Protein AF-0000000075455318 (afdb_homodimer)

Radius of gyration: 28.75 Å; Cα contacts (8 Å, |Δi|>4): 2415; chains: 2; bounding box: 68×86×79 Å

InterPro domains:
  IPR006680 Amidohydrolase-related [PF01979] (72-490)
  IPR011059 Metal-dependent hydrolase, composite domain superfamily [G3DSA:2.30.40.10] (5-488)
  IPR011059 Metal-dependent hydrolase, composite domain superfamily [SSF51338] (384-491)
  IPR032466 Metal-dependent hydrolase [SSF51556] (75-413)
  IPR051607 Metallo-dependent Hydrolases [PTHR11271] (2-494)

Structure (mmCIF, N/CA/C/O backbone):
data_AF-0000000075455318-model_v1
#
loop_
_entity.id
_entity.type
_entity.pdbx_description
1 polymer 'Probable guanine deaminase'
#
loop_
_atom_site.group_PDB
_atom_site.id
_atom_site.type_symbol
_atom_site.label_atom_id
_atom_site.label_alt_id
_atom_site.label_comp_id
_atom_site.label_asym_id
_atom_site.label_entity_id
_atom_site.label_seq_id
_atom_site.pdbx_PDB_ins_code
_atom_site.Cartn_x
_atom_site.Cartn_y
_atom_site.Cartn_z
_atom_site.occupancy
_atom_site.B_iso_or_equiv
_atom_site.auth_seq_id
_atom_site.auth_comp_id
_atom_site.auth_asym_id
_atom_site.auth_atom_id
_atom_site.pdbx_PDB_model_num
ATOM 1 N N . MET A 1 1 ? 17.781 17.938 33.094 1 90.38 1 MET A N 1
ATOM 2 C CA . MET A 1 1 ? 17.656 16.5 32.812 1 90.38 1 MET A CA 1
ATOM 3 C C . MET A 1 1 ? 17.469 16.25 31.328 1 90.38 1 MET A C 1
ATOM 5 O O . MET A 1 1 ? 16.828 17.031 30.625 1 90.38 1 MET A O 1
ATOM 9 N N . TYR A 1 2 ? 18.203 15.312 30.828 1 94.94 2 TYR A N 1
ATOM 10 C CA . TYR A 1 2 ? 18.234 15.07 29.391 1 94.94 2 TYR A CA 1
ATOM 11 C C . TYR A 1 2 ? 17.891 13.617 29.078 1 94.94 2 TYR A C 1
ATOM 13 O O . TYR A 1 2 ? 17.922 12.758 29.953 1 94.94 2 TYR A O 1
ATOM 21 N N . THR A 1 3 ? 17.359 13.422 27.938 1 97.56 3 THR A N 1
ATOM 22 C CA . THR A 1 3 ? 17.375 12.109 27.312 1 97.56 3 THR A CA 1
ATOM 23 C C . THR A 1 3 ? 18.469 12.023 26.25 1 97.56 3 THR A C 1
ATOM 25 O O . THR A 1 3 ? 18.547 12.875 25.375 1 97.56 3 THR A O 1
ATOM 28 N N . LEU A 1 4 ? 19.312 11.023 26.406 1 97 4 LEU A N 1
ATOM 29 C CA . LEU A 1 4 ? 20.406 10.812 25.469 1 97 4 LEU A CA 1
ATOM 30 C C . LEU A 1 4 ? 20.156 9.57 24.625 1 97 4 LEU A C 1
ATOM 32 O O . LEU A 1 4 ? 20.031 8.461 25.156 1 97 4 LEU A O 1
ATOM 36 N N . PHE A 1 5 ? 20.047 9.758 23.328 1 98.12 5 PHE A N 1
ATOM 37 C CA . PHE A 1 5 ? 19.953 8.648 22.391 1 98.12 5 PHE A CA 1
ATOM 38 C C . PHE A 1 5 ? 21.312 8.367 21.75 1 98.12 5 PHE A C 1
ATOM 40 O O . PHE A 1 5 ? 22.016 9.297 21.359 1 98.12 5 PHE A O 1
ATOM 47 N N . TYR A 1 6 ? 21.688 7.133 21.688 1 98 6 TYR A N 1
ATOM 48 C CA . TYR A 1 6 ? 22.922 6.738 21.016 1 98 6 TYR A CA 1
ATOM 49 C C . TYR A 1 6 ? 22.656 5.648 19.984 1 98 6 TYR A C 1
ATOM 51 O O . TYR A 1 6 ? 22.156 4.57 20.328 1 98 6 TYR A O 1
ATOM 59 N N . GLY A 1 7 ? 22.875 5.887 18.766 1 97.94 7 GLY A N 1
ATOM 60 C CA . GLY A 1 7 ? 22.672 4.949 17.672 1 97.94 7 GLY A CA 1
ATOM 61 C C . GLY A 1 7 ? 22.469 5.629 16.328 1 97.94 7 GLY A C 1
ATOM 62 O O . GLY A 1 7 ? 22.938 6.746 16.109 1 97.94 7 GLY A O 1
ATOM 63 N N . ALA A 1 8 ? 21.828 4.906 15.375 1 98.5 8 ALA A N 1
ATOM 64 C CA . ALA A 1 8 ? 21.688 5.391 14.008 1 98.5 8 ALA A CA 1
ATOM 65 C C . ALA A 1 8 ? 20.672 6.535 13.938 1 98.5 8 ALA A C 1
ATOM 67 O O . ALA A 1 8 ? 19.641 6.508 14.617 1 98.5 8 ALA A O 1
ATOM 68 N N . LEU A 1 9 ? 21.016 7.562 13.172 1 98.75 9 LEU A N 1
ATOM 69 C CA . LEU A 1 9 ? 20.188 8.75 13 1 98.75 9 LEU A CA 1
ATOM 70 C C . LEU A 1 9 ? 20.047 9.102 11.516 1 98.75 9 LEU A C 1
ATOM 72 O O . LEU A 1 9 ? 21.031 9.055 10.766 1 98.75 9 LEU A O 1
ATOM 76 N N . ILE A 1 10 ? 18.859 9.312 11.055 1 98.94 10 ILE A N 1
ATOM 77 C CA . ILE A 1 10 ? 18.562 9.797 9.711 1 98.94 10 ILE A CA 1
ATOM 78 C C . ILE A 1 10 ? 17.812 11.125 9.781 1 98.94 10 ILE A C 1
ATOM 80 O O . ILE A 1 10 ? 16.859 11.258 10.555 1 98.94 10 ILE A O 1
ATOM 84 N N . THR A 1 11 ? 18.203 12.125 9.031 1 98.94 11 THR A N 1
ATOM 85 C CA . THR A 1 11 ? 17.5 13.398 8.984 1 98.94 11 THR A CA 1
ATOM 86 C C . THR A 1 11 ? 17.719 14.094 7.648 1 98.94 11 THR A C 1
ATOM 88 O O . THR A 1 11 ? 18.797 14.031 7.078 1 98.94 11 THR A O 1
ATOM 91 N N . PRO A 1 12 ? 16.672 14.711 7.094 1 98.88 12 PRO A N 1
ATOM 92 C CA . PRO A 1 12 ? 16.844 15.422 5.824 1 98.88 12 PRO A CA 1
ATOM 93 C C . PRO A 1 12 ? 17.719 16.672 5.965 1 98.88 12 PRO A C 1
ATOM 95 O O . PRO A 1 12 ? 17.734 17.297 7.023 1 98.88 12 PRO A O 1
ATOM 98 N N . LYS A 1 13 ? 18.438 16.984 4.91 1 98.12 13 LYS A N 1
ATOM 99 C CA . LYS A 1 13 ? 19.203 18.234 4.816 1 98.12 13 LYS A CA 1
ATOM 100 C C . LYS A 1 13 ? 18.625 19.156 3.756 1 98.12 13 LYS A C 1
ATOM 102 O O . LYS A 1 13 ? 18.562 20.375 3.957 1 98.12 13 LYS A O 1
ATOM 107 N N . SER A 1 14 ? 18.312 18.641 2.641 1 98 14 SER A N 1
ATOM 108 C CA . SER A 1 14 ? 17.703 19.328 1.506 1 98 14 SER A CA 1
ATOM 109 C C . SER A 1 14 ? 16.844 18.359 0.677 1 98 14 SER A C 1
ATOM 111 O O . SER A 1 14 ? 16.688 17.203 1.038 1 98 14 SER A O 1
ATOM 113 N N . LEU A 1 15 ? 16.281 18.859 -0.391 1 98 15 LEU A N 1
ATOM 114 C CA . LEU A 1 15 ? 15.469 18.047 -1.282 1 98 15 LEU A CA 1
ATOM 115 C C . LEU A 1 15 ? 16.297 16.938 -1.911 1 98 15 LEU A C 1
ATOM 117 O O . LEU A 1 15 ? 15.75 15.938 -2.385 1 98 15 LEU A O 1
ATOM 121 N N . THR A 1 16 ? 17.641 17.047 -1.898 1 97.62 16 THR A N 1
ATOM 122 C CA . THR A 1 16 ? 18.453 16.078 -2.645 1 97.62 16 THR A CA 1
ATOM 123 C C . THR A 1 16 ? 19.438 15.383 -1.727 1 97.62 16 THR A C 1
ATOM 125 O O . THR A 1 16 ? 20.188 14.5 -2.164 1 97.62 16 THR A O 1
ATOM 128 N N . GLU A 1 17 ? 19.484 15.797 -0.433 1 98.12 17 GLU A N 1
ATOM 129 C CA . GLU A 1 17 ? 20.469 15.234 0.484 1 98.12 17 GLU A CA 1
ATOM 130 C C . GLU A 1 17 ? 19.859 14.953 1.852 1 98.12 17 GLU A C 1
ATOM 132 O O . GLU A 1 17 ? 18.922 15.648 2.275 1 98.12 17 GLU A O 1
ATOM 137 N N . TYR A 1 18 ? 20.375 13.945 2.471 1 98.56 18 TYR A N 1
ATOM 138 C CA . TYR A 1 18 ? 20.031 13.672 3.861 1 98.56 18 TYR A CA 1
ATOM 139 C C . TYR A 1 18 ? 21.234 13.094 4.613 1 98.56 18 TYR A C 1
ATOM 141 O O . TYR A 1 18 ? 22.188 12.633 3.996 1 98.56 18 TYR A O 1
ATOM 149 N N . THR A 1 19 ? 21.219 13.242 5.926 1 98.44 19 THR A N 1
ATOM 150 C CA . THR A 1 19 ? 22.219 12.672 6.809 1 98.44 19 THR A CA 1
ATOM 151 C C . THR A 1 19 ? 21.844 11.25 7.223 1 98.44 19 THR A C 1
ATOM 153 O O . THR A 1 19 ? 20.703 11.008 7.656 1 98.44 19 THR A O 1
ATOM 156 N N . ALA A 1 20 ? 22.688 10.297 7.008 1 98.19 20 ALA A N 1
ATOM 157 C CA . ALA A 1 20 ? 22.625 8.945 7.566 1 98.19 20 ALA A CA 1
ATOM 158 C C . ALA A 1 20 ? 23.828 8.656 8.453 1 98.19 20 ALA A C 1
ATOM 160 O O . ALA A 1 20 ? 24.922 8.375 7.953 1 98.19 20 ALA A O 1
ATOM 161 N N . ALA A 1 21 ? 23.641 8.742 9.742 1 98.06 21 ALA A N 1
ATOM 162 C CA . ALA A 1 21 ? 24.719 8.555 10.711 1 98.06 21 ALA A CA 1
ATOM 163 C C . ALA A 1 21 ? 24.5 7.293 11.539 1 98.06 21 ALA A C 1
ATOM 165 O O . ALA A 1 21 ? 23.609 7.258 12.398 1 98.06 21 ALA A O 1
ATOM 166 N N . PRO A 1 22 ? 25.297 6.266 11.375 1 96.44 22 PRO A N 1
ATOM 167 C CA . PRO A 1 22 ? 25.078 4.988 12.055 1 96.44 22 PRO A CA 1
ATOM 168 C C . PRO A 1 22 ? 25.297 5.082 13.562 1 96.44 22 PRO A C 1
ATOM 170 O O . PRO A 1 22 ? 24.781 4.262 14.32 1 96.44 22 PRO A O 1
ATOM 173 N N . GLN A 1 23 ? 26.109 6.059 14.008 1 96.44 23 GLN A N 1
ATOM 174 C CA . GLN A 1 23 ? 26.453 6.207 15.422 1 96.44 23 GLN A CA 1
ATOM 175 C C . GLN A 1 23 ? 26.391 7.672 15.852 1 96.44 23 GLN A C 1
ATOM 177 O O . GLN A 1 23 ? 27.438 8.32 15.992 1 96.44 23 GLN A O 1
ATOM 182 N N . ALA A 1 24 ? 25.25 8.094 16.094 1 98 24 ALA A N 1
ATOM 183 C CA . ALA A 1 24 ? 25.031 9.477 16.516 1 98 24 ALA A CA 1
ATOM 184 C C . ALA A 1 24 ? 24.641 9.539 18 1 98 24 ALA A C 1
ATOM 186 O O . ALA A 1 24 ? 24.172 8.555 18.562 1 98 24 ALA A O 1
ATOM 187 N N . LEU A 1 25 ? 24.969 10.602 18.594 1 97.69 25 LEU A N 1
ATOM 188 C CA . LEU A 1 25 ? 24.516 10.945 19.938 1 97.69 25 LEU A CA 1
ATOM 189 C C . LEU A 1 25 ? 23.594 12.164 19.906 1 97.69 25 LEU A C 1
ATOM 191 O O . LEU A 1 25 ? 23.984 13.227 19.406 1 97.69 25 LEU A O 1
ATOM 195 N N . VAL A 1 26 ? 22.391 11.992 20.328 1 98.38 26 VAL A N 1
ATOM 196 C CA . VAL A 1 26 ? 21.391 13.062 20.344 1 98.38 26 VAL A CA 1
ATOM 197 C C . VAL A 1 26 ? 21 13.391 21.781 1 98.38 26 VAL A C 1
ATOM 199 O O . VAL A 1 26 ? 20.547 12.516 22.516 1 98.38 26 VAL A O 1
ATOM 202 N N . CYS A 1 27 ? 21.172 14.617 22.188 1 98.06 27 CYS A N 1
ATOM 203 C CA . CYS A 1 27 ? 20.812 15.078 23.516 1 98.06 27 CYS A CA 1
ATOM 204 C C . CYS A 1 27 ? 19.547 15.93 23.484 1 98.06 27 CYS A C 1
ATOM 206 O O . CYS A 1 27 ? 19.531 16.984 22.844 1 98.06 27 CYS A O 1
ATOM 208 N N . VAL A 1 28 ? 18.531 15.477 24.156 1 98.62 28 VAL A N 1
ATOM 209 C CA . VAL A 1 28 ? 17.234 16.156 24.172 1 98.62 28 VAL A CA 1
ATOM 210 C C . VAL A 1 28 ? 16.953 16.703 25.578 1 98.62 28 VAL A C 1
ATOM 212 O O . VAL A 1 28 ? 17 15.945 26.547 1 98.62 28 VAL A O 1
ATOM 215 N N . SER A 1 29 ? 16.672 17.969 25.672 1 97.44 29 SER A N 1
ATOM 216 C CA . SER A 1 29 ? 16.312 18.562 26.953 1 97.44 29 SER A CA 1
ATOM 217 C C . SER A 1 29 ? 14.945 18.062 27.422 1 97.44 29 SER A C 1
ATOM 219 O O . SER A 1 29 ? 13.945 18.188 26.703 1 97.44 29 SER A O 1
ATOM 221 N N . LYS A 1 30 ? 14.875 17.547 28.609 1 95.81 30 LYS A N 1
ATOM 222 C CA . LYS A 1 30 ? 13.594 17.109 29.156 1 95.81 30 LYS A CA 1
ATOM 223 C C . LYS A 1 30 ? 12.727 18.312 29.547 1 95.81 30 LYS A C 1
ATOM 225 O O . LYS A 1 30 ? 11.508 18.188 29.656 1 95.81 30 LYS A O 1
ATOM 230 N N . VAL A 1 31 ? 13.352 19.406 29.703 1 94.5 31 VAL A N 1
ATOM 231 C CA . VAL A 1 31 ? 12.641 20.625 30.109 1 94.5 31 VAL A CA 1
ATOM 232 C C . VAL A 1 31 ? 11.969 21.266 28.906 1 94.5 31 VAL A C 1
ATOM 234 O O . VAL A 1 31 ? 10.766 21.531 28.922 1 94.5 31 VAL A O 1
ATOM 237 N N . SER A 1 32 ? 12.711 21.438 27.875 1 95.56 32 SER A N 1
ATOM 238 C CA . SER A 1 32 ? 12.172 22.141 26.719 1 95.56 32 SER A CA 1
ATOM 239 C C . SER A 1 32 ? 11.625 21.172 25.672 1 95.56 32 SER A C 1
ATOM 241 O O . SER A 1 32 ? 10.805 21.562 24.828 1 95.56 32 SER A O 1
ATOM 243 N N . GLY A 1 33 ? 12.109 19.984 25.703 1 97.69 33 GLY A N 1
ATOM 244 C CA . GLY A 1 33 ? 11.766 19.031 24.656 1 97.69 33 GLY A CA 1
ATOM 245 C C . GLY A 1 33 ? 12.5 19.281 23.359 1 97.69 33 GLY A C 1
ATOM 246 O O . GLY A 1 33 ? 12.219 18.609 22.344 1 97.69 33 GLY A O 1
ATOM 247 N N . ASN A 1 34 ? 13.438 20.25 23.328 1 98.25 34 ASN A N 1
ATOM 248 C CA . ASN A 1 34 ? 14.242 20.562 22.141 1 98.25 34 ASN A CA 1
ATOM 249 C C . ASN A 1 34 ? 15.539 19.75 22.109 1 98.25 34 ASN A C 1
ATOM 251 O O . ASN A 1 34 ? 16 19.281 23.156 1 98.25 34 ASN A O 1
ATOM 255 N N . ILE A 1 35 ? 16.031 19.578 20.938 1 98.75 35 ILE A N 1
ATOM 256 C CA . ILE A 1 35 ? 17.359 19 20.781 1 98.75 35 ILE A CA 1
ATOM 257 C C . ILE A 1 35 ? 18.422 20 21.219 1 98.75 35 ILE A C 1
ATOM 259 O O . ILE A 1 35 ? 18.5 21.094 20.672 1 98.75 35 ILE A O 1
ATOM 263 N N . ASP A 1 36 ? 19.203 19.609 22.203 1 97.94 36 ASP A N 1
ATOM 264 C CA . ASP A 1 36 ? 20.25 20.5 22.688 1 97.94 36 ASP A CA 1
ATOM 265 C C . ASP A 1 36 ? 21.484 20.438 21.766 1 97.94 36 ASP A C 1
ATOM 267 O O . ASP A 1 36 ? 21.984 21.469 21.328 1 97.94 36 ASP A O 1
ATOM 271 N N . TRP A 1 37 ? 21.953 19.266 21.5 1 97.69 37 TRP A N 1
ATOM 272 C CA . TRP A 1 37 ? 23.062 19.078 20.562 1 97.69 37 TRP A CA 1
ATOM 273 C C . TRP A 1 37 ? 23.031 17.688 19.953 1 97.69 37 TRP A C 1
ATOM 275 O O . TRP A 1 37 ? 22.344 16.797 20.469 1 97.69 37 TRP A O 1
ATOM 285 N N . ILE A 1 38 ? 23.625 17.5 18.844 1 98.44 38 ILE A N 1
ATOM 286 C CA . ILE A 1 38 ? 23.797 16.234 18.141 1 98.44 38 ILE A CA 1
ATOM 287 C C . ILE A 1 38 ? 25.266 16.078 17.75 1 98.44 38 ILE A C 1
ATOM 289 O O . ILE A 1 38 ? 25.906 17.016 17.281 1 98.44 38 ILE A O 1
ATOM 293 N N . GLU A 1 39 ? 25.875 14.992 18.062 1 97.69 39 GLU A N 1
ATOM 294 C CA . GLU A 1 39 ? 27.156 14.586 17.516 1 97.69 39 GLU A CA 1
ATOM 295 C C . GLU A 1 39 ? 27.016 13.406 16.578 1 97.69 39 GLU A C 1
ATOM 297 O O . GLU A 1 39 ? 26.516 12.344 16.969 1 97.69 39 GLU A O 1
ATOM 302 N N . LEU A 1 40 ? 27.531 13.875 15.352 1 94.69 40 LEU A N 1
ATOM 303 C CA . LEU A 1 40 ? 27.406 12.852 14.32 1 94.69 40 LEU A CA 1
ATOM 304 C C . LEU A 1 40 ? 28.625 11.922 14.328 1 94.69 40 LEU A C 1
ATOM 306 O O . LEU A 1 40 ? 29.734 12.344 14.641 1 94.69 40 LEU A O 1
ATOM 310 N N . ASP A 1 41 ? 28.594 10.555 14.391 1 91.56 41 ASP A N 1
ATOM 311 C CA . ASP A 1 41 ? 29.641 9.555 14.242 1 91.56 41 ASP A CA 1
ATOM 312 C C . ASP A 1 41 ? 30.5 9.469 15.5 1 91.56 41 ASP A C 1
ATOM 314 O O . ASP A 1 41 ? 31.719 9.672 15.445 1 91.56 41 ASP A O 1
ATOM 318 N N . VAL A 1 42 ? 29.969 9.195 16.562 1 95.5 42 VAL A N 1
ATOM 319 C CA . VAL A 1 42 ? 30.641 9 17.828 1 95.5 42 VAL A CA 1
ATOM 320 C C . VAL A 1 42 ? 30.922 7.52 18.047 1 95.5 42 VAL A C 1
ATOM 322 O O . VAL A 1 42 ? 30.078 6.777 18.531 1 95.5 42 VAL A O 1
ATOM 325 N N . PRO A 1 43 ? 32.156 7.133 17.781 1 93 43 PRO A N 1
ATOM 326 C CA . PRO A 1 43 ? 32.469 5.73 18.094 1 93 43 PRO A CA 1
ATOM 327 C C . PRO A 1 43 ? 32.312 5.402 19.562 1 93 43 PRO A C 1
ATOM 329 O O . PRO A 1 43 ? 32.375 6.293 20.422 1 93 43 PRO A O 1
ATOM 332 N N . SER A 1 44 ? 32.125 4.141 19.875 1 90.69 44 SER A N 1
ATOM 333 C CA . SER A 1 44 ? 31.844 3.693 21.234 1 90.69 44 SER A CA 1
ATOM 334 C C . SER A 1 44 ? 32.938 4.121 22.203 1 90.69 44 SER A C 1
ATOM 336 O O . SER A 1 44 ? 32.656 4.465 23.344 1 90.69 44 SER A O 1
ATOM 338 N N . HIS A 1 45 ? 34.156 4.094 21.766 1 92.81 45 HIS A N 1
ATOM 339 C CA . HIS A 1 45 ? 35.281 4.379 22.656 1 92.81 45 HIS A CA 1
ATOM 340 C C . HIS A 1 45 ? 35.375 5.871 22.953 1 92.81 45 HIS A C 1
ATOM 342 O O . HIS A 1 45 ? 36.094 6.277 23.875 1 92.81 45 HIS A O 1
ATOM 348 N N . LYS A 1 46 ? 34.656 6.68 22.234 1 94 46 LYS A N 1
ATOM 349 C CA . LYS A 1 46 ? 34.688 8.125 22.453 1 94 46 LYS A CA 1
ATOM 350 C C . LYS A 1 46 ? 33.406 8.594 23.156 1 94 46 LYS A C 1
ATOM 352 O O . LYS A 1 46 ? 33.219 9.797 23.375 1 94 46 LYS A O 1
ATOM 357 N N . PHE A 1 47 ? 32.531 7.684 23.453 1 92.44 47 PHE A N 1
ATOM 358 C CA . PHE A 1 47 ? 31.234 7.984 24.047 1 92.44 47 PHE A CA 1
ATOM 359 C C . PHE A 1 47 ? 31.391 8.805 25.312 1 92.44 47 PHE A C 1
ATOM 361 O O . PHE A 1 47 ? 30.844 9.906 25.422 1 92.44 47 PHE A O 1
ATOM 368 N N . GLU A 1 48 ? 32.188 8.344 26.25 1 91 48 GLU A N 1
ATOM 369 C CA . GLU A 1 48 ? 32.344 9 27.547 1 91 48 GLU A CA 1
ATOM 370 C C . GLU A 1 48 ? 33.031 10.352 27.406 1 91 48 GLU A C 1
ATOM 372 O O . GLU A 1 48 ? 32.656 11.32 28.062 1 91 48 GLU A O 1
ATOM 377 N N . ASP A 1 49 ? 34 10.375 26.484 1 93.69 49 ASP A N 1
ATOM 378 C CA . ASP A 1 49 ? 34.719 11.617 26.234 1 93.69 49 ASP A CA 1
ATOM 379 C C . ASP A 1 49 ? 33.781 12.68 25.656 1 93.69 49 ASP A C 1
ATOM 381 O O . ASP A 1 49 ? 33.875 13.859 26 1 93.69 49 ASP A O 1
ATOM 385 N N . THR A 1 50 ? 32.969 12.211 24.766 1 93.81 50 THR A N 1
ATOM 386 C CA . THR A 1 50 ? 32.031 13.133 24.141 1 93.81 50 THR A CA 1
ATOM 387 C C . THR A 1 50 ? 31.078 13.688 25.172 1 93.81 50 THR A C 1
ATOM 389 O O . THR A 1 50 ? 30.812 14.898 25.203 1 93.81 50 THR A O 1
ATOM 392 N N . LEU A 1 51 ? 30.562 12.875 26.047 1 92.94 51 LEU A N 1
ATOM 393 C CA . LEU A 1 51 ? 29.641 13.32 27.094 1 92.94 51 LEU A CA 1
ATOM 394 C C . LEU A 1 51 ? 30.328 14.328 28.016 1 92.94 51 LEU A C 1
ATOM 396 O O . LEU A 1 51 ? 29.734 15.344 28.391 1 92.94 51 LEU A O 1
ATOM 400 N N . ALA A 1 52 ? 31.547 14.023 28.328 1 92.56 52 ALA A N 1
ATOM 401 C CA . ALA A 1 52 ? 32.312 14.891 29.219 1 92.56 52 ALA A CA 1
ATOM 402 C C . ALA A 1 52 ? 32.5 16.266 28.609 1 92.56 52 ALA A C 1
ATOM 404 O O . ALA A 1 52 ? 32.531 17.281 29.328 1 92.56 52 ALA A O 1
ATOM 405 N N . SER A 1 53 ? 32.688 16.234 27.359 1 94 53 SER A N 1
ATOM 406 C CA . SER A 1 53 ? 32.938 17.5 26.672 1 94 53 SER A CA 1
ATOM 407 C C . SER A 1 53 ? 31.688 18.391 26.719 1 94 53 SER A C 1
ATOM 409 O O . SER A 1 53 ? 31.781 19.609 26.594 1 94 53 SER A O 1
ATOM 411 N N . TYR A 1 54 ? 30.531 17.859 26.906 1 92.75 54 TYR A N 1
ATOM 412 C CA . TYR A 1 54 ? 29.281 18.625 27.031 1 92.75 54 TYR A CA 1
ATOM 413 C C . TYR A 1 54 ? 28.891 18.781 28.5 1 92.75 54 TYR A C 1
ATOM 415 O O . TYR A 1 54 ? 27.766 19.188 28.797 1 92.75 54 TYR A O 1
ATOM 423 N N . GLY A 1 55 ? 29.734 18.297 29.391 1 90.12 55 GLY A N 1
ATOM 424 C CA . GLY A 1 55 ? 29.5 18.469 30.812 1 90.12 55 GLY A CA 1
ATOM 425 C C . GLY A 1 55 ? 28.578 17.438 31.406 1 90.12 55 GLY A C 1
ATOM 426 O O . GLY A 1 55 ? 28.031 17.625 32.5 1 90.12 55 GLY A O 1
ATOM 427 N N . LEU A 1 56 ? 28.266 16.438 30.656 1 90.12 56 LEU A N 1
ATOM 428 C CA . LEU A 1 56 ? 27.391 15.383 31.141 1 90.12 56 LEU A CA 1
ATOM 429 C C . LEU A 1 56 ? 28.203 14.234 31.734 1 90.12 56 LEU A C 1
ATOM 431 O O . LEU A 1 56 ? 28.406 13.211 31.078 1 90.12 56 LEU A O 1
ATOM 435 N N . VAL A 1 57 ? 28.656 14.375 32.969 1 83.94 57 VAL A N 1
ATOM 436 C CA . VAL A 1 57 ? 29.578 13.422 33.594 1 83.94 57 VAL A CA 1
ATOM 437 C C . VAL A 1 57 ? 28.812 12.562 34.594 1 83.94 57 VAL A C 1
ATOM 439 O O . VAL A 1 57 ? 29.203 11.422 34.875 1 83.94 57 VAL A O 1
ATOM 442 N N . ASN A 1 58 ? 27.734 13.102 35 1 84.75 58 ASN A N 1
ATOM 443 C CA . ASN A 1 58 ? 26.938 12.352 35.969 1 84.75 58 ASN A CA 1
ATOM 444 C C . ASN A 1 58 ? 25.828 11.555 35.281 1 84.75 58 ASN A C 1
ATOM 446 O O . ASN A 1 58 ? 24.953 12.133 34.625 1 84.75 58 ASN A O 1
ATOM 450 N N . LEU A 1 59 ? 25.844 10.328 35.531 1 77.69 59 LEU A N 1
ATOM 451 C CA . LEU A 1 59 ? 24.891 9.422 34.906 1 77.69 59 LEU A CA 1
ATOM 452 C C . LEU A 1 59 ? 23.453 9.773 35.312 1 77.69 59 LEU A C 1
ATOM 454 O O . LEU A 1 59 ? 22.5 9.43 34.625 1 77.69 59 LEU A O 1
ATOM 458 N N . ARG A 1 60 ? 23.25 10.344 36.438 1 82.81 60 ARG A N 1
ATOM 459 C CA . ARG A 1 60 ? 21.922 10.664 36.938 1 82.81 60 ARG A CA 1
ATOM 460 C C . ARG A 1 60 ? 21.312 11.844 36.188 1 82.81 60 ARG A C 1
ATOM 462 O O . ARG A 1 60 ? 20.109 12.094 36.281 1 82.81 60 ARG A O 1
ATOM 469 N N . ASP A 1 61 ? 22.078 12.453 35.344 1 84.62 61 ASP A N 1
ATOM 470 C CA . ASP A 1 61 ? 21.641 13.688 34.719 1 84.62 61 ASP A CA 1
ATOM 471 C C . ASP A 1 61 ? 20.906 13.391 33.406 1 84.62 61 ASP A C 1
ATOM 473 O O . ASP A 1 61 ? 20.375 14.305 32.75 1 84.62 61 ASP A O 1
ATOM 477 N N . PHE A 1 62 ? 20.938 12.188 33 1 90.38 62 PHE A N 1
ATOM 478 C CA . PHE A 1 62 ? 20.266 11.906 31.734 1 90.38 62 PHE A CA 1
ATOM 479 C C . PHE A 1 62 ? 19.734 10.477 31.703 1 90.38 62 PHE A C 1
ATOM 481 O O . PHE A 1 62 ? 20.281 9.594 32.375 1 90.38 62 PHE A O 1
ATOM 488 N N . GLU A 1 63 ? 18.625 10.289 31.047 1 94.69 63 GLU A N 1
ATOM 489 C CA . GLU A 1 63 ? 18.156 8.961 30.641 1 94.69 63 GLU A CA 1
ATOM 490 C C . GLU A 1 63 ? 18.844 8.5 29.359 1 94.69 63 GLU A C 1
ATOM 492 O O . GLU A 1 63 ? 18.891 9.234 28.375 1 94.69 63 GLU A O 1
ATOM 497 N N . PHE A 1 64 ? 19.422 7.312 29.453 1 95.5 64 PHE A N 1
ATOM 498 C CA . PHE A 1 64 ? 20.219 6.828 28.328 1 95.5 64 PHE A CA 1
ATOM 499 C C . PHE A 1 64 ? 19.453 5.77 27.547 1 95.5 64 PHE A C 1
ATOM 501 O O . PHE A 1 64 ? 19.016 4.77 28.109 1 95.5 64 PHE A O 1
ATOM 508 N N . ILE A 1 65 ? 19.234 5.984 26.234 1 97.12 65 ILE A N 1
ATOM 509 C CA . ILE A 1 65 ? 18.609 5.039 25.328 1 97.12 65 ILE A CA 1
ATOM 510 C C . ILE A 1 65 ? 19.578 4.656 24.219 1 97.12 65 ILE A C 1
ATOM 512 O O . ILE A 1 65 ? 19.875 5.469 23.328 1 97.12 65 ILE A O 1
ATOM 516 N N . GLU A 1 66 ? 20.047 3.471 24.234 1 97.38 66 GLU A N 1
ATOM 517 C CA . GLU A 1 66 ? 20.906 2.953 23.172 1 97.38 66 GLU A CA 1
ATOM 518 C C . GLU A 1 66 ? 20.109 2.209 22.125 1 97.38 66 GLU A C 1
ATOM 520 O O . GLU A 1 66 ? 19.344 1.286 22.438 1 97.38 66 GLU A O 1
ATOM 525 N N . LEU A 1 67 ? 20.234 2.588 20.891 1 98 67 LEU A N 1
ATOM 526 C CA . LEU A 1 67 ? 19.547 1.919 19.797 1 98 67 LEU A CA 1
ATOM 527 C C . LEU A 1 67 ? 20.266 0.634 19.406 1 98 67 LEU A C 1
ATOM 529 O O . LEU A 1 67 ? 21.5 0.596 19.359 1 98 67 LEU A O 1
ATOM 533 N N . LYS A 1 68 ? 19.547 -0.399 19.094 1 97.06 68 LYS A N 1
ATOM 534 C CA . LYS A 1 68 ? 20.094 -1.659 18.594 1 97.06 68 LYS A CA 1
ATOM 535 C C . LYS A 1 68 ? 20.406 -1.574 17.109 1 97.06 68 LYS A C 1
ATOM 537 O O . LYS A 1 68 ? 19.938 -0.661 16.422 1 97.06 68 LYS A O 1
ATOM 542 N N . HIS A 1 69 ? 21.266 -2.535 16.656 1 95.81 69 HIS A N 1
ATOM 543 C CA . HIS A 1 69 ? 21.391 -2.693 15.219 1 95.81 69 HIS A CA 1
ATOM 544 C C . HIS A 1 69 ? 20.031 -2.861 14.547 1 95.81 69 HIS A C 1
ATOM 546 O O . HIS A 1 69 ? 19.188 -3.615 15.031 1 95.81 69 HIS A O 1
ATOM 552 N N . GLY A 1 70 ? 19.828 -2.17 13.445 1 97.81 70 GLY A N 1
ATOM 553 C CA . GLY A 1 70 ? 18.562 -2.248 12.742 1 97.81 70 GLY A CA 1
ATOM 554 C C . GLY A 1 70 ? 17.562 -1.205 13.203 1 97.81 70 GLY A C 1
ATOM 555 O O . GLY A 1 70 ? 16.469 -1.095 12.641 1 97.81 70 GLY A O 1
ATOM 556 N N . GLU A 1 71 ? 17.922 -0.41 14.234 1 98.62 71 GLU A N 1
ATOM 557 C CA . GLU A 1 71 ? 17.078 0.677 14.703 1 98.62 71 GLU A CA 1
ATOM 558 C C . GLU A 1 71 ? 17.672 2.037 14.352 1 98.62 71 GLU A C 1
ATOM 560 O O . GLU A 1 71 ? 18.891 2.184 14.266 1 98.62 71 GLU A O 1
ATOM 565 N N . PHE A 1 72 ? 16.812 3.012 14.125 1 98.88 72 PHE A N 1
ATOM 566 C CA . PHE A 1 72 ? 17.297 4.367 13.898 1 98.88 72 PHE A CA 1
ATOM 567 C C . PHE A 1 72 ? 16.266 5.398 14.32 1 98.88 72 PHE A C 1
ATOM 569 O O . PHE A 1 72 ? 15.078 5.078 14.43 1 98.88 72 PHE A O 1
ATOM 576 N N . ILE A 1 73 ? 16.75 6.602 14.586 1 98.81 73 ILE A N 1
ATOM 577 C CA . ILE A 1 73 ? 15.906 7.762 14.852 1 98.81 73 ILE A CA 1
ATOM 578 C C . ILE A 1 73 ? 15.773 8.609 13.586 1 98.81 73 ILE A C 1
ATOM 580 O O . ILE A 1 73 ? 16.75 8.789 12.852 1 98.81 73 ILE A O 1
ATOM 584 N N . MET A 1 74 ? 14.617 9.094 13.328 1 98.94 74 MET A N 1
ATOM 585 C CA . MET A 1 74 ? 14.367 10.031 12.234 1 98.94 74 MET A CA 1
ATOM 586 C C . MET A 1 74 ? 13.258 11.008 12.602 1 98.94 74 MET A C 1
ATOM 588 O O . MET A 1 74 ? 12.516 10.781 13.562 1 98.94 74 MET A O 1
ATOM 592 N N . PRO A 1 75 ? 13.156 12.133 11.898 1 98.94 75 PRO A N 1
ATOM 593 C CA . PRO A 1 75 ? 12.047 13.031 12.211 1 98.94 75 PRO A CA 1
ATOM 594 C C . PRO A 1 75 ? 10.68 12.359 12.047 1 98.94 75 PRO A C 1
ATOM 596 O O . PRO A 1 75 ? 10.516 11.5 11.18 1 98.94 75 PRO A O 1
ATOM 599 N N . GLY A 1 76 ? 9.75 12.75 12.898 1 98.94 76 GLY A N 1
ATOM 600 C CA . GLY A 1 76 ? 8.383 12.273 12.742 1 98.94 76 GLY A CA 1
ATOM 601 C C . GLY A 1 76 ? 7.742 12.719 11.438 1 98.94 76 GLY A C 1
ATOM 602 O O . GLY A 1 76 ? 8.125 13.742 10.875 1 98.94 76 GLY A O 1
ATOM 603 N N . PHE A 1 77 ? 6.762 11.977 10.977 1 98.94 77 PHE A N 1
ATOM 604 C CA . PHE A 1 77 ? 6.055 12.312 9.75 1 98.94 77 PHE A CA 1
ATOM 605 C C . PHE A 1 77 ? 5.133 13.508 9.969 1 98.94 77 PHE A C 1
ATOM 607 O O . PHE A 1 77 ? 4.621 13.711 11.07 1 98.94 77 PHE A O 1
ATOM 614 N N . ILE A 1 78 ? 4.949 14.297 8.984 1 98.94 78 ILE A N 1
ATOM 615 C CA . ILE A 1 78 ? 4.02 15.422 8.992 1 98.94 78 ILE A CA 1
ATOM 616 C C . ILE A 1 78 ? 2.953 15.219 7.918 1 98.94 78 ILE A C 1
ATOM 618 O O . ILE A 1 78 ? 3.27 15.156 6.727 1 98.94 78 ILE A O 1
ATOM 622 N N . ASP A 1 79 ? 1.748 15.031 8.352 1 98.94 79 ASP A N 1
ATOM 623 C CA . ASP A 1 79 ? 0.602 14.891 7.457 1 98.94 79 ASP A CA 1
ATOM 624 C C . ASP A 1 79 ? -0.098 16.234 7.242 1 98.94 79 ASP A C 1
ATOM 626 O O . ASP A 1 79 ? -0.857 16.688 8.102 1 98.94 79 ASP A O 1
ATOM 630 N N . THR A 1 80 ? 0.042 16.781 6.035 1 98.94 80 THR A N 1
ATOM 631 C CA . THR A 1 80 ? -0.39 18.156 5.812 1 98.94 80 THR A CA 1
ATOM 632 C C . THR A 1 80 ? -1.836 18.203 5.324 1 98.94 80 THR A C 1
ATOM 634 O O . THR A 1 80 ? -2.355 19.266 4.996 1 98.94 80 THR A O 1
ATOM 637 N N . HIS A 1 81 ? -2.539 17.047 5.289 1 98.94 81 HIS A N 1
ATOM 638 C CA . HIS A 1 81 ? -3.939 17.031 4.879 1 98.94 81 HIS A CA 1
ATOM 639 C C . HIS A 1 81 ? -4.629 15.758 5.359 1 98.94 81 HIS A C 1
ATOM 641 O O . HIS A 1 81 ? -4.418 14.68 4.793 1 98.94 81 HIS A O 1
ATOM 647 N N . PHE A 1 82 ? -5.551 15.906 6.344 1 98.81 82 PHE A N 1
ATOM 648 C CA . PHE A 1 82 ? -6.184 14.742 6.957 1 98.81 82 PHE A CA 1
ATOM 649 C C . PHE A 1 82 ? -7.605 15.07 7.398 1 98.81 82 PHE A C 1
ATOM 651 O O . PHE A 1 82 ? -7.836 16.078 8.07 1 98.81 82 PHE A O 1
ATOM 658 N N . HIS A 1 83 ? -8.602 14.281 7.02 1 98.56 83 HIS A N 1
ATOM 659 C CA . HIS A 1 83 ? -9.992 14.406 7.461 1 98.56 83 HIS A CA 1
ATOM 660 C C . HIS A 1 83 ? -10.328 13.367 8.516 1 98.56 83 HIS A C 1
ATOM 662 O O . HIS A 1 83 ? -10.82 12.281 8.195 1 98.56 83 HIS A O 1
ATOM 668 N N . PRO A 1 84 ? -10.211 13.703 9.789 1 98.5 84 PRO A N 1
ATOM 669 C CA . PRO A 1 84 ? -10.477 12.695 10.812 1 98.5 84 PRO A CA 1
ATOM 670 C C . PRO A 1 84 ? -11.938 12.25 10.844 1 98.5 84 PRO A C 1
ATOM 672 O O . PRO A 1 84 ? -12.227 11.109 11.211 1 98.5 84 PRO A O 1
ATOM 675 N N . CYS A 1 85 ? -12.867 13.102 10.445 1 98.25 85 CYS A N 1
ATOM 676 C CA . CYS A 1 85 ? -14.297 12.812 10.484 1 98.25 85 CYS A CA 1
ATOM 677 C C . CYS A 1 85 ? -14.688 11.891 9.336 1 98.25 85 CYS A C 1
ATOM 679 O O . CYS A 1 85 ? -15.844 11.461 9.242 1 98.25 85 CYS A O 1
ATOM 681 N N . GLN A 1 86 ? -13.766 11.523 8.5 1 97.62 86 GLN A N 1
ATOM 682 C CA . GLN A 1 86 ? -14.07 10.656 7.367 1 97.62 86 GLN A CA 1
ATOM 683 C C . GLN A 1 86 ? -13.469 9.266 7.566 1 97.62 86 GLN A C 1
ATOM 685 O O . GLN A 1 86 ? -13.727 8.352 6.777 1 97.62 86 GLN A O 1
ATOM 690 N N . VAL A 1 87 ? -12.711 8.984 8.633 1 98 87 VAL A N 1
ATOM 691 C CA . VAL A 1 87 ? -11.953 7.754 8.836 1 98 87 VAL A CA 1
ATOM 692 C C . VAL A 1 87 ? -12.898 6.559 8.867 1 98 87 VAL A C 1
ATOM 694 O O . VAL A 1 87 ? -12.586 5.492 8.336 1 98 87 VAL A O 1
ATOM 697 N N . PRO A 1 88 ? -14.133 6.668 9.398 1 97.44 88 PRO A N 1
ATOM 698 C CA . PRO A 1 88 ? -15.023 5.504 9.383 1 97.44 88 PRO A CA 1
ATOM 699 C C . PRO A 1 88 ? -15.391 5.059 7.973 1 97.44 88 PRO A C 1
ATOM 701 O O . PRO A 1 88 ? -15.82 3.922 7.773 1 97.44 88 PRO A O 1
ATOM 704 N N . ASN A 1 89 ? -15.211 5.938 6.98 1 96.06 89 ASN A N 1
ATOM 705 C CA . ASN A 1 89 ? -15.516 5.617 5.586 1 96.06 89 ASN A CA 1
ATOM 706 C C . ASN A 1 89 ? -14.297 5.047 4.867 1 96.06 89 ASN A C 1
ATOM 708 O O . ASN A 1 89 ? -14.359 4.738 3.676 1 96.06 89 ASN A O 1
ATOM 712 N N . ILE A 1 90 ? -13.172 4.898 5.52 1 97.19 90 ILE A N 1
ATOM 713 C CA . ILE A 1 90 ? -11.922 4.508 4.871 1 97.19 90 ILE A CA 1
ATOM 714 C C . ILE A 1 90 ? -12.125 3.191 4.121 1 97.19 90 ILE A C 1
ATOM 716 O O . ILE A 1 90 ? -12.781 2.277 4.625 1 97.19 90 ILE A O 1
ATOM 720 N N . GLY A 1 91 ? -11.609 3.1 2.857 1 96.12 91 GLY A N 1
ATOM 721 C CA . GLY A 1 91 ? -11.68 1.891 2.055 1 96.12 91 GLY A CA 1
ATOM 722 C C . GLY A 1 91 ? -13.062 1.65 1.464 1 96.12 91 GLY A C 1
ATOM 723 O O . GLY A 1 91 ? -13.383 0.528 1.072 1 96.12 91 GLY A O 1
ATOM 724 N N . SER A 1 92 ? -13.945 2.705 1.408 1 94.88 92 SER A N 1
ATOM 725 C CA . SER A 1 92 ? -15.305 2.564 0.896 1 94.88 92 SER A CA 1
ATOM 726 C C . SER A 1 92 ? -15.531 3.447 -0.326 1 94.88 92 SER A C 1
ATOM 728 O O . SER A 1 92 ? -14.914 4.508 -0.455 1 94.88 92 SER A O 1
ATOM 730 N N . GLY A 1 93 ? -16.391 3.002 -1.208 1 92.81 93 GLY A N 1
ATOM 731 C CA . GLY A 1 93 ? -16.859 3.822 -2.316 1 92.81 93 GLY A CA 1
ATOM 732 C C . GLY A 1 93 ? -15.852 3.924 -3.445 1 92.81 93 GLY A C 1
ATOM 733 O O . GLY A 1 93 ? -15.695 4.988 -4.051 1 92.81 93 GLY A O 1
ATOM 734 N N . GLN A 1 94 ? -15.172 2.852 -3.762 1 88.69 94 GLN A N 1
ATOM 735 C CA . GLN A 1 94 ? -14.109 2.844 -4.762 1 88.69 94 GLN A CA 1
ATOM 736 C C . GLN A 1 94 ? -14.664 3.092 -6.16 1 88.69 94 GLN A C 1
ATOM 738 O O . GLN A 1 94 ? -13.922 3.432 -7.082 1 88.69 94 GLN A O 1
ATOM 743 N N . GLU A 1 95 ? -15.93 2.932 -6.348 1 89.31 95 GLU A N 1
ATOM 744 C CA . GLU A 1 95 ? -16.547 3.092 -7.656 1 89.31 95 GLU A CA 1
ATOM 745 C C . GLU A 1 95 ? -16.75 4.566 -7.996 1 89.31 95 GLU A C 1
ATOM 747 O O . GLU A 1 95 ? -17.016 4.914 -9.148 1 89.31 95 GLU A O 1
ATOM 752 N N . TYR A 1 96 ? -16.609 5.438 -7.039 1 90.81 96 TYR A N 1
ATOM 753 C CA . TYR A 1 96 ? -16.984 6.832 -7.234 1 90.81 96 TYR A CA 1
ATOM 754 C C . TYR A 1 96 ? -15.758 7.703 -7.469 1 90.81 96 TYR A C 1
ATOM 756 O O . TYR A 1 96 ? -14.656 7.371 -7.016 1 90.81 96 TYR A O 1
ATOM 764 N N . GLU A 1 97 ? -16.016 8.734 -8.211 1 93.25 97 GLU A N 1
ATOM 765 C CA . GLU A 1 97 ? -15.078 9.867 -8.227 1 93.25 97 GLU A CA 1
ATOM 766 C C . GLU A 1 97 ? -15.422 10.883 -7.148 1 93.25 97 GLU A C 1
ATOM 768 O O . GLU A 1 97 ? -16.328 10.648 -6.332 1 93.25 97 GLU A O 1
ATOM 773 N N . LEU A 1 98 ? -14.719 11.992 -7.117 1 92 98 LEU A N 1
ATOM 774 C CA . LEU A 1 98 ? -14.68 12.93 -6.004 1 92 98 LEU A CA 1
ATOM 775 C C . LEU A 1 98 ? -16.094 13.391 -5.633 1 92 98 LEU A C 1
ATOM 777 O O . LEU A 1 98 ? -16.547 13.164 -4.504 1 92 98 LEU A O 1
ATOM 781 N N . LEU A 1 99 ? -16.875 13.992 -6.539 1 92.56 99 LEU A N 1
ATOM 782 C CA . LEU A 1 99 ? -18.125 14.664 -6.211 1 92.56 99 LEU A CA 1
ATOM 783 C C . LEU A 1 99 ? -19.188 13.656 -5.789 1 92.56 99 LEU A C 1
ATOM 785 O O . LEU A 1 99 ? -19.906 13.883 -4.82 1 92.56 99 LEU A O 1
ATOM 789 N N . ASP A 1 100 ? -19.234 12.484 -6.484 1 93.12 100 ASP A N 1
ATOM 790 C CA . ASP A 1 100 ? -20.172 11.43 -6.105 1 93.12 100 ASP A CA 1
ATOM 791 C C . ASP A 1 100 ? -19.766 10.781 -4.781 1 93.12 100 ASP A C 1
ATOM 793 O O . ASP A 1 100 ? -20.609 10.43 -3.969 1 93.12 100 ASP A O 1
ATOM 797 N N . TRP A 1 101 ? -18.516 10.602 -4.605 1 93.81 101 TRP A N 1
ATOM 798 C CA . TRP A 1 101 ? -18 10.047 -3.352 1 93.81 101 TRP A CA 1
ATOM 799 C C . TRP A 1 101 ? -18.391 10.93 -2.17 1 93.81 101 TRP A C 1
ATOM 801 O O . TRP A 1 101 ? -18.828 10.43 -1.129 1 93.81 101 TRP A O 1
ATOM 811 N N . LEU A 1 102 ? -18.266 12.281 -2.271 1 93.44 102 LEU A N 1
ATOM 812 C CA . LEU A 1 102 ? -18.672 13.234 -1.245 1 93.44 102 LEU A CA 1
ATOM 813 C C . LEU A 1 102 ? -20.172 13.094 -0.949 1 93.44 102 LEU A C 1
ATOM 815 O O . LEU A 1 102 ? -20.562 12.977 0.212 1 93.44 102 LEU A O 1
ATOM 819 N N . LYS A 1 103 ? -20.938 12.984 -1.964 1 92.94 103 LYS A N 1
ATOM 820 C CA . LYS A 1 103 ? -22.391 12.969 -1.856 1 92.94 103 LYS A CA 1
ATOM 821 C C . LYS A 1 103 ? -22.875 11.68 -1.194 1 92.94 103 LYS A C 1
ATOM 823 O O . LYS A 1 103 ? -23.75 11.711 -0.323 1 92.94 103 LYS A O 1
ATOM 828 N N . HIS A 1 104 ? -22.281 10.586 -1.557 1 91.69 104 HIS A N 1
ATOM 829 C CA . HIS A 1 104 ? -22.844 9.297 -1.171 1 91.69 104 HIS A CA 1
ATOM 830 C C . HIS A 1 104 ? -22.234 8.797 0.131 1 91.69 104 HIS A C 1
ATOM 832 O O . HIS A 1 104 ? -22.859 8.039 0.873 1 91.69 104 HIS A O 1
ATOM 838 N N . TYR A 1 105 ? -21 9.258 0.419 1 92.25 105 TYR A N 1
ATOM 839 C CA . TYR A 1 105 ? -20.312 8.664 1.564 1 92.25 105 TYR A CA 1
ATOM 840 C C . TYR A 1 105 ? -19.906 9.734 2.572 1 92.25 105 TYR A C 1
ATOM 842 O O . TYR A 1 105 ? -20.188 9.609 3.766 1 92.25 105 TYR A O 1
ATOM 850 N N . THR A 1 106 ? -19.359 10.797 2.119 1 94.12 106 THR A N 1
ATOM 851 C CA . THR A 1 106 ? -18.641 11.727 2.977 1 94.12 106 THR A CA 1
ATOM 852 C C . THR A 1 106 ? -19.609 12.617 3.75 1 94.12 106 THR A C 1
ATOM 854 O O . THR A 1 106 ? -19.562 12.664 4.98 1 94.12 106 THR A O 1
ATOM 857 N N . TYR A 1 107 ? -20.578 13.305 3.053 1 96.06 107 TYR A N 1
ATOM 858 C CA . TYR A 1 107 ? -21.469 14.25 3.709 1 96.06 107 TYR A CA 1
ATOM 859 C C . TYR A 1 107 ? -22.375 13.539 4.703 1 96.06 107 TYR A C 1
ATOM 861 O O . TYR A 1 107 ? -22.562 14.008 5.832 1 96.06 107 TYR A O 1
ATOM 869 N N . PRO A 1 108 ? -22.891 12.344 4.305 1 95.12 108 PRO A N 1
ATOM 870 C CA . PRO A 1 108 ? -23.734 11.641 5.277 1 95.12 108 PRO A CA 1
ATOM 871 C C . PRO A 1 108 ? -22.969 11.273 6.551 1 95.12 108 PRO A C 1
ATOM 873 O O . PRO A 1 108 ? -23.5 11.438 7.656 1 95.12 108 PRO A O 1
ATOM 876 N N . LEU A 1 109 ? -21.781 10.828 6.449 1 96.69 109 LEU A N 1
ATOM 877 C CA . LEU A 1 109 ? -21 10.461 7.625 1 96.69 109 LEU A CA 1
ATOM 878 C C . LEU A 1 109 ? -20.641 11.695 8.445 1 96.69 109 LEU A C 1
ATOM 880 O O . LEU A 1 109 ? -20.797 11.703 9.664 1 96.69 109 LEU A O 1
ATOM 884 N N . GLU A 1 110 ? -20.125 12.742 7.805 1 97.56 110 GLU A N 1
ATOM 885 C CA . GLU A 1 110 ? -19.688 13.938 8.508 1 97.56 110 GLU A CA 1
ATOM 886 C C . GLU A 1 110 ? -20.844 14.594 9.266 1 97.56 110 GLU A C 1
ATOM 888 O O . GLU A 1 110 ? -20.641 15.188 10.32 1 97.56 110 GLU A O 1
ATOM 893 N N . ALA A 1 111 ? -22.047 14.43 8.688 1 97.56 111 ALA A N 1
ATOM 894 C CA . ALA A 1 111 ? -23.234 15.016 9.32 1 97.56 111 ALA A CA 1
ATOM 895 C C . ALA A 1 111 ? -23.453 14.422 10.711 1 97.56 111 ALA A C 1
ATOM 897 O O . ALA A 1 111 ? -24.016 15.086 11.586 1 97.56 111 ALA A O 1
ATOM 898 N N . LYS A 1 112 ? -23 13.25 10.984 1 97.25 112 LYS A N 1
ATOM 899 C CA . LYS A 1 112 ? -23.203 12.57 12.258 1 97.25 112 LYS A CA 1
ATOM 900 C C . LYS A 1 112 ? -22.406 13.25 13.367 1 97.25 112 LYS A C 1
ATOM 902 O O . LYS A 1 112 ? -22.672 13.047 14.555 1 97.25 112 LYS A O 1
ATOM 907 N N .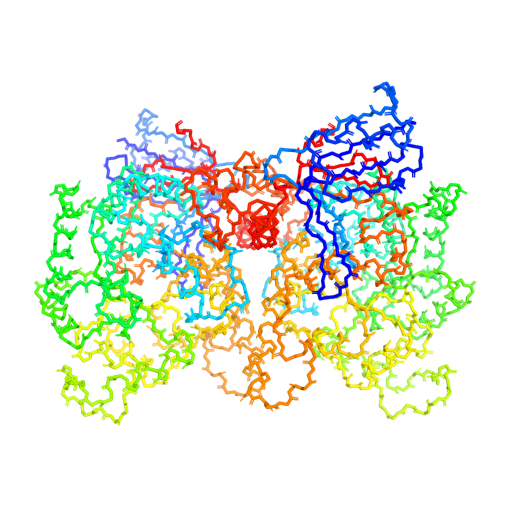 PHE A 1 113 ? -21.469 14.094 13.07 1 98.44 113 PHE A N 1
ATOM 908 C CA . PHE A 1 113 ? -20.594 14.711 14.047 1 98.44 113 PHE A CA 1
ATOM 909 C C . PHE A 1 113 ? -21.281 15.883 14.734 1 98.44 113 PHE A C 1
ATOM 911 O O . PHE A 1 113 ? -20.719 16.5 15.641 1 98.44 113 PHE A O 1
ATOM 918 N N . LYS A 1 114 ? -22.484 16.172 14.258 1 98.06 114 LYS A N 1
ATOM 919 C CA . LYS A 1 114 ? -23.328 17.062 15.047 1 98.06 114 LYS A CA 1
ATOM 920 C C . LYS A 1 114 ? -23.5 16.547 16.469 1 98.06 114 LYS A C 1
ATOM 922 O O . LYS A 1 114 ? -23.609 17.344 17.406 1 98.06 114 LYS A O 1
ATOM 927 N N . ASP A 1 115 ? -23.469 15.219 16.594 1 98.31 115 ASP A N 1
ATOM 928 C CA . ASP A 1 115 ? -23.531 14.562 17.891 1 98.31 115 ASP A CA 1
ATOM 929 C C . ASP A 1 115 ? -22.141 14.516 18.547 1 98.31 115 ASP A C 1
ATOM 931 O O . ASP A 1 115 ? -21.266 13.781 18.094 1 98.31 115 ASP A O 1
ATOM 935 N N . LYS A 1 116 ? -22.016 15.219 19.656 1 98.38 116 LYS A N 1
ATOM 936 C CA . LYS A 1 116 ? -20.719 15.352 20.344 1 98.38 116 LYS A CA 1
ATOM 937 C C . LYS A 1 116 ? -20.234 14 20.859 1 98.38 116 LYS A C 1
ATOM 939 O O . LYS A 1 116 ? -19.031 13.742 20.891 1 98.38 116 LYS A O 1
ATOM 944 N N . SER A 1 117 ? -21.141 13.164 21.297 1 98.25 117 SER A N 1
ATOM 945 C CA . SER A 1 117 ? -20.75 11.844 21.797 1 98.25 117 SER A CA 1
ATOM 946 C C . SER A 1 117 ? -20.172 10.984 20.672 1 98.25 117 SER A C 1
ATOM 948 O O . SER A 1 117 ? -19.203 10.25 20.891 1 98.25 117 SER A O 1
ATOM 950 N N . PHE A 1 118 ? -20.875 11.031 19.516 1 98.25 118 PHE A N 1
ATOM 951 C CA . PHE A 1 118 ? -20.359 10.352 18.344 1 98.25 118 PHE A CA 1
ATOM 952 C C . PHE A 1 118 ? -18.969 10.859 17.984 1 98.25 118 PHE A C 1
ATOM 954 O O . PHE A 1 118 ? -18.047 10.062 17.781 1 98.25 118 PHE A O 1
ATOM 961 N N . ALA A 1 119 ? -18.75 12.18 17.984 1 98.75 119 ALA A N 1
ATOM 962 C CA . ALA A 1 119 ? -17.469 12.797 17.656 1 98.75 119 ALA A CA 1
ATOM 963 C C . ALA A 1 119 ? -16.375 12.32 18.609 1 98.75 119 ALA A C 1
ATOM 965 O O . ALA A 1 119 ? -15.281 11.961 18.172 1 98.75 119 ALA A O 1
ATOM 966 N N . LYS A 1 120 ? -16.703 12.328 19.875 1 98.62 120 LYS A N 1
ATOM 967 C CA . LYS A 1 120 ? -15.711 11.938 20.875 1 98.62 120 LYS A CA 1
ATOM 968 C C . LYS A 1 120 ? -15.266 10.492 20.672 1 98.62 120 LYS A C 1
ATOM 970 O O . LYS A 1 120 ? -14.078 10.188 20.75 1 98.62 120 LYS A O 1
ATOM 975 N N . ARG A 1 121 ? -16.203 9.625 20.422 1 97.75 121 ARG A N 1
ATOM 976 C CA . ARG A 1 121 ? -15.891 8.211 20.234 1 97.75 121 ARG A CA 1
ATOM 977 C C . ARG A 1 121 ? -15.023 7.992 19 1 97.75 121 ARG A C 1
ATOM 979 O O . ARG A 1 121 ? -14.023 7.266 19.062 1 97.75 121 ARG A O 1
ATOM 986 N N . VAL A 1 122 ? -15.383 8.609 17.906 1 98.31 122 VAL A N 1
ATOM 987 C CA . VAL A 1 122 ? -14.656 8.438 16.656 1 98.31 122 VAL A CA 1
ATOM 988 C C . VAL A 1 122 ? -13.258 9.039 16.781 1 98.31 122 VAL A C 1
ATOM 990 O O . VAL A 1 122 ? -12.258 8.375 16.5 1 98.31 122 VAL A O 1
ATOM 993 N N . TYR A 1 123 ? -13.164 10.289 17.266 1 98.69 123 TYR A N 1
ATOM 994 C CA . TYR A 1 123 ? -11.898 11.008 17.25 1 98.69 123 TYR A CA 1
ATOM 995 C C . TYR A 1 123 ? -10.906 10.398 18.234 1 98.69 123 TYR A C 1
ATOM 997 O O . TYR A 1 123 ? -9.695 10.422 18 1 98.69 123 TYR A O 1
ATOM 1005 N N . THR A 1 124 ? -11.406 9.797 19.312 1 98.06 124 THR A N 1
ATOM 1006 C CA . THR A 1 124 ? -10.508 9.156 20.281 1 98.06 124 THR A CA 1
ATOM 1007 C C . THR A 1 124 ? -9.703 8.047 19.594 1 98.06 124 THR A C 1
ATOM 1009 O O . THR A 1 124 ? -8.477 8.008 19.734 1 98.06 124 THR A O 1
ATOM 1012 N N . THR A 1 125 ? -10.375 7.23 18.828 1 96.5 125 THR A N 1
ATOM 1013 C CA . THR A 1 125 ? -9.695 6.125 18.156 1 96.5 125 THR A CA 1
ATOM 1014 C C . THR A 1 125 ? -8.844 6.641 17 1 96.5 125 THR A C 1
ATOM 1016 O O . THR A 1 125 ? -7.75 6.125 16.766 1 96.5 125 THR A O 1
ATOM 1019 N N . VAL A 1 126 ? -9.32 7.637 16.312 1 98.12 126 VAL A N 1
ATOM 1020 C CA . VAL A 1 126 ? -8.641 8.141 15.117 1 98.12 126 VAL A CA 1
ATOM 1021 C C . VAL A 1 126 ? -7.32 8.797 15.523 1 98.12 126 VAL A C 1
ATOM 1023 O O . VAL A 1 126 ? -6.277 8.523 14.922 1 98.12 126 VAL A O 1
ATOM 1026 N N . VAL A 1 127 ? -7.297 9.633 16.531 1 98.44 127 VAL A N 1
ATOM 1027 C CA . VAL A 1 127 ? -6.105 10.352 16.969 1 98.44 127 VAL A CA 1
ATOM 1028 C C . VAL A 1 127 ? -5.039 9.367 17.422 1 98.44 127 VAL A C 1
ATOM 1030 O O . VAL A 1 127 ? -3.865 9.492 17.062 1 98.44 127 VAL A O 1
ATOM 1033 N N . ARG A 1 128 ? -5.43 8.328 18.125 1 97.94 128 ARG A N 1
ATOM 1034 C CA . ARG A 1 128 ? -4.484 7.32 18.578 1 97.94 128 ARG A CA 1
ATOM 1035 C C . ARG A 1 128 ? -3.85 6.586 17.406 1 97.94 128 ARG A C 1
ATOM 1037 O O . ARG A 1 128 ? -2.635 6.375 17.391 1 97.94 128 ARG A O 1
ATOM 1044 N N . ARG A 1 129 ? -4.664 6.227 16.422 1 97.62 129 ARG A N 1
ATOM 1045 C CA . ARG A 1 129 ? -4.176 5.523 15.25 1 97.62 129 ARG A CA 1
ATOM 1046 C C . ARG A 1 129 ? -3.123 6.348 14.516 1 97.62 129 ARG A C 1
ATOM 1048 O O . ARG A 1 129 ? -2.078 5.824 14.125 1 97.62 129 ARG A O 1
ATOM 1055 N N . ILE A 1 130 ? -3.377 7.637 14.375 1 98 130 ILE A N 1
ATOM 1056 C CA . ILE A 1 130 ? -2.531 8.516 13.57 1 98 130 ILE A CA 1
ATOM 1057 C C . ILE A 1 130 ? -1.206 8.758 14.289 1 98 130 ILE A C 1
ATOM 1059 O O . ILE A 1 130 ? -0.141 8.734 13.672 1 98 130 ILE A O 1
ATOM 1063 N N . VAL A 1 131 ? -1.238 8.93 15.57 1 98.56 131 VAL A N 1
ATOM 1064 C CA . VAL A 1 131 ? -0.033 9.133 16.375 1 98.56 131 VAL A CA 1
ATOM 1065 C C . VAL A 1 131 ? 0.826 7.875 16.344 1 98.56 131 VAL A C 1
ATOM 1067 O O . VAL A 1 131 ? 2.035 7.945 16.109 1 98.56 131 VAL A O 1
ATOM 1070 N N . ASP A 1 132 ? 0.2 6.719 16.453 1 98.25 132 ASP A N 1
ATOM 1071 C CA . ASP A 1 132 ? 0.933 5.457 16.5 1 98.25 132 ASP A CA 1
ATOM 1072 C C . ASP A 1 132 ? 1.52 5.113 15.125 1 98.25 132 ASP A C 1
ATOM 1074 O O . ASP A 1 132 ? 2.451 4.312 15.031 1 98.25 132 ASP A O 1
ATOM 1078 N N . ALA A 1 133 ? 0.955 5.742 14.109 1 98.06 133 ALA A N 1
ATOM 1079 C CA . ALA A 1 133 ? 1.468 5.523 12.758 1 98.06 133 ALA A CA 1
ATOM 1080 C C . ALA A 1 133 ? 2.654 6.438 12.469 1 98.06 133 ALA A C 1
ATOM 1082 O O . ALA A 1 133 ? 3.203 6.418 11.367 1 98.06 133 ALA A O 1
ATOM 1083 N N . GLY A 1 134 ? 3.066 7.25 13.398 1 98.81 134 GLY A N 1
ATOM 1084 C CA . GLY A 1 134 ? 4.305 8 13.289 1 98.81 134 GLY A CA 1
ATOM 1085 C C . GLY A 1 134 ? 4.09 9.453 12.898 1 98.81 134 GLY A C 1
ATOM 1086 O O . GLY A 1 134 ? 5.051 10.195 12.695 1 98.81 134 GLY A O 1
ATOM 1087 N N . THR A 1 135 ? 2.793 9.891 12.805 1 98.88 135 THR A N 1
ATOM 1088 C CA . THR A 1 135 ? 2.502 11.273 12.445 1 98.88 135 THR A CA 1
ATOM 1089 C C . THR A 1 135 ? 2.617 12.18 13.672 1 98.88 135 THR A C 1
ATOM 1091 O O . THR A 1 135 ? 1.729 12.195 14.523 1 98.88 135 THR A O 1
ATOM 1094 N N . THR A 1 136 ? 3.646 12.938 13.711 1 98.94 136 THR A N 1
ATOM 1095 C CA . THR A 1 136 ? 3.896 13.805 14.852 1 98.94 136 THR A CA 1
ATOM 1096 C C . THR A 1 136 ? 3.197 15.148 14.672 1 98.94 136 THR A C 1
ATOM 1098 O O . THR A 1 136 ? 2.896 15.836 15.656 1 98.94 136 THR A O 1
ATOM 1101 N N . THR A 1 137 ? 3.004 15.562 13.43 1 98.88 137 THR A N 1
ATOM 1102 C CA . THR A 1 137 ? 2.266 16.781 13.102 1 98.88 137 THR A CA 1
ATOM 1103 C C . THR A 1 137 ? 1.203 16.5 12.047 1 98.88 137 THR A C 1
ATOM 1105 O O . THR A 1 137 ? 1.475 15.828 11.047 1 98.88 137 THR A O 1
ATOM 1108 N N . CYS A 1 138 ? 0.008 17 12.305 1 98.88 138 CYS A N 1
ATOM 1109 C CA . CYS A 1 138 ? -1.08 16.734 11.367 1 98.88 138 CYS A CA 1
ATOM 1110 C C . CYS A 1 138 ? -1.941 17.969 11.164 1 98.88 138 CYS A C 1
ATOM 1112 O O . CYS A 1 138 ? -2.227 18.703 12.109 1 98.88 138 CYS A O 1
ATOM 1114 N N . CYS A 1 139 ? -2.279 18.281 9.891 1 98.88 139 CYS A N 1
ATOM 1115 C CA . CYS A 1 139 ? -3.301 19.281 9.578 1 98.88 139 CYS A CA 1
ATOM 1116 C C . CYS A 1 139 ? -4.672 18.625 9.461 1 98.88 139 CYS A C 1
ATOM 1118 O O . CYS A 1 139 ? -4.953 17.938 8.477 1 98.88 139 CYS A O 1
ATOM 1120 N N . TYR A 1 140 ? -5.555 18.922 10.438 1 98.88 140 TYR A N 1
ATOM 1121 C CA . TYR A 1 140 ? -6.852 18.266 10.531 1 98.88 140 TYR A CA 1
ATOM 1122 C C . TYR A 1 140 ? -7.953 19.141 9.938 1 98.88 140 TYR A C 1
ATOM 1124 O O . TYR A 1 140 ? -8.125 20.297 10.344 1 98.88 140 TYR A O 1
ATOM 1132 N N . PHE A 1 141 ? -8.664 18.578 8.953 1 98.62 141 PHE A N 1
ATOM 1133 C CA . PHE A 1 141 ? -9.945 19.109 8.5 1 98.62 141 PHE A CA 1
ATOM 1134 C C . PHE A 1 141 ? -11.086 18.562 9.352 1 98.62 141 PHE A C 1
ATOM 1136 O O . PHE A 1 141 ? -11.477 17.406 9.195 1 98.62 141 PHE A O 1
ATOM 1143 N N . GLY A 1 142 ? -11.609 19.375 10.25 1 98.31 142 GLY A N 1
ATOM 1144 C CA . GLY A 1 142 ? -12.789 18.953 10.992 1 98.31 142 GLY A CA 1
ATOM 1145 C C . GLY A 1 142 ? -14.055 18.969 10.164 1 98.31 142 GLY A C 1
ATOM 1146 O O . GLY A 1 142 ? -14.008 19.203 8.953 1 98.31 142 GLY A O 1
ATOM 1147 N N . SER A 1 143 ? -15.227 18.578 10.781 1 98.31 143 SER A N 1
ATOM 1148 C CA . SER A 1 143 ? -16.531 18.766 10.148 1 98.31 143 SER A CA 1
ATOM 1149 C C . SER A 1 143 ? -16.984 20.219 10.234 1 98.31 143 SER A C 1
ATOM 1151 O O . SER A 1 143 ? -16.234 21.094 10.656 1 98.31 143 SER A O 1
ATOM 1153 N N . VAL A 1 144 ? -18.219 20.484 9.766 1 98.31 144 VAL A N 1
ATOM 1154 C CA . VAL A 1 144 ? -18.75 21.844 9.812 1 98.31 144 VAL A CA 1
ATOM 1155 C C . VAL A 1 144 ? -19.172 22.188 11.242 1 98.31 144 VAL A C 1
ATOM 1157 O O . VAL A 1 144 ? -19.484 23.328 11.547 1 98.31 144 VAL A O 1
ATOM 1160 N N . HIS A 1 145 ? -19.047 21.25 12.203 1 98.62 145 HIS A N 1
ATOM 1161 C CA . HIS A 1 145 ? -19.641 21.391 13.523 1 98.62 145 HIS A CA 1
ATOM 1162 C C . HIS A 1 145 ? -18.641 21.922 14.531 1 98.62 145 HIS A C 1
ATOM 1164 O O . HIS A 1 145 ? -17.609 21.281 14.789 1 98.62 145 HIS A O 1
ATOM 1170 N N . GLU A 1 146 ? -18.984 23.016 15.117 1 98.56 146 GLU A N 1
ATOM 1171 C CA . GLU A 1 146 ? -18.156 23.703 16.109 1 98.56 146 GLU A CA 1
ATOM 1172 C C . GLU A 1 146 ? -17.781 22.766 17.25 1 98.56 146 GLU A C 1
ATOM 1174 O O . GLU A 1 146 ? -16.594 22.609 17.578 1 98.56 146 GLU A O 1
ATOM 1179 N N . GLY A 1 147 ? -18.75 22.125 17.875 1 98.75 147 GLY A N 1
ATOM 1180 C CA . GLY A 1 147 ? -18.531 21.25 19.016 1 98.75 147 GLY A CA 1
ATOM 1181 C C . GLY A 1 147 ? -17.594 20.094 18.703 1 98.75 147 GLY A C 1
ATOM 1182 O O . GLY A 1 147 ? -16.703 19.781 19.5 1 98.75 147 GLY A O 1
ATOM 1183 N N . ALA A 1 148 ? -17.781 19.438 17.594 1 98.81 148 ALA A N 1
ATOM 1184 C CA . ALA A 1 148 ? -16.938 18.312 17.203 1 98.81 148 ALA A CA 1
ATOM 1185 C C . ALA A 1 148 ? -15.484 18.734 17.016 1 98.81 148 ALA A C 1
ATOM 1187 O O . ALA A 1 148 ? -14.562 18 17.391 1 98.81 148 ALA A O 1
ATOM 1188 N N . THR A 1 149 ? -15.297 19.859 16.422 1 98.81 149 THR A N 1
ATOM 1189 C CA . THR A 1 149 ? -13.945 20.344 16.172 1 98.81 149 THR A CA 1
ATOM 1190 C C . THR A 1 149 ? -13.242 20.688 17.484 1 98.81 149 THR A C 1
ATOM 1192 O O . THR A 1 149 ? -12.039 20.453 17.625 1 98.81 149 THR A O 1
ATOM 1195 N N . LYS A 1 150 ? -13.969 21.297 18.438 1 98.88 150 LYS A N 1
ATOM 1196 C CA . LYS A 1 150 ? -13.398 21.562 19.75 1 98.88 150 LYS A CA 1
ATOM 1197 C C . LYS A 1 150 ? -12.984 20.266 20.438 1 98.88 150 LYS A C 1
ATOM 1199 O O . LYS A 1 150 ? -11.906 20.188 21.031 1 98.88 150 LYS A O 1
ATOM 1204 N N . ILE A 1 151 ? -13.82 19.234 20.312 1 98.88 151 ILE A N 1
ATOM 1205 C CA . ILE A 1 151 ? -13.531 17.922 20.891 1 98.88 151 ILE A CA 1
ATOM 1206 C C . ILE A 1 151 ? -12.266 17.344 20.25 1 98.88 151 ILE A C 1
ATOM 1208 O O . ILE A 1 151 ? -11.398 16.812 20.938 1 98.88 151 ILE A O 1
ATOM 1212 N N . LEU A 1 152 ? -12.156 17.453 18.938 1 98.88 152 LEU A N 1
ATOM 1213 C CA . LEU A 1 152 ? -10.969 17 18.234 1 98.88 152 LEU A CA 1
ATOM 1214 C C . LEU A 1 152 ? -9.719 17.688 18.781 1 98.88 152 LEU A C 1
ATOM 1216 O O . LEU A 1 152 ? -8.727 17.016 19.078 1 98.88 152 LEU A O 1
ATOM 1220 N N . ALA A 1 153 ? -9.781 18.984 18.891 1 98.88 153 ALA A N 1
ATOM 1221 C CA . ALA A 1 153 ? -8.633 19.75 19.375 1 98.88 153 ALA A CA 1
ATOM 1222 C C . ALA A 1 153 ? -8.234 19.297 20.781 1 98.88 153 ALA A C 1
ATOM 1224 O O . ALA A 1 153 ? -7.051 19.141 21.078 1 98.88 153 ALA A O 1
ATOM 1225 N N . ASP A 1 154 ? -9.227 19.094 21.641 1 98.81 154 ASP A N 1
ATOM 1226 C CA . ASP A 1 154 ? -8.969 18.641 23 1 98.81 154 ASP A CA 1
ATOM 1227 C C . ASP A 1 154 ? -8.266 17.281 23.016 1 98.81 154 ASP A C 1
ATOM 1229 O O . ASP A 1 154 ? -7.305 17.078 23.766 1 98.81 154 ASP A O 1
ATOM 1233 N N . LEU A 1 155 ? -8.742 16.375 22.203 1 98.81 155 LEU A N 1
ATOM 1234 C CA . LEU A 1 155 ? -8.219 15.016 22.156 1 98.81 155 LEU A CA 1
ATOM 1235 C C . LEU A 1 155 ? -6.805 14.992 21.578 1 98.81 155 LEU A C 1
ATOM 1237 O O . LEU A 1 155 ? -5.941 14.258 22.062 1 98.81 155 LEU A O 1
ATOM 1241 N N . VAL A 1 156 ? -6.578 15.789 20.562 1 98.75 156 VAL A N 1
ATOM 1242 C CA . VAL A 1 156 ? -5.25 15.898 19.969 1 98.75 156 VAL A CA 1
ATOM 1243 C C . VAL A 1 156 ? -4.27 16.453 21 1 98.75 156 VAL A C 1
ATOM 1245 O O . VAL A 1 156 ? -3.156 15.953 21.156 1 98.75 156 VAL A O 1
ATOM 1248 N N . HIS A 1 157 ? -4.703 17.516 21.656 1 98.31 157 HIS A N 1
ATOM 1249 C CA . HIS A 1 157 ? -3.885 18.125 22.688 1 98.31 157 HIS A CA 1
ATOM 1250 C C . HIS A 1 157 ? -3.555 17.109 23.797 1 98.31 157 HIS A C 1
ATOM 1252 O O . HIS A 1 157 ? -2.408 17.031 24.234 1 98.31 157 HIS A O 1
ATOM 1258 N N . ALA A 1 158 ? -4.539 16.391 24.219 1 97.94 158 ALA A N 1
ATOM 1259 C CA . ALA A 1 158 ? -4.359 15.398 25.266 1 97.94 158 ALA A CA 1
ATOM 1260 C C . ALA A 1 158 ? -3.402 14.289 24.828 1 97.94 158 ALA A C 1
ATOM 1262 O O . ALA A 1 158 ? -2.646 13.75 25.641 1 97.94 158 ALA A O 1
ATOM 1263 N N . ALA A 1 159 ? -3.383 13.953 23.547 1 98 159 ALA A N 1
ATOM 1264 C CA . ALA A 1 159 ? -2.531 12.898 22.984 1 98 159 ALA A CA 1
ATOM 1265 C C . ALA A 1 159 ? -1.091 13.383 22.844 1 98 159 ALA A C 1
ATOM 1267 O O . ALA A 1 159 ? -0.179 12.578 22.625 1 98 159 ALA A O 1
ATOM 1268 N N . GLY A 1 160 ? -0.889 14.703 22.906 1 98 160 GLY A N 1
ATOM 1269 C CA . GLY A 1 160 ? 0.443 15.281 22.812 1 98 160 GLY A CA 1
ATOM 1270 C C . GLY A 1 160 ? 0.928 15.445 21.391 1 98 160 GLY A C 1
ATOM 1271 O O . GLY A 1 160 ? 2.131 15.57 21.141 1 98 160 GLY A O 1
ATOM 1272 N N . GLN A 1 161 ? 0.021 15.383 20.438 1 98.62 161 GLN A N 1
ATOM 1273 C CA . GLN A 1 161 ? 0.386 15.555 19.031 1 98.62 161 GLN A CA 1
ATOM 1274 C C . GLN A 1 161 ? 0.448 17.031 18.672 1 98.62 161 GLN A C 1
ATOM 1276 O O . GLN A 1 161 ? -0.34 17.844 19.156 1 98.62 161 GLN A O 1
ATOM 1281 N N . ARG A 1 162 ? 1.379 17.438 17.844 1 98.62 162 ARG A N 1
ATOM 1282 C CA . ARG A 1 162 ? 1.346 18.734 17.188 1 98.62 162 ARG A CA 1
ATOM 1283 C C . ARG A 1 162 ? 0.326 18.766 16.062 1 98.62 162 ARG A C 1
ATOM 1285 O O . ARG A 1 162 ? 0.194 17.781 15.312 1 98.62 162 ARG A O 1
ATOM 1292 N N . ALA A 1 163 ? -0.482 19.844 16 1 98.75 163 ALA A N 1
ATOM 1293 C CA . ALA A 1 163 ? -1.516 19.797 14.969 1 98.75 163 ALA A CA 1
ATOM 1294 C C . ALA A 1 163 ? -2.037 21.203 14.648 1 98.75 163 ALA A C 1
ATOM 1296 O O . ALA A 1 163 ? -1.857 22.125 15.438 1 98.75 163 ALA A O 1
ATOM 1297 N N . PHE A 1 164 ? -2.498 21.328 13.469 1 98.75 164 PHE A N 1
ATOM 1298 C CA . PHE A 1 164 ? -3.395 22.391 13.039 1 98.75 164 PHE A CA 1
ATOM 1299 C C . PHE A 1 164 ? -4.82 21.875 12.891 1 98.75 164 PHE A C 1
ATOM 1301 O O . PHE A 1 164 ? -5.07 20.938 12.133 1 98.75 164 PHE A O 1
ATOM 1308 N N . VAL A 1 165 ? -5.75 22.422 13.664 1 98.88 165 VAL A N 1
ATOM 1309 C CA . VAL A 1 165 ? -7.117 21.906 13.695 1 98.88 165 VAL A CA 1
ATOM 1310 C C . VAL A 1 165 ? -8.094 22.984 13.242 1 98.88 165 VAL A C 1
ATOM 1312 O O . VAL A 1 165 ? -8.07 24.109 13.773 1 98.88 165 VAL A O 1
ATOM 1315 N N . GLY A 1 166 ? -8.875 22.688 12.227 1 98.75 166 GLY A N 1
ATOM 1316 C CA . GLY A 1 166 ? -9.812 23.672 11.734 1 98.75 166 GLY A CA 1
ATOM 1317 C C . GLY A 1 166 ? -11.203 23.125 11.508 1 98.75 166 GLY A C 1
ATOM 1318 O O . GLY A 1 166 ? -11.359 21.953 11.133 1 98.75 166 GLY A O 1
ATOM 1319 N N . LYS A 1 167 ? -12.219 23.953 11.797 1 98.69 167 LYS A N 1
ATOM 1320 C CA . LYS A 1 167 ? -13.602 23.688 11.406 1 98.69 167 LYS A CA 1
ATOM 1321 C C . LYS A 1 167 ? -13.82 24.016 9.93 1 98.69 167 LYS A C 1
ATOM 1323 O O . LYS A 1 167 ? -13.5 25.125 9.484 1 98.69 167 LYS A O 1
ATOM 1328 N N . CYS A 1 168 ? -14.414 23.094 9.172 1 98.69 168 CYS A N 1
ATOM 1329 C CA . CYS A 1 168 ? -14.672 23.375 7.766 1 98.69 168 CYS A CA 1
ATOM 1330 C C . CYS A 1 168 ? -15.742 24.438 7.602 1 98.69 168 CYS A C 1
ATOM 1332 O O . CYS A 1 168 ? -16.734 24.453 8.344 1 98.69 168 CYS A O 1
ATOM 1334 N N . ASN A 1 169 ? -15.531 25.359 6.691 1 98.88 169 ASN A N 1
ATOM 1335 C CA . ASN A 1 169 ? -16.531 26.344 6.277 1 98.88 169 ASN A CA 1
ATOM 1336 C C . ASN A 1 169 ? -17.234 25.922 4.996 1 98.88 169 ASN A C 1
ATOM 1338 O O . ASN A 1 169 ? -16.594 25.766 3.953 1 98.88 169 ASN A O 1
ATOM 1342 N N . VAL A 1 170 ? -18.484 25.672 5.09 1 98.62 170 VAL A N 1
ATOM 1343 C CA . VAL A 1 170 ? -19.328 25.219 3.99 1 98.62 170 VAL A CA 1
ATOM 1344 C C . VAL A 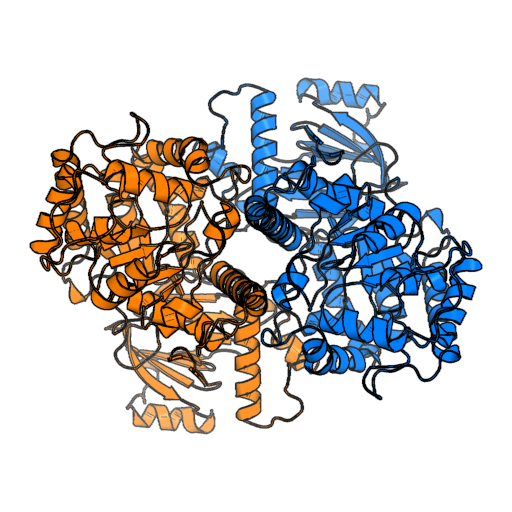1 170 ? -20.703 25.891 4.086 1 98.62 170 VAL A C 1
ATOM 1346 O O . VAL A 1 170 ? -21.484 25.578 4.977 1 98.62 170 VAL A O 1
ATOM 1349 N N . ASP A 1 171 ? -21.016 26.797 3.125 1 98.19 171 ASP A N 1
ATOM 1350 C CA . ASP A 1 171 ? -22.328 27.438 3.23 1 98.19 171 ASP A CA 1
ATOM 1351 C C . ASP A 1 171 ? -23.094 27.328 1.914 1 98.19 171 ASP A C 1
ATOM 1353 O O . ASP A 1 171 ? -24.109 28.016 1.72 1 98.19 171 ASP A O 1
ATOM 1357 N N . ARG A 1 172 ? -22.641 26.531 0.972 1 97.38 172 ARG A N 1
ATOM 1358 C CA . ARG A 1 172 ? -23.359 26.234 -0.261 1 97.38 172 ARG A CA 1
ATOM 1359 C C . ARG A 1 172 ? -22.844 24.938 -0.894 1 97.38 172 ARG A C 1
ATOM 1361 O O . ARG A 1 172 ? -21.844 24.375 -0.429 1 97.38 172 ARG A O 1
ATOM 1368 N N . GLU A 1 173 ? -23.516 24.406 -1.966 1 95.94 173 GLU A N 1
ATOM 1369 C CA . GLU A 1 173 ? -23.109 23.312 -2.838 1 95.94 173 GLU A CA 1
ATOM 1370 C C . GLU A 1 173 ? -22.797 22.047 -2.029 1 95.94 173 GLU A C 1
ATOM 1372 O O . GLU A 1 173 ? -21.844 21.344 -2.326 1 95.94 173 GLU A O 1
ATOM 1377 N N . ALA A 1 174 ? -23.344 21.828 -0.962 1 96.12 174 ALA A N 1
ATOM 1378 C CA . ALA A 1 174 ? -23.453 20.625 -0.144 1 96.12 174 ALA A CA 1
ATOM 1379 C C . ALA A 1 174 ? -24.891 20.328 0.231 1 96.12 174 ALA A C 1
ATOM 1381 O O . ALA A 1 174 ? -25.781 21.172 0.023 1 96.12 174 ALA A O 1
ATOM 1382 N N . PRO A 1 175 ? -25.188 19.141 0.641 1 96.19 175 PRO A N 1
ATOM 1383 C CA . PRO A 1 175 ? -26.578 18.875 1.002 1 96.19 175 PRO A CA 1
ATOM 1384 C C . PRO A 1 175 ? -27.094 19.812 2.09 1 96.19 175 PRO A C 1
ATOM 1386 O O . PRO A 1 175 ? -26.328 20.25 2.953 1 96.19 175 PRO A O 1
ATOM 1389 N N . ASP A 1 176 ? -28.422 19.984 2.119 1 96.25 176 ASP A N 1
ATOM 1390 C CA . ASP A 1 176 ? -29.047 20.906 3.051 1 96.25 176 ASP A CA 1
ATOM 1391 C C . ASP A 1 176 ? -28.734 20.547 4.496 1 96.25 176 ASP A C 1
ATOM 1393 O O . ASP A 1 176 ? -28.625 21.422 5.359 1 96.25 176 ASP A O 1
ATOM 1397 N N . TYR A 1 177 ? -28.531 19.281 4.719 1 95.94 177 TYR A N 1
ATOM 1398 C CA . TYR A 1 177 ? -28.312 18.812 6.082 1 95.94 177 TYR A CA 1
ATOM 1399 C C . TYR A 1 177 ? -26.859 19.016 6.5 1 95.94 177 TYR A C 1
ATOM 1401 O O . TYR A 1 177 ? -26.484 18.734 7.645 1 95.94 177 TYR A O 1
ATOM 1409 N N . TYR A 1 178 ? -26.031 19.484 5.578 1 96.81 178 TYR A N 1
ATOM 1410 C CA . TYR A 1 178 ? -24.609 19.641 5.867 1 96.81 178 TYR A CA 1
ATOM 1411 C C . TYR A 1 178 ? -24.094 20.984 5.383 1 96.81 178 TYR A C 1
ATOM 1413 O O . TYR A 1 178 ? -23 21.078 4.844 1 96.81 178 TYR A O 1
ATOM 1421 N N . VAL A 1 179 ? -24.812 21.984 5.371 1 96.44 179 VAL A N 1
ATOM 1422 C CA . VAL A 1 179 ? -24.422 23.344 5.066 1 96.44 179 VAL A CA 1
ATOM 1423 C C . VAL A 1 179 ? -24.625 24.234 6.301 1 96.44 179 VAL A C 1
ATOM 1425 O O . VAL A 1 179 ? -25.562 24.016 7.074 1 96.44 179 VAL A O 1
ATOM 1428 N N . GLU A 1 180 ? -23.688 25.125 6.473 1 97.69 180 GLU A N 1
ATOM 1429 C CA . GLU A 1 180 ? -23.859 26.094 7.559 1 97.69 180 GLU A CA 1
ATOM 1430 C C . GLU A 1 180 ? -24.969 27.094 7.246 1 97.69 180 GLU A C 1
ATOM 1432 O O . GLU A 1 180 ? -25.203 27.406 6.078 1 97.69 180 GLU A O 1
ATOM 1437 N N . PRO A 1 181 ? -25.656 27.578 8.25 1 96.75 181 PRO A N 1
ATOM 1438 C CA . PRO A 1 181 ? -26.891 28.328 8.016 1 96.75 181 PRO A CA 1
ATOM 1439 C C . PRO A 1 181 ? -26.656 29.688 7.367 1 96.75 181 PRO A C 1
ATOM 1441 O O . PRO A 1 181 ? -27.531 30.203 6.676 1 96.75 181 PRO A O 1
ATOM 1444 N N . SER A 1 182 ? -25.531 30.344 7.648 1 97.69 182 SER A N 1
ATOM 1445 C CA . SER A 1 182 ? -25.188 31.641 7.055 1 97.69 182 SER A CA 1
ATOM 1446 C C . SER A 1 182 ? -23.703 31.922 7.141 1 97.69 182 SER A C 1
ATOM 1448 O O . SER A 1 182 ? -23 31.328 7.957 1 97.69 182 SER A O 1
ATOM 1450 N N . PRO A 1 183 ? -23.203 32.812 6.262 1 98.19 183 PRO A N 1
ATOM 1451 C CA . PRO A 1 183 ? -21.797 33.219 6.391 1 98.19 183 PRO A CA 1
ATOM 1452 C C . PRO A 1 183 ? -21.453 33.75 7.785 1 98.19 183 PRO A C 1
ATOM 1454 O O . PRO A 1 183 ? -20.391 33.438 8.32 1 98.19 183 PRO A O 1
ATOM 1457 N N . ALA A 1 184 ? -22.375 34.531 8.375 1 98.12 184 ALA A N 1
ATOM 1458 C CA . ALA A 1 184 ? -22.156 35.062 9.711 1 98.12 184 ALA A CA 1
ATOM 1459 C C . ALA A 1 184 ? -22.031 33.969 10.75 1 98.12 184 ALA A C 1
ATOM 1461 O O . ALA A 1 184 ? -21.156 34.031 11.625 1 98.12 184 ALA A O 1
ATOM 1462 N N . ALA A 1 185 ? -22.875 33 10.656 1 98.25 185 ALA A N 1
ATOM 1463 C CA . ALA A 1 185 ? -22.828 31.875 11.578 1 98.25 185 ALA A CA 1
ATOM 1464 C C . ALA A 1 185 ? -21.531 31.094 11.406 1 98.25 185 ALA A C 1
ATOM 1466 O O . ALA A 1 185 ? -20.953 30.625 12.391 1 98.25 185 ALA A O 1
ATOM 1467 N N . SER A 1 186 ? -21.141 30.875 10.18 1 98.56 186 SER A N 1
ATOM 1468 C CA . SER A 1 186 ? -19.906 30.172 9.875 1 98.56 186 SER A CA 1
ATOM 1469 C C . SER A 1 186 ? -18.703 30.859 10.516 1 98.56 186 SER A C 1
ATOM 1471 O O . SER A 1 186 ? -17.875 30.203 11.164 1 98.56 186 SER A O 1
ATOM 1473 N N . VAL A 1 187 ? -18.625 32.188 10.359 1 98.44 187 VAL A N 1
ATOM 1474 C CA . VAL A 1 187 ? -17.5 32.938 10.883 1 98.44 187 VAL A CA 1
ATOM 1475 C C . VAL A 1 187 ? -17.531 32.938 12.414 1 98.44 187 VAL A C 1
ATOM 1477 O O . VAL A 1 187 ? -16.484 32.781 13.055 1 98.44 187 VAL A O 1
ATOM 1480 N N . GLN A 1 188 ? -18.719 33.094 12.977 1 98.44 188 GLN A N 1
ATOM 1481 C CA . GLN A 1 188 ? -18.828 33.094 14.43 1 98.44 188 GLN A CA 1
ATOM 1482 C C . GLN A 1 188 ? -18.359 31.781 15.031 1 98.44 188 GLN A C 1
ATOM 1484 O O . GLN A 1 188 ? -17.625 31.766 16.016 1 98.44 188 GLN A O 1
ATOM 1489 N N . SER A 1 189 ? -18.812 30.656 14.508 1 98.56 189 SER A N 1
ATOM 1490 C CA . SER A 1 189 ? -18.391 29.344 15 1 98.56 189 SER A CA 1
ATOM 1491 C C . SER A 1 189 ? -16.906 29.125 14.773 1 98.56 189 SER A C 1
ATOM 1493 O O . SER A 1 189 ? -16.234 28.484 15.578 1 98.56 189 SER A O 1
ATOM 1495 N N . THR A 1 190 ? -16.406 29.609 13.656 1 98.69 190 THR A N 1
ATOM 1496 C CA . THR A 1 190 ? -14.969 29.531 13.375 1 98.69 190 THR A CA 1
ATOM 1497 C C . THR A 1 190 ? -14.164 30.281 14.43 1 98.69 190 THR A C 1
ATOM 1499 O O . THR A 1 190 ? -13.18 29.75 14.953 1 98.69 190 THR A O 1
ATOM 1502 N N . LEU A 1 191 ? -14.586 31.516 14.727 1 98.62 191 LEU A N 1
ATOM 1503 C CA . LEU A 1 191 ? -13.914 32.312 15.742 1 98.62 191 LEU A CA 1
ATOM 1504 C C . LEU A 1 191 ? -13.961 31.641 17.094 1 98.62 191 LEU A C 1
ATOM 1506 O O . LEU A 1 191 ? -12.992 31.688 17.859 1 98.62 191 LEU A O 1
ATOM 1510 N N . SER A 1 192 ? -15.094 31.047 17.391 1 98.75 192 SER A N 1
ATOM 1511 C CA . SER A 1 192 ? -15.25 30.312 18.641 1 98.75 192 SER A CA 1
ATOM 1512 C C . SER A 1 192 ? -14.242 29.172 18.734 1 98.75 192 SER A C 1
ATOM 1514 O O . SER A 1 192 ? -13.633 28.953 19.781 1 98.75 192 SER A O 1
ATOM 1516 N N . VAL A 1 193 ? -14.031 28.375 17.672 1 98.75 193 VAL A N 1
ATOM 1517 C CA . VAL A 1 193 ? -13.078 27.266 17.625 1 98.75 193 VAL A CA 1
ATOM 1518 C C . VAL A 1 193 ? -11.656 27.812 17.781 1 98.75 193 VAL A C 1
ATOM 1520 O O . VAL A 1 193 ? -10.859 27.234 18.531 1 98.75 193 VAL A O 1
ATOM 1523 N N . ILE A 1 194 ? -11.344 28.891 17.078 1 98.25 194 ILE A N 1
ATOM 1524 C CA . ILE A 1 194 ? -10.016 29.5 17.156 1 98.25 194 ILE A CA 1
ATOM 1525 C C . ILE A 1 194 ? -9.711 29.891 18.594 1 98.25 194 ILE A C 1
ATOM 1527 O O . ILE A 1 194 ? -8.641 29.578 19.125 1 98.25 194 ILE A O 1
ATOM 1531 N N . SER A 1 195 ? -10.688 30.547 19.219 1 97.88 195 SER A N 1
ATOM 1532 C CA . SER A 1 195 ? -10.516 30.984 20.609 1 97.88 195 SER A CA 1
ATOM 1533 C C . SER A 1 195 ? -10.32 29.797 21.531 1 97.88 195 SER A C 1
ATOM 1535 O O . SER A 1 195 ? -9.492 29.844 22.453 1 97.88 195 SER A O 1
ATOM 1537 N N . HIS A 1 196 ? -11.086 28.766 21.359 1 98.44 196 HIS A N 1
ATOM 1538 C CA . HIS A 1 196 ? -10.977 27.562 22.172 1 98.44 196 HIS A CA 1
ATOM 1539 C C . HIS A 1 196 ? -9.594 26.938 22.062 1 98.44 196 HIS A C 1
ATOM 1541 O O . HIS A 1 196 ? -8.969 26.609 23.078 1 98.44 196 HIS A O 1
ATOM 1547 N N . ILE A 1 197 ? -9.102 26.766 20.859 1 98.44 197 ILE A N 1
ATOM 1548 C CA . ILE A 1 197 ? -7.816 26.125 20.609 1 98.44 197 ILE A CA 1
ATOM 1549 C C . ILE A 1 197 ? -6.688 26.953 21.203 1 98.44 197 ILE A C 1
ATOM 1551 O O . ILE A 1 197 ? -5.773 26.422 21.828 1 98.44 197 ILE A O 1
ATOM 1555 N N . ARG A 1 198 ? -6.742 28.266 21 1 97.06 198 ARG A N 1
ATOM 1556 C CA . ARG A 1 198 ? -5.719 29.156 21.562 1 97.06 198 ARG A CA 1
ATOM 1557 C C . ARG A 1 198 ? -5.738 29.109 23.094 1 97.06 198 ARG A C 1
ATOM 1559 O O . ARG A 1 198 ? -4.723 29.375 23.734 1 97.06 198 ARG A O 1
ATOM 1566 N N . GLY A 1 199 ? -6.844 28.719 23.609 1 97.06 199 GLY A N 1
ATOM 1567 C CA . GLY A 1 199 ? -6.988 28.641 25.047 1 97.06 199 GLY A CA 1
ATOM 1568 C C . GLY A 1 199 ? -6.438 27.344 25.641 1 97.06 199 GLY A C 1
ATOM 1569 O O . GLY A 1 199 ? -6.312 27.219 26.859 1 97.06 199 GLY A O 1
ATOM 1570 N N . LEU A 1 200 ? -6.117 26.359 24.812 1 96.25 200 LEU A N 1
ATOM 1571 C CA . LEU A 1 200 ? -5.621 25.078 25.297 1 96.25 200 LEU A CA 1
ATOM 1572 C C . LEU A 1 200 ? -4.258 25.219 25.953 1 96.25 200 LEU A C 1
ATOM 1574 O O . LEU A 1 200 ? -3.848 24.359 26.75 1 96.25 200 LEU A O 1
ATOM 1578 N N . THR A 1 201 ? -3.494 26.188 25.516 1 89.75 201 THR A N 1
ATOM 1579 C CA . THR A 1 201 ? -2.174 26.422 26.094 1 89.75 201 THR A CA 1
ATOM 1580 C C . THR A 1 201 ? -2.014 27.891 26.484 1 89.75 201 THR A C 1
ATOM 1582 O O . THR A 1 201 ? -2.357 28.781 25.719 1 89.75 201 THR A O 1
ATOM 1585 N N . PRO A 1 202 ? -1.414 28.109 27.609 1 80.75 202 PRO A N 1
ATOM 1586 C CA . PRO A 1 202 ? -1.306 29.484 28.109 1 80.75 202 PRO A CA 1
ATOM 1587 C C . PRO A 1 202 ? -0.339 30.328 27.281 1 80.75 202 PRO A C 1
ATOM 1589 O O . PRO A 1 202 ? -0.497 31.562 27.203 1 80.75 202 PRO A O 1
ATOM 1592 N N . HIS A 1 203 ? 0.676 29.656 26.719 1 83.56 203 HIS A N 1
ATOM 1593 C CA . HIS A 1 203 ? 1.654 30.406 25.938 1 83.56 203 HIS A CA 1
ATOM 1594 C C . HIS A 1 203 ? 1.66 29.938 24.484 1 83.56 203 HIS A C 1
ATOM 1596 O O . HIS A 1 203 ? 1.967 28.781 24.203 1 83.56 203 HIS A O 1
ATOM 1602 N N . PRO A 1 204 ? 1.447 30.859 23.594 1 78.19 204 PRO A N 1
ATOM 1603 C CA . PRO A 1 204 ? 1.358 30.516 22.172 1 78.19 204 PRO A CA 1
ATOM 1604 C C . PRO A 1 204 ? 2.631 29.859 21.641 1 78.19 204 PRO A C 1
ATOM 1606 O O . PRO A 1 204 ? 2.564 28.984 20.781 1 78.19 204 PRO A O 1
ATOM 1609 N N . SER A 1 205 ? 3.742 30.219 22.219 1 78.94 205 SER A N 1
ATOM 1610 C CA . SER A 1 205 ? 5.012 29.719 21.703 1 78.94 205 SER A CA 1
ATOM 1611 C C . SER A 1 205 ? 5.195 28.25 22.031 1 78.94 205 SER A C 1
ATOM 1613 O O . SER A 1 205 ? 5.996 27.547 21.406 1 78.94 205 SER A O 1
ATOM 1615 N N . SER A 1 206 ? 4.438 27.797 23 1 84.25 206 SER A N 1
ATOM 1616 C CA . SER A 1 206 ? 4.578 26.406 23.422 1 84.25 206 SER A CA 1
ATOM 1617 C C . SER A 1 206 ? 3.398 25.578 22.938 1 84.25 206 SER A C 1
ATOM 1619 O O . SER A 1 206 ? 3.316 24.375 23.234 1 84.25 206 SER A O 1
ATOM 1621 N N . ALA A 1 207 ? 2.562 26.203 22.188 1 92.75 207 ALA A N 1
ATOM 1622 C CA . ALA A 1 207 ? 1.338 25.516 21.812 1 92.75 207 ALA A CA 1
ATOM 1623 C C . ALA A 1 207 ? 1.627 24.406 20.797 1 92.75 207 ALA A C 1
ATOM 1625 O O . ALA A 1 207 ? 2.303 24.641 19.781 1 92.75 207 ALA A O 1
ATOM 1626 N N . LEU A 1 208 ? 1.15 23.203 21.078 1 96.81 208 LEU A N 1
ATOM 1627 C CA . LEU A 1 208 ? 1.232 22.109 20.125 1 96.81 208 LEU A CA 1
ATOM 1628 C C . LEU A 1 208 ? 0.096 22.188 19.109 1 96.81 208 LEU A C 1
ATOM 1630 O O . LEU A 1 208 ? 0.32 22.031 17.906 1 96.81 208 LEU A O 1
ATOM 1634 N N . VAL A 1 209 ? -1.072 22.484 19.641 1 98.31 209 VAL A N 1
ATOM 1635 C CA . VAL A 1 209 ? -2.246 22.531 18.781 1 98.31 209 VAL A CA 1
ATOM 1636 C C . VAL A 1 209 ? -2.555 23.969 18.406 1 98.31 209 VAL A C 1
ATOM 1638 O O . VAL A 1 209 ? -2.641 24.844 19.281 1 98.31 209 VAL A O 1
ATOM 1641 N N . GLN A 1 210 ? -2.641 24.266 17.172 1 97.81 210 GLN A N 1
ATOM 1642 C CA . GLN A 1 210 ? -2.938 25.594 16.641 1 97.81 210 GLN A CA 1
ATOM 1643 C C . GLN A 1 210 ? -4.195 25.562 15.773 1 97.81 210 GLN A C 1
ATOM 1645 O O . GLN A 1 210 ? -4.52 24.547 15.164 1 97.81 210 GLN A O 1
ATOM 1650 N N . PRO A 1 211 ? -4.914 26.688 15.781 1 98 211 PRO A N 1
ATOM 1651 C CA . PRO A 1 211 ? -6.062 26.75 14.875 1 98 211 PRO A CA 1
ATOM 1652 C C . PRO A 1 211 ? -5.652 26.969 13.422 1 98 211 PRO A C 1
ATOM 1654 O O . PRO A 1 211 ? -4.582 27.516 13.148 1 98 211 PRO A O 1
ATOM 1657 N N . VAL A 1 212 ? -6.422 26.531 12.531 1 98.75 212 VAL A N 1
ATOM 1658 C CA . VAL A 1 212 ? -6.238 26.734 11.094 1 98.75 212 VAL A CA 1
ATOM 1659 C C . VAL A 1 212 ? -7.578 27.062 10.445 1 98.75 212 VAL A C 1
ATOM 1661 O O . VAL A 1 212 ? -8.602 26.469 10.773 1 98.75 212 VAL A O 1
ATOM 1664 N N . LEU A 1 213 ? -7.633 28.172 9.656 1 98.81 213 LEU A N 1
ATOM 1665 C CA . LEU A 1 213 ? -8.812 28.5 8.875 1 98.81 213 LEU A CA 1
ATOM 1666 C C . LEU A 1 213 ? -9.023 27.5 7.742 1 98.81 213 LEU A C 1
ATOM 1668 O O . LEU A 1 213 ? -8.078 27.188 7.008 1 98.81 213 LEU A O 1
ATOM 1672 N N . THR A 1 214 ? -10.312 26.984 7.586 1 98.81 214 THR A N 1
ATOM 1673 C CA . THR A 1 214 ? -10.484 25.828 6.703 1 98.81 214 THR A CA 1
ATOM 1674 C C . THR A 1 214 ? -11.688 26.031 5.789 1 98.81 214 THR A C 1
ATOM 1676 O O . THR A 1 214 ? -12.656 25.266 5.867 1 98.81 214 THR A O 1
ATOM 1679 N N . PRO A 1 215 ? -11.633 27.094 4.867 1 98.75 215 PRO A N 1
ATOM 1680 C CA . PRO A 1 215 ? -12.609 26.938 3.781 1 98.75 215 PRO A CA 1
ATOM 1681 C C . PRO A 1 215 ? -12.461 25.625 3.029 1 98.75 215 PRO A C 1
ATOM 1683 O O . PRO A 1 215 ? -11.406 25.344 2.455 1 98.75 215 PRO A O 1
ATOM 1686 N N . ARG A 1 216 ? -13.414 24.75 3.154 1 97.69 216 ARG A N 1
ATOM 1687 C CA . ARG A 1 216 ? -13.25 23.391 2.652 1 97.69 216 ARG A CA 1
ATOM 1688 C C . ARG A 1 216 ? -12.75 23.391 1.212 1 97.69 216 ARG A C 1
ATOM 1690 O O . ARG A 1 216 ? -11.75 22.75 0.895 1 97.69 216 ARG A O 1
ATOM 1697 N N . PHE A 1 217 ? -13.438 23.859 0.207 1 95.31 217 PHE A N 1
ATOM 1698 C CA . PHE A 1 217 ? -12.992 24.219 -1.135 1 95.31 217 PHE A CA 1
ATOM 1699 C C . PHE A 1 217 ? -13.852 25.344 -1.706 1 95.31 217 PHE A C 1
ATOM 1701 O O . PHE A 1 217 ? -14.93 25.641 -1.177 1 95.31 217 PHE A O 1
ATOM 1708 N N . ALA A 1 218 ? -13.375 26.047 -2.633 1 96.12 218 ALA A N 1
ATOM 1709 C CA . ALA A 1 218 ? -13.945 27.297 -3.104 1 96.12 218 ALA A CA 1
ATOM 1710 C C . ALA A 1 218 ? -15.422 27.141 -3.447 1 96.12 218 ALA A C 1
ATOM 1712 O O . ALA A 1 218 ? -16.25 27.984 -3.08 1 96.12 218 ALA A O 1
ATOM 1713 N N . MET A 1 219 ? -15.797 26.062 -4.043 1 95.81 219 MET A N 1
ATOM 1714 C CA . MET A 1 219 ? -17.156 25.891 -4.57 1 95.81 219 MET A CA 1
ATOM 1715 C C . MET A 1 219 ? -18.172 25.812 -3.441 1 95.81 219 MET A C 1
ATOM 1717 O O . MET A 1 219 ? -19.344 26.125 -3.635 1 95.81 219 MET A O 1
ATOM 1721 N N . THR A 1 220 ? -17.75 25.406 -2.234 1 97.56 220 THR A N 1
ATOM 1722 C CA . THR A 1 220 ? -18.703 25.219 -1.146 1 97.56 220 THR A CA 1
ATOM 1723 C C . THR A 1 220 ? -18.766 26.469 -0.265 1 97.56 220 THR A C 1
ATOM 1725 O O . THR A 1 220 ? -19.375 26.438 0.806 1 97.56 220 THR A O 1
ATOM 1728 N N . CYS A 1 221 ? -18.125 27.562 -0.598 1 98.31 221 CYS A N 1
ATOM 1729 C CA . CYS A 1 221 ? -18.156 28.828 0.115 1 98.31 221 CYS A CA 1
ATOM 1730 C C . CYS A 1 221 ? -18.672 29.953 -0.779 1 98.31 221 CYS A C 1
ATOM 1732 O O . CYS A 1 221 ? -18.156 30.172 -1.875 1 98.31 221 CYS A O 1
ATOM 1734 N N . THR A 1 222 ? -19.703 30.688 -0.348 1 97.75 222 THR A N 1
ATOM 1735 C CA . THR A 1 222 ? -20.219 31.828 -1.098 1 97.75 222 THR A CA 1
ATOM 1736 C C . THR A 1 222 ? -19.203 32.969 -1.12 1 97.75 222 THR A C 1
ATOM 1738 O O . THR A 1 222 ? -18.328 33.031 -0.257 1 97.75 222 THR A O 1
ATOM 1741 N N . PRO A 1 223 ? -19.344 33.875 -2.102 1 97.31 223 PRO A N 1
ATOM 1742 C CA . PRO A 1 223 ? -18.484 35.062 -2.102 1 97.31 223 PRO A CA 1
ATOM 1743 C C . PRO A 1 223 ? -18.562 35.844 -0.788 1 97.31 223 PRO A C 1
ATOM 1745 O O . PRO A 1 223 ? -17.547 36.344 -0.32 1 97.31 223 PRO A O 1
ATOM 1748 N N . GLU A 1 224 ? -19.734 35.906 -0.201 1 98.06 224 GLU A N 1
ATOM 1749 C CA . GLU A 1 224 ? -19.875 36.625 1.073 1 98.06 224 GLU A CA 1
ATOM 1750 C C . GLU A 1 224 ? -19.062 35.938 2.172 1 98.06 224 GLU A C 1
ATOM 1752 O O . GLU A 1 224 ? -18.375 36.625 2.943 1 98.06 224 GLU A O 1
ATOM 1757 N N . LEU A 1 225 ? -19.172 34.625 2.283 1 98.5 225 LEU A N 1
ATOM 1758 C CA . LEU A 1 225 ? -18.406 33.906 3.275 1 98.5 225 LEU A CA 1
ATOM 1759 C C . LEU A 1 225 ? -16.906 34.094 3.043 1 98.5 225 LEU A C 1
ATOM 1761 O O . LEU A 1 225 ? -16.156 34.375 3.984 1 98.5 225 LEU A O 1
ATOM 1765 N N . LEU A 1 226 ? -16.438 33.938 1.763 1 98.31 226 LEU A N 1
ATOM 1766 C CA . LEU A 1 226 ? -15.031 34.094 1.441 1 98.31 226 LEU A CA 1
ATOM 1767 C C . LEU A 1 226 ? -14.555 35.5 1.816 1 98.31 226 LEU A C 1
ATOM 1769 O O . LEU A 1 226 ? -13.43 35.688 2.279 1 98.31 226 LEU A O 1
ATOM 1773 N N . SER A 1 227 ? -15.422 36.5 1.612 1 97.56 227 SER A N 1
ATOM 1774 C CA . SER A 1 227 ? -15.094 37.844 1.983 1 97.56 227 SER A CA 1
ATOM 1775 C C . SER A 1 227 ? -14.914 38 3.492 1 97.56 227 SER A C 1
ATOM 1777 O O . SER A 1 227 ? -14 38.688 3.953 1 97.56 227 SER A O 1
ATOM 1779 N N . LYS A 1 228 ? -15.781 37.406 4.23 1 98.19 228 LYS A N 1
ATOM 1780 C CA . LYS A 1 228 ? -15.688 37.469 5.684 1 98.19 228 LYS A CA 1
ATOM 1781 C C . LYS A 1 228 ? -14.438 36.719 6.18 1 98.19 228 LYS A C 1
ATOM 1783 O O . LYS A 1 228 ? -13.805 37.156 7.145 1 98.19 228 LYS A O 1
ATOM 1788 N N . LEU A 1 229 ? -14.133 35.562 5.59 1 98.25 229 LEU A N 1
ATOM 1789 C CA . LEU A 1 229 ? -12.906 34.844 5.93 1 98.25 229 LEU A CA 1
ATOM 1790 C C . LEU A 1 229 ? -11.672 35.688 5.578 1 98.25 229 LEU A C 1
ATOM 1792 O O . LEU A 1 229 ? -10.664 35.625 6.289 1 98.25 229 LEU A O 1
ATOM 1796 N N . SER A 1 230 ? -11.773 36.375 4.438 1 97.06 230 SER A N 1
ATOM 1797 C CA . SER A 1 230 ? -10.711 37.312 4.051 1 97.06 230 SER A CA 1
ATOM 1798 C C . SER A 1 230 ? -10.445 38.312 5.145 1 97.06 230 SER A C 1
ATOM 1800 O O . SER A 1 230 ? -9.289 38.562 5.5 1 97.06 230 SER A O 1
ATOM 1802 N N . GLU A 1 231 ? -11.484 38.938 5.676 1 97.31 231 GLU A N 1
ATOM 1803 C CA . GLU A 1 231 ? -11.359 39.906 6.758 1 97.31 231 GLU A CA 1
ATOM 1804 C C . GLU A 1 231 ? -10.688 39.281 7.98 1 97.31 231 GLU A C 1
ATOM 1806 O O . GLU A 1 231 ? -9.836 39.906 8.609 1 97.31 231 GLU A O 1
ATOM 1811 N N . LEU A 1 232 ? -11.078 38.125 8.25 1 96.94 232 LEU A N 1
ATOM 1812 C CA . LEU A 1 232 ? -10.523 37.406 9.391 1 96.94 232 LEU A CA 1
ATOM 1813 C C . LEU A 1 232 ? -9.016 37.188 9.234 1 96.94 232 LEU A C 1
ATOM 1815 O O . LEU A 1 232 ? -8.25 37.469 10.156 1 96.94 232 LEU A O 1
ATOM 1819 N N . VAL A 1 233 ? -8.516 36.75 8.102 1 95.94 233 VAL A N 1
ATOM 1820 C CA . VAL A 1 233 ? -7.109 36.406 7.926 1 95.94 233 VAL A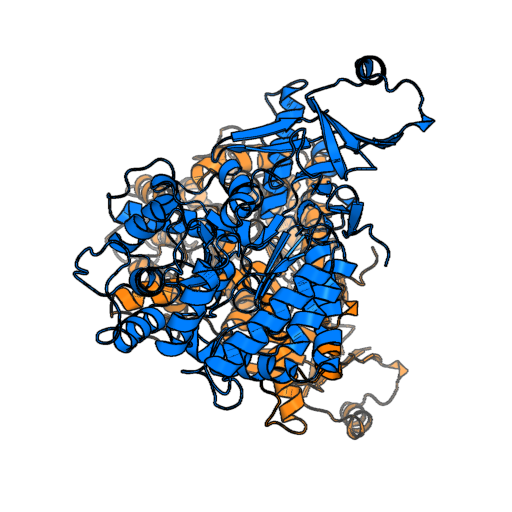 CA 1
ATOM 1821 C C . VAL A 1 233 ? -6.281 37.688 7.859 1 95.94 233 VAL A C 1
ATOM 1823 O O . VAL A 1 233 ? -5.109 37.688 8.25 1 95.94 233 VAL A O 1
ATOM 1826 N N . LEU A 1 234 ? -6.863 38.75 7.301 1 95.94 234 LEU A N 1
ATOM 1827 C CA . LEU A 1 234 ? -6.164 40.031 7.254 1 95.94 234 LEU A CA 1
ATOM 1828 C C . LEU A 1 234 ? -5.965 40.594 8.664 1 95.94 234 LEU A C 1
ATOM 1830 O O . LEU A 1 234 ? -4.965 41.281 8.93 1 95.94 234 LEU A O 1
ATOM 1834 N N . SER A 1 235 ? -6.875 40.312 9.555 1 96.69 235 SER A N 1
ATOM 1835 C CA . SER A 1 235 ? -6.789 40.781 10.93 1 96.69 235 SER A CA 1
ATOM 1836 C C . SER A 1 235 ? -5.883 39.875 11.766 1 96.69 235 SER A C 1
ATOM 1838 O O . SER A 1 235 ? -5.402 40.281 12.828 1 96.69 235 SER A O 1
ATOM 1840 N N . ASP A 1 236 ? -5.594 38.688 11.367 1 95.81 236 ASP A N 1
ATOM 1841 C CA . ASP A 1 236 ? -4.75 37.688 12.031 1 95.81 236 ASP A CA 1
ATOM 1842 C C . ASP A 1 236 ? -3.789 37.031 11.039 1 95.81 236 ASP A C 1
ATOM 1844 O O . ASP A 1 236 ? -3.932 35.875 10.711 1 95.81 236 ASP A O 1
ATOM 1848 N N . PRO A 1 237 ? -2.771 37.719 10.656 1 93.38 237 PRO A N 1
ATOM 1849 C CA . PRO A 1 237 ? -1.896 37.25 9.586 1 93.38 237 PRO A CA 1
ATOM 1850 C C . PRO A 1 237 ? -1.164 35.969 9.938 1 93.38 237 PRO A C 1
ATOM 1852 O O . PRO A 1 237 ? -0.678 35.25 9.047 1 93.38 237 PRO A O 1
ATOM 1855 N N . GLY A 1 238 ? -1.099 35.656 11.172 1 93.25 238 GLY A N 1
ATOM 1856 C CA . GLY A 1 238 ? -0.414 34.438 11.602 1 93.25 238 GLY A CA 1
ATOM 1857 C C . GLY A 1 238 ? -1.286 33.188 11.531 1 93.25 238 GLY A C 1
ATOM 1858 O O . GLY A 1 238 ? -0.79 32.062 11.641 1 93.25 238 GLY A O 1
ATOM 1859 N N . LEU A 1 239 ? -2.568 33.375 11.281 1 96.56 239 LEU A N 1
ATOM 1860 C CA . LEU A 1 239 ? -3.504 32.25 11.203 1 96.56 239 LEU A CA 1
ATOM 1861 C C . LEU A 1 239 ? -3.287 31.438 9.922 1 96.56 239 LEU A C 1
ATOM 1863 O O . LEU A 1 239 ? -3.398 31.984 8.82 1 96.56 239 LEU A O 1
ATOM 1867 N N . THR A 1 240 ? -2.871 30.172 10.055 1 97.62 240 THR A N 1
ATOM 1868 C CA . THR A 1 240 ? -2.691 29.266 8.914 1 97.62 240 THR A CA 1
ATOM 1869 C C . THR A 1 240 ? -4.02 29.031 8.195 1 97.62 240 THR A C 1
ATOM 1871 O O . THR A 1 240 ? -5.086 29.141 8.805 1 97.62 240 THR A O 1
ATOM 1874 N N . ILE A 1 241 ? -3.955 28.844 6.891 1 98.75 241 ILE A N 1
ATOM 1875 C CA . ILE A 1 241 ? -5.113 28.531 6.059 1 98.75 241 ILE A CA 1
ATOM 1876 C C . ILE A 1 241 ? -4.91 27.172 5.379 1 98.75 241 ILE A C 1
ATOM 1878 O O . ILE A 1 241 ? -3.795 26.844 4.965 1 98.75 241 ILE A O 1
ATOM 1882 N N . GLN A 1 242 ? -5.902 26.328 5.328 1 98.88 242 GLN A N 1
ATOM 1883 C CA . GLN A 1 242 ? -5.875 25.109 4.527 1 98.88 242 GLN A CA 1
ATOM 1884 C C . GLN A 1 242 ? -7.117 25 3.645 1 98.88 242 GLN A C 1
ATOM 1886 O O . GLN A 1 242 ? -8.203 25.422 4.043 1 98.88 242 GLN A O 1
ATOM 1891 N N . THR A 1 243 ? -6.992 24.484 2.475 1 98.88 243 THR A N 1
ATOM 1892 C CA . THR A 1 243 ? -8.094 24.297 1.536 1 98.88 243 THR A CA 1
ATOM 1893 C C . THR A 1 243 ? -7.699 23.328 0.429 1 98.88 243 THR A C 1
ATOM 1895 O O . THR A 1 243 ? -6.57 22.828 0.404 1 98.88 243 THR A O 1
ATOM 1898 N N . HIS A 1 244 ? -8.648 22.891 -0.399 1 98.62 244 HIS A N 1
ATOM 1899 C CA . HIS A 1 244 ? -8.406 22.031 -1.557 1 98.62 244 HIS A CA 1
ATOM 1900 C C . HIS A 1 244 ? -8.219 22.859 -2.824 1 98.62 244 HIS A C 1
ATOM 1902 O O . HIS A 1 244 ? -8.711 23.984 -2.91 1 98.62 244 HIS A O 1
ATOM 1908 N N . ILE A 1 245 ? -7.516 22.266 -3.809 1 98.5 245 ILE A N 1
ATOM 1909 C CA . ILE A 1 245 ? -7.367 23 -5.059 1 98.5 245 ILE A CA 1
ATOM 1910 C C . ILE A 1 245 ? -7.117 22.016 -6.207 1 98.5 245 ILE A C 1
ATOM 1912 O O . ILE A 1 245 ? -6.305 21.109 -6.082 1 98.5 245 ILE A O 1
ATOM 1916 N N . ASP A 1 246 ? -7.785 22.141 -7.293 1 98.31 246 ASP A N 1
ATOM 1917 C CA . ASP A 1 246 ? -7.488 21.578 -8.602 1 98.31 246 ASP A CA 1
ATOM 1918 C C . ASP A 1 246 ? -7.305 20.062 -8.516 1 98.31 246 ASP A C 1
ATOM 1920 O O . ASP A 1 246 ? -6.316 19.516 -9.008 1 98.31 246 ASP A O 1
ATOM 1924 N N . GLU A 1 247 ? -8.203 19.359 -7.875 1 97.06 247 GLU A N 1
ATOM 1925 C CA . GLU A 1 247 ? -8.086 17.906 -7.68 1 97.06 247 GLU A CA 1
ATOM 1926 C C . GLU A 1 247 ? -8.719 17.141 -8.844 1 97.06 247 GLU A C 1
ATOM 1928 O O . GLU A 1 247 ? -8.18 16.125 -9.273 1 97.06 247 GLU A O 1
ATOM 1933 N N . ASN A 1 248 ? -9.812 17.578 -9.242 1 95.44 248 ASN A N 1
ATOM 1934 C CA . ASN A 1 248 ? -10.672 16.891 -10.203 1 95.44 248 ASN A CA 1
ATOM 1935 C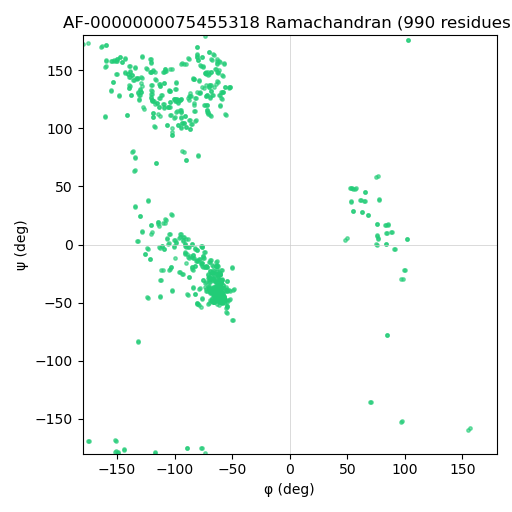 C . ASN A 1 248 ? -11.156 17.828 -11.297 1 95.44 248 ASN A C 1
ATOM 1937 O O . ASN A 1 248 ? -11.492 18.984 -11.023 1 95.44 248 ASN A O 1
ATOM 1941 N N . ARG A 1 249 ? -11.266 17.406 -12.508 1 94.44 249 ARG A N 1
ATOM 1942 C CA . ARG A 1 249 ? -11.578 18.25 -13.648 1 94.44 249 ARG A CA 1
ATOM 1943 C C . ARG A 1 249 ? -12.977 18.844 -13.516 1 94.44 249 ARG A C 1
ATOM 1945 O O . ARG A 1 249 ? -13.195 20.016 -13.844 1 94.44 249 ARG A O 1
ATOM 1952 N N . ASP A 1 250 ? -13.93 18 -13.102 1 94.81 250 ASP A N 1
ATOM 1953 C CA . ASP A 1 250 ? -15.297 18.5 -12.938 1 94.81 250 ASP A CA 1
ATOM 1954 C C . ASP A 1 250 ? -15.375 19.547 -11.82 1 94.81 250 ASP A C 1
ATOM 1956 O O . ASP A 1 250 ? -16.094 20.531 -11.938 1 94.81 250 ASP A O 1
ATOM 1960 N N . GLU A 1 251 ? -14.641 19.312 -10.766 1 95.69 251 GLU A N 1
ATOM 1961 C CA . GLU A 1 251 ? -14.531 20.281 -9.664 1 95.69 251 GLU A CA 1
ATOM 1962 C C . GLU A 1 251 ? -13.992 21.609 -10.156 1 95.69 251 GLU A C 1
ATOM 1964 O O . GLU A 1 251 ? -14.531 22.672 -9.812 1 95.69 251 GLU A O 1
ATOM 1969 N N . ILE A 1 252 ? -12.977 21.594 -10.953 1 97.31 252 ILE A N 1
ATOM 1970 C CA . ILE A 1 252 ? -12.305 22.781 -11.453 1 97.31 252 ILE A CA 1
ATOM 1971 C C . ILE A 1 252 ? -13.258 23.562 -12.359 1 97.31 252 ILE A C 1
ATOM 1973 O O . ILE A 1 252 ? -13.422 24.781 -12.195 1 97.31 252 ILE A O 1
ATOM 1977 N N . ALA A 1 253 ? -13.898 22.844 -13.32 1 96.44 253 ALA A N 1
ATOM 1978 C CA . ALA A 1 253 ? -14.82 23.469 -14.258 1 96.44 253 ALA A CA 1
ATOM 1979 C C . ALA A 1 253 ? -15.977 24.141 -13.516 1 96.44 253 ALA A C 1
ATOM 1981 O O . ALA A 1 253 ? -16.359 25.266 -13.836 1 96.44 253 ALA A O 1
ATOM 1982 N N . TYR A 1 254 ? -16.484 23.469 -12.555 1 96.31 254 TYR A N 1
ATOM 1983 C CA . TYR A 1 254 ? -17.625 23.984 -11.797 1 96.31 254 TYR A CA 1
ATOM 1984 C C . TYR A 1 254 ? -17.219 25.188 -10.961 1 96.31 254 TYR A C 1
ATOM 1986 O O . TYR A 1 254 ? -17.953 26.172 -10.891 1 96.31 254 TYR A O 1
ATOM 1994 N N . THR A 1 255 ? -16.062 25.172 -10.344 1 96.81 255 THR A N 1
ATOM 1995 C CA . THR A 1 255 ? -15.57 26.281 -9.555 1 96.81 255 THR A CA 1
ATOM 1996 C C . THR A 1 255 ? -15.406 27.531 -10.422 1 96.81 255 THR A C 1
ATOM 1998 O O . THR A 1 255 ? -15.852 28.609 -10.047 1 96.81 255 THR A O 1
ATOM 2001 N N . LYS A 1 256 ? -14.797 27.375 -11.539 1 95.88 256 LYS A N 1
ATOM 2002 C CA . LYS A 1 256 ? -14.609 28.484 -12.453 1 95.88 256 LYS A CA 1
ATOM 2003 C C . LYS A 1 256 ? -15.945 29.094 -12.875 1 95.88 256 LYS A C 1
ATOM 2005 O O . LYS A 1 256 ? -16.094 30.312 -12.953 1 95.88 256 LYS A O 1
ATOM 2010 N N . SER A 1 257 ? -16.906 28.219 -13.133 1 96.19 257 SER A N 1
ATOM 2011 C CA . SER A 1 257 ? -18.234 28.688 -13.562 1 96.19 257 SER A CA 1
ATOM 2012 C C . SER A 1 257 ? -18.922 29.469 -12.445 1 96.19 257 SER A C 1
ATOM 2014 O O . SER A 1 257 ? -19.609 30.453 -12.711 1 96.19 257 SER A O 1
ATOM 2016 N N . LEU A 1 258 ? -18.781 29.094 -11.203 1 95.88 258 LEU A N 1
ATOM 2017 C CA . LEU A 1 258 ? -19.438 29.688 -10.055 1 95.88 258 LEU A CA 1
ATOM 2018 C C . LEU A 1 258 ? -18.891 31.078 -9.781 1 95.88 258 LEU A C 1
ATOM 2020 O O . LEU A 1 258 ? -19.609 31.953 -9.281 1 95.88 258 LEU A O 1
ATOM 2024 N N . PHE A 1 259 ? -17.609 31.344 -10.148 1 95.94 259 PHE A N 1
ATOM 2025 C CA . PHE A 1 259 ? -16.969 32.562 -9.703 1 95.94 259 PHE A CA 1
ATOM 2026 C C . PHE A 1 259 ? -16.688 33.5 -10.875 1 95.94 259 PHE A C 1
ATOM 2028 O O . PHE A 1 259 ? -16.156 34.594 -10.695 1 95.94 259 PHE A O 1
ATOM 2035 N N . LYS A 1 260 ? -16.969 33.156 -12.07 1 90.5 260 LYS A N 1
ATOM 2036 C CA . LYS A 1 260 ? -16.672 33.844 -13.312 1 90.5 260 LYS A CA 1
ATOM 2037 C C . LYS A 1 260 ? -17.094 35.312 -13.227 1 90.5 260 LYS A C 1
ATOM 2039 O O . LYS A 1 260 ? -16.344 36.219 -13.641 1 90.5 260 LYS A O 1
ATOM 2044 N N . ASP A 1 261 ? -18.188 35.688 -12.625 1 89.06 261 ASP A N 1
ATOM 2045 C CA . ASP A 1 261 ? -18.703 37.031 -12.703 1 89.06 261 ASP A CA 1
ATOM 2046 C C . ASP A 1 261 ? -18.812 37.656 -11.32 1 89.06 261 ASP A C 1
ATOM 2048 O O . ASP A 1 261 ? -19.422 38.719 -11.148 1 89.06 261 ASP A O 1
ATOM 2052 N N . VAL A 1 262 ? -18.141 37.062 -10.359 1 89.25 262 VAL A N 1
ATOM 2053 C CA . VAL A 1 262 ? -18.422 37.562 -9.023 1 89.25 262 VAL A CA 1
ATOM 2054 C C . VAL A 1 262 ? -17.109 37.812 -8.273 1 89.25 262 VAL A C 1
ATOM 2056 O O . VAL A 1 262 ? -17.109 38.25 -7.129 1 89.25 262 VAL A O 1
ATOM 2059 N N . LEU A 1 263 ? -16.031 37.625 -8.914 1 90.5 263 LEU A N 1
ATOM 2060 C CA . LEU A 1 263 ? -14.75 37.719 -8.219 1 90.5 263 LEU A CA 1
ATOM 2061 C C . LEU A 1 263 ? -14.344 39.188 -8.062 1 90.5 263 LEU A C 1
ATOM 2063 O O . LEU A 1 263 ? -14.445 39.969 -9.008 1 90.5 263 LEU A O 1
ATOM 2067 N N . PRO A 1 264 ? -13.969 39.594 -6.922 1 86.5 264 PRO A N 1
ATOM 2068 C CA . PRO A 1 264 ? -13.336 40.906 -6.773 1 86.5 264 PRO A CA 1
ATOM 2069 C C . PRO A 1 264 ? -11.977 41 -7.469 1 86.5 264 PRO A C 1
ATOM 2071 O O . PRO A 1 264 ? -11.438 39.969 -7.898 1 86.5 264 PRO A O 1
ATOM 2074 N N . PRO A 1 265 ? -11.516 42.25 -7.664 1 81.19 265 PRO A N 1
ATOM 2075 C CA . PRO A 1 265 ? -10.164 42.375 -8.219 1 81.19 265 PRO A CA 1
ATOM 2076 C C . PRO A 1 265 ? -9.102 41.75 -7.312 1 81.19 265 PRO A C 1
ATOM 2078 O O . PRO A 1 265 ? -9.266 41.719 -6.09 1 81.19 265 PRO A O 1
ATOM 2081 N N . PRO A 1 266 ? -8.07 41.281 -7.973 1 81.81 266 PRO A N 1
ATOM 2082 C CA . PRO A 1 266 ? -6.988 40.719 -7.141 1 81.81 266 PRO A CA 1
ATOM 2083 C C . PRO A 1 266 ? -6.359 41.781 -6.238 1 81.81 266 PRO A C 1
ATOM 2085 O O . PRO A 1 266 ? -6.449 43 -6.527 1 81.81 266 PRO A O 1
ATOM 2088 N N . PRO A 1 267 ? -5.75 41.312 -5.191 1 78.62 267 PRO A N 1
ATOM 2089 C CA . PRO A 1 267 ? -5.191 42.25 -4.227 1 78.62 267 PRO A CA 1
ATOM 2090 C C . PRO A 1 267 ? -4.137 43.188 -4.84 1 78.62 267 PRO A C 1
ATOM 2092 O O . PRO A 1 267 ? -3.963 44.312 -4.391 1 78.62 267 PRO A O 1
ATOM 2095 N N . ASP A 1 268 ? -3.404 42.625 -5.836 1 77.25 268 ASP A N 1
ATOM 2096 C CA . ASP A 1 268 ? -2.35 43.438 -6.43 1 77.25 268 ASP A CA 1
ATOM 2097 C C . ASP A 1 268 ? -2.883 44.281 -7.598 1 77.25 268 ASP A C 1
ATOM 2099 O O . ASP A 1 268 ? -2.131 45 -8.234 1 77.25 268 ASP A O 1
ATOM 2103 N N . GLY A 1 269 ? -4.113 44.25 -7.844 1 71.25 269 GLY A N 1
ATOM 2104 C CA . GLY A 1 269 ? -4.766 45.094 -8.844 1 71.25 269 GLY A CA 1
ATOM 2105 C C . GLY A 1 269 ? -4.52 44.625 -10.266 1 71.25 269 GLY A C 1
ATOM 2106 O O . GLY A 1 269 ? -4.98 45.25 -11.219 1 71.25 269 GLY A O 1
ATOM 2107 N N . GLU A 1 270 ? -3.797 43.594 -10.43 1 63.91 270 GLU A N 1
ATOM 2108 C CA . GLU A 1 270 ? -3.473 43.125 -11.773 1 63.91 270 GLU A CA 1
ATOM 2109 C C . GLU A 1 270 ? -4.688 42.5 -12.445 1 63.91 270 GLU A C 1
ATOM 2111 O O . GLU A 1 270 ? -5.461 41.781 -11.805 1 63.91 270 GLU A O 1
ATOM 2116 N N . GLU A 1 271 ? -4.953 42.969 -13.641 1 64.56 271 GLU A N 1
ATOM 2117 C CA . GLU A 1 271 ? -6.078 42.469 -14.406 1 64.56 271 GLU A CA 1
ATOM 2118 C C . GLU A 1 271 ? -5.941 40.938 -14.648 1 64.56 271 GLU A C 1
ATOM 2120 O O . GLU A 1 271 ? -4.848 40.469 -14.945 1 64.56 271 GLU A O 1
ATOM 2125 N N . ARG A 1 272 ? -7.047 40.188 -14.242 1 64.75 272 ARG A N 1
ATOM 2126 C CA . ARG A 1 272 ? -7.09 38.75 -14.477 1 64.75 272 ARG A CA 1
ATOM 2127 C C . ARG A 1 272 ? -7.566 38.438 -15.891 1 64.75 272 ARG A C 1
ATOM 2129 O O . ARG A 1 272 ? -8.555 39 -16.359 1 64.75 272 ARG A O 1
ATOM 2136 N N . CYS A 1 273 ? -6.75 37.75 -16.625 1 62.31 273 CYS A N 1
ATOM 2137 C CA . CYS A 1 273 ? -7.195 37.375 -17.969 1 62.31 273 CYS A CA 1
ATOM 2138 C C . CYS A 1 273 ? -8.281 36.312 -17.891 1 62.31 273 CYS A C 1
ATOM 2140 O O . CYS A 1 273 ? -9.312 36.406 -18.547 1 62.31 273 CYS A O 1
ATOM 2142 N N . GLU A 1 274 ? -8.055 35.219 -17.141 1 81.12 274 GLU A N 1
ATOM 2143 C CA . GLU A 1 274 ? -8.984 34.094 -16.984 1 81.12 274 GLU A CA 1
ATOM 2144 C C . GLU A 1 274 ? -9.078 33.656 -15.531 1 81.12 274 GLU A C 1
ATOM 2146 O O . GLU A 1 274 ? -8.109 33.781 -14.773 1 81.12 274 GLU A O 1
ATOM 2151 N N . ILE A 1 275 ? -10.273 33.344 -15.242 1 90.56 275 ILE A N 1
ATOM 2152 C CA . ILE A 1 275 ? -10.484 32.875 -13.875 1 90.56 275 ILE A CA 1
ATOM 2153 C C . ILE A 1 275 ? -9.781 31.531 -13.672 1 90.56 275 ILE A C 1
ATOM 2155 O O . ILE A 1 275 ? -9.852 30.641 -14.539 1 90.56 275 ILE A O 1
ATOM 2159 N N . THR A 1 276 ? -9 31.438 -12.664 1 94.38 276 THR A N 1
ATOM 2160 C CA . THR A 1 276 ? -8.383 30.188 -12.25 1 94.38 276 THR A CA 1
ATOM 2161 C C . THR A 1 276 ? -8.781 29.828 -10.812 1 94.38 276 THR A C 1
ATOM 2163 O O . THR A 1 276 ? -9.297 30.688 -10.086 1 94.38 276 THR A O 1
ATOM 2166 N N . TYR A 1 277 ? -8.641 28.594 -10.492 1 96.81 277 TYR A N 1
ATOM 2167 C CA . TYR A 1 277 ? -8.977 28.125 -9.148 1 96.81 277 TYR A CA 1
ATOM 2168 C C . TYR A 1 277 ? -8.148 28.859 -8.102 1 96.81 277 TYR A C 1
ATOM 2170 O O . TYR A 1 277 ? -8.695 29.406 -7.141 1 96.81 277 TYR A O 1
ATOM 2178 N N . ALA A 1 278 ? -6.836 28.938 -8.242 1 96.88 278 ALA A N 1
ATOM 2179 C CA . ALA A 1 278 ? -5.957 29.672 -7.336 1 96.88 278 ALA A CA 1
ATOM 2180 C C . ALA A 1 278 ? -6.309 31.156 -7.312 1 96.88 278 ALA A C 1
ATOM 2182 O O . ALA A 1 278 ? -6.191 31.812 -6.273 1 96.88 278 ALA A O 1
ATOM 2183 N N . GLY A 1 279 ? -6.727 31.656 -8.469 1 95.38 279 GLY A N 1
ATOM 2184 C CA . GLY A 1 279 ? -7.137 33.031 -8.57 1 95.38 279 GLY A CA 1
ATOM 2185 C C . GLY A 1 279 ? -8.305 33.406 -7.676 1 95.38 279 GLY A C 1
ATOM 2186 O O . GLY A 1 279 ? -8.406 34.531 -7.18 1 95.38 279 GLY A O 1
ATOM 2187 N N . VAL A 1 280 ? -9.188 32.406 -7.473 1 96.62 280 VAL A N 1
ATOM 2188 C CA . VAL A 1 280 ? -10.312 32.594 -6.574 1 96.62 280 VAL A CA 1
ATOM 2189 C C . VAL A 1 280 ? -9.805 32.875 -5.156 1 96.62 280 VAL A C 1
ATOM 2191 O O . VAL A 1 280 ? -10.211 33.844 -4.512 1 96.62 280 VAL A O 1
ATOM 2194 N N . TYR A 1 281 ? -8.938 32.031 -4.66 1 97.62 281 TYR A N 1
ATOM 2195 C CA . TYR A 1 281 ? -8.398 32.188 -3.316 1 97.62 281 TYR A CA 1
ATOM 2196 C C . TYR A 1 281 ? -7.602 33.469 -3.207 1 97.62 281 TYR A C 1
ATOM 2198 O O . TYR A 1 281 ? -7.652 34.156 -2.18 1 97.62 281 TYR A O 1
ATOM 2206 N N . ASP A 1 282 ? -6.84 33.75 -4.254 1 96.25 282 ASP A N 1
ATOM 2207 C CA . ASP A 1 282 ? -6.02 34.969 -4.266 1 96.25 282 ASP A CA 1
ATOM 2208 C C . ASP A 1 282 ? -6.891 36.219 -4.145 1 96.25 282 ASP A C 1
ATOM 2210 O O . ASP A 1 282 ? -6.531 37.156 -3.438 1 96.25 282 ASP A O 1
ATOM 2214 N N . ALA A 1 283 ? -8.016 36.25 -4.832 1 94.88 283 ALA A N 1
ATOM 2215 C CA . ALA A 1 283 ? -8.922 37.406 -4.848 1 94.88 283 ALA A CA 1
ATOM 2216 C C . ALA A 1 283 ? -9.438 37.719 -3.447 1 94.88 283 ALA A C 1
ATOM 2218 O O . ALA A 1 283 ? -9.766 38.875 -3.135 1 94.88 283 ALA A O 1
ATOM 2219 N N . TYR A 1 284 ? -9.492 36.719 -2.58 1 96.38 284 TYR A N 1
ATOM 2220 C CA . TYR A 1 284 ? -10.016 36.875 -1.23 1 96.38 284 TYR A CA 1
ATOM 2221 C C . TYR A 1 284 ? -8.898 36.812 -0.195 1 96.38 284 TYR A C 1
ATOM 2223 O O . TYR A 1 284 ? -9.148 36.531 0.976 1 96.38 284 TYR A O 1
ATOM 2231 N N . ASN A 1 285 ? -7.656 37 -0.556 1 96.12 285 ASN A N 1
ATOM 2232 C CA . ASN A 1 285 ? -6.488 37.062 0.317 1 96.12 285 ASN A CA 1
ATOM 2233 C C . ASN A 1 285 ? -6.285 35.719 1.061 1 96.12 285 ASN A C 1
ATOM 2235 O O . ASN A 1 285 ? -5.797 35.719 2.193 1 96.12 285 ASN A O 1
ATOM 2239 N N . LEU A 1 286 ? -6.734 34.656 0.447 1 97.88 286 LEU A N 1
ATOM 2240 C CA . LEU A 1 286 ? -6.637 33.344 1.095 1 97.88 286 LEU A CA 1
ATOM 2241 C C . LEU A 1 286 ? -5.453 32.562 0.543 1 97.88 286 LEU A C 1
ATOM 2243 O O . LEU A 1 286 ? -5.258 31.391 0.907 1 97.88 286 LEU A O 1
ATOM 2247 N N . LEU A 1 287 ? -4.766 33.094 -0.387 1 97.44 287 LEU A N 1
ATOM 2248 C CA . LEU A 1 287 ? -3.541 32.5 -0.93 1 97.44 287 LEU A CA 1
ATOM 2249 C C . LEU A 1 287 ? -2.316 33.281 -0.434 1 97.44 287 LEU A C 1
ATOM 2251 O O . LEU A 1 287 ? -1.984 34.344 -0.963 1 97.44 287 LEU A O 1
ATOM 2255 N N . ARG A 1 288 ? -1.611 32.719 0.546 1 96.25 288 ARG A N 1
ATOM 2256 C CA . ARG A 1 288 ? -0.487 33.375 1.21 1 96.25 288 ARG A CA 1
ATOM 2257 C C . ARG A 1 288 ? 0.542 32.344 1.677 1 96.25 288 ARG A C 1
ATOM 2259 O O . ARG A 1 288 ? 0.403 31.141 1.407 1 96.25 288 ARG A O 1
ATOM 2266 N N . GLU A 1 289 ? 1.61 32.75 2.322 1 97.31 289 GLU A N 1
ATOM 2267 C CA . GLU A 1 289 ? 2.764 31.938 2.67 1 97.31 289 GLU A CA 1
ATOM 2268 C C . GLU A 1 289 ? 2.369 30.812 3.621 1 97.31 289 GLU A C 1
ATOM 2270 O O . GLU A 1 289 ? 2.965 29.734 3.594 1 97.31 289 GLU A O 1
ATOM 2275 N N . ASN A 1 290 ? 1.386 31.016 4.461 1 97.12 290 ASN A N 1
ATOM 2276 C CA . ASN A 1 290 ? 0.959 29.984 5.41 1 97.12 290 ASN A CA 1
ATOM 2277 C C . ASN A 1 290 ? -0.323 29.297 4.949 1 97.12 290 ASN A C 1
ATOM 2279 O O . ASN A 1 290 ? -1.133 28.875 5.777 1 97.12 290 ASN A O 1
ATOM 2283 N N . THR A 1 291 ? -0.589 29.266 3.604 1 98.69 291 THR A N 1
ATOM 2284 C CA . THR A 1 291 ? -1.711 28.516 3.039 1 98.69 291 THR A CA 1
ATOM 2285 C C . THR A 1 291 ? -1.263 27.141 2.568 1 98.69 291 THR A C 1
ATOM 2287 O O . THR A 1 291 ? -0.297 27.016 1.812 1 98.69 291 THR A O 1
ATOM 2290 N N . VAL A 1 292 ? -1.924 26.109 3.084 1 98.88 292 VAL A N 1
ATOM 2291 C CA . VAL A 1 292 ? -1.727 24.719 2.658 1 98.88 292 VAL A CA 1
ATOM 2292 C C . VAL A 1 292 ? -2.764 24.359 1.598 1 98.88 292 VAL A C 1
ATOM 2294 O O . VAL A 1 292 ? -3.965 24.344 1.873 1 98.88 292 VAL A O 1
ATOM 2297 N N . LEU A 1 293 ? -2.328 24.062 0.353 1 98.88 293 LEU A N 1
ATOM 2298 C CA . LEU A 1 293 ? -3.186 23.703 -0.77 1 98.88 293 LEU A CA 1
ATOM 2299 C C . LEU A 1 293 ? -3.135 22.203 -1.031 1 98.88 293 LEU A C 1
ATOM 2301 O O . LEU A 1 293 ? -2.125 21.688 -1.516 1 98.88 293 LEU A O 1
ATOM 2305 N N . ALA A 1 294 ? -4.203 21.484 -0.789 1 98.75 294 ALA A N 1
ATOM 2306 C CA . ALA A 1 294 ? -4.219 20.031 -0.914 1 98.75 294 ALA A CA 1
ATOM 2307 C C . ALA A 1 294 ? -4.449 19.609 -2.361 1 98.75 294 ALA A C 1
ATOM 2309 O O . ALA A 1 294 ? -5.234 20.234 -3.08 1 98.75 294 ALA A O 1
ATOM 2310 N N . HIS A 1 295 ? -3.818 18.547 -2.848 1 98.5 295 HIS A N 1
ATOM 2311 C CA . HIS A 1 295 ? -3.98 17.797 -4.09 1 98.5 295 HIS A CA 1
ATOM 2312 C C . HIS A 1 295 ? -3.205 18.453 -5.23 1 98.5 295 HIS A C 1
ATOM 2314 O O . HIS A 1 295 ? -2.109 18 -5.574 1 98.5 295 HIS A O 1
ATOM 2320 N N . ALA A 1 296 ? -3.77 19.562 -5.805 1 98.31 296 ALA A N 1
ATOM 2321 C CA . ALA A 1 296 ? -3.08 20.328 -6.84 1 98.31 296 ALA A CA 1
ATOM 2322 C C . ALA A 1 296 ? -2.713 19.438 -8.023 1 98.31 296 ALA A C 1
ATOM 2324 O O . ALA A 1 296 ? -1.576 19.469 -8.508 1 98.31 296 ALA A O 1
ATOM 2325 N N . VAL A 1 297 ? -3.633 18.641 -8.531 1 98.12 297 VAL A N 1
ATOM 2326 C CA . VAL A 1 297 ? -3.393 17.656 -9.57 1 98.12 297 VAL A CA 1
ATOM 2327 C C . VAL A 1 297 ? -3.299 18.328 -10.938 1 98.12 297 VAL A C 1
ATOM 2329 O O . VAL A 1 297 ? -2.443 17.984 -11.75 1 98.12 297 VAL A O 1
ATOM 2332 N N . TYR A 1 298 ? -4.152 19.391 -11.18 1 97.69 298 TYR A N 1
ATOM 2333 C CA . TYR A 1 298 ? -4.289 19.953 -12.516 1 97.69 298 TYR A CA 1
ATOM 2334 C C . TYR A 1 298 ? -3.967 21.453 -12.516 1 97.69 298 TYR A C 1
ATOM 2336 O O . TYR A 1 298 ? -4.633 22.234 -13.195 1 97.69 298 TYR A O 1
ATOM 2344 N N . LEU A 1 299 ? -3.014 21.828 -11.758 1 97.81 299 LEU A N 1
ATOM 2345 C CA . LEU A 1 299 ? -2.623 23.234 -11.734 1 97.81 299 LEU A CA 1
ATOM 2346 C C . LEU A 1 299 ? -2.219 23.719 -13.125 1 97.81 299 LEU A C 1
ATOM 2348 O O . LEU A 1 299 ? -1.453 23.047 -13.82 1 97.81 299 LEU A O 1
ATOM 2352 N N . GLU A 1 300 ? -2.768 24.828 -13.5 1 95.94 300 GLU A N 1
ATOM 2353 C CA . GLU A 1 300 ? -2.322 25.5 -14.719 1 95.94 300 GLU A CA 1
ATOM 2354 C C . GLU A 1 300 ? -1.044 26.297 -14.469 1 95.94 300 GLU A C 1
ATOM 2356 O O . GLU A 1 300 ? -0.715 26.609 -13.328 1 95.94 300 GLU A O 1
ATOM 2361 N N . GLU A 1 301 ? -0.389 26.641 -15.578 1 95.38 301 GLU A N 1
ATOM 2362 C CA . GLU A 1 301 ? 0.874 27.375 -15.484 1 95.38 301 GLU A CA 1
ATOM 2363 C C . GLU A 1 301 ? 0.705 28.672 -14.711 1 95.38 301 GLU A C 1
ATOM 2365 O O . GLU A 1 301 ? 1.536 29.016 -13.867 1 95.38 301 GLU A O 1
ATOM 2370 N N . GLU A 1 302 ? -0.335 29.391 -15.016 1 95.19 302 GLU A N 1
ATOM 2371 C CA . GLU A 1 302 ? -0.596 30.656 -14.336 1 95.19 302 GLU A CA 1
ATOM 2372 C C . GLU A 1 302 ? -0.801 30.438 -12.836 1 95.19 302 GLU A C 1
ATOM 2374 O O . GLU A 1 302 ? -0.427 31.281 -12.031 1 95.19 302 GLU A O 1
ATOM 2379 N N . GLU A 1 303 ? -1.424 29.359 -12.477 1 97.38 303 GLU A N 1
ATOM 2380 C CA . GLU A 1 303 ? -1.66 29.062 -11.062 1 97.38 303 GLU A CA 1
ATOM 2381 C C . GLU A 1 303 ? -0.357 28.719 -10.352 1 97.38 303 GLU A C 1
ATOM 2383 O O . GLU A 1 303 ? -0.147 29.125 -9.203 1 97.38 303 GLU A O 1
ATOM 2388 N N . ILE A 1 304 ? 0.492 27.984 -11 1 97.88 304 ILE A N 1
ATOM 2389 C CA . ILE A 1 304 ? 1.786 27.641 -10.422 1 97.88 304 ILE A CA 1
ATOM 2390 C C . ILE A 1 304 ? 2.576 28.906 -10.125 1 97.88 304 ILE A C 1
ATOM 2392 O O . ILE A 1 304 ? 3.16 29.047 -9.047 1 97.88 304 ILE A O 1
ATOM 2396 N N . GLU A 1 305 ? 2.58 29.828 -11.078 1 96.69 305 GLU A N 1
ATOM 2397 C CA . GLU A 1 305 ? 3.279 31.094 -10.898 1 96.69 305 GLU A CA 1
ATOM 2398 C C . GLU A 1 305 ? 2.689 31.891 -9.734 1 96.69 305 GLU A C 1
ATOM 2400 O O . GLU A 1 305 ? 3.428 32.469 -8.938 1 96.69 305 GLU A O 1
ATOM 2405 N N . LEU A 1 306 ? 1.368 31.922 -9.688 1 96.19 306 LEU A N 1
ATOM 2406 C CA . LEU A 1 306 ? 0.681 32.656 -8.625 1 96.19 306 LEU A CA 1
ATOM 2407 C C . LEU A 1 306 ? 1.003 32.031 -7.258 1 96.19 306 LEU A C 1
ATOM 2409 O O . LEU A 1 306 ? 1.266 32.781 -6.305 1 96.19 306 LEU A O 1
ATOM 2413 N N . ILE A 1 307 ? 0.97 30.703 -7.125 1 98.31 307 ILE A N 1
ATOM 2414 C CA . ILE A 1 307 ? 1.262 30 -5.879 1 98.31 307 ILE A CA 1
ATOM 2415 C C . ILE A 1 307 ? 2.697 30.297 -5.449 1 98.31 307 ILE A C 1
ATOM 2417 O O . ILE A 1 307 ? 2.965 30.531 -4.266 1 98.31 307 ILE A O 1
ATOM 2421 N N . HIS A 1 308 ? 3.625 30.281 -6.406 1 98.12 308 HIS A N 1
ATOM 2422 C CA . HIS A 1 308 ? 5.016 30.609 -6.121 1 98.12 308 HIS A CA 1
ATOM 2423 C C . HIS A 1 308 ? 5.141 32.031 -5.594 1 98.12 308 HIS A C 1
ATOM 2425 O O . HIS A 1 308 ? 5.809 32.281 -4.586 1 98.12 308 HIS A O 1
ATOM 2431 N N . ARG A 1 309 ? 4.477 32.969 -6.289 1 96.88 309 ARG A N 1
ATOM 2432 C CA . ARG A 1 309 ? 4.547 34.375 -5.914 1 96.88 309 ARG A CA 1
ATOM 2433 C C . ARG A 1 309 ? 4.004 34.594 -4.508 1 96.88 309 ARG A C 1
ATOM 2435 O O . ARG A 1 309 ? 4.523 35.438 -3.758 1 96.88 309 ARG A O 1
ATOM 2442 N N . ARG A 1 310 ? 2.961 33.938 -4.152 1 97.38 310 ARG A N 1
ATOM 2443 C CA . ARG A 1 310 ? 2.322 34.094 -2.85 1 97.38 310 ARG A CA 1
ATOM 2444 C C . ARG A 1 310 ? 2.994 33.219 -1.799 1 97.38 310 ARG A C 1
ATOM 2446 O O . ARG A 1 310 ? 2.646 33.281 -0.618 1 97.38 310 ARG A O 1
ATOM 2453 N N . LYS A 1 311 ? 3.895 32.281 -2.18 1 98.25 311 LYS A N 1
ATOM 2454 C CA . LYS A 1 311 ? 4.715 31.422 -1.341 1 98.25 311 LYS A CA 1
ATOM 2455 C C . LYS A 1 311 ? 3.857 30.406 -0.594 1 98.25 311 LYS A C 1
ATOM 2457 O O . LYS A 1 311 ? 4.18 30.016 0.531 1 98.25 311 LYS A O 1
ATOM 2462 N N . ALA A 1 312 ? 2.666 30.078 -1.162 1 98.56 312 ALA A N 1
ATOM 2463 C CA . ALA A 1 312 ? 1.839 29.016 -0.595 1 98.56 312 ALA A CA 1
ATOM 2464 C C . ALA A 1 312 ? 2.477 27.656 -0.816 1 98.56 312 ALA A C 1
ATOM 2466 O O . ALA A 1 312 ? 3.475 27.531 -1.531 1 98.56 312 ALA A O 1
ATOM 2467 N N . GLY A 1 313 ? 1.991 26.625 -0.099 1 98.69 313 GLY A N 1
ATOM 2468 C CA . GLY A 1 313 ? 2.531 25.281 -0.211 1 98.69 313 GLY A CA 1
ATOM 2469 C C . GLY A 1 313 ? 1.5 24.266 -0.656 1 98.69 313 GLY A C 1
ATOM 2470 O O . GLY A 1 313 ? 0.296 24.484 -0.521 1 98.69 313 GLY A O 1
ATOM 2471 N N . VAL A 1 314 ? 1.945 23.188 -1.21 1 98.88 314 VAL A N 1
ATOM 2472 C CA . VAL A 1 314 ? 1.071 22.141 -1.737 1 98.88 314 VAL A CA 1
ATOM 2473 C C . VAL A 1 314 ? 1.191 20.875 -0.88 1 98.88 314 VAL A C 1
ATOM 2475 O O . VAL A 1 314 ? 2.299 20.453 -0.544 1 98.88 314 VAL A O 1
ATOM 2478 N N . SER A 1 315 ? 0.069 20.344 -0.442 1 98.88 315 SER A N 1
ATOM 2479 C CA . SER A 1 315 ? -0.015 19.031 0.167 1 98.88 315 SER A CA 1
ATOM 2480 C C . SER A 1 315 ? -0.284 17.953 -0.882 1 98.88 315 SER A C 1
ATOM 2482 O O . SER A 1 315 ? -1.421 17.781 -1.327 1 98.88 315 SER A O 1
ATOM 2484 N N . HIS A 1 316 ? 0.744 17.234 -1.276 1 98.88 316 HIS A N 1
ATOM 2485 C CA . HIS A 1 316 ? 0.624 16.156 -2.236 1 98.88 316 HIS A CA 1
ATOM 2486 C C . HIS A 1 316 ? -0.076 14.945 -1.618 1 98.88 316 HIS A C 1
ATOM 2488 O O . HIS A 1 316 ? 0.421 14.359 -0.651 1 98.88 316 HIS A O 1
ATOM 2494 N N . CYS A 1 317 ? -1.266 14.586 -2.092 1 98.75 317 CYS A N 1
ATOM 2495 C CA . CYS A 1 317 ? -2.07 13.492 -1.57 1 98.75 317 CYS A CA 1
ATOM 2496 C C . CYS A 1 317 ? -2.24 12.391 -2.615 1 98.75 317 CYS A C 1
ATOM 2498 O O . CYS A 1 317 ? -3.355 12.125 -3.062 1 98.75 317 CYS A O 1
ATOM 2500 N N . PRO A 1 318 ? -1.175 11.656 -2.924 1 98.69 318 PRO A N 1
ATOM 2501 C CA . PRO A 1 318 ? -1.185 10.766 -4.082 1 98.69 318 PRO A CA 1
ATOM 2502 C C . PRO A 1 318 ? -2.156 9.602 -3.918 1 98.69 318 PRO A C 1
ATOM 2504 O O . PRO A 1 318 ? -2.795 9.18 -4.887 1 98.69 318 PRO A O 1
ATOM 2507 N N . THR A 1 319 ? -2.303 9.016 -2.734 1 98.5 319 THR A N 1
ATOM 2508 C CA . THR A 1 319 ? -3.191 7.879 -2.523 1 98.5 319 THR A CA 1
ATOM 2509 C C . THR A 1 319 ? -4.637 8.258 -2.828 1 98.5 319 THR A C 1
ATOM 2511 O O . THR A 1 319 ? -5.355 7.516 -3.498 1 98.5 319 THR A O 1
ATOM 2514 N N . SER A 1 320 ? -5.043 9.406 -2.309 1 98.06 320 SER A N 1
ATOM 2515 C CA . SER A 1 320 ? -6.398 9.891 -2.555 1 98.06 320 SER A CA 1
ATOM 2516 C C . SER A 1 320 ? -6.598 10.25 -4.023 1 98.06 320 SER A C 1
ATOM 2518 O O . SER A 1 320 ? -7.656 9.969 -4.598 1 98.06 320 SER A O 1
ATOM 2520 N N . ASN A 1 321 ? -5.582 10.914 -4.656 1 98.12 321 ASN A N 1
ATOM 2521 C CA . ASN A 1 321 ? -5.66 11.273 -6.066 1 98.12 321 ASN A CA 1
ATOM 2522 C C . ASN A 1 321 ? -5.863 10.039 -6.945 1 98.12 321 ASN A C 1
ATOM 2524 O O . ASN A 1 321 ? -6.695 10.047 -7.855 1 98.12 321 ASN A O 1
ATOM 2528 N N . PHE A 1 322 ? -5.09 8.938 -6.617 1 97.75 322 PHE A N 1
ATOM 2529 C CA . PHE A 1 322 ? -5.242 7.688 -7.348 1 97.75 322 PHE A CA 1
ATOM 2530 C C . PHE A 1 322 ? -6.605 7.062 -7.07 1 97.75 322 PHE A C 1
ATOM 2532 O O . PHE A 1 322 ? -7.309 6.66 -7.996 1 97.75 322 PHE A O 1
ATOM 2539 N N . ASN A 1 323 ? -6.961 6.988 -5.797 1 97.12 323 ASN A N 1
ATOM 2540 C CA . ASN A 1 323 ? -8.125 6.23 -5.359 1 97.12 323 ASN A CA 1
ATOM 2541 C C . ASN A 1 323 ? -9.422 6.824 -5.918 1 97.12 323 ASN A C 1
ATOM 2543 O O . ASN A 1 323 ? -10.336 6.086 -6.293 1 97.12 323 ASN A O 1
ATOM 2547 N N . LEU A 1 324 ? -9.508 8.125 -6.004 1 96.5 324 LEU A N 1
ATOM 2548 C CA . LEU A 1 324 ? -10.711 8.805 -6.469 1 96.5 324 LEU A CA 1
ATOM 2549 C C . LEU A 1 324 ? -10.617 9.102 -7.961 1 96.5 324 LEU A C 1
ATOM 2551 O O . LEU A 1 324 ? -11.414 9.883 -8.492 1 96.5 324 LEU A O 1
ATOM 2555 N N . ARG A 1 325 ? -9.57 8.539 -8.609 1 95.88 325 ARG A N 1
ATOM 2556 C CA . ARG A 1 325 ? -9.383 8.641 -10.055 1 95.88 325 ARG A CA 1
ATOM 2557 C C . ARG A 1 325 ? -9.227 10.094 -10.484 1 95.88 325 ARG A C 1
ATOM 2559 O O . ARG A 1 325 ? -9.828 10.523 -11.469 1 95.88 325 ARG A O 1
ATOM 2566 N N . SER A 1 326 ? -8.516 10.867 -9.648 1 96.44 326 SER A N 1
ATOM 2567 C CA . SER A 1 326 ? -8.242 12.266 -9.961 1 96.44 326 SER A CA 1
ATOM 2568 C C . SER A 1 326 ? -6.965 12.398 -10.789 1 96.44 326 SER A C 1
ATOM 2570 O O . SER A 1 326 ? -6.703 13.453 -11.367 1 96.44 326 SER A O 1
ATOM 2572 N N . GLY A 1 327 ? -6.18 11.352 -10.906 1 95.31 327 GLY A N 1
ATOM 2573 C CA . GLY A 1 327 ? -4.898 11.414 -11.586 1 95.31 327 GLY A CA 1
ATOM 2574 C C . GLY A 1 327 ? -3.727 11.586 -10.641 1 95.31 327 GLY A C 1
ATOM 2575 O O . GLY A 1 327 ? -3.709 11.008 -9.547 1 95.31 327 GLY A O 1
ATOM 2576 N N . TYR A 1 328 ? -2.662 12.18 -11.078 1 95.31 328 TYR A N 1
ATOM 2577 C CA . TYR A 1 328 ? -1.501 12.391 -10.219 1 95.31 328 TYR A CA 1
ATOM 2578 C C . TYR A 1 328 ? -0.892 13.766 -10.461 1 95.31 328 TYR A C 1
ATOM 2580 O O . TYR A 1 328 ? -0.865 14.25 -11.594 1 95.31 328 TYR A O 1
ATOM 2588 N N . ALA A 1 329 ? -0.532 14.445 -9.375 1 97.12 329 ALA A N 1
ATOM 2589 C CA . ALA A 1 329 ? 0.05 15.789 -9.414 1 97.12 329 ALA A CA 1
ATOM 2590 C C . ALA A 1 329 ? 1.485 15.75 -9.93 1 97.12 329 ALA A C 1
ATOM 2592 O O . ALA A 1 329 ? 2.221 14.797 -9.664 1 97.12 329 ALA A O 1
ATOM 2593 N N . LYS A 1 330 ? 1.914 16.781 -10.648 1 96.25 330 LYS A N 1
ATOM 2594 C CA . LYS A 1 330 ? 3.26 16.891 -11.203 1 96.25 330 LYS A CA 1
ATOM 2595 C C . LYS A 1 330 ? 4.207 17.578 -10.219 1 96.25 330 LYS A C 1
ATOM 2597 O O . LYS A 1 330 ? 4.719 18.656 -10.5 1 96.25 330 LYS A O 1
ATOM 2602 N N . ILE A 1 331 ? 4.551 16.875 -9.211 1 98.12 331 ILE A N 1
ATOM 2603 C CA . ILE A 1 331 ? 5.262 17.406 -8.055 1 98.12 331 ILE A CA 1
ATOM 2604 C C . ILE A 1 331 ? 6.652 17.875 -8.477 1 98.12 331 ILE A C 1
ATOM 2606 O O . ILE A 1 331 ? 7.145 18.906 -7.984 1 98.12 331 ILE A O 1
ATOM 2610 N N . GLY A 1 332 ? 7.305 17.094 -9.383 1 96.88 332 GLY A N 1
ATOM 2611 C CA . GLY A 1 332 ? 8.609 17.516 -9.859 1 96.88 332 GLY A CA 1
ATOM 2612 C C . GLY A 1 332 ? 8.602 18.906 -10.469 1 96.88 332 GLY A C 1
ATOM 2613 O O . GLY A 1 332 ? 9.531 19.688 -10.25 1 96.88 332 GLY A O 1
ATOM 2614 N N . VAL A 1 333 ? 7.586 19.25 -11.219 1 96.12 333 VAL A N 1
ATOM 2615 C CA . VAL A 1 333 ? 7.43 20.562 -11.828 1 96.12 333 VAL A CA 1
ATOM 2616 C C . VAL A 1 333 ? 7.309 21.625 -10.742 1 96.12 333 VAL A C 1
ATOM 2618 O O . VAL A 1 333 ? 7.934 22.688 -10.836 1 96.12 333 VAL A O 1
ATOM 2621 N N . LEU A 1 334 ? 6.496 21.359 -9.703 1 98.19 334 LEU A N 1
ATOM 2622 C CA . LEU A 1 334 ? 6.297 22.312 -8.617 1 98.19 334 LEU A CA 1
ATOM 2623 C C . LEU A 1 334 ? 7.602 22.578 -7.871 1 98.19 334 LEU A C 1
ATOM 2625 O O . LEU A 1 334 ? 7.926 23.719 -7.559 1 98.19 334 LEU A O 1
ATOM 2629 N N . LEU A 1 335 ? 8.32 21.484 -7.586 1 98.31 335 LEU A N 1
ATOM 2630 C CA . LEU A 1 335 ? 9.586 21.609 -6.875 1 98.31 335 LEU A CA 1
ATOM 2631 C C . LEU A 1 335 ? 10.578 22.453 -7.68 1 98.31 335 LEU A C 1
ATOM 2633 O O . LEU A 1 335 ? 11.273 23.312 -7.121 1 98.31 335 LEU A O 1
ATOM 2637 N N . ASP A 1 336 ? 10.656 22.234 -9 1 97.19 336 ASP A N 1
ATOM 2638 C CA . ASP A 1 336 ? 11.555 23 -9.875 1 97.19 336 ASP A CA 1
ATOM 2639 C C . ASP A 1 336 ? 11.18 24.469 -9.891 1 97.19 336 ASP A C 1
ATOM 2641 O O . ASP A 1 336 ? 12.023 25.328 -10.156 1 97.19 336 ASP A O 1
ATOM 2645 N N . ARG A 1 337 ? 9.922 24.75 -9.609 1 96.75 337 ARG A N 1
ATOM 2646 C CA . ARG A 1 337 ? 9.43 26.125 -9.617 1 96.75 337 ARG A CA 1
ATOM 2647 C C . ARG A 1 337 ? 9.523 26.75 -8.234 1 96.75 337 ARG A C 1
ATOM 2649 O O . ARG A 1 337 ? 9.008 27.844 -8 1 96.75 337 ARG A O 1
ATOM 2656 N N . GLY A 1 338 ? 10.031 26.094 -7.277 1 97 338 GLY A N 1
ATOM 2657 C CA . GLY A 1 338 ? 10.289 26.641 -5.957 1 97 338 GLY A CA 1
ATOM 2658 C C . GLY A 1 338 ? 9.094 26.578 -5.035 1 97 338 GLY A C 1
ATOM 2659 O O . GLY A 1 338 ? 9.031 27.297 -4.035 1 97 338 GLY A O 1
ATOM 2660 N N . ILE A 1 339 ? 8.141 25.812 -5.312 1 98.5 339 ILE A N 1
ATOM 2661 C CA . ILE A 1 339 ? 6.957 25.656 -4.473 1 98.5 339 ILE A CA 1
ATOM 2662 C C . ILE A 1 339 ? 7.215 24.594 -3.4 1 98.5 339 ILE A C 1
ATOM 2664 O O . ILE A 1 339 ? 7.719 23.516 -3.699 1 98.5 339 ILE A O 1
ATOM 2668 N N . LYS A 1 340 ? 6.969 24.906 -2.127 1 98.38 340 LYS A N 1
ATOM 2669 C CA . LYS A 1 340 ? 7.125 23.922 -1.061 1 98.38 340 LYS A CA 1
ATOM 2670 C C . LYS A 1 340 ? 6.039 22.859 -1.142 1 98.38 340 LYS A C 1
ATOM 2672 O O . LYS A 1 340 ? 4.883 23.156 -1.447 1 98.38 340 LYS A O 1
ATOM 2677 N N . VAL A 1 341 ? 6.438 21.656 -0.998 1 98.88 341 VAL A N 1
ATOM 2678 C CA . VAL A 1 341 ? 5.535 20.516 -1.099 1 98.88 341 VAL A CA 1
ATOM 2679 C C . VAL A 1 341 ? 5.707 19.609 0.121 1 98.88 341 VAL A C 1
ATOM 2681 O O . VAL A 1 341 ? 6.832 19.391 0.575 1 98.88 341 VAL A O 1
ATOM 2684 N N . GLY A 1 342 ? 4.652 19.203 0.773 1 98.88 342 GLY A N 1
ATOM 2685 C CA . GLY A 1 342 ? 4.57 18.156 1.766 1 98.88 342 GLY A CA 1
ATOM 2686 C C . GLY A 1 342 ? 3.67 17 1.342 1 98.88 342 GLY A C 1
ATOM 2687 O O . GLY A 1 342 ? 3.17 16.984 0.215 1 98.88 342 GLY A O 1
ATOM 2688 N N . LEU A 1 343 ? 3.502 15.992 2.168 1 98.94 343 LEU A N 1
ATOM 2689 C CA . LEU A 1 343 ? 2.625 14.867 1.872 1 98.94 343 LEU A CA 1
ATOM 2690 C C . LEU A 1 343 ? 1.365 14.922 2.729 1 98.94 343 LEU A C 1
ATOM 2692 O O . LEU A 1 343 ? 1.38 15.477 3.828 1 98.94 343 LEU A O 1
ATOM 2696 N N . GLY A 1 344 ? 0.324 14.445 2.246 1 98.88 344 GLY A N 1
ATOM 2697 C CA . GLY A 1 344 ? -0.929 14.25 2.961 1 98.88 344 GLY A CA 1
ATOM 2698 C C . GLY A 1 344 ? -1.587 12.914 2.664 1 98.88 344 GLY A C 1
ATOM 2699 O O . GLY A 1 344 ? -1.525 12.422 1.536 1 98.88 344 GLY A O 1
ATOM 2700 N N . THR A 1 345 ? -2.232 12.367 3.648 1 98.62 345 THR A N 1
ATOM 2701 C CA . THR A 1 345 ? -2.902 11.086 3.459 1 98.62 345 THR A CA 1
ATOM 2702 C C . THR A 1 345 ? -4.285 11.281 2.842 1 98.62 345 THR A C 1
ATOM 2704 O O . THR A 1 345 ? -4.727 10.469 2.023 1 98.62 345 THR A O 1
ATOM 2707 N N . ASP A 1 346 ? -4.957 12.391 3.277 1 98.44 346 ASP A N 1
ATOM 2708 C CA . ASP A 1 346 ? -6.32 12.711 2.854 1 98.44 346 ASP A CA 1
ATOM 2709 C C . ASP A 1 346 ? -7.254 11.523 3.07 1 98.44 346 ASP A C 1
ATOM 2711 O O . ASP A 1 346 ? -7.941 11.094 2.145 1 98.44 346 ASP A O 1
ATOM 2715 N N . VAL A 1 347 ? -7.254 10.898 4.23 1 95.5 347 VAL A N 1
ATOM 2716 C CA . VAL A 1 347 ? -8.195 9.82 4.531 1 95.5 347 VAL A CA 1
ATOM 2717 C C . VAL A 1 347 ? -9.617 10.367 4.539 1 95.5 347 VAL A C 1
ATOM 2719 O O . VAL A 1 347 ? -9.875 11.438 5.098 1 95.5 347 VAL A O 1
ATOM 2722 N N . SER A 1 348 ? -10.414 9.578 3.975 1 93.94 348 SER A N 1
ATOM 2723 C CA . SER A 1 348 ? -11.016 8.43 3.309 1 93.94 348 SER A CA 1
ATOM 2724 C C . SER A 1 348 ? -10.906 8.547 1.792 1 93.94 348 SER A C 1
ATOM 2726 O O . SER A 1 348 ? -11.094 7.566 1.07 1 93.94 348 SER A O 1
ATOM 2728 N N . GLY A 1 349 ? -10.594 9.82 1.281 1 96.25 349 GLY A N 1
ATOM 2729 C CA . GLY A 1 349 ? -10.219 9.852 -0.124 1 96.25 349 GLY A CA 1
ATOM 2730 C C . GLY A 1 349 ? -9.109 8.875 -0.467 1 96.25 349 GLY A C 1
ATOM 2731 O O . GLY A 1 349 ? -9.164 8.203 -1.498 1 96.25 349 GLY A O 1
ATOM 2732 N N . GLY A 1 350 ? -8.078 8.859 0.295 1 97.19 350 GLY A N 1
ATOM 2733 C CA . GLY A 1 350 ? -7.094 7.785 0.302 1 97.19 350 GLY A CA 1
ATOM 2734 C C . GLY A 1 350 ? -7.453 6.656 1.25 1 97.19 350 GLY A C 1
ATOM 2735 O O . GLY A 1 350 ? -8.117 6.879 2.262 1 97.19 350 GLY A O 1
ATOM 2736 N N . TYR A 1 351 ? -6.898 5.473 1.102 1 97.88 351 TYR A N 1
ATOM 2737 C CA . TYR A 1 351 ? -7.355 4.328 1.882 1 97.88 351 TYR A CA 1
ATOM 2738 C C . TYR A 1 351 ? -6.324 3.934 2.93 1 97.88 351 TYR A C 1
ATOM 2740 O O . TYR A 1 351 ? -6.262 2.773 3.344 1 97.88 351 TYR A O 1
ATOM 2748 N N . SER A 1 352 ? -5.434 4.855 3.311 1 98.06 352 SER A N 1
ATOM 2749 C CA . SER A 1 352 ? -4.43 4.562 4.328 1 98.06 352 SER A CA 1
ATOM 2750 C C . SER A 1 352 ? -4.215 5.758 5.254 1 98.06 352 SER A C 1
ATOM 2752 O O . SER A 1 352 ? -4.258 6.906 4.809 1 98.06 352 SER A O 1
ATOM 2754 N N . LEU A 1 353 ? -3.924 5.465 6.535 1 97.56 353 LEU A N 1
ATOM 2755 C CA . LEU A 1 353 ? -3.615 6.477 7.539 1 97.56 353 LEU A CA 1
ATOM 2756 C C . LEU A 1 353 ? -2.125 6.801 7.543 1 97.56 353 LEU A C 1
ATOM 2758 O O . LEU A 1 353 ? -1.69 7.727 8.234 1 97.56 353 LEU A O 1
ATOM 2762 N N . SER A 1 354 ? -1.387 6.148 6.746 1 97.88 354 SER A N 1
ATOM 2763 C CA . SER A 1 354 ? 0.063 6.148 6.914 1 97.88 354 SER A CA 1
ATOM 2764 C C . SER A 1 354 ? 0.738 7.043 5.883 1 97.88 354 SER A C 1
ATOM 2766 O O . SER A 1 354 ? 0.493 6.91 4.68 1 97.88 354 SER A O 1
ATOM 2768 N N . ILE A 1 355 ? 1.649 7.895 6.332 1 98.81 355 ILE A N 1
ATOM 2769 C CA . ILE A 1 355 ? 2.473 8.695 5.434 1 98.81 355 ILE A CA 1
ATOM 2770 C C . ILE A 1 355 ? 3.4 7.785 4.633 1 98.81 355 ILE A C 1
ATOM 2772 O O . ILE A 1 355 ? 3.838 8.141 3.539 1 98.81 355 ILE A O 1
ATOM 2776 N N . LEU A 1 356 ? 3.715 6.578 5.145 1 98.81 356 LEU A N 1
ATOM 2777 C CA . LEU A 1 356 ? 4.523 5.625 4.391 1 98.81 356 LEU A CA 1
ATOM 2778 C C . LEU A 1 356 ? 3.826 5.227 3.094 1 98.81 356 LEU A C 1
ATOM 2780 O O . LEU A 1 356 ? 4.465 5.141 2.043 1 98.81 356 LEU A O 1
ATOM 2784 N N . THR A 1 357 ? 2.512 4.988 3.17 1 98.62 357 THR A N 1
ATOM 2785 C CA . THR A 1 357 ? 1.76 4.695 1.955 1 98.62 357 THR A CA 1
ATOM 2786 C C . THR A 1 357 ? 1.792 5.883 0.998 1 98.62 357 THR A C 1
ATOM 2788 O O . THR A 1 357 ? 1.929 5.703 -0.215 1 98.62 357 THR A O 1
ATOM 2791 N N . ALA A 1 358 ? 1.662 7.09 1.564 1 98.81 358 ALA A N 1
ATOM 2792 C CA . ALA A 1 358 ? 1.76 8.281 0.732 1 98.81 358 ALA A CA 1
ATOM 2793 C C . ALA A 1 358 ? 3.119 8.367 0.044 1 98.81 358 ALA A C 1
ATOM 2795 O O . ALA A 1 358 ? 3.213 8.797 -1.108 1 98.81 358 ALA A O 1
ATOM 2796 N N . ILE A 1 359 ? 4.199 8.008 0.739 1 98.88 359 ILE A N 1
ATOM 2797 C CA . ILE A 1 359 ? 5.543 7.98 0.169 1 98.88 359 ILE A CA 1
ATOM 2798 C C . ILE A 1 359 ? 5.574 7.027 -1.023 1 98.88 359 ILE A C 1
ATOM 2800 O O . ILE A 1 359 ? 6.082 7.375 -2.092 1 98.88 359 ILE A O 1
ATOM 2804 N N . GLN A 1 360 ? 5.059 5.828 -0.852 1 98.62 360 GLN A N 1
ATOM 2805 C CA . GLN A 1 360 ? 5.035 4.82 -1.909 1 98.62 360 GLN A CA 1
ATOM 2806 C C . GLN A 1 360 ? 4.301 5.34 -3.145 1 98.62 360 GLN A C 1
ATOM 2808 O O . GLN A 1 360 ? 4.812 5.234 -4.262 1 98.62 360 GLN A O 1
ATOM 2813 N N . HIS A 1 361 ? 3.15 5.922 -2.881 1 98.69 361 HIS A N 1
ATOM 2814 C CA . HIS A 1 361 ? 2.326 6.375 -3.996 1 98.69 361 HIS A CA 1
ATOM 2815 C C . HIS A 1 361 ? 2.893 7.645 -4.621 1 98.69 361 HIS A C 1
ATOM 2817 O O . HIS A 1 361 ? 2.732 7.875 -5.824 1 98.69 361 HIS A O 1
ATOM 2823 N N . ALA A 1 362 ? 3.564 8.484 -3.795 1 98.75 362 ALA A N 1
ATOM 2824 C CA . ALA A 1 362 ? 4.281 9.617 -4.375 1 98.75 362 ALA A CA 1
ATOM 2825 C C . ALA A 1 362 ? 5.379 9.148 -5.32 1 98.75 362 ALA A C 1
ATOM 2827 O O . ALA A 1 362 ? 5.594 9.742 -6.383 1 98.75 362 ALA A O 1
ATOM 2828 N N . SER A 1 363 ? 6.059 8.109 -4.906 1 98.38 363 SER A N 1
ATOM 2829 C CA . SER A 1 363 ? 7.07 7.508 -5.77 1 98.38 363 SER A CA 1
ATOM 2830 C C . SER A 1 363 ? 6.461 7.004 -7.074 1 98.38 363 SER A C 1
ATOM 2832 O O . SER A 1 363 ? 6.977 7.289 -8.156 1 98.38 363 SER A O 1
ATOM 2834 N N . ILE A 1 364 ? 5.367 6.293 -7.012 1 98 364 ILE A N 1
ATOM 2835 C CA . ILE A 1 364 ? 4.676 5.77 -8.188 1 98 364 ILE A CA 1
ATOM 2836 C C . ILE A 1 364 ? 4.238 6.922 -9.086 1 98 364 ILE A C 1
ATOM 2838 O O . ILE A 1 364 ? 4.484 6.898 -10.297 1 98 364 ILE A O 1
ATOM 2842 N N . ALA A 1 365 ? 3.6 7.934 -8.5 1 97.75 365 ALA A N 1
ATOM 2843 C CA . ALA A 1 365 ? 3.113 9.078 -9.266 1 97.75 365 ALA A CA 1
ATOM 2844 C C . ALA A 1 365 ? 4.25 9.758 -10.023 1 97.75 365 ALA A C 1
ATOM 2846 O O . ALA A 1 365 ? 4.094 10.109 -11.195 1 97.75 365 ALA A O 1
ATOM 2847 N N . SER A 1 366 ? 5.375 9.969 -9.352 1 96.81 366 SER A N 1
ATOM 2848 C CA . SER A 1 366 ? 6.5 10.633 -9.992 1 96.81 366 SER A CA 1
ATOM 2849 C C . SER A 1 366 ? 7.039 9.812 -11.164 1 96.81 366 SER A C 1
ATOM 2851 O O . SER A 1 366 ? 7.449 10.367 -12.18 1 96.81 366 SER A O 1
ATOM 2853 N N . LYS A 1 367 ? 7.07 8.508 -11.039 1 95.75 367 LYS A N 1
ATOM 2854 C CA . LYS A 1 367 ? 7.52 7.617 -12.109 1 95.75 367 LYS A CA 1
ATOM 2855 C C . LYS A 1 367 ? 6.578 7.676 -13.305 1 95.75 367 LYS A C 1
ATOM 2857 O O . LYS A 1 367 ? 7.023 7.68 -14.453 1 95.75 367 LYS A O 1
ATOM 2862 N N . LEU A 1 368 ? 5.285 7.734 -13.031 1 94.88 368 LEU A N 1
ATOM 2863 C CA . LEU A 1 368 ? 4.289 7.812 -14.094 1 94.88 368 LEU A CA 1
ATOM 2864 C C . LEU A 1 368 ? 4.387 9.141 -14.836 1 94.88 368 LEU A C 1
ATOM 2866 O O . LEU A 1 368 ? 4.219 9.188 -16.047 1 94.88 368 LEU A O 1
ATOM 2870 N N . VAL A 1 369 ? 4.645 10.227 -14.102 1 93.5 369 VAL A N 1
ATOM 2871 C CA . VAL A 1 369 ? 4.82 11.539 -14.719 1 93.5 369 VAL A CA 1
ATOM 2872 C C . VAL A 1 369 ? 5.992 11.492 -15.695 1 93.5 369 VAL A C 1
ATOM 2874 O O . VAL A 1 369 ? 5.906 12.031 -16.797 1 93.5 369 VAL A O 1
ATOM 2877 N N . VAL A 1 370 ? 7.039 10.859 -15.297 1 91.06 370 VAL A N 1
ATOM 2878 C CA . VAL A 1 370 ? 8.242 10.766 -16.125 1 91.06 370 VAL A CA 1
ATOM 2879 C C . VAL A 1 370 ? 7.938 9.945 -17.375 1 91.06 370 VAL A C 1
ATOM 2881 O O . VAL A 1 370 ? 8.359 10.305 -18.484 1 91.06 370 VAL A O 1
ATOM 2884 N N . LEU A 1 371 ? 7.246 8.852 -17.266 1 89.81 371 LEU A N 1
ATOM 2885 C CA . LEU A 1 371 ? 6.883 8 -18.391 1 89.81 371 LEU A CA 1
ATOM 2886 C C . LEU A 1 371 ? 6.004 8.766 -19.375 1 89.81 371 LEU A C 1
ATOM 2888 O O . LEU A 1 371 ? 6.129 8.578 -20.594 1 89.81 371 LEU A O 1
ATOM 2892 N N . ASP A 1 372 ? 5.141 9.578 -18.859 1 83.69 372 ASP A N 1
ATOM 2893 C CA . ASP A 1 372 ? 4.262 10.383 -19.719 1 83.69 372 ASP A CA 1
ATOM 2894 C C . ASP A 1 372 ? 5.055 11.445 -20.469 1 83.69 372 ASP A C 1
ATOM 2896 O O . ASP A 1 372 ? 4.758 11.742 -21.625 1 83.69 372 ASP A O 1
ATOM 2900 N N . HIS A 1 373 ? 6.043 12.07 -19.828 1 73.88 373 HIS A N 1
ATOM 2901 C CA . HIS A 1 373 ? 6.883 13.094 -20.422 1 73.88 373 HIS A CA 1
ATOM 2902 C C . HIS A 1 373 ? 7.766 12.5 -21.531 1 73.88 373 HIS A C 1
ATOM 2904 O O . HIS A 1 373 ? 8.023 13.156 -22.547 1 73.88 373 HIS A O 1
ATOM 2910 N N . GLU A 1 374 ? 8.375 11.477 -21.219 1 66.62 374 GLU A N 1
ATOM 2911 C CA . GLU A 1 374 ? 9.203 10.828 -22.219 1 66.62 374 GLU A CA 1
ATOM 2912 C C . GLU A 1 374 ? 8.438 10.617 -23.516 1 66.62 374 GLU A C 1
ATOM 2914 O O . GLU A 1 374 ? 9.023 10.648 -24.609 1 66.62 374 GLU A O 1
ATOM 2919 N N . ARG A 1 375 ? 7.262 10.672 -23.25 1 58.81 375 ARG A N 1
ATOM 2920 C CA . ARG A 1 375 ? 6.414 10.547 -24.422 1 58.81 375 ARG A CA 1
ATOM 2921 C C . ARG A 1 375 ? 6.238 11.891 -25.125 1 58.81 375 ARG A C 1
ATOM 2923 O O . ARG A 1 375 ? 5.992 11.945 -26.328 1 58.81 375 ARG A O 1
ATOM 2930 N N . SER A 1 376 ? 6.48 12.969 -24.266 1 57.31 376 SER A N 1
ATOM 2931 C CA . SER A 1 376 ? 6.207 14.297 -24.812 1 57.31 376 SER A CA 1
ATOM 2932 C C . SER A 1 376 ? 7.484 15.109 -24.953 1 57.31 376 SER A C 1
ATOM 2934 O O . SER A 1 376 ? 7.461 16.234 -25.469 1 57.31 376 SER A O 1
ATOM 2936 N N . SER A 1 377 ? 8.719 14.711 -24.938 1 53.34 377 SER A N 1
ATOM 2937 C CA . SER A 1 377 ? 10.047 15.281 -25.125 1 53.34 377 SER A CA 1
ATOM 2938 C C . SER A 1 377 ? 10.227 16.547 -24.281 1 53.34 377 SER A C 1
ATOM 2940 O O . SER A 1 377 ? 11.242 17.234 -24.391 1 53.34 377 SER A O 1
ATOM 2942 N N . SER A 1 378 ? 9.352 16.984 -23.422 1 52.81 378 SER A N 1
ATOM 2943 C CA . SER A 1 378 ? 9.336 18.391 -23.031 1 52.81 378 SER A CA 1
ATOM 2944 C C . SER A 1 378 ? 9.961 18.594 -21.656 1 52.81 378 SER A C 1
ATOM 2946 O O . SER A 1 378 ? 10.188 19.719 -21.234 1 52.81 378 SER A O 1
ATOM 2948 N N . ALA A 1 379 ? 10.125 17.688 -20.766 1 60.38 379 ALA A N 1
ATOM 2949 C CA . ALA A 1 379 ? 10.336 18.141 -19.391 1 60.38 379 ALA A CA 1
ATOM 2950 C C . ALA A 1 379 ? 11.812 18.406 -19.109 1 60.38 379 ALA A C 1
ATOM 2952 O O . ALA A 1 379 ? 12.641 17.5 -19.266 1 60.38 379 ALA A O 1
ATOM 2953 N N . LYS A 1 380 ? 12.156 19.766 -19 1 66.25 380 LYS A N 1
ATOM 2954 C CA . LYS A 1 380 ? 13.477 20.281 -18.656 1 66.25 380 LYS A CA 1
ATOM 2955 C C . LYS A 1 380 ? 13.523 20.734 -17.188 1 66.25 380 LYS A C 1
ATOM 2957 O O . LYS A 1 380 ? 12.602 21.391 -16.719 1 66.25 380 LYS A O 1
ATOM 2962 N N . GLY A 1 381 ? 14.125 19.859 -16.141 1 77.88 381 GLY A N 1
ATOM 2963 C CA . GLY A 1 381 ? 14.352 20.266 -14.766 1 77.88 381 GLY A CA 1
ATOM 2964 C C . GLY A 1 381 ? 15 19.172 -13.922 1 77.88 381 GLY A C 1
ATOM 2965 O O . GLY A 1 381 ? 15.117 18.031 -14.359 1 77.88 381 GLY A O 1
ATOM 2966 N N . THR A 1 382 ? 15.352 19.609 -12.68 1 85.75 382 THR A N 1
ATOM 2967 C CA . THR A 1 382 ? 16.047 18.734 -11.742 1 85.75 382 THR A CA 1
ATOM 2968 C C . THR A 1 382 ? 15.102 17.656 -11.227 1 85.75 382 THR A C 1
ATOM 2970 O O . THR A 1 382 ? 15.484 16.484 -11.133 1 85.75 382 THR A O 1
ATOM 2973 N N . PHE A 1 383 ? 13.82 18 -11.039 1 93.31 383 PHE A N 1
ATOM 2974 C CA . PHE A 1 383 ? 12.875 17.078 -10.414 1 93.31 383 PHE A CA 1
ATOM 2975 C C . PHE A 1 383 ? 11.828 16.625 -11.422 1 93.31 383 PHE A C 1
ATOM 2977 O O . PHE A 1 383 ? 11.344 15.484 -11.344 1 93.31 383 PHE A O 1
ATOM 2984 N N . ALA A 1 384 ? 11.477 17.406 -12.383 1 91.12 384 ALA A N 1
ATOM 2985 C CA . ALA A 1 384 ? 10.391 17.141 -13.312 1 91.12 384 ALA A CA 1
ATOM 2986 C C . ALA A 1 384 ? 10.758 16.016 -14.281 1 91.12 384 ALA A C 1
ATOM 2988 O O . ALA A 1 384 ? 9.883 15.312 -14.797 1 91.12 384 ALA A O 1
ATOM 2989 N N . SER A 1 385 ? 12.039 15.812 -14.531 1 89.06 385 SER A N 1
ATOM 2990 C CA . SER A 1 385 ? 12.484 14.859 -15.547 1 89.06 385 SER A CA 1
ATOM 2991 C C . SER A 1 385 ? 12.883 13.531 -14.922 1 89.06 385 SER A C 1
ATOM 2993 O O . SER A 1 385 ? 13.344 12.625 -15.617 1 89.06 385 SER A O 1
ATOM 2995 N N . LYS A 1 386 ? 12.734 13.406 -13.617 1 91.25 386 LYS A N 1
ATOM 2996 C CA . LYS A 1 386 ? 13.148 12.195 -12.914 1 91.25 386 LYS A CA 1
ATOM 2997 C C . LYS A 1 386 ? 12.133 11.805 -11.844 1 91.25 386 LYS A C 1
ATOM 2999 O O . LYS A 1 386 ? 11.367 12.648 -11.375 1 91.25 386 LYS A O 1
ATOM 3004 N N . GLN A 1 387 ? 12.133 10.523 -11.57 1 94.62 387 GLN A N 1
ATOM 3005 C CA . GLN A 1 387 ? 11.328 10.094 -10.43 1 94.62 387 GLN A CA 1
ATOM 3006 C C . GLN A 1 387 ? 11.875 10.68 -9.133 1 94.62 387 GLN A C 1
ATOM 3008 O O . GLN A 1 387 ? 13.07 10.953 -9.023 1 94.62 387 GLN A O 1
ATOM 3013 N N . LEU A 1 388 ? 11.008 10.906 -8.141 1 97.5 388 LEU A N 1
ATOM 3014 C CA . LEU A 1 388 ? 11.445 11.406 -6.848 1 97.5 388 LEU A CA 1
ATOM 3015 C C . LEU A 1 388 ? 12.422 10.445 -6.188 1 97.5 388 LEU A C 1
ATOM 3017 O O . LEU A 1 388 ? 12.164 9.242 -6.117 1 97.5 388 LEU A O 1
ATOM 3021 N N . SER A 1 389 ? 13.555 10.938 -5.754 1 97.69 389 SER A N 1
ATOM 3022 C CA . SER A 1 389 ? 14.578 10.141 -5.09 1 97.69 389 SER A CA 1
ATOM 3023 C C . SER A 1 389 ? 14.234 9.914 -3.621 1 97.69 389 SER A C 1
ATOM 3025 O O . SER A 1 389 ? 13.32 10.539 -3.09 1 97.69 389 SER A O 1
ATOM 3027 N N . ILE A 1 390 ? 15 9.008 -2.939 1 98.38 390 ILE A N 1
ATOM 3028 C CA . ILE A 1 390 ? 14.789 8.703 -1.528 1 98.38 390 ILE A CA 1
ATOM 3029 C C . ILE A 1 390 ? 14.961 9.969 -0.694 1 98.38 390 ILE A C 1
ATOM 3031 O O . ILE A 1 390 ? 14.125 10.273 0.163 1 98.38 390 ILE A O 1
ATOM 3035 N N . PRO A 1 391 ? 16.016 10.797 -0.962 1 98.56 391 PRO A N 1
ATOM 3036 C CA . PRO A 1 391 ? 16.125 12.047 -0.21 1 98.56 391 PRO A CA 1
ATOM 3037 C C . PRO A 1 391 ? 14.922 12.961 -0.396 1 98.56 391 PRO A C 1
ATOM 3039 O O . PRO A 1 391 ? 14.461 13.578 0.564 1 98.56 391 PRO A O 1
ATOM 3042 N N . THR A 1 392 ? 14.438 13.047 -1.631 1 98.75 392 THR A N 1
ATOM 3043 C CA . THR A 1 392 ? 13.289 13.906 -1.9 1 98.75 392 THR A CA 1
ATOM 3044 C C . THR A 1 392 ? 12.055 13.406 -1.148 1 98.75 392 THR A C 1
ATOM 3046 O O . THR A 1 392 ? 11.336 14.203 -0.542 1 98.75 392 THR A O 1
ATOM 3049 N N . LEU A 1 393 ? 11.836 12.109 -1.205 1 98.88 393 LEU A N 1
ATOM 3050 C CA . LEU A 1 393 ? 10.688 11.523 -0.517 1 98.88 393 LEU A CA 1
ATOM 3051 C C . LEU A 1 393 ? 10.781 11.758 0.987 1 98.88 393 LEU A C 1
ATOM 3053 O O . LEU A 1 393 ? 9.781 12.094 1.629 1 98.88 393 LEU A O 1
ATOM 3057 N N . LEU A 1 394 ? 11.969 11.562 1.565 1 98.94 394 LEU A N 1
ATOM 3058 C CA . LEU A 1 394 ? 12.188 11.836 2.982 1 98.94 394 LEU A CA 1
ATOM 3059 C C . LEU A 1 394 ? 11.875 13.289 3.312 1 98.94 394 LEU A C 1
ATOM 3061 O O . LEU A 1 394 ? 11.203 13.57 4.309 1 98.94 394 LEU A O 1
ATOM 3065 N N . TYR A 1 395 ? 12.367 14.172 2.467 1 98.94 395 TYR A N 1
ATOM 3066 C CA . TYR A 1 395 ? 12.156 15.602 2.666 1 98.94 395 TYR A CA 1
ATOM 3067 C C . TYR A 1 395 ? 10.672 15.945 2.648 1 98.94 395 TYR A C 1
ATOM 3069 O O . TYR A 1 395 ? 10.18 16.625 3.549 1 98.94 395 TYR A O 1
ATOM 3077 N N . LEU A 1 396 ? 9.938 15.484 1.668 1 98.94 396 LEU A N 1
ATOM 3078 C CA . LEU A 1 396 ? 8.516 15.797 1.537 1 98.94 396 LEU A CA 1
ATOM 3079 C C . LEU A 1 396 ? 7.734 15.266 2.734 1 98.94 396 LEU A C 1
ATOM 3081 O O . LEU A 1 396 ? 6.766 15.891 3.172 1 98.94 396 LEU A O 1
ATOM 3085 N N . ALA A 1 397 ? 8.148 14.141 3.283 1 98.94 397 ALA A N 1
ATOM 3086 C CA . ALA A 1 397 ? 7.41 13.477 4.352 1 98.94 397 ALA A CA 1
ATOM 3087 C C . ALA A 1 397 ? 7.688 14.141 5.703 1 98.94 397 ALA A C 1
ATOM 3089 O O . ALA A 1 397 ? 7.004 13.859 6.688 1 98.94 397 ALA A O 1
ATOM 3090 N N . THR A 1 398 ? 8.719 14.984 5.816 1 98.88 398 THR A N 1
ATOM 3091 C CA . THR A 1 398 ? 9.164 15.539 7.09 1 98.88 398 THR A CA 1
ATOM 3092 C C . THR A 1 398 ? 9.352 17.047 6.988 1 98.88 398 THR A C 1
ATOM 3094 O O . THR A 1 398 ? 8.375 17.797 7.039 1 98.88 398 THR A O 1
ATOM 3097 N N . GLN A 1 399 ? 10.508 17.484 6.492 1 98.94 399 GLN A N 1
ATOM 3098 C CA . GLN A 1 399 ? 10.828 18.906 6.43 1 98.94 399 GLN A CA 1
ATOM 3099 C C . GLN A 1 399 ? 9.906 19.641 5.453 1 98.94 399 GLN A C 1
ATOM 3101 O O . GLN A 1 399 ? 9.492 20.766 5.711 1 98.94 399 GLN A O 1
ATOM 3106 N N . GLY A 1 400 ? 9.633 19 4.305 1 98.94 400 GLY A N 1
ATOM 3107 C CA . GLY A 1 400 ? 8.711 19.609 3.357 1 98.94 400 GLY A CA 1
ATOM 3108 C C . GLY A 1 400 ? 7.34 19.891 3.949 1 98.94 400 GLY A C 1
ATOM 3109 O O . GLY A 1 400 ? 6.758 20.938 3.713 1 98.94 400 GLY A O 1
ATOM 3110 N N . GLY A 1 401 ? 6.801 18.891 4.691 1 98.88 401 GLY A N 1
ATOM 3111 C CA . GLY A 1 401 ? 5.551 19.109 5.395 1 98.88 401 GLY A CA 1
ATOM 3112 C C . GLY A 1 401 ? 5.621 20.234 6.402 1 98.88 401 GLY A C 1
ATOM 3113 O O . GLY A 1 401 ? 4.691 21.047 6.516 1 98.88 401 GLY A O 1
ATOM 3114 N N . ALA A 1 402 ? 6.734 20.312 7.137 1 98.81 402 ALA A N 1
ATOM 3115 C CA . ALA A 1 402 ? 6.926 21.391 8.102 1 98.81 402 ALA A CA 1
ATOM 3116 C C . ALA A 1 402 ? 6.941 22.75 7.402 1 98.81 402 ALA A C 1
ATOM 3118 O O . ALA A 1 402 ? 6.359 23.719 7.902 1 98.81 402 ALA A O 1
ATOM 3119 N N . ASP A 1 403 ? 7.605 22.797 6.266 1 98.75 403 ASP A N 1
ATOM 3120 C CA . ASP A 1 403 ? 7.707 24.047 5.504 1 98.75 403 ASP A CA 1
ATOM 3121 C C . ASP A 1 403 ? 6.336 24.5 5.004 1 98.75 403 ASP A C 1
ATOM 3123 O O . ASP A 1 403 ? 6.004 25.672 5.062 1 98.75 403 ASP A O 1
ATOM 3127 N N . VAL A 1 404 ? 5.555 23.516 4.516 1 98.69 404 VAL A N 1
ATOM 3128 C CA . VAL A 1 404 ? 4.215 23.797 4.016 1 98.69 404 VAL A CA 1
ATOM 3129 C C . VAL A 1 404 ? 3.357 24.391 5.137 1 98.69 404 VAL A C 1
ATOM 3131 O O . VAL A 1 404 ? 2.533 25.266 4.898 1 98.69 404 VAL A O 1
ATOM 3134 N N . CYS A 1 405 ? 3.607 23.953 6.383 1 97.75 405 CYS A N 1
ATOM 3135 C CA . CYS A 1 405 ? 2.842 24.406 7.539 1 97.75 405 CYS A CA 1
ATOM 3136 C C . CYS A 1 405 ? 3.479 25.641 8.164 1 97.75 405 CYS A C 1
ATOM 3138 O O . CYS A 1 405 ? 2.996 26.156 9.18 1 97.75 405 CYS A O 1
ATOM 3140 N N . ASN A 1 406 ? 4.578 26.125 7.68 1 96.81 406 ASN A N 1
ATOM 3141 C CA . ASN A 1 406 ? 5.316 27.297 8.141 1 96.81 406 ASN A CA 1
ATOM 3142 C C . ASN A 1 406 ? 5.867 27.094 9.547 1 96.81 406 ASN A C 1
ATOM 3144 O O . ASN A 1 406 ? 5.859 28.016 10.367 1 96.81 406 ASN A O 1
ATOM 3148 N N . ILE A 1 407 ? 6.297 25.875 9.812 1 97.25 407 ILE A N 1
ATOM 3149 C CA . ILE A 1 407 ? 6.922 25.578 11.102 1 97.25 407 ILE A CA 1
ATOM 3150 C C . ILE A 1 407 ? 8.25 24.859 10.883 1 97.25 407 ILE A C 1
ATOM 3152 O O . ILE A 1 407 ? 8.68 24.078 11.727 1 97.25 407 ILE A O 1
ATOM 3156 N N . GLY A 1 408 ? 8.844 25.062 9.719 1 97.44 408 GLY A N 1
ATOM 3157 C CA . GLY A 1 408 ? 10.062 24.375 9.312 1 97.44 408 GLY A CA 1
ATOM 3158 C C . GLY A 1 408 ? 11.234 24.656 10.234 1 97.44 408 GLY A C 1
ATOM 3159 O O . GLY A 1 408 ? 12.18 23.859 10.312 1 97.44 408 GLY A O 1
ATOM 3160 N N . GLY A 1 409 ? 11.18 25.781 10.875 1 97.12 409 GLY A N 1
ATOM 3161 C CA . GLY A 1 409 ? 12.227 26.109 11.828 1 97.12 409 GLY A CA 1
ATOM 3162 C C . GLY A 1 409 ? 12.094 25.359 13.141 1 97.12 409 GLY A C 1
ATOM 3163 O O . GLY A 1 409 ? 13.047 25.266 13.914 1 97.12 409 GLY A O 1
ATOM 3164 N N . ARG A 1 410 ? 10.953 24.797 13.375 1 97.31 410 ARG A N 1
ATOM 3165 C CA . ARG A 1 410 ? 10.648 24.172 14.656 1 97.31 410 ARG A CA 1
ATOM 3166 C C . ARG A 1 410 ? 10.766 22.656 14.562 1 97.31 410 ARG A C 1
ATOM 3168 O O . ARG A 1 410 ? 11.219 22 15.508 1 97.31 410 ARG A O 1
ATOM 3175 N N . VAL A 1 411 ? 10.328 22.062 13.484 1 98.38 411 VAL A N 1
ATOM 3176 C CA . VAL A 1 411 ? 10.297 20.609 13.336 1 98.38 411 VAL A CA 1
ATOM 3177 C C . VAL A 1 411 ? 10.625 20.234 11.891 1 98.38 411 VAL A C 1
ATOM 3179 O O . VAL A 1 411 ? 11.031 21.094 11.094 1 98.38 411 VAL A O 1
ATOM 3182 N N . GLY A 1 412 ? 10.562 18.938 11.539 1 98.75 412 GLY A N 1
ATOM 3183 C CA . GLY A 1 412 ? 10.758 18.438 10.188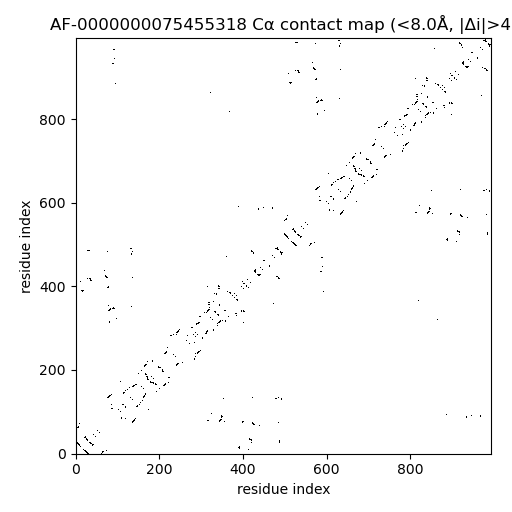 1 98.75 412 GLY A CA 1
ATOM 3184 C C . GLY A 1 412 ? 12.148 17.891 9.945 1 98.75 412 GLY A C 1
ATOM 3185 O O . GLY A 1 412 ? 12.359 17.125 9 1 98.75 412 GLY A O 1
ATOM 3186 N N . SER A 1 413 ? 13.078 18.266 10.688 1 98.88 413 SER A N 1
ATOM 3187 C CA . SER A 1 413 ? 14.43 17.719 10.711 1 98.88 413 SER A CA 1
ATOM 3188 C C . SER A 1 413 ? 14.984 17.672 12.133 1 98.88 413 SER A C 1
ATOM 3190 O O . SER A 1 413 ? 14.398 18.25 13.047 1 98.88 413 SER A O 1
ATOM 3192 N N . LEU A 1 414 ? 15.992 16.859 12.336 1 98.81 414 LEU A N 1
ATOM 3193 C CA . LEU A 1 414 ? 16.641 16.797 13.633 1 98.81 414 LEU A CA 1
ATOM 3194 C C . LEU A 1 414 ? 17.891 17.672 13.664 1 98.81 414 LEU A C 1
ATOM 3196 O O . LEU A 1 414 ? 18.922 17.328 13.102 1 98.81 414 LEU A O 1
ATOM 3200 N N . LYS A 1 415 ? 17.766 18.766 14.266 1 98.31 415 LYS A N 1
ATOM 3201 C CA . LYS A 1 415 ? 18.828 19.75 14.422 1 98.31 415 LYS A CA 1
ATOM 3202 C C . LYS A 1 415 ? 18.75 20.406 15.797 1 98.31 415 LYS A C 1
ATOM 3204 O O . LYS A 1 415 ? 17.672 20.594 16.359 1 98.31 415 LYS A O 1
ATOM 3209 N N . PRO A 1 416 ? 20 20.797 16.344 1 98.44 416 PRO A N 1
ATOM 3210 C CA . PRO A 1 416 ? 19.969 21.531 17.609 1 98.44 416 PRO A CA 1
ATOM 3211 C C . PRO A 1 416 ? 19.047 22.75 17.562 1 98.44 416 PRO A C 1
ATOM 3213 O O . PRO A 1 416 ? 19.031 23.484 16.562 1 98.44 416 PRO A O 1
ATOM 3216 N N . GLY A 1 417 ? 18.266 22.922 18.609 1 98.06 417 GLY A N 1
ATOM 3217 C CA . GLY A 1 417 ? 17.312 24.031 18.688 1 98.06 417 GLY A CA 1
ATOM 3218 C C . GLY A 1 417 ? 15.906 23.641 18.281 1 98.06 417 GLY A C 1
ATOM 3219 O O . GLY A 1 417 ? 14.938 24.234 18.75 1 98.06 417 GLY A O 1
ATOM 3220 N N . LYS A 1 418 ? 15.727 22.703 17.422 1 98.44 418 LYS A N 1
ATOM 3221 C CA . LYS A 1 418 ? 14.406 22.234 16.984 1 98.44 418 LYS A CA 1
ATOM 3222 C C . LYS A 1 418 ? 13.781 21.328 18.047 1 98.44 418 LYS A C 1
ATOM 3224 O O . LYS A 1 418 ? 14.484 20.766 18.891 1 98.44 418 LYS A O 1
ATOM 3229 N N . ALA A 1 419 ? 12.461 21.312 18.016 1 98.69 419 ALA A N 1
ATOM 3230 C CA . ALA A 1 419 ? 11.742 20.359 18.859 1 98.69 419 ALA A CA 1
ATOM 3231 C C . ALA A 1 419 ? 12.07 18.922 18.484 1 98.69 419 ALA A C 1
ATOM 3233 O O . ALA A 1 419 ? 12.188 18.594 17.297 1 98.69 419 ALA A O 1
ATOM 3234 N N . PHE A 1 420 ? 12.219 18.047 19.5 1 98.81 420 PHE A N 1
ATOM 3235 C CA . PHE A 1 420 ? 12.422 16.625 19.234 1 98.81 420 PHE A CA 1
ATOM 3236 C C . PHE A 1 420 ? 11.102 15.938 18.906 1 98.81 420 PHE A C 1
ATOM 3238 O O . PHE A 1 420 ? 10.508 15.289 19.781 1 98.81 420 PHE A O 1
ATOM 3245 N N . ASP A 1 421 ? 10.586 16.109 17.75 1 98.88 421 ASP A N 1
ATOM 3246 C CA . ASP A 1 421 ? 9.547 15.297 17.109 1 98.88 421 ASP A CA 1
ATOM 3247 C C . ASP A 1 421 ? 10.164 14.188 16.266 1 98.88 421 ASP A C 1
ATOM 3249 O O . ASP A 1 421 ? 10.578 14.43 15.125 1 98.88 421 ASP A O 1
ATOM 3253 N N . ALA A 1 422 ? 10.102 12.961 16.797 1 98.94 422 ALA A N 1
ATOM 3254 C CA . ALA A 1 422 ? 10.938 11.93 16.172 1 98.94 422 ALA A CA 1
ATOM 3255 C C . ALA A 1 422 ? 10.305 10.555 16.312 1 98.94 422 ALA A C 1
ATOM 3257 O O . ALA A 1 422 ? 9.398 10.359 17.125 1 98.94 422 ALA A O 1
ATOM 3258 N N . LEU A 1 423 ? 10.742 9.703 15.477 1 98.94 423 LEU A N 1
ATOM 3259 C CA . LEU A 1 423 ? 10.391 8.289 15.508 1 98.94 423 LEU A CA 1
ATOM 3260 C C . LEU A 1 423 ? 11.602 7.434 15.859 1 98.94 423 LEU A C 1
ATOM 3262 O O . LEU A 1 423 ? 12.711 7.719 15.414 1 98.94 423 LEU A O 1
ATOM 3266 N N . LEU A 1 424 ? 11.445 6.512 16.672 1 98.88 424 LEU A N 1
ATOM 3267 C CA . LEU A 1 424 ? 12.352 5.371 16.766 1 98.88 424 LEU A CA 1
ATOM 3268 C C . LEU A 1 424 ? 11.836 4.203 15.93 1 98.88 424 LEU A C 1
ATOM 3270 O O . LEU A 1 424 ? 10.781 3.637 16.219 1 98.88 424 LEU A O 1
ATOM 3274 N N . VAL A 1 425 ? 12.531 3.822 14.883 1 98.94 425 VAL A N 1
ATOM 3275 C CA . VAL A 1 425 ? 12.125 2.826 13.906 1 98.94 425 VAL A CA 1
ATOM 3276 C C . VAL A 1 425 ? 12.977 1.566 14.055 1 98.94 425 VAL A C 1
ATOM 3278 O O . VAL A 1 425 ? 14.18 1.649 14.297 1 98.94 425 VAL A O 1
ATOM 3281 N N . SER A 1 426 ? 12.375 0.428 13.945 1 98.88 426 SER A N 1
ATOM 3282 C CA . SER A 1 426 ? 13.102 -0.837 13.922 1 98.88 426 SER A CA 1
ATOM 3283 C C . SER A 1 426 ? 12.844 -1.598 12.625 1 98.88 426 SER A C 1
ATOM 3285 O O . SER A 1 426 ? 11.695 -1.81 12.242 1 98.88 426 SER A O 1
ATOM 3287 N N . MET A 1 427 ? 13.914 -2.012 11.992 1 98.44 427 MET A N 1
ATOM 3288 C CA . MET A 1 427 ? 13.828 -2.801 10.773 1 98.44 427 MET A CA 1
ATOM 3289 C C . MET A 1 427 ? 14.141 -4.27 11.047 1 98.44 427 MET A C 1
ATOM 3291 O O . MET A 1 427 ? 14.336 -5.051 10.109 1 98.44 427 MET A O 1
ATOM 3295 N N . ASN A 1 428 ? 14.242 -4.586 12.281 1 98.44 428 ASN A N 1
ATOM 3296 C CA . ASN A 1 428 ? 14.523 -5.969 12.656 1 98.44 428 ASN A CA 1
ATOM 3297 C C . ASN A 1 428 ? 13.266 -6.828 12.602 1 98.44 428 ASN A C 1
ATOM 3299 O O . ASN A 1 428 ? 12.148 -6.309 12.664 1 98.44 428 ASN A O 1
ATOM 3303 N N . SER A 1 429 ? 13.469 -8.133 12.492 1 97.19 429 SER A N 1
ATOM 3304 C CA . SER A 1 429 ? 12.367 -9.086 12.352 1 97.19 429 SER A CA 1
ATOM 3305 C C . SER A 1 429 ? 11.445 -9.039 13.57 1 97.19 429 SER A C 1
ATOM 3307 O O . SER A 1 429 ? 10.25 -9.305 13.453 1 97.19 429 SER A O 1
ATOM 3309 N N . ASP A 1 430 ? 11.938 -8.609 14.672 1 96.81 430 ASP A N 1
ATOM 3310 C CA . ASP A 1 430 ? 11.141 -8.602 15.898 1 96.81 430 ASP A CA 1
ATOM 3311 C C . ASP A 1 430 ? 10.109 -7.477 15.883 1 96.81 430 ASP A C 1
ATOM 3313 O O . ASP A 1 430 ? 9.227 -7.422 16.734 1 96.81 430 ASP A O 1
ATOM 3317 N N . ALA A 1 431 ? 10.219 -6.543 14.875 1 97.19 431 ALA A N 1
ATOM 3318 C CA . ALA A 1 431 ? 9.172 -5.535 14.695 1 97.19 431 ALA A CA 1
ATOM 3319 C C . ALA A 1 431 ? 7.84 -6.188 14.352 1 97.19 431 ALA A C 1
ATOM 3321 O O . ALA A 1 431 ? 6.777 -5.59 14.555 1 97.19 431 ALA A O 1
ATOM 3322 N N . GLY A 1 432 ? 7.914 -7.402 13.75 1 97 432 GLY A N 1
ATOM 3323 C CA . GLY A 1 432 ? 6.699 -8.172 13.516 1 97 432 GLY A CA 1
ATOM 3324 C C . GLY A 1 432 ? 6.039 -7.844 12.188 1 97 432 GLY A C 1
ATOM 3325 O O . GLY A 1 432 ? 4.863 -8.148 11.984 1 97 432 GLY A O 1
ATOM 3326 N N . ASN A 1 433 ? 6.699 -7.102 11.32 1 97.88 433 ASN A N 1
ATOM 3327 C CA . ASN A 1 433 ? 6.207 -6.82 9.977 1 97.88 433 ASN A CA 1
ATOM 3328 C C . ASN A 1 433 ? 6.746 -7.82 8.961 1 97.88 433 ASN A C 1
ATOM 3330 O O . ASN A 1 433 ? 7.891 -7.707 8.523 1 97.88 433 ASN A O 1
ATOM 3334 N N . PRO A 1 434 ? 5.957 -8.789 8.492 1 97.25 434 PRO A N 1
ATOM 3335 C CA . PRO A 1 434 ? 6.453 -9.828 7.582 1 97.25 434 PRO A CA 1
ATOM 3336 C C . PRO A 1 434 ? 6.801 -9.281 6.199 1 97.25 434 PRO A C 1
ATOM 3338 O O . PRO A 1 434 ? 7.434 -9.969 5.398 1 97.25 434 PRO A O 1
ATOM 3341 N N . GLU A 1 435 ? 6.398 -8.062 5.855 1 97.44 435 GLU A N 1
ATOM 3342 C CA . GLU A 1 435 ? 6.68 -7.457 4.559 1 97.44 435 GLU A CA 1
ATOM 3343 C C . GLU A 1 435 ? 8.133 -6.992 4.469 1 97.44 435 GLU A C 1
ATOM 3345 O O . GLU A 1 435 ? 8.641 -6.734 3.375 1 97.44 435 GLU A O 1
ATOM 3350 N N . VAL A 1 436 ? 8.781 -6.832 5.598 1 97.75 436 VAL A N 1
ATOM 3351 C CA . VAL A 1 436 ? 10.141 -6.305 5.641 1 97.75 436 VAL A CA 1
ATOM 3352 C C . VAL A 1 436 ? 11.133 -7.453 5.754 1 97.75 436 VAL A C 1
ATOM 3354 O O . VAL A 1 436 ? 10.977 -8.344 6.594 1 97.75 436 VAL A O 1
ATOM 3357 N N . TRP A 1 437 ? 12.133 -7.539 4.816 1 97.75 437 TRP A N 1
ATOM 3358 C CA . TRP A 1 437 ? 13.305 -8.359 5.078 1 97.75 437 TRP A CA 1
ATOM 3359 C C . TRP A 1 437 ? 14.188 -7.73 6.148 1 97.75 437 TRP A C 1
ATOM 3361 O O . TRP A 1 437 ? 14.797 -6.684 5.918 1 97.75 437 TRP A O 1
ATOM 3371 N N . GLY A 1 438 ? 14.32 -8.273 7.262 1 97.5 438 GLY A N 1
ATOM 3372 C CA . GLY A 1 438 ? 14.852 -7.66 8.469 1 97.5 438 GLY A CA 1
ATOM 3373 C C . GLY A 1 438 ? 16.344 -7.398 8.391 1 97.5 438 GLY A C 1
ATOM 3374 O O . GLY A 1 438 ? 17.094 -8.18 7.797 1 97.5 438 GLY A O 1
ATOM 3375 N N . ALA A 1 439 ? 16.719 -6.34 9.023 1 96.94 439 ALA A N 1
ATOM 3376 C CA . ALA A 1 439 ? 18.141 -6.012 9.109 1 96.94 439 ALA A CA 1
ATOM 3377 C C . ALA A 1 439 ? 18.938 -7.148 9.758 1 96.94 439 ALA A C 1
ATOM 3379 O O . ALA A 1 439 ? 20.078 -7.398 9.398 1 96.94 439 ALA A O 1
ATOM 3380 N N . ASP A 1 440 ? 18.344 -7.832 10.703 1 97.12 440 ASP A N 1
ATOM 3381 C CA . ASP A 1 440 ? 18.969 -8.969 11.359 1 97.12 440 ASP A CA 1
ATOM 3382 C C . ASP A 1 440 ? 19.188 -10.125 10.383 1 97.12 440 ASP A C 1
ATOM 3384 O O . ASP A 1 440 ? 20.234 -10.773 10.391 1 97.12 440 ASP A O 1
ATOM 3388 N N . LEU A 1 441 ? 18.219 -10.383 9.5 1 96.62 441 LEU A N 1
ATOM 3389 C CA . LEU A 1 441 ? 18.344 -11.414 8.477 1 96.62 441 LEU A CA 1
ATOM 3390 C C . LEU A 1 441 ? 19.438 -11.055 7.477 1 96.62 441 LEU A C 1
ATOM 3392 O O . LEU A 1 441 ? 20.203 -11.922 7.059 1 96.62 441 LEU A O 1
ATOM 3396 N N . ASP A 1 442 ? 19.422 -9.773 7.105 1 95.94 442 ASP A N 1
ATOM 3397 C CA . ASP A 1 442 ? 20.484 -9.297 6.211 1 95.94 442 ASP A CA 1
ATOM 3398 C C . ASP A 1 442 ? 21.859 -9.586 6.781 1 95.94 442 ASP A C 1
ATOM 3400 O O . ASP A 1 442 ? 22.75 -10.047 6.066 1 95.94 442 ASP A O 1
ATOM 3404 N N . ARG A 1 443 ? 22.047 -9.273 7.984 1 93.06 443 ARG A N 1
ATOM 3405 C CA . ARG A 1 443 ? 23.328 -9.492 8.641 1 93.06 443 ARG A CA 1
ATOM 3406 C C . ARG A 1 443 ? 23.656 -10.977 8.734 1 93.06 443 ARG A C 1
ATOM 3408 O O . ARG A 1 443 ? 24.781 -11.391 8.484 1 93.06 443 ARG A O 1
ATOM 3415 N N . GLU A 1 444 ? 22.688 -11.719 9.117 1 94.44 444 GLU A N 1
ATOM 3416 C CA . GLU A 1 444 ? 22.875 -13.156 9.289 1 94.44 444 GLU A CA 1
ATOM 3417 C C . GLU A 1 444 ? 23.25 -13.828 7.973 1 94.44 444 GLU A C 1
ATOM 3419 O O . GLU A 1 444 ? 24.109 -14.703 7.934 1 94.44 444 GLU A O 1
ATOM 3424 N N . LEU A 1 445 ? 22.656 -13.344 6.836 1 95.31 445 LEU A N 1
ATOM 3425 C CA . LEU A 1 445 ? 22.75 -14.086 5.582 1 95.31 445 LEU A CA 1
ATOM 3426 C C . LEU A 1 445 ? 23.625 -13.344 4.578 1 95.31 445 LEU A C 1
ATOM 3428 O O . LEU A 1 445 ? 23.875 -13.844 3.477 1 95.31 445 LEU A O 1
ATOM 3432 N N . GLY A 1 446 ? 24.109 -12.164 4.996 1 92.31 446 GLY A N 1
ATOM 3433 C CA . GLY A 1 446 ? 24.953 -11.391 4.109 1 92.31 446 GLY A CA 1
ATOM 3434 C C . GLY A 1 446 ? 24.234 -10.906 2.865 1 92.31 446 GLY A C 1
ATOM 3435 O O . GLY A 1 446 ? 24.734 -11.062 1.75 1 92.31 446 GLY A O 1
ATOM 3436 N N . THR A 1 447 ? 23 -10.375 3.047 1 92.69 447 THR A N 1
ATOM 3437 C CA . THR A 1 447 ? 22.188 -9.977 1.897 1 92.69 447 THR A CA 1
ATOM 3438 C C . THR A 1 447 ? 21.969 -8.461 1.884 1 92.69 447 THR A C 1
ATOM 3440 O O . THR A 1 447 ? 21.031 -7.969 1.245 1 92.69 447 THR A O 1
ATOM 3443 N N . ILE A 1 448 ? 22.828 -7.695 2.611 1 86.88 448 ILE A N 1
ATOM 3444 C CA . ILE A 1 448 ? 22.719 -6.238 2.604 1 86.88 448 ILE A CA 1
ATOM 3445 C C . ILE A 1 448 ? 22.906 -5.715 1.183 1 86.88 448 ILE A C 1
ATOM 3447 O O . ILE A 1 448 ? 23.953 -5.938 0.569 1 86.88 448 ILE A O 1
ATOM 3451 N N . PRO A 1 449 ? 21.953 -5.109 0.721 1 77.06 449 PRO A N 1
ATOM 3452 C CA . PRO A 1 449 ? 22.062 -4.641 -0.663 1 77.06 449 PRO A CA 1
ATOM 3453 C C . PRO A 1 449 ? 23.25 -3.697 -0.871 1 77.06 449 PRO A C 1
ATOM 3455 O O . PRO A 1 449 ? 23.5 -2.814 -0.044 1 77.06 449 PRO A O 1
ATOM 3458 N N . GLY A 1 450 ? 24.109 -3.891 -1.897 1 67.56 450 GLY A N 1
ATOM 3459 C CA . GLY A 1 450 ? 25.188 -2.996 -2.307 1 67.56 450 GLY A CA 1
ATOM 3460 C C . GLY A 1 450 ? 26.391 -3.051 -1.388 1 67.56 450 GLY A C 1
ATOM 3461 O O . GLY A 1 450 ? 27.297 -2.223 -1.497 1 67.56 450 GLY A O 1
ATOM 3462 N N . ASP A 1 451 ? 26.516 -3.916 -0.41 1 66.69 451 ASP A N 1
ATOM 3463 C CA . ASP A 1 451 ? 27.531 -3.924 0.646 1 66.69 451 ASP A CA 1
ATOM 3464 C C . ASP A 1 451 ? 28.844 -4.523 0.148 1 66.69 451 ASP A C 1
ATOM 3466 O O . ASP A 1 451 ? 29.906 -4.242 0.7 1 66.69 451 ASP A O 1
ATOM 3470 N N . GLU A 1 452 ? 28.859 -5.141 -0.88 1 63.84 452 GLU A N 1
ATOM 3471 C CA . GLU A 1 452 ? 30 -5.996 -1.222 1 63.84 452 GLU A CA 1
ATOM 3472 C C . GLU A 1 452 ? 31.281 -5.176 -1.372 1 63.84 452 GLU A C 1
ATOM 3474 O O . GLU A 1 452 ? 32.375 -5.711 -1.236 1 63.84 452 GLU A O 1
ATOM 3479 N N . LYS A 1 453 ? 31.234 -3.992 -1.471 1 67.12 453 LYS A N 1
ATOM 3480 C CA . LYS A 1 453 ? 32.438 -3.236 -1.765 1 67.12 453 LYS A CA 1
ATOM 3481 C C . LYS A 1 453 ? 32.75 -2.236 -0.655 1 67.12 453 LYS A C 1
ATOM 3483 O O . LYS A 1 453 ? 33.75 -1.505 -0.728 1 67.12 453 LYS A O 1
ATOM 3488 N N . ARG A 1 454 ? 32.062 -2.365 0.438 1 75.88 454 ARG A N 1
ATOM 3489 C CA . ARG A 1 454 ? 32.219 -1.301 1.423 1 75.88 454 ARG A CA 1
ATOM 3490 C C . ARG A 1 454 ? 32.75 -1.854 2.74 1 75.88 454 ARG A C 1
ATOM 3492 O O . ARG A 1 454 ? 32.594 -3.039 3.035 1 75.88 454 ARG A O 1
ATOM 3499 N N . ALA A 1 455 ? 33.562 -0.948 3.443 1 79.44 455 ALA A N 1
ATOM 3500 C CA . ALA A 1 455 ? 34.125 -1.376 4.723 1 79.44 455 ALA A CA 1
ATOM 3501 C C . ALA A 1 455 ? 33.969 -0.286 5.781 1 79.44 455 ALA A C 1
ATOM 3503 O O . ALA A 1 455 ? 33.719 0.875 5.453 1 79.44 455 ALA A O 1
ATOM 3504 N N . GLY A 1 456 ? 33.906 -0.677 7.023 1 82.75 456 GLY A N 1
ATOM 3505 C CA . GLY A 1 456 ? 33.938 0.264 8.133 1 82.75 456 GLY A CA 1
ATOM 3506 C C . GLY A 1 456 ? 32.688 1.099 8.227 1 82.75 456 GLY A C 1
ATOM 3507 O O . GLY A 1 456 ? 31.562 0.565 8.164 1 82.75 456 GLY A O 1
ATOM 3508 N N . GLN A 1 457 ? 32.906 2.391 8.445 1 83.62 457 GLN A N 1
ATOM 3509 C CA . GLN A 1 457 ? 31.797 3.328 8.664 1 83.62 457 GLN A CA 1
ATOM 3510 C C . GLN A 1 457 ? 30.984 3.512 7.395 1 83.62 457 GLN A C 1
ATOM 3512 O O . GLN A 1 457 ? 29.766 3.715 7.461 1 83.62 457 GLN A O 1
ATOM 3517 N N . GLU A 1 458 ? 31.609 3.367 6.305 1 88.44 458 GLU A N 1
ATOM 3518 C CA . GLU A 1 458 ? 30.906 3.523 5.035 1 88.44 458 GLU A CA 1
ATOM 3519 C C . GLU A 1 458 ? 29.938 2.375 4.801 1 88.44 458 GLU A C 1
ATOM 3521 O O . GLU A 1 458 ? 28.844 2.578 4.254 1 88.44 458 GLU A O 1
ATOM 3526 N N . ALA A 1 459 ? 30.359 1.187 5.211 1 91.31 459 ALA A N 1
ATOM 3527 C CA . ALA A 1 459 ? 29.484 0.026 5.105 1 91.31 459 ALA A CA 1
ATOM 3528 C C . ALA A 1 459 ? 28.25 0.19 5.992 1 91.31 459 ALA A C 1
ATOM 3530 O O . ALA A 1 459 ? 27.125 -0.128 5.574 1 91.31 459 ALA A O 1
ATOM 3531 N N . LYS A 1 460 ? 28.484 0.717 7.164 1 92.75 460 LYS A N 1
ATOM 3532 C CA . LYS A 1 460 ? 27.375 0.939 8.094 1 92.75 460 LYS A CA 1
ATOM 3533 C C . LYS A 1 460 ? 26.406 1.996 7.562 1 92.75 460 LYS A C 1
ATOM 3535 O O . LYS A 1 460 ? 25.188 1.865 7.711 1 92.75 460 LYS A O 1
ATOM 3540 N N . ARG A 1 461 ? 27 3 6.996 1 94.88 461 ARG A N 1
ATOM 3541 C CA . ARG A 1 461 ? 26.188 4.07 6.422 1 94.88 461 ARG A CA 1
ATOM 3542 C C . ARG A 1 461 ? 25.359 3.559 5.246 1 94.88 461 ARG A C 1
ATOM 3544 O O . ARG A 1 461 ? 24.188 3.908 5.105 1 94.88 461 ARG A O 1
ATOM 3551 N N . SER A 1 462 ? 26.016 2.764 4.43 1 93.88 462 SER A N 1
ATOM 3552 C CA . SER A 1 462 ? 25.312 2.184 3.291 1 93.88 462 SER A CA 1
ATOM 3553 C C . SER A 1 462 ? 24.172 1.266 3.746 1 93.88 462 SER A C 1
ATOM 3555 O O . SER A 1 462 ? 23.109 1.233 3.133 1 93.88 462 SER A O 1
ATOM 3557 N N . GLU A 1 463 ? 24.422 0.511 4.742 1 95.31 463 GLU A N 1
ATOM 3558 C CA . GLU A 1 463 ? 23.391 -0.353 5.316 1 95.31 463 GLU A CA 1
ATOM 3559 C C . GLU A 1 463 ? 22.219 0.463 5.852 1 95.31 463 GLU A C 1
ATOM 3561 O O . GLU A 1 463 ? 21.062 0.096 5.652 1 95.31 463 GLU A O 1
ATOM 3566 N N . LEU A 1 464 ? 22.547 1.528 6.531 1 96.94 464 LEU A N 1
ATOM 3567 C CA . LEU A 1 464 ? 21.516 2.395 7.09 1 96.94 464 LEU A CA 1
ATOM 3568 C C . LEU A 1 464 ? 20.656 3.004 5.984 1 96.94 464 LEU A C 1
ATOM 3570 O O . LEU A 1 464 ? 19.438 3.084 6.113 1 96.94 464 LEU A O 1
ATOM 3574 N N . LYS A 1 465 ? 21.312 3.432 4.902 1 96.88 465 LYS A N 1
ATOM 3575 C CA . LYS A 1 465 ? 20.578 3.977 3.762 1 96.88 465 LYS A CA 1
ATOM 3576 C C . LYS A 1 465 ? 19.656 2.93 3.15 1 96.88 465 LYS A C 1
ATOM 3578 O O . LYS A 1 465 ? 18.516 3.238 2.771 1 96.88 465 LYS A O 1
ATOM 3583 N N . ALA A 1 466 ? 20.109 1.705 3.062 1 96.19 466 ALA A N 1
ATOM 3584 C CA . ALA A 1 466 ? 19.281 0.609 2.557 1 96.19 466 ALA A CA 1
ATOM 3585 C C . ALA A 1 466 ? 18.078 0.355 3.467 1 96.19 466 ALA A C 1
ATOM 3587 O O . ALA A 1 466 ? 16.984 0.045 2.99 1 96.19 466 ALA A O 1
ATOM 3588 N N . GLN A 1 467 ? 18.312 0.497 4.758 1 97.44 467 GLN A N 1
ATOM 3589 C CA . GLN A 1 467 ? 17.234 0.303 5.719 1 97.44 467 GLN A CA 1
ATOM 3590 C C . GLN A 1 467 ? 16.156 1.379 5.57 1 97.44 467 GLN A C 1
ATOM 3592 O O . GLN A 1 467 ? 14.961 1.089 5.656 1 97.44 467 GLN A O 1
ATOM 3597 N N . LEU A 1 468 ? 16.594 2.613 5.316 1 98.5 468 LEU A N 1
ATOM 3598 C CA . LEU A 1 468 ? 15.625 3.684 5.105 1 98.5 468 LEU A CA 1
ATOM 3599 C C . LEU A 1 468 ? 14.758 3.404 3.881 1 98.5 468 LEU A C 1
ATOM 3601 O O . LEU A 1 468 ? 13.531 3.559 3.93 1 98.5 468 LEU A O 1
ATOM 3605 N N . GLU A 1 469 ? 15.43 3.045 2.812 1 97.88 469 GLU A N 1
ATOM 3606 C CA . GLU A 1 469 ? 14.703 2.748 1.581 1 97.88 469 GLU A CA 1
ATOM 3607 C C . GLU A 1 469 ? 13.68 1.633 1.796 1 97.88 469 GLU A C 1
ATOM 3609 O O . GLU A 1 469 ? 12.531 1.751 1.378 1 97.88 469 GLU A O 1
ATOM 3614 N N . ARG A 1 470 ? 14.086 0.596 2.451 1 97.81 470 ARG A N 1
ATOM 3615 C CA . ARG A 1 470 ? 13.195 -0.525 2.727 1 97.81 470 ARG A CA 1
ATOM 3616 C C . ARG A 1 470 ? 12.07 -0.108 3.668 1 97.81 470 ARG A C 1
ATOM 3618 O O . ARG A 1 470 ? 10.945 -0.605 3.561 1 97.81 470 ARG A O 1
ATOM 3625 N N . PHE A 1 471 ? 12.406 0.746 4.66 1 98.81 471 PHE A N 1
ATOM 3626 C CA . PHE A 1 471 ? 11.359 1.259 5.543 1 98.81 471 PHE A CA 1
ATOM 3627 C C . PHE A 1 471 ? 10.297 2.006 4.746 1 98.81 471 PHE A C 1
ATOM 3629 O O . PHE A 1 471 ? 9.102 1.827 4.98 1 98.81 471 PHE A O 1
ATOM 3636 N N . PHE A 1 472 ? 10.688 2.82 3.777 1 98.81 472 PHE A N 1
ATOM 3637 C CA . PHE A 1 472 ? 9.773 3.627 2.973 1 98.81 472 PHE A CA 1
ATOM 3638 C C . PHE A 1 472 ? 8.852 2.738 2.15 1 98.81 472 PHE A C 1
ATOM 3640 O O . PHE A 1 472 ? 7.66 3.035 2.006 1 98.81 472 PHE A O 1
ATOM 3647 N N . PHE A 1 473 ? 9.281 1.607 1.741 1 98.31 473 PHE A N 1
ATOM 3648 C CA . PHE A 1 473 ? 8.516 0.901 0.722 1 98.31 473 PHE A CA 1
ATOM 3649 C C . PHE A 1 473 ? 7.879 -0.358 1.299 1 98.31 473 PHE A C 1
ATOM 3651 O O . PHE A 1 473 ? 6.887 -0.857 0.768 1 98.31 473 PHE A O 1
ATOM 3658 N N . CYS A 1 474 ? 8.453 -0.845 2.398 1 98.31 474 CYS A N 1
ATOM 3659 C CA . CYS A 1 474 ? 7.938 -2.094 2.947 1 98.31 474 CYS A CA 1
ATOM 3660 C C . CYS A 1 474 ? 7.461 -1.901 4.383 1 98.31 474 CYS A C 1
ATOM 3662 O O . CYS A 1 474 ? 6.816 -2.787 4.949 1 98.31 474 CYS A O 1
ATOM 3664 N N . GLY A 1 475 ? 7.785 -0.758 5.023 1 98.44 475 GLY A N 1
ATOM 3665 C CA . GLY A 1 475 ? 7.488 -0.545 6.434 1 98.44 475 GLY A CA 1
ATOM 3666 C C . GLY A 1 475 ? 6.027 -0.234 6.691 1 98.44 475 GLY A C 1
ATOM 3667 O O . GLY A 1 475 ? 5.277 0.084 5.766 1 98.44 475 GLY A O 1
ATOM 3668 N N . ASP A 1 476 ? 5.582 -0.401 7.91 1 98.06 476 ASP A N 1
ATOM 3669 C CA . ASP A 1 476 ? 4.285 0.043 8.414 1 98.06 476 ASP A CA 1
ATOM 3670 C C . ASP A 1 476 ? 4.352 0.349 9.906 1 98.06 476 ASP A C 1
ATOM 3672 O O . ASP A 1 476 ? 5.438 0.552 10.461 1 98.06 476 ASP A O 1
ATOM 3676 N N . ASN A 1 477 ? 3.158 0.552 10.562 1 98.25 477 ASN A N 1
ATOM 3677 C CA . ASN A 1 477 ? 3.121 1.003 11.953 1 98.25 477 ASN A CA 1
ATOM 3678 C C . ASN A 1 477 ? 3.844 0.028 12.875 1 98.25 477 ASN A C 1
ATOM 3680 O O . ASN A 1 477 ? 4.258 0.4 13.977 1 98.25 477 ASN A O 1
ATOM 3684 N N . ARG A 1 478 ? 4.027 -1.29 12.492 1 98.12 478 ARG A N 1
ATOM 3685 C CA . ARG A 1 478 ? 4.699 -2.289 13.312 1 98.12 478 ARG A CA 1
ATOM 3686 C C . ARG A 1 478 ? 6.184 -1.97 13.461 1 98.12 478 ARG A C 1
ATOM 3688 O O . ARG A 1 478 ? 6.828 -2.396 14.422 1 98.12 478 ARG A O 1
ATOM 3695 N N . ASN A 1 479 ? 6.754 -1.21 12.5 1 98.81 479 ASN A N 1
ATOM 3696 C CA . ASN A 1 479 ? 8.172 -0.857 12.523 1 98.81 479 ASN A CA 1
ATOM 3697 C C . ASN A 1 479 ? 8.422 0.375 13.391 1 98.81 479 ASN A C 1
ATOM 3699 O O . ASN A 1 479 ? 9.57 0.672 13.727 1 98.81 479 ASN A O 1
ATOM 3703 N N . ILE A 1 480 ? 7.398 1.175 13.672 1 98.88 480 ILE A N 1
ATOM 3704 C CA . ILE A 1 480 ? 7.523 2.396 14.461 1 98.88 480 ILE A CA 1
ATOM 3705 C C . ILE A 1 480 ? 7.398 2.066 15.945 1 98.88 480 ILE A C 1
ATOM 3707 O O . ILE A 1 480 ? 6.289 1.977 16.484 1 98.88 480 ILE A O 1
ATOM 3711 N N . ARG A 1 481 ? 8.5 1.972 16.609 1 98.56 481 ARG A N 1
ATOM 3712 C CA . ARG A 1 481 ? 8.539 1.511 18 1 98.56 481 ARG A CA 1
ATOM 3713 C C . ARG A 1 481 ? 8.062 2.6 18.953 1 98.56 481 ARG A C 1
ATOM 3715 O O . ARG A 1 481 ? 7.281 2.332 19.875 1 98.56 481 ARG A O 1
ATOM 3722 N N . ARG A 1 482 ? 8.594 3.832 18.719 1 98.75 482 ARG A N 1
ATOM 3723 C CA . ARG A 1 482 ? 8.266 4.949 19.609 1 98.75 482 ARG A CA 1
ATOM 3724 C C . ARG A 1 482 ? 8.055 6.23 18.797 1 98.75 482 ARG A C 1
ATOM 3726 O O . ARG A 1 482 ? 8.719 6.453 17.797 1 98.75 482 ARG A O 1
ATOM 3733 N N . VAL A 1 483 ? 7.145 7.012 19.234 1 98.88 483 VAL A N 1
ATOM 3734 C CA . VAL A 1 483 ? 6.867 8.328 18.688 1 98.88 483 VAL A CA 1
ATOM 3735 C C . VAL A 1 483 ? 7.066 9.398 19.75 1 98.88 483 VAL A C 1
ATOM 3737 O O . VAL A 1 483 ? 6.504 9.305 20.844 1 98.88 483 VAL A O 1
ATOM 3740 N N . TYR A 1 484 ? 7.883 10.336 19.453 1 98.88 484 TYR A N 1
ATOM 3741 C CA . TYR A 1 484 ? 8.133 11.461 20.344 1 98.88 484 TYR A CA 1
ATOM 3742 C C . TYR A 1 484 ? 7.617 12.766 19.75 1 98.88 484 TYR A C 1
ATOM 3744 O O . TYR A 1 484 ? 7.754 13 18.547 1 98.88 484 TYR A O 1
ATOM 3752 N N . VAL A 1 485 ? 7.008 13.586 20.562 1 98.81 485 VAL A N 1
ATOM 3753 C CA . VAL A 1 485 ? 6.648 14.961 20.203 1 98.81 485 VAL A CA 1
ATOM 3754 C C . VAL A 1 485 ? 7.105 15.914 21.297 1 98.81 485 VAL A C 1
ATOM 3756 O O . VAL A 1 485 ? 6.793 15.711 22.484 1 98.81 485 VAL A O 1
ATOM 3759 N N . GLN A 1 486 ? 7.895 16.922 20.891 1 98.31 486 GLN A N 1
ATOM 3760 C CA . GLN A 1 486 ? 8.453 17.875 21.844 1 98.31 486 GLN A CA 1
ATOM 3761 C C . GLN A 1 486 ? 9.18 17.172 22.969 1 98.31 486 GLN A C 1
ATOM 3763 O O . GLN A 1 486 ? 9.031 17.531 24.141 1 98.31 486 GLN A O 1
ATOM 3768 N N . GLY A 1 487 ? 9.852 16.078 22.625 1 98.19 487 GLY A N 1
ATOM 3769 C CA . GLY A 1 487 ? 10.703 15.359 23.562 1 98.19 487 GLY A CA 1
ATOM 3770 C C . GLY A 1 487 ? 9.945 14.383 24.438 1 98.19 487 GLY A C 1
ATOM 3771 O O . GLY A 1 487 ? 10.539 13.656 25.234 1 98.19 487 GLY A O 1
ATOM 3772 N N . LYS A 1 488 ? 8.656 14.281 24.266 1 98 488 LYS A N 1
ATOM 3773 C CA . LYS A 1 488 ? 7.832 13.398 25.094 1 98 488 LYS A CA 1
ATOM 3774 C C . LYS A 1 488 ? 7.43 12.148 24.312 1 98 488 LYS A C 1
ATOM 3776 O O . LYS A 1 488 ? 7.062 12.227 23.141 1 98 488 LYS A O 1
ATOM 3781 N N . PHE A 1 489 ? 7.586 10.938 24.938 1 98.31 489 PHE A N 1
ATOM 3782 C CA . PHE A 1 489 ? 7.141 9.664 24.375 1 98.31 489 PHE A CA 1
ATOM 3783 C C . PHE A 1 489 ? 5.621 9.594 24.344 1 98.31 489 PHE A C 1
ATOM 3785 O O . PHE A 1 489 ? 4.977 9.508 25.391 1 98.31 489 PHE A O 1
ATOM 3792 N N . VAL A 1 490 ? 4.98 9.609 23.078 1 98.56 490 VAL A N 1
ATOM 3793 C CA . VAL A 1 490 ? 3.541 9.844 23.047 1 98.56 490 VAL A CA 1
ATOM 3794 C C . VAL A 1 490 ? 2.852 8.719 22.281 1 98.56 490 VAL A C 1
ATOM 3796 O O . VAL A 1 490 ? 1.621 8.672 22.203 1 98.56 490 VAL A O 1
ATOM 3799 N N . GLY A 1 491 ? 3.623 7.828 21.641 1 98.5 491 GLY A N 1
ATOM 3800 C CA . GLY A 1 491 ? 2.975 6.797 20.844 1 98.5 491 GLY A CA 1
ATOM 3801 C C . GLY A 1 491 ? 3.945 5.781 20.266 1 98.5 491 GLY A C 1
ATOM 3802 O O . GLY A 1 491 ? 5.113 5.746 20.656 1 98.5 491 GLY A O 1
ATOM 3803 N N . GLY A 1 492 ? 3.418 4.922 19.312 1 98.12 492 GLY A N 1
ATOM 3804 C CA . GLY A 1 492 ? 4.191 3.838 18.719 1 98.12 492 GLY A CA 1
ATOM 3805 C C . GLY A 1 492 ? 3.844 2.479 19.297 1 98.12 492 GLY A C 1
ATOM 3806 O O . GLY A 1 492 ? 3.02 2.373 20.203 1 98.12 492 GLY A O 1
ATOM 3807 N N . LYS A 1 493 ? 4.461 1.5 18.734 1 96.75 493 LYS A N 1
ATOM 3808 C CA . LYS A 1 493 ? 4.156 0.112 19.078 1 96.75 493 LYS A CA 1
ATOM 3809 C C . LYS A 1 493 ? 4.41 -0.167 20.547 1 96.75 493 LYS A C 1
ATOM 3811 O O . LYS A 1 493 ? 3.707 -0.969 21.172 1 96.75 493 LYS A O 1
ATOM 3816 N N . GLU A 1 494 ? 5.359 0.514 21.172 1 97.19 494 GLU A N 1
ATOM 3817 C CA . GLU A 1 494 ? 5.758 0.237 22.547 1 97.19 494 GLU A CA 1
ATOM 3818 C C . GLU A 1 494 ? 4.953 1.08 23.531 1 97.19 494 GLU A C 1
ATOM 3820 O O . GLU A 1 494 ? 5.098 0.929 24.75 1 97.19 494 GLU A O 1
ATOM 3825 N N . PHE A 1 495 ? 4.176 1.986 22.953 1 96 495 PHE A N 1
ATOM 3826 C CA . PHE A 1 495 ? 3.416 2.879 23.828 1 96 495 PHE A CA 1
ATOM 3827 C C . PHE A 1 495 ? 2.25 2.141 24.469 1 96 495 PHE A C 1
ATOM 3829 O O . PHE A 1 495 ? 1.453 1.5 23.781 1 96 495 PHE A O 1
ATOM 3836 N N . LYS A 1 496 ? 2.115 2.006 25.844 1 85.94 496 LYS A N 1
ATOM 3837 C CA . LYS A 1 496 ? 1.027 1.367 26.578 1 85.94 496 LYS A CA 1
ATOM 3838 C C . LYS A 1 496 ? 0.048 2.404 27.125 1 85.94 496 LYS A C 1
ATOM 3840 O O . LYS A 1 496 ? 0.457 3.375 27.766 1 85.94 496 LYS A O 1
ATOM 3845 N N . VAL A 1 497 ? -1.182 2.445 26.516 1 73 497 VAL A N 1
ATOM 3846 C CA . VAL A 1 497 ? -2.209 3.365 27 1 73 497 VAL A CA 1
ATOM 3847 C C . VAL A 1 497 ? -2.754 2.879 28.344 1 73 497 VAL A C 1
ATOM 3849 O O . VAL A 1 497 ? -2.928 1.675 28.547 1 73 497 VAL A O 1
ATOM 3852 N N . MET B 1 1 ? -15.422 -37.75 8.461 1 90.31 1 MET B N 1
ATOM 3853 C CA . MET B 1 1 ? -15.281 -36.625 9.375 1 90.31 1 MET B CA 1
ATOM 3854 C C . MET B 1 1 ? -15.203 -35.312 8.617 1 90.31 1 MET B C 1
ATOM 3856 O O . MET B 1 1 ? -14.641 -35.25 7.523 1 90.31 1 MET B O 1
ATOM 3860 N N . TYR B 1 2 ? -15.938 -34.375 9.062 1 94.88 2 TYR B N 1
ATOM 3861 C CA . TYR B 1 2 ? -16.094 -33.125 8.344 1 94.88 2 TYR B CA 1
ATOM 3862 C C . TYR B 1 2 ? -15.711 -31.938 9.227 1 94.88 2 TYR B C 1
ATOM 3864 O O . TYR B 1 2 ? -15.648 -32.062 10.445 1 94.88 2 TYR B O 1
ATOM 3872 N N . THR B 1 3 ? -15.258 -30.922 8.609 1 97.56 3 THR B N 1
ATOM 3873 C CA . THR B 1 3 ? -15.266 -29.609 9.234 1 97.56 3 THR B CA 1
ATOM 3874 C C . THR B 1 3 ? -16.438 -28.781 8.711 1 97.56 3 THR B C 1
ATOM 3876 O O . THR B 1 3 ? -16.625 -28.656 7.496 1 97.56 3 THR B O 1
ATOM 3879 N N . LEU B 1 4 ? -17.234 -28.297 9.633 1 96.94 4 LEU B N 1
ATOM 3880 C CA . LEU B 1 4 ? -18.391 -27.484 9.289 1 96.94 4 LEU B CA 1
ATOM 3881 C C . LEU B 1 4 ? -18.172 -26.016 9.68 1 96.94 4 LEU B C 1
ATOM 3883 O O . LEU B 1 4 ? -17.953 -25.719 10.859 1 96.94 4 LEU B O 1
ATOM 3887 N N . PHE B 1 5 ? -18.172 -25.156 8.711 1 98.12 5 PHE B N 1
ATOM 3888 C CA . PHE B 1 5 ? -18.109 -23.719 8.953 1 98.12 5 PHE B CA 1
ATOM 3889 C C . PHE B 1 5 ? -19.484 -23.094 8.859 1 98.12 5 PHE B C 1
ATOM 3891 O O . PHE B 1 5 ? -20.266 -23.406 7.961 1 98.12 5 PHE B O 1
ATOM 3898 N N . TYR B 1 6 ? -19.812 -22.266 9.805 1 98 6 TYR B N 1
ATOM 3899 C CA . TYR B 1 6 ? -21.094 -21.547 9.773 1 98 6 TYR B CA 1
ATOM 3900 C C . TYR B 1 6 ? -20.859 -20.047 9.945 1 98 6 TYR B C 1
ATOM 3902 O O . TYR B 1 6 ? -20.297 -19.594 10.945 1 98 6 TYR B O 1
ATOM 3910 N N . GLY B 1 7 ? -21.203 -19.25 8.992 1 98 7 GLY B N 1
ATOM 3911 C CA . GLY B 1 7 ? -21.047 -17.812 9.008 1 98 7 GLY B CA 1
ATOM 3912 C C . GLY B 1 7 ? -20.953 -17.203 7.621 1 98 7 GLY B C 1
ATOM 3913 O O . GLY B 1 7 ? -21.5 -17.766 6.66 1 98 7 GLY B O 1
ATOM 3914 N N . ALA B 1 8 ? -20.391 -15.984 7.523 1 98.56 8 ALA B N 1
ATOM 3915 C CA . ALA B 1 8 ? -20.359 -15.234 6.27 1 98.56 8 ALA B CA 1
ATOM 3916 C C . ALA B 1 8 ? -19.391 -15.883 5.27 1 98.56 8 ALA B C 1
ATOM 3918 O O . ALA B 1 8 ? -18.312 -16.344 5.648 1 98.56 8 ALA B O 1
ATOM 3919 N N . LEU B 1 9 ? -19.828 -15.961 4.02 1 98.75 9 LEU B N 1
ATOM 3920 C CA . LEU B 1 9 ? -19.062 -16.547 2.932 1 98.75 9 LEU B CA 1
ATOM 3921 C C . LEU B 1 9 ? -19.047 -15.633 1.715 1 98.75 9 LEU B C 1
ATOM 3923 O O . LEU B 1 9 ? -20.078 -15.062 1.348 1 98.75 9 LEU B O 1
ATOM 3927 N N . ILE B 1 10 ? -17.906 -15.383 1.16 1 98.94 10 ILE B N 1
ATOM 3928 C CA . ILE B 1 10 ? -17.734 -14.641 -0.085 1 98.94 10 ILE B CA 1
ATOM 3929 C C . ILE B 1 10 ? -17.031 -15.523 -1.115 1 98.94 10 ILE B C 1
ATOM 3931 O O . ILE B 1 10 ? -16.031 -16.172 -0.804 1 98.94 10 ILE B O 1
ATOM 3935 N N . THR B 1 11 ? -17.516 -15.594 -2.336 1 98.94 11 THR B N 1
ATOM 3936 C CA . THR B 1 11 ? -16.859 -16.344 -3.395 1 98.94 11 THR B CA 1
ATOM 3937 C C . THR B 1 11 ? -17.203 -15.766 -4.766 1 98.94 11 THR B C 1
ATOM 3939 O O . THR B 1 11 ? -18.328 -15.32 -4.992 1 98.94 11 THR B O 1
ATOM 3942 N N . PRO B 1 12 ? -16.234 -15.703 -5.672 1 98.88 12 PRO B N 1
ATOM 3943 C CA . PRO B 1 12 ? -16.531 -15.188 -7.012 1 98.88 12 PRO B CA 1
ATOM 3944 C C . PRO B 1 12 ? -17.438 -16.109 -7.812 1 98.88 12 PRO B C 1
ATOM 3946 O O . PRO B 1 12 ? -17.406 -17.328 -7.621 1 98.88 12 PRO B O 1
ATOM 3949 N N . LYS B 1 13 ? -18.25 -15.539 -8.672 1 98.12 13 LYS B N 1
ATOM 3950 C CA . LYS B 1 13 ? -19.062 -16.281 -9.625 1 98.12 13 LYS B CA 1
ATOM 3951 C C . LYS B 1 13 ? -18.609 -16.031 -11.055 1 98.12 13 LYS B C 1
ATOM 3953 O O . LYS B 1 13 ? -18.562 -16.969 -11.867 1 98.12 13 LYS B O 1
ATOM 3958 N N . SER B 1 14 ? -18.344 -14.836 -11.398 1 98 14 SER B N 1
ATOM 3959 C CA . SER B 1 14 ? -17.859 -14.375 -12.688 1 98 14 SER B CA 1
ATOM 3960 C C . SER B 1 14 ? -17.031 -13.094 -12.539 1 98 14 SER B C 1
ATOM 3962 O O . SER B 1 14 ? -16.812 -12.625 -11.422 1 98 14 SER B O 1
ATOM 3964 N N . LEU B 1 15 ? -16.578 -12.578 -13.648 1 98 15 LEU B N 1
ATOM 3965 C CA . LEU B 1 15 ? -15.797 -11.336 -13.641 1 98 15 LEU B CA 1
ATOM 3966 C C . LEU B 1 15 ? -16.641 -10.172 -13.125 1 98 15 LEU B C 1
ATOM 3968 O O . LEU B 1 15 ? -16.094 -9.148 -12.703 1 98 15 LEU B O 1
ATOM 3972 N N . THR B 1 16 ? -17.969 -10.305 -13.094 1 97.62 16 THR B N 1
ATOM 3973 C CA . THR B 1 16 ? -18.797 -9.148 -12.766 1 97.62 16 THR B CA 1
ATOM 3974 C C . THR B 1 16 ? -19.703 -9.445 -11.57 1 97.62 16 THR B C 1
ATOM 3976 O O . THR B 1 16 ? -20.453 -8.57 -11.117 1 97.62 16 THR B O 1
ATOM 3979 N N . GLU B 1 17 ? -19.656 -10.703 -11.062 1 98.12 17 GLU B N 1
ATOM 3980 C CA . GLU B 1 17 ? -20.547 -11.078 -9.969 1 98.12 17 GLU B CA 1
ATOM 3981 C C . GLU B 1 17 ? -19.812 -11.938 -8.93 1 98.12 17 GLU B C 1
ATOM 3983 O O . GLU B 1 17 ? -18.891 -12.68 -9.273 1 98.12 17 GLU B O 1
ATOM 3988 N N . TYR B 1 18 ? -20.25 -11.789 -7.719 1 98.56 18 TYR B N 1
ATOM 3989 C CA . TYR B 1 18 ? -19.797 -12.672 -6.656 1 98.56 18 TYR B CA 1
ATOM 3990 C C . TYR B 1 18 ? -20.906 -12.93 -5.648 1 98.56 18 TYR B C 1
ATOM 3992 O O . TYR B 1 18 ? -21.891 -12.195 -5.602 1 98.56 18 TYR B O 1
ATOM 4000 N N . THR B 1 19 ? -20.797 -14.031 -4.93 1 98.44 19 THR B N 1
ATOM 4001 C CA . THR B 1 19 ? -21.719 -14.375 -3.85 1 98.44 19 THR B CA 1
ATOM 4002 C C . THR B 1 19 ? -21.25 -13.773 -2.527 1 98.44 19 THR B C 1
ATOM 4004 O O . THR B 1 19 ? -20.078 -13.914 -2.152 1 98.44 19 THR B O 1
ATOM 4007 N N . ALA B 1 20 ? -22.078 -13.039 -1.87 1 98.19 20 ALA B N 1
ATOM 4008 C CA . ALA B 1 20 ? -21.922 -12.609 -0.485 1 98.19 20 ALA B CA 1
ATOM 4009 C C . ALA B 1 20 ? -23.047 -13.148 0.39 1 98.19 20 ALA B C 1
ATOM 4011 O O . ALA B 1 20 ? -24.172 -12.633 0.368 1 98.19 20 ALA B O 1
ATOM 4012 N N . ALA B 1 21 ? -22.766 -14.18 1.145 1 98.12 21 ALA B N 1
ATOM 4013 C CA . ALA B 1 21 ? -23.766 -14.836 1.987 1 98.12 21 ALA B CA 1
ATOM 4014 C C . ALA B 1 21 ? -23.422 -14.664 3.467 1 98.12 21 ALA B C 1
ATOM 4016 O O . ALA B 1 21 ? -22.484 -15.266 3.969 1 98.12 21 ALA B O 1
ATOM 4017 N N . PRO B 1 22 ? -24.203 -13.914 4.207 1 96.5 22 PRO B N 1
ATOM 4018 C CA . PRO B 1 22 ? -23.875 -13.617 5.605 1 96.5 22 PRO B CA 1
ATOM 4019 C C . PRO B 1 22 ? -24 -14.844 6.508 1 96.5 22 PRO B C 1
ATOM 4021 O O . PRO B 1 22 ? -23.391 -14.883 7.582 1 96.5 22 PRO B O 1
ATOM 4024 N N . GLN B 1 23 ? -24.797 -15.844 6.098 1 96.5 23 GLN B N 1
ATOM 4025 C CA . GLN B 1 23 ? -25.031 -17.031 6.91 1 96.5 23 GLN B CA 1
ATOM 4026 C C . GLN B 1 23 ? -24.984 -18.297 6.051 1 96.5 23 GLN B C 1
ATOM 4028 O O . GLN B 1 23 ? -26.031 -18.859 5.73 1 96.5 23 GLN B O 1
ATOM 4033 N N . ALA B 1 24 ? -23.844 -18.703 5.789 1 97.94 24 ALA B N 1
ATOM 4034 C CA . ALA B 1 24 ? -23.641 -19.906 4.98 1 97.94 24 ALA B CA 1
ATOM 4035 C C . ALA B 1 24 ? -23.141 -21.062 5.832 1 97.94 24 ALA B C 1
ATOM 4037 O O . ALA B 1 24 ? -22.578 -20.844 6.91 1 97.94 24 ALA B O 1
ATOM 4038 N N . LEU B 1 25 ? -23.453 -22.219 5.426 1 97.69 25 LEU B N 1
ATOM 4039 C CA . LEU B 1 25 ? -22.922 -23.453 5.98 1 97.69 25 LEU B CA 1
ATOM 4040 C C . LEU B 1 25 ? -22.062 -24.172 4.957 1 97.69 25 LEU B C 1
ATOM 4042 O O . LEU B 1 25 ? -22.516 -24.484 3.855 1 97.69 25 LEU B O 1
ATOM 4046 N N . VAL B 1 26 ? -20.797 -24.359 5.254 1 98.38 26 VAL B N 1
ATOM 4047 C CA . VAL B 1 26 ? -19.844 -25 4.363 1 98.38 26 VAL B CA 1
ATOM 4048 C C . VAL B 1 26 ? -19.359 -26.312 4.996 1 98.38 26 VAL B C 1
ATOM 4050 O O . VAL B 1 26 ? -18.828 -26.312 6.105 1 98.38 26 VAL B O 1
ATOM 4053 N N . CYS B 1 27 ? -19.547 -27.406 4.328 1 98.06 27 CYS B N 1
ATOM 4054 C CA . CYS B 1 27 ? -19.109 -28.719 4.793 1 98.06 27 CYS B CA 1
ATOM 4055 C C . CYS B 1 27 ? -17.875 -29.188 4.016 1 98.06 27 CYS B C 1
ATOM 4057 O O . CYS B 1 27 ? -17.938 -29.375 2.799 1 98.06 27 CYS B O 1
ATOM 4059 N N . VAL B 1 28 ? -16.797 -29.375 4.711 1 98.56 28 VAL B N 1
ATOM 4060 C CA . VAL B 1 28 ? -15.531 -29.766 4.102 1 98.56 28 VAL B CA 1
ATOM 4061 C C . VAL B 1 28 ? -15.156 -31.188 4.559 1 98.56 28 VAL B C 1
ATOM 4063 O O . VAL B 1 28 ? -15.094 -31.453 5.762 1 98.56 28 VAL B O 1
ATOM 4066 N N . SER B 1 29 ? -14.906 -32.062 3.625 1 97.38 29 SER B N 1
ATOM 4067 C CA . SER B 1 29 ? -14.469 -33.406 3.955 1 97.38 29 SER B CA 1
ATOM 4068 C C . SER B 1 29 ? -13.055 -33.406 4.535 1 97.38 29 SER B C 1
ATOM 4070 O O . SER B 1 29 ? -12.125 -32.906 3.908 1 97.38 29 SER B O 1
ATOM 4072 N N . LYS B 1 30 ? -12.875 -34 5.688 1 95.75 30 LYS B N 1
ATOM 4073 C CA . LYS B 1 30 ? -11.539 -34.094 6.266 1 95.75 30 LYS B CA 1
ATOM 4074 C C . LYS B 1 30 ? -10.688 -35.125 5.527 1 95.75 30 LYS B C 1
ATOM 4076 O O . LYS B 1 30 ? -9.461 -35.062 5.598 1 95.75 30 LYS B O 1
ATOM 4081 N N . VAL B 1 31 ? -11.336 -35.969 4.836 1 94.38 31 VAL B N 1
ATOM 4082 C CA . VAL B 1 31 ? -10.648 -37.031 4.113 1 94.38 31 VAL B CA 1
ATOM 4083 C C . VAL B 1 31 ? -10.094 -36.469 2.801 1 94.38 31 VAL B C 1
ATOM 4085 O O . VAL B 1 31 ? -8.898 -36.625 2.516 1 94.38 31 VAL B O 1
ATOM 4088 N N . SER B 1 32 ? -10.922 -35.812 2.062 1 95.56 32 SER B N 1
ATOM 4089 C CA . SER B 1 32 ? -10.5 -35.375 0.74 1 95.56 32 SER B CA 1
ATOM 4090 C C . SER B 1 32 ? -10 -33.938 0.778 1 95.56 32 SER B C 1
ATOM 4092 O O . SER B 1 32 ? -9.273 -33.5 -0.114 1 95.56 32 SER B O 1
ATOM 4094 N N . GLY B 1 33 ? -10.445 -33.219 1.739 1 97.62 33 GLY B N 1
ATOM 4095 C CA . GLY B 1 33 ? -10.148 -31.781 1.785 1 97.62 33 GLY B CA 1
ATOM 4096 C C . GLY B 1 33 ? -10.984 -30.969 0.821 1 97.62 33 GLY B C 1
ATOM 4097 O O . GLY B 1 33 ? -10.758 -29.766 0.66 1 97.62 33 GLY B O 1
ATOM 4098 N N . ASN B 1 34 ? -11.969 -31.609 0.134 1 98.19 34 ASN B N 1
ATOM 4099 C CA . ASN B 1 34 ? -12.867 -30.922 -0.797 1 98.19 34 ASN B CA 1
ATOM 4100 C C . ASN B 1 34 ? -14.133 -30.438 -0.099 1 98.19 34 ASN B C 1
ATOM 4102 O O . ASN B 1 34 ? -14.492 -30.953 0.962 1 98.19 34 ASN B O 1
ATOM 4106 N N . ILE B 1 35 ? -14.711 -29.438 -0.673 1 98.75 35 ILE B N 1
ATOM 4107 C CA . ILE B 1 35 ? -16.016 -28.984 -0.223 1 98.75 35 ILE B CA 1
ATOM 4108 C C . ILE B 1 35 ? -17.078 -30 -0.637 1 98.75 35 ILE B C 1
ATOM 4110 O O . ILE B 1 35 ? -17.25 -30.297 -1.824 1 98.75 35 ILE B O 1
ATOM 4114 N N . ASP B 1 36 ? -17.766 -30.547 0.346 1 97.94 36 ASP B N 1
ATOM 4115 C CA . ASP B 1 36 ? -18.812 -31.516 0.044 1 97.94 36 ASP B CA 1
ATOM 4116 C C . ASP B 1 36 ? -20.094 -30.828 -0.395 1 97.94 36 ASP B C 1
ATOM 4118 O O . ASP B 1 36 ? -20.672 -31.156 -1.432 1 97.94 36 ASP B O 1
ATOM 4122 N N . TRP B 1 37 ? -20.547 -29.875 0.378 1 97.69 37 TRP B N 1
ATOM 4123 C CA . TRP B 1 37 ? -21.703 -29.078 0.011 1 97.69 37 TRP B CA 1
ATOM 4124 C C . TRP B 1 37 ? -21.672 -27.719 0.697 1 97.69 37 TRP B C 1
ATOM 4126 O O . TRP B 1 37 ? -20.922 -27.516 1.648 1 97.69 37 TRP B O 1
ATOM 4136 N N . ILE B 1 38 ? -22.344 -26.781 0.183 1 98.44 38 ILE B N 1
ATOM 4137 C CA . ILE B 1 38 ? -22.547 -25.438 0.722 1 98.44 38 ILE B CA 1
ATOM 4138 C C . ILE B 1 38 ? -24.031 -25.094 0.708 1 98.44 38 ILE B C 1
ATOM 4140 O O . ILE B 1 38 ? -24.719 -25.359 -0.273 1 98.44 38 ILE B O 1
ATOM 4144 N N . GLU B 1 39 ? -24.562 -24.656 1.794 1 97.69 39 GLU B N 1
ATOM 4145 C CA . GLU B 1 39 ? -25.875 -24.031 1.857 1 97.69 39 GLU B CA 1
ATOM 4146 C C . GLU B 1 39 ? -25.766 -22.547 2.154 1 97.69 39 GLU B C 1
ATOM 4148 O O . GLU B 1 39 ? -25.203 -22.141 3.18 1 97.69 39 GLU B O 1
ATOM 4153 N N . LEU B 1 40 ? -26.391 -21.922 1.064 1 94.81 40 LEU B N 1
ATOM 4154 C CA . LEU B 1 40 ? -26.312 -20.484 1.191 1 94.81 40 LEU B CA 1
ATOM 4155 C C . LEU B 1 40 ? -27.484 -19.938 2.016 1 94.81 40 LEU B C 1
ATOM 4157 O O . LEU B 1 40 ? -28.578 -20.5 1.983 1 94.81 40 LEU B O 1
ATOM 4161 N N . ASP B 1 41 ? -27.391 -19.078 3.07 1 91.62 41 ASP B N 1
ATOM 4162 C CA . ASP B 1 41 ? -28.422 -18.359 3.818 1 91.62 41 ASP B CA 1
ATOM 4163 C C . ASP B 1 41 ? -29.172 -19.297 4.754 1 91.62 41 ASP B C 1
ATOM 4165 O O . ASP B 1 41 ? -30.391 -19.422 4.66 1 91.62 41 ASP B O 1
ATOM 4169 N N . VAL B 1 42 ? -28.547 -19.922 5.602 1 95.56 42 VAL B N 1
ATOM 4170 C CA . VAL B 1 42 ? -29.109 -20.812 6.613 1 95.56 42 VAL B CA 1
ATOM 4171 C C . VAL B 1 42 ? -29.328 -20.031 7.91 1 95.56 42 VAL B C 1
ATOM 4173 O O . VAL B 1 42 ? -28.422 -19.906 8.727 1 95.56 42 VAL B O 1
ATOM 4176 N N . PRO B 1 43 ? -30.562 -19.656 8.133 1 93 43 PRO B N 1
ATOM 4177 C CA . PRO B 1 43 ? -30.781 -19 9.422 1 93 43 PRO B CA 1
ATOM 4178 C C . PRO B 1 43 ? -30.5 -19.922 10.609 1 93 43 PRO B C 1
ATOM 4180 O O . PRO B 1 43 ? -30.547 -21.156 10.469 1 93 43 PRO B O 1
ATOM 4183 N N . SER B 1 44 ? -30.266 -19.344 11.758 1 90.69 44 SER B N 1
ATOM 4184 C CA . SER B 1 44 ? -29.844 -20.094 12.945 1 90.69 44 SER B CA 1
ATOM 4185 C C . SER B 1 44 ? -30.875 -21.156 13.32 1 90.69 44 SER B C 1
ATOM 4187 O O . SER B 1 44 ? -30.516 -22.25 13.758 1 90.69 44 SER B O 1
ATOM 4189 N N . HIS B 1 45 ? -32.156 -20.844 13.156 1 92.88 45 HIS B N 1
ATOM 4190 C CA . HIS B 1 45 ? -33.188 -21.766 13.594 1 92.88 45 HIS B CA 1
ATOM 4191 C C . HIS B 1 45 ? -33.312 -22.953 12.641 1 92.88 45 HIS B C 1
ATOM 4193 O O . HIS B 1 45 ? -33.969 -23.938 12.977 1 92.88 45 HIS B O 1
ATOM 4199 N N . LYS B 1 46 ? -32.688 -22.875 11.508 1 94 46 LYS B N 1
ATOM 4200 C CA . LYS B 1 46 ? -32.75 -23.969 10.539 1 94 46 LYS B CA 1
ATOM 4201 C C . LYS B 1 46 ? -31.453 -24.75 10.523 1 94 46 LYS B C 1
ATOM 4203 O O . LYS B 1 46 ? -31.297 -25.688 9.727 1 94 46 LYS B O 1
ATOM 4208 N N . PHE B 1 47 ? -30.531 -24.375 11.344 1 92.44 47 PHE B N 1
ATOM 4209 C CA . PHE B 1 47 ? -29.188 -24.969 11.383 1 92.44 47 PHE B CA 1
ATOM 4210 C C . PHE B 1 47 ? -29.281 -26.484 11.57 1 92.44 47 PHE B C 1
ATOM 4212 O O . PHE B 1 47 ? -28.766 -27.234 10.742 1 92.44 47 PHE B O 1
ATOM 4219 N N . GLU B 1 48 ? -29.969 -26.938 12.586 1 90.94 48 GLU B N 1
ATOM 4220 C CA . GLU B 1 48 ? -30.062 -28.359 12.922 1 90.94 48 GLU B CA 1
ATOM 4221 C C . GLU B 1 48 ? -30.797 -29.141 11.836 1 90.94 48 GLU B C 1
ATOM 4223 O O . GLU B 1 48 ? -30.406 -30.25 11.492 1 90.94 48 GLU B O 1
ATOM 4228 N N . ASP B 1 49 ? -31.844 -28.469 11.32 1 93.69 49 ASP B N 1
ATOM 4229 C CA . ASP B 1 49 ? -32.625 -29.109 10.258 1 93.69 49 ASP B CA 1
ATOM 4230 C C . ASP B 1 49 ? -31.781 -29.297 9 1 93.69 49 ASP B C 1
ATOM 4232 O O . ASP B 1 49 ? -31.891 -30.328 8.328 1 93.69 49 ASP B O 1
ATOM 4236 N N . THR B 1 50 ? -31.031 -28.297 8.734 1 93.81 50 THR B N 1
ATOM 4237 C CA . THR B 1 50 ? -30.172 -28.375 7.559 1 93.81 50 THR B CA 1
ATOM 4238 C C . THR B 1 50 ? -29.141 -29.484 7.715 1 93.81 50 THR B C 1
ATOM 4240 O O . THR B 1 50 ? -28.938 -30.281 6.789 1 93.81 50 THR B O 1
ATOM 4243 N N . LEU B 1 51 ? -28.531 -29.625 8.859 1 92.88 51 LEU B N 1
ATOM 4244 C CA . LEU B 1 51 ? -27.562 -30.688 9.109 1 92.88 51 LEU B CA 1
ATOM 4245 C C . LEU B 1 51 ? -28.203 -32.062 8.977 1 92.88 51 LEU B C 1
ATOM 4247 O O . LEU B 1 51 ? -27.609 -32.969 8.383 1 92.88 51 LEU B O 1
ATOM 4251 N N . ALA B 1 52 ? -29.391 -32.125 9.508 1 92.5 52 ALA B N 1
ATOM 4252 C CA . ALA B 1 52 ? -30.109 -33.406 9.469 1 92.5 52 ALA B CA 1
ATOM 4253 C C . ALA B 1 52 ? -30.406 -33.812 8.031 1 92.5 52 ALA B C 1
ATOM 4255 O O . ALA B 1 52 ? -30.391 -35.031 7.715 1 92.5 52 ALA B O 1
ATOM 4256 N N . SER B 1 53 ? -30.688 -32.844 7.277 1 93.88 53 SER B N 1
ATOM 4257 C CA . SER B 1 53 ? -31.016 -33.125 5.883 1 93.88 53 SER B CA 1
ATOM 4258 C C . SER B 1 53 ? -29.797 -33.688 5.141 1 93.88 53 SER B C 1
ATOM 4260 O O . SER B 1 53 ? -29.953 -34.375 4.125 1 93.88 53 SER B O 1
ATOM 4262 N N . TYR B 1 54 ? -28.609 -33.469 5.574 1 92.69 54 TYR B N 1
ATOM 4263 C CA . TYR B 1 54 ? -27.391 -34 4.973 1 92.69 54 TYR B CA 1
ATOM 4264 C C . TYR B 1 54 ? -26.891 -35.188 5.746 1 92.69 54 TYR B C 1
ATOM 4266 O O . TYR B 1 54 ? -25.766 -35.656 5.535 1 92.69 54 TYR B O 1
ATOM 4274 N N . GLY B 1 55 ? -27.641 -35.594 6.75 1 90 55 GLY B N 1
ATOM 4275 C CA . GLY B 1 55 ? -27.312 -36.812 7.504 1 90 55 GLY B CA 1
ATOM 4276 C C . GLY B 1 55 ? -26.297 -36.562 8.609 1 90 55 GLY B C 1
ATOM 4277 O O . GLY B 1 55 ? -25.688 -37.5 9.117 1 90 55 GLY B O 1
ATOM 4278 N N . LEU B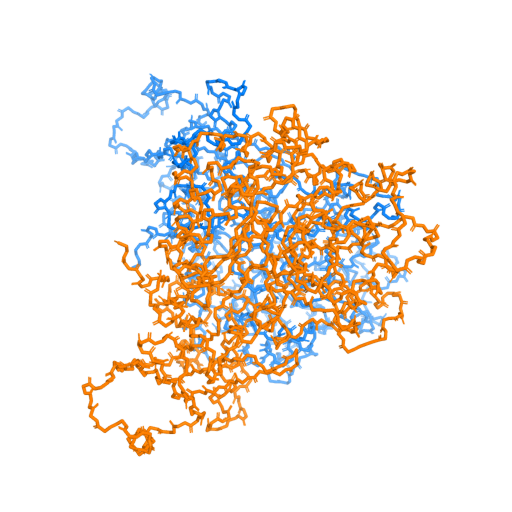 1 56 ? -26.031 -35.344 8.867 1 90.06 56 LEU B N 1
ATOM 4279 C CA . LEU B 1 56 ? -25.094 -35 9.93 1 90.06 56 LEU B CA 1
ATOM 4280 C C . LEU B 1 56 ? -25.812 -34.781 11.25 1 90.06 56 LEU B C 1
ATOM 4282 O O . LEU B 1 56 ? -26.031 -33.625 11.641 1 90.06 56 LEU B O 1
ATOM 4286 N N . VAL B 1 57 ? -26.172 -35.844 11.953 1 83.56 57 VAL B N 1
ATOM 4287 C CA . VAL B 1 57 ? -27 -35.75 13.148 1 83.56 57 VAL B CA 1
ATOM 4288 C C . VAL B 1 57 ? -26.125 -35.938 14.391 1 83.56 57 VAL B C 1
ATOM 4290 O O . VAL B 1 57 ? -26.469 -35.438 15.469 1 83.56 57 VAL B O 1
ATOM 4293 N N . ASN B 1 58 ? -25.016 -36.531 14.164 1 84.44 58 ASN B N 1
ATOM 4294 C CA . ASN B 1 58 ? -24.125 -36.75 15.297 1 84.44 58 ASN B CA 1
ATOM 4295 C C . ASN B 1 58 ? -23.031 -35.688 15.383 1 84.44 58 ASN B C 1
ATOM 4297 O O . ASN B 1 58 ? -22.25 -35.5 14.453 1 84.44 58 ASN B O 1
ATOM 4301 N N . LEU B 1 59 ? -22.984 -35.094 16.484 1 77.25 59 LEU B N 1
ATOM 4302 C CA . LEU B 1 59 ? -22.047 -34 16.703 1 77.25 59 LEU B CA 1
ATOM 4303 C C . LEU B 1 59 ? -20.609 -34.469 16.578 1 77.25 59 LEU B C 1
ATOM 4305 O O . LEU B 1 59 ? -19.703 -33.688 16.312 1 77.25 59 LEU B O 1
ATOM 4309 N N . ARG B 1 60 ? -20.344 -35.688 16.828 1 82.44 60 ARG B N 1
ATOM 4310 C CA . ARG B 1 60 ? -18.984 -36.219 16.797 1 82.44 60 ARG B CA 1
ATOM 4311 C C . ARG B 1 60 ? -18.484 -36.375 15.375 1 82.44 60 ARG B C 1
ATOM 4313 O O . ARG B 1 60 ? -17.281 -36.562 15.148 1 82.44 60 ARG B O 1
ATOM 4320 N N . ASP B 1 61 ? -19.328 -36.156 14.438 1 84.38 61 ASP B N 1
ATOM 4321 C CA . ASP B 1 61 ? -19 -36.438 13.047 1 84.38 61 ASP B CA 1
ATOM 4322 C C . ASP B 1 61 ? -18.359 -35.219 12.383 1 84.38 61 ASP B C 1
ATOM 4324 O O . ASP B 1 61 ? -17.906 -35.312 11.242 1 84.38 61 ASP B O 1
ATOM 4328 N N . PHE B 1 62 ? -18.375 -34.156 13.062 1 90.19 62 PHE B N 1
ATOM 4329 C CA . PHE B 1 62 ? -17.797 -32.969 12.422 1 90.19 62 PHE B CA 1
ATOM 4330 C C . PHE B 1 62 ? -17.219 -32.031 13.461 1 90.19 62 PHE B C 1
ATOM 4332 O O . PHE B 1 62 ? -17.672 -32 14.609 1 90.19 62 PHE B O 1
ATOM 4339 N N . GLU B 1 63 ? -16.156 -31.344 13.102 1 94.62 63 GLU B N 1
ATOM 4340 C CA . GLU B 1 63 ? -15.664 -30.172 13.82 1 94.62 63 GLU B CA 1
ATOM 4341 C C . GLU B 1 63 ? -16.438 -28.922 13.414 1 94.62 63 GLU B C 1
ATOM 4343 O O . GLU B 1 63 ? -16.578 -28.641 12.227 1 94.62 63 GLU B O 1
ATOM 4348 N N . PHE B 1 64 ? -16.969 -28.25 14.422 1 95.44 64 PHE B N 1
ATOM 4349 C CA . PHE B 1 64 ? -17.828 -27.109 14.141 1 95.44 64 PHE B CA 1
ATOM 4350 C C . PHE B 1 64 ? -17.109 -25.812 14.398 1 95.44 64 PHE B C 1
ATOM 4352 O O . PHE B 1 64 ? -16.578 -25.578 15.492 1 95.44 64 PHE B O 1
ATOM 4359 N N . ILE B 1 65 ? -17 -24.938 13.391 1 97.12 65 ILE B N 1
ATOM 4360 C CA . ILE B 1 65 ? -16.391 -23.609 13.484 1 97.12 65 ILE B CA 1
ATOM 4361 C C . ILE B 1 65 ? -17.438 -22.547 13.148 1 97.12 65 ILE B C 1
ATOM 4363 O O . ILE B 1 65 ? -17.844 -22.406 11.992 1 97.12 65 ILE B O 1
ATOM 4367 N N . GLU B 1 66 ? -17.859 -21.812 14.109 1 97.38 66 GLU B N 1
ATOM 4368 C CA . GLU B 1 66 ? -18.797 -20.703 13.906 1 97.38 66 GLU B CA 1
ATOM 4369 C C . GLU B 1 66 ? -18.047 -19.391 13.742 1 97.38 66 GLU B C 1
ATOM 4371 O O . GLU B 1 66 ? -17.234 -19.016 14.602 1 97.38 66 GLU B O 1
ATOM 4376 N N . LEU B 1 67 ? -18.281 -18.703 12.688 1 98 67 LEU B N 1
ATOM 4377 C CA . LEU B 1 67 ? -17.656 -17.406 12.453 1 98 67 LEU B CA 1
ATOM 4378 C C . LEU B 1 67 ? -18.344 -16.312 13.242 1 98 67 LEU B C 1
ATOM 4380 O O . LEU B 1 67 ? -19.578 -16.297 13.344 1 98 67 LEU B O 1
ATOM 4384 N N . LYS B 1 68 ? -17.625 -15.375 13.781 1 97.06 68 LYS B N 1
ATOM 4385 C CA . LYS B 1 68 ? -18.156 -14.203 14.477 1 97.06 68 LYS B CA 1
ATOM 4386 C C . LYS B 1 68 ? -18.594 -13.125 13.484 1 97.06 68 LYS B C 1
ATOM 4388 O O . LYS B 1 68 ? -18.219 -13.172 12.312 1 97.06 68 LYS B O 1
ATOM 4393 N N . HIS B 1 69 ? -19.438 -12.211 14.016 1 95.88 69 HIS B N 1
ATOM 4394 C CA . HIS B 1 69 ? -19.688 -11 13.234 1 95.88 69 HIS B CA 1
ATOM 4395 C C . HIS B 1 69 ? -18.375 -10.328 12.828 1 95.88 69 HIS B C 1
ATOM 4397 O O . HIS B 1 69 ? -17.469 -10.188 13.656 1 95.88 69 HIS B O 1
ATOM 4403 N N . GLY B 1 70 ? -18.266 -9.922 11.578 1 97.88 70 GLY B N 1
ATOM 4404 C CA . GLY B 1 70 ? -17.047 -9.289 11.102 1 97.88 70 GLY B CA 1
ATOM 4405 C C . GLY B 1 70 ? -16.062 -10.273 10.516 1 97.88 70 GLY B C 1
ATOM 4406 O O . GLY B 1 70 ? -15.016 -9.875 9.984 1 97.88 70 GLY B O 1
ATOM 4407 N N . GLU B 1 71 ? -16.375 -11.578 10.578 1 98.62 71 GLU B N 1
ATOM 4408 C CA . GLU B 1 71 ? -15.531 -12.609 9.984 1 98.62 71 GLU B CA 1
ATOM 4409 C C . GLU B 1 71 ? -16.203 -13.227 8.758 1 98.62 71 GLU B C 1
ATOM 4411 O O . GLU B 1 71 ? -17.438 -13.297 8.68 1 98.62 71 GLU B O 1
ATOM 4416 N N . PHE B 1 72 ? -15.398 -13.641 7.797 1 98.88 72 PHE B N 1
ATOM 4417 C CA . PHE B 1 72 ? -15.953 -14.352 6.648 1 98.88 72 PHE B CA 1
ATOM 4418 C C . PHE B 1 72 ? -14.922 -15.297 6.047 1 98.88 72 PHE B C 1
ATOM 4420 O O . PHE B 1 72 ? -13.727 -15.133 6.266 1 98.88 72 PHE B O 1
ATOM 4427 N N . ILE B 1 73 ? -15.438 -16.281 5.324 1 98.88 73 ILE B N 1
ATOM 4428 C CA . ILE B 1 73 ? -14.617 -17.203 4.539 1 98.88 73 ILE B CA 1
ATOM 4429 C C . ILE B 1 73 ? -14.609 -16.766 3.074 1 98.88 73 ILE B C 1
ATOM 4431 O O . ILE B 1 73 ? -15.641 -16.344 2.543 1 98.88 73 ILE B O 1
ATOM 4435 N N . MET B 1 74 ? -13.508 -16.844 2.441 1 98.94 74 MET B N 1
ATOM 4436 C CA . MET B 1 74 ? -13.367 -16.578 1.011 1 98.94 74 MET B CA 1
ATOM 4437 C C . MET B 1 74 ? -12.273 -17.453 0.405 1 98.94 74 MET B C 1
ATOM 4439 O O . MET B 1 74 ? -11.453 -18.016 1.129 1 98.94 74 MET B O 1
ATOM 4443 N N . PRO B 1 75 ? -12.266 -17.625 -0.91 1 98.94 75 PRO B N 1
ATOM 4444 C CA . PRO B 1 75 ? -11.164 -18.391 -1.493 1 98.94 75 PRO B CA 1
ATOM 4445 C C . PRO B 1 75 ? -9.797 -17.797 -1.188 1 98.94 75 PRO B C 1
ATOM 4447 O O . PRO B 1 75 ? -9.664 -16.578 -1.08 1 98.94 75 PRO B O 1
ATOM 4450 N N . GLY B 1 76 ? -8.812 -18.672 -1.018 1 98.94 76 GLY B N 1
ATOM 4451 C CA . GLY B 1 76 ? -7.445 -18.188 -0.857 1 98.94 76 GLY B CA 1
ATOM 4452 C C . GLY B 1 76 ? -6.926 -17.453 -2.072 1 98.94 76 GLY B C 1
ATOM 4453 O O . GLY B 1 76 ? -7.387 -17.672 -3.191 1 98.94 76 GLY B O 1
ATOM 4454 N N . PHE B 1 77 ? -5.957 -16.594 -1.868 1 98.94 77 PHE B N 1
ATOM 4455 C CA . PHE B 1 77 ? -5.355 -15.836 -2.965 1 98.94 77 PHE B CA 1
ATOM 4456 C C . PHE B 1 77 ? -4.469 -16.734 -3.816 1 98.94 77 PHE B C 1
ATOM 4458 O O . PHE B 1 77 ? -3.887 -17.703 -3.312 1 98.94 77 PHE B O 1
ATOM 4465 N N . ILE B 1 78 ? -4.391 -16.469 -5.055 1 98.94 78 ILE B N 1
ATOM 4466 C CA . ILE B 1 78 ? -3.506 -17.156 -5.988 1 98.94 78 ILE B CA 1
ATOM 4467 C C . ILE B 1 78 ? -2.52 -16.172 -6.594 1 98.94 78 ILE B C 1
ATOM 4469 O O . ILE B 1 78 ? -2.922 -15.219 -7.277 1 98.94 78 ILE B O 1
ATOM 4473 N N . ASP B 1 79 ? -1.279 -16.328 -6.277 1 98.94 79 ASP B N 1
ATOM 4474 C CA . ASP B 1 79 ? -0.201 -15.516 -6.82 1 98.94 79 ASP B CA 1
ATOM 4475 C C . ASP B 1 79 ? 0.431 -16.188 -8.039 1 98.94 79 ASP B C 1
ATOM 4477 O O . ASP B 1 79 ? 1.23 -17.109 -7.906 1 98.94 79 ASP B O 1
ATOM 4481 N N . THR B 1 80 ? 0.185 -15.602 -9.219 1 98.94 80 THR B N 1
ATOM 4482 C CA . THR B 1 80 ? 0.547 -16.297 -10.453 1 98.94 80 THR B CA 1
ATOM 4483 C C . THR B 1 80 ? 1.948 -15.891 -10.906 1 98.94 80 THR B C 1
ATOM 4485 O O . THR B 1 80 ? 2.402 -16.297 -11.977 1 98.94 80 THR B O 1
ATOM 4488 N N . HIS B 1 81 ? 2.686 -15.109 -10.102 1 98.94 81 HIS B N 1
ATOM 4489 C CA . HIS B 1 81 ? 4.051 -14.727 -10.453 1 98.94 81 HIS B CA 1
ATOM 4490 C C . HIS B 1 81 ? 4.824 -14.266 -9.219 1 98.94 81 HIS B C 1
ATOM 4492 O O . HIS B 1 81 ? 4.602 -13.156 -8.727 1 98.94 81 HIS B O 1
ATOM 4498 N N . PHE B 1 82 ? 5.812 -15.078 -8.781 1 98.81 82 PHE B N 1
ATOM 4499 C CA . PHE B 1 82 ? 6.531 -14.789 -7.547 1 98.81 82 PHE B CA 1
ATOM 4500 C C . PHE B 1 82 ? 7.969 -15.281 -7.629 1 98.81 82 PHE B C 1
ATOM 4502 O O . PHE B 1 82 ? 8.211 -16.438 -7.996 1 98.81 82 PHE B O 1
ATOM 4509 N N . HIS B 1 83 ? 8.961 -14.445 -7.34 1 98.56 83 HIS B N 1
ATOM 4510 C CA . HIS B 1 83 ? 10.375 -14.82 -7.266 1 98.56 83 HIS B CA 1
ATOM 4511 C C . HIS B 1 83 ? 10.828 -14.961 -5.816 1 98.56 83 HIS B C 1
ATOM 4513 O O . HIS B 1 83 ? 11.336 -14 -5.227 1 98.56 83 HIS B O 1
ATOM 4519 N N . PRO B 1 84 ? 10.797 -16.156 -5.262 1 98.5 84 PRO B N 1
ATOM 4520 C CA . PRO B 1 84 ? 11.172 -16.297 -3.854 1 98.5 84 PRO B CA 1
ATOM 4521 C C . PRO B 1 84 ? 12.648 -15.977 -3.605 1 98.5 84 PRO B C 1
ATOM 4523 O O . PRO B 1 84 ? 13.008 -15.523 -2.518 1 98.5 84 PRO B O 1
ATOM 4526 N N . CYS B 1 85 ? 13.516 -16.188 -4.59 1 98.25 85 CYS B N 1
ATOM 4527 C CA . CYS B 1 85 ? 14.945 -15.969 -4.453 1 98.25 85 CYS B CA 1
ATOM 4528 C C . CYS B 1 85 ? 15.281 -14.484 -4.496 1 98.25 85 CYS B C 1
ATOM 4530 O O . CYS B 1 85 ? 16.438 -14.102 -4.32 1 98.25 85 CYS B O 1
ATOM 4532 N N . GLN B 1 86 ? 14.312 -13.648 -4.668 1 97.69 86 GLN B N 1
ATOM 4533 C CA . GLN B 1 86 ? 14.555 -12.211 -4.738 1 97.69 86 GLN B CA 1
ATOM 4534 C C . GLN B 1 86 ? 14.023 -11.5 -3.5 1 97.69 86 GLN B C 1
ATOM 4536 O O . GLN B 1 86 ? 14.25 -10.297 -3.318 1 97.69 86 GLN B O 1
ATOM 4541 N N . VAL B 1 87 ? 13.359 -12.172 -2.551 1 98 87 VAL B N 1
ATOM 4542 C CA . VAL B 1 87 ? 12.664 -11.57 -1.418 1 98 87 VAL B CA 1
ATOM 4543 C C . VAL B 1 87 ? 13.656 -10.805 -0.551 1 98 87 VAL B C 1
ATOM 4545 O O . VAL B 1 87 ? 13.344 -9.727 -0.041 1 98 87 VAL B O 1
ATOM 4548 N N . PRO B 1 88 ? 14.914 -11.234 -0.383 1 97.44 88 PRO B N 1
ATOM 4549 C CA . PRO B 1 88 ? 15.844 -10.453 0.434 1 97.44 88 PRO B CA 1
ATOM 4550 C C . PRO B 1 88 ? 16.125 -9.062 -0.15 1 97.44 88 PRO B C 1
ATOM 4552 O O . PRO B 1 88 ? 16.578 -8.172 0.566 1 97.44 88 PRO B O 1
ATOM 4555 N N . ASN B 1 89 ? 15.836 -8.867 -1.445 1 96.12 89 ASN B N 1
ATOM 4556 C CA . ASN B 1 89 ? 16.047 -7.586 -2.109 1 96.12 89 ASN B CA 1
ATOM 4557 C C . ASN B 1 89 ? 14.797 -6.711 -2.035 1 96.12 89 ASN B C 1
ATOM 4559 O O . ASN B 1 89 ? 14.781 -5.594 -2.561 1 96.12 89 ASN B O 1
ATOM 4563 N N . ILE B 1 90 ? 13.727 -7.156 -1.422 1 97.19 90 ILE B N 1
ATOM 4564 C CA . ILE B 1 90 ? 12.445 -6.449 -1.438 1 97.19 90 ILE B CA 1
ATOM 4565 C C . ILE B 1 90 ? 12.641 -5.027 -0.916 1 97.19 90 ILE B C 1
ATOM 4567 O O . ILE B 1 90 ? 13.375 -4.809 0.055 1 97.19 90 ILE B O 1
ATOM 4571 N N . GLY B 1 91 ? 12.039 -4.016 -1.604 1 96.12 91 GLY B N 1
ATOM 4572 C CA . GLY B 1 91 ? 12.094 -2.621 -1.189 1 96.12 91 GLY B CA 1
ATOM 4573 C C . GLY B 1 91 ? 13.43 -1.965 -1.488 1 96.12 91 GLY B C 1
ATOM 4574 O O . GLY B 1 91 ? 13.766 -0.937 -0.899 1 96.12 91 GLY B O 1
ATOM 4575 N N . SER B 1 92 ? 14.266 -2.561 -2.406 1 94.81 92 SER B N 1
ATOM 4576 C CA . SER B 1 92 ? 15.586 -2.031 -2.729 1 94.81 92 SER B CA 1
ATOM 4577 C C . SER B 1 92 ? 15.688 -1.644 -4.199 1 94.81 92 SER B C 1
ATOM 4579 O O . SER B 1 92 ? 15.016 -2.24 -5.051 1 94.81 92 SER B O 1
ATOM 4581 N N . GLY B 1 93 ? 16.5 -0.658 -4.484 1 92.81 93 GLY B N 1
ATOM 4582 C CA . GLY B 1 93 ? 16.844 -0.313 -5.855 1 92.81 93 GLY B CA 1
ATOM 4583 C C . GLY B 1 93 ? 15.758 0.467 -6.57 1 92.81 93 GLY B C 1
ATOM 4584 O O . GLY B 1 93 ? 15.516 0.26 -7.762 1 92.81 93 GLY B O 1
ATOM 4585 N N . GLN B 1 94 ? 15.102 1.36 -5.887 1 88.69 94 GLN B N 1
ATOM 4586 C CA . GLN B 1 94 ? 13.977 2.109 -6.426 1 88.69 94 GLN B CA 1
ATOM 4587 C C . GLN B 1 94 ? 14.422 3.049 -7.543 1 88.69 94 GLN B C 1
ATOM 4589 O O . GLN B 1 94 ? 13.594 3.527 -8.328 1 88.69 94 GLN B O 1
ATOM 4594 N N . GLU B 1 95 ? 15.664 3.34 -7.629 1 89.19 95 GLU B N 1
ATOM 4595 C CA . GLU B 1 95 ? 16.188 4.273 -8.625 1 89.19 95 GLU B CA 1
ATOM 4596 C C . GLU B 1 95 ? 16.297 3.607 -10 1 89.19 95 GLU B C 1
ATOM 4598 O O . GLU B 1 95 ? 16.453 4.289 -11.016 1 89.19 95 GLU B O 1
ATOM 4603 N N . TYR B 1 96 ? 16.172 2.307 -10.062 1 90.69 96 TYR B N 1
ATOM 4604 C CA . TYR B 1 96 ? 16.484 1.584 -11.289 1 90.69 96 TYR B CA 1
ATOM 4605 C C . TYR B 1 96 ? 15.211 1.169 -12.016 1 90.69 96 TYR B C 1
ATOM 4607 O O . TYR B 1 96 ? 14.164 0.998 -11.391 1 90.69 96 TYR B O 1
ATOM 4615 N N . GLU B 1 97 ? 15.367 1.078 -13.305 1 93.25 97 GLU B N 1
ATOM 4616 C CA . GLU B 1 97 ? 14.398 0.34 -14.109 1 93.25 97 GLU B CA 1
ATOM 4617 C C . GLU B 1 97 ? 14.789 -1.13 -14.227 1 93.25 97 GLU B C 1
ATOM 4619 O O . GLU B 1 97 ? 15.75 -1.578 -13.594 1 93.25 97 GLU B O 1
ATOM 4624 N N . LEU B 1 98 ? 14.055 -1.891 -15.008 1 92 98 LEU B N 1
ATOM 4625 C CA . LEU B 1 98 ? 14.07 -3.35 -15.023 1 92 98 LEU B CA 1
ATOM 4626 C C . LEU B 1 98 ? 15.484 -3.875 -15.242 1 92 98 LEU B C 1
ATOM 4628 O O . LEU B 1 98 ? 16.031 -4.582 -14.391 1 92 98 LEU B O 1
ATOM 4632 N N . LEU B 1 99 ? 16.172 -3.539 -16.359 1 92.5 99 LEU B N 1
ATOM 4633 C CA . LEU B 1 99 ? 17.422 -4.176 -16.75 1 92.5 99 LEU B CA 1
ATOM 4634 C C . LEU B 1 99 ? 18.547 -3.818 -15.789 1 92.5 99 LEU B C 1
ATOM 4636 O O . LEU B 1 99 ? 19.344 -4.684 -15.406 1 92.5 99 LEU B O 1
ATOM 4640 N N . ASP B 1 100 ? 18.594 -2.527 -15.328 1 93.06 100 ASP B N 1
ATOM 4641 C CA . ASP B 1 100 ? 19.578 -2.111 -14.344 1 93.06 100 ASP B CA 1
ATOM 4642 C C . ASP B 1 100 ? 19.297 -2.734 -12.984 1 93.06 100 ASP B C 1
ATOM 4644 O O . ASP B 1 100 ? 20.219 -3.105 -12.258 1 93.06 100 ASP B O 1
ATOM 4648 N N . TRP B 1 101 ? 18.078 -2.799 -12.633 1 93.81 101 TRP B N 1
ATOM 4649 C CA . TRP B 1 101 ? 17.688 -3.426 -11.367 1 93.81 101 TRP B CA 1
ATOM 4650 C C . TRP B 1 101 ? 18.125 -4.887 -11.328 1 93.81 101 TRP B C 1
ATOM 4652 O O . TRP B 1 101 ? 18.656 -5.352 -10.312 1 93.81 101 TRP B O 1
ATOM 4662 N N . LEU B 1 102 ? 17.938 -5.676 -12.422 1 93.38 102 LEU B N 1
ATOM 4663 C CA . LEU B 1 102 ? 18.406 -7.055 -12.531 1 93.38 102 LEU B CA 1
ATOM 4664 C C . LEU B 1 102 ? 19.906 -7.141 -12.359 1 93.38 102 LEU B C 1
ATOM 4666 O O . LEU B 1 102 ? 20.406 -7.941 -11.555 1 93.38 102 LEU B O 1
ATOM 4670 N N . LYS B 1 103 ? 20.609 -6.262 -12.984 1 92.88 103 LYS B N 1
ATOM 4671 C CA . LYS B 1 103 ? 22.078 -6.281 -13.008 1 92.88 103 LYS B CA 1
ATOM 4672 C C . LYS B 1 103 ? 22.656 -5.953 -11.641 1 92.88 103 LYS B C 1
ATOM 4674 O O . LYS B 1 103 ? 23.594 -6.613 -11.18 1 92.88 103 LYS B O 1
ATOM 4679 N N . HIS B 1 104 ? 22.062 -5.004 -10.969 1 91.69 104 HIS B N 1
ATOM 4680 C CA . HIS B 1 104 ? 22.703 -4.457 -9.781 1 91.69 104 HIS B CA 1
ATOM 4681 C C . HIS B 1 104 ? 22.219 -5.16 -8.516 1 91.69 104 HIS B C 1
ATOM 4683 O O . HIS B 1 104 ? 22.938 -5.234 -7.52 1 91.69 104 HIS B O 1
ATOM 4689 N N . TYR B 1 105 ? 20.984 -5.715 -8.602 1 92.25 105 TYR B N 1
ATOM 4690 C CA . TYR B 1 105 ? 20.422 -6.242 -7.367 1 92.25 105 TYR B CA 1
ATOM 4691 C C . TYR B 1 105 ? 20.062 -7.715 -7.52 1 92.25 105 TYR B C 1
ATOM 4693 O O . TYR B 1 105 ? 20.438 -8.547 -6.691 1 92.25 105 TYR B O 1
ATOM 4701 N N . THR B 1 106 ? 19.422 -8.062 -8.578 1 94.12 106 THR B N 1
ATOM 4702 C CA . THR B 1 106 ? 18.734 -9.344 -8.703 1 94.12 106 THR B CA 1
ATOM 4703 C C . THR B 1 106 ? 19.734 -10.469 -8.969 1 94.12 106 THR B C 1
ATOM 4705 O O . THR B 1 106 ? 19.781 -11.453 -8.234 1 94.12 106 THR B O 1
ATOM 4708 N N . TYR B 1 107 ? 20.609 -10.328 -10.023 1 96 107 TYR B N 1
ATOM 4709 C CA . TYR B 1 107 ? 21.516 -11.406 -10.406 1 96 107 TYR B CA 1
ATOM 4710 C C . TYR B 1 107 ? 22.531 -11.695 -9.297 1 96 107 TYR B C 1
ATOM 4712 O O . TYR B 1 107 ? 22.766 -12.852 -8.961 1 96 107 TYR B O 1
ATOM 4720 N N . PRO B 1 108 ? 23.062 -10.602 -8.664 1 95.12 108 PRO B N 1
ATOM 4721 C CA . PRO B 1 108 ? 24 -10.875 -7.574 1 95.12 108 PRO B CA 1
ATOM 4722 C C . PRO B 1 108 ? 23.344 -11.648 -6.426 1 95.12 108 PRO B C 1
ATOM 4724 O O . PRO B 1 108 ? 23.953 -12.594 -5.898 1 95.12 108 PRO B O 1
ATOM 4727 N N . LEU B 1 109 ? 22.172 -11.336 -6.059 1 96.69 109 LEU B N 1
ATOM 4728 C CA . LEU B 1 109 ? 21.5 -12.031 -4.969 1 96.69 109 LEU B CA 1
ATOM 4729 C C . LEU B 1 109 ? 21.141 -13.461 -5.379 1 96.69 109 LEU B C 1
ATOM 4731 O O . LEU B 1 109 ? 21.391 -14.406 -4.625 1 96.69 109 LEU B O 1
ATOM 4735 N N . GLU B 1 110 ? 20.547 -13.656 -6.543 1 97.56 110 GLU B N 1
ATOM 4736 C CA . GLU B 1 110 ? 20.109 -14.977 -6.984 1 97.56 110 GLU B CA 1
ATOM 4737 C C . GLU B 1 110 ? 21.297 -15.93 -7.098 1 97.56 110 GLU B C 1
ATOM 4739 O O . GLU B 1 110 ? 21.156 -17.141 -6.875 1 97.56 110 GLU B O 1
ATOM 4744 N N . ALA B 1 111 ? 22.469 -15.344 -7.43 1 97.56 111 ALA B N 1
ATOM 4745 C CA . ALA B 1 111 ? 23.672 -16.156 -7.57 1 97.56 111 ALA B CA 1
ATOM 4746 C C . ALA B 1 111 ? 24.031 -16.844 -6.254 1 97.56 111 ALA B C 1
ATOM 4748 O O . ALA B 1 111 ? 24.625 -17.922 -6.246 1 97.56 111 ALA B O 1
ATOM 4749 N N . LYS B 1 112 ? 23.641 -16.312 -5.141 1 97.25 112 LYS B N 1
ATOM 4750 C CA . LYS B 1 112 ? 23.953 -16.859 -3.822 1 97.25 112 LYS B CA 1
ATOM 4751 C C . LYS B 1 112 ? 23.219 -18.172 -3.582 1 97.25 112 LYS B C 1
ATOM 4753 O O . LYS B 1 112 ? 23.594 -18.938 -2.693 1 97.25 112 LYS B O 1
ATOM 4758 N N . PHE B 1 113 ? 22.25 -18.5 -4.352 1 98.44 113 PHE B N 1
ATOM 4759 C CA . PHE B 1 113 ? 21.422 -19.688 -4.137 1 98.44 113 PHE B CA 1
ATOM 4760 C C . PHE B 1 113 ? 22.125 -20.938 -4.656 1 98.44 113 PHE B C 1
ATOM 4762 O O . PHE B 1 113 ? 21.609 -22.047 -4.512 1 98.44 113 PHE B O 1
ATOM 4769 N N . LYS B 1 114 ? 23.266 -20.703 -5.266 1 98 114 LYS B N 1
ATOM 4770 C CA . LYS B 1 114 ? 24.141 -21.859 -5.527 1 98 114 LYS B CA 1
ATOM 4771 C C . LYS B 1 114 ? 24.438 -22.625 -4.242 1 98 114 LYS B C 1
ATOM 4773 O O . LYS B 1 114 ? 24.594 -23.844 -4.262 1 98 114 LYS B O 1
ATOM 4778 N N . ASP B 1 115 ? 24.469 -21.875 -3.143 1 98.31 115 ASP B N 1
ATOM 4779 C CA . ASP B 1 115 ? 24.641 -22.453 -1.816 1 98.31 115 ASP B CA 1
ATOM 4780 C C . ASP B 1 115 ? 23.328 -22.969 -1.262 1 98.31 115 ASP B C 1
ATOM 4782 O O . ASP B 1 115 ? 22.438 -22.188 -0.911 1 98.31 115 ASP B O 1
ATOM 4786 N N . LYS B 1 116 ? 23.25 -24.281 -1.082 1 98.38 116 LYS B N 1
ATOM 4787 C CA . LYS B 1 116 ? 22.016 -24.938 -0.653 1 98.38 116 LYS B CA 1
ATOM 4788 C C . LYS B 1 116 ? 21.625 -24.5 0.753 1 98.38 116 LYS B C 1
ATOM 4790 O O . LYS B 1 116 ? 20.422 -24.406 1.066 1 98.38 116 LYS B O 1
ATOM 4795 N N . SER B 1 117 ? 22.578 -24.281 1.613 1 98.25 117 SER B N 1
ATOM 4796 C CA . SER B 1 117 ? 22.281 -23.828 2.971 1 98.25 117 SER B CA 1
ATOM 4797 C C . SER B 1 117 ? 21.656 -22.438 2.971 1 98.25 117 SER B C 1
ATOM 4799 O O . SER B 1 117 ? 20.734 -22.172 3.74 1 98.25 117 SER B O 1
ATOM 4801 N N . PHE B 1 118 ? 22.25 -21.562 2.15 1 98.25 118 PHE B N 1
ATOM 4802 C CA . PHE B 1 118 ? 21.672 -20.234 1.966 1 98.25 118 PHE B CA 1
ATOM 4803 C C . PHE B 1 118 ? 20.234 -20.328 1.459 1 98.25 118 PHE B C 1
ATOM 4805 O O . PHE B 1 118 ? 19.328 -19.703 2.008 1 98.25 118 PHE B O 1
ATOM 4812 N N . ALA B 1 119 ? 19.984 -21.188 0.453 1 98.75 119 ALA B N 1
ATOM 4813 C CA . ALA B 1 119 ? 18.672 -21.375 -0.133 1 98.75 119 ALA B CA 1
ATOM 4814 C C . ALA B 1 119 ? 17.656 -21.844 0.917 1 98.75 119 ALA B C 1
ATOM 4816 O O . ALA B 1 119 ? 16.547 -21.312 1.004 1 98.75 119 ALA B O 1
ATOM 4817 N N . LYS B 1 120 ? 18.078 -22.812 1.687 1 98.62 120 LYS B N 1
ATOM 4818 C CA . LYS B 1 120 ? 17.188 -23.375 2.699 1 98.62 120 LYS B CA 1
ATOM 4819 C C . LYS B 1 120 ? 16.781 -22.312 3.723 1 98.62 120 LYS B C 1
ATOM 4821 O O . LYS B 1 120 ? 15.609 -22.219 4.09 1 98.62 120 LYS B O 1
ATOM 4826 N N . ARG B 1 121 ? 17.719 -21.516 4.164 1 97.81 121 ARG B N 1
ATOM 4827 C CA . ARG B 1 121 ? 17.453 -20.484 5.16 1 97.81 121 ARG B CA 1
ATOM 4828 C C . ARG B 1 121 ? 16.484 -19.438 4.613 1 97.81 121 ARG B C 1
ATOM 4830 O O . ARG B 1 121 ? 15.531 -19.062 5.281 1 97.81 121 ARG B O 1
ATOM 4837 N N . VAL B 1 122 ? 16.766 -18.969 3.414 1 98.31 122 VAL B N 1
ATOM 4838 C CA . VAL B 1 122 ? 15.945 -17.922 2.816 1 98.31 122 VAL B CA 1
ATOM 4839 C C . VAL B 1 122 ? 14.539 -18.453 2.535 1 98.31 122 VAL B C 1
ATOM 4841 O O . VAL B 1 122 ? 13.547 -17.844 2.945 1 98.31 122 VAL B O 1
ATOM 4844 N N . TYR B 1 123 ? 14.438 -19.609 1.892 1 98.69 123 TYR B N 1
ATOM 4845 C CA . TYR B 1 123 ? 13.148 -20.109 1.424 1 98.69 123 TYR B CA 1
ATOM 4846 C C . TYR B 1 123 ? 12.258 -20.516 2.596 1 98.69 123 TYR B C 1
ATOM 4848 O O . TYR B 1 123 ? 11.031 -20.391 2.523 1 98.69 123 TYR B O 1
ATOM 4856 N N . THR B 1 124 ? 12.859 -20.953 3.707 1 98.06 124 THR B N 1
ATOM 4857 C CA . THR B 1 124 ? 12.062 -21.297 4.875 1 98.06 124 THR B CA 1
ATOM 4858 C C . THR B 1 124 ? 11.242 -20.109 5.355 1 98.06 124 THR B C 1
ATOM 4860 O O . THR B 1 124 ? 10.031 -20.219 5.566 1 98.06 124 THR B O 1
ATOM 4863 N N . THR B 1 125 ? 11.898 -18.969 5.445 1 96.62 125 THR B N 1
ATOM 4864 C CA . THR B 1 125 ? 11.211 -17.766 5.914 1 96.62 125 THR B CA 1
ATOM 4865 C C . THR B 1 125 ? 10.25 -17.25 4.852 1 96.62 125 THR B C 1
ATOM 4867 O O . THR B 1 125 ? 9.156 -16.766 5.176 1 96.62 125 THR B O 1
ATOM 4870 N N . VAL B 1 126 ? 10.633 -17.328 3.609 1 98.19 126 VAL B N 1
ATOM 4871 C CA . VAL B 1 126 ? 9.844 -16.766 2.52 1 98.19 126 VAL B CA 1
ATOM 4872 C C . VAL B 1 126 ? 8.539 -17.547 2.375 1 98.19 126 VAL B C 1
ATOM 4874 O O . VAL B 1 126 ? 7.461 -16.938 2.281 1 98.19 126 VAL B O 1
ATOM 4877 N N . VAL B 1 127 ? 8.562 -18.859 2.379 1 98.44 127 VAL B N 1
ATOM 4878 C CA . VAL B 1 127 ? 7.383 -19.688 2.189 1 98.44 127 VAL B CA 1
ATOM 4879 C C . VAL B 1 127 ? 6.387 -19.438 3.322 1 98.44 127 VAL B C 1
ATOM 4881 O O . VAL B 1 127 ? 5.188 -19.297 3.082 1 98.44 127 VAL B O 1
ATOM 4884 N N . ARG B 1 128 ? 6.867 -19.312 4.527 1 97.94 128 ARG B N 1
ATOM 4885 C CA . ARG B 1 128 ? 5.996 -19.047 5.672 1 97.94 128 ARG B CA 1
ATOM 4886 C C . ARG B 1 128 ? 5.301 -17.703 5.539 1 97.94 128 ARG B C 1
ATOM 4888 O O . ARG B 1 128 ? 4.098 -17.594 5.777 1 97.94 128 ARG B O 1
ATOM 4895 N N . ARG B 1 129 ? 6.066 -16.688 5.129 1 97.62 129 ARG B N 1
ATOM 4896 C CA . ARG B 1 129 ? 5.512 -15.344 4.957 1 97.62 129 ARG B CA 1
ATOM 4897 C C . ARG B 1 129 ? 4.379 -15.344 3.939 1 97.62 129 ARG B C 1
ATOM 4899 O O . ARG B 1 129 ? 3.326 -14.742 4.172 1 97.62 129 ARG B O 1
ATOM 4906 N N . ILE B 1 130 ? 4.566 -16.062 2.852 1 98 130 ILE B N 1
ATOM 4907 C CA . ILE B 1 130 ? 3.631 -16.031 1.731 1 98 130 ILE B CA 1
ATOM 4908 C C . ILE B 1 130 ? 2.355 -16.781 2.107 1 98 130 ILE B C 1
ATOM 4910 O O . ILE B 1 130 ? 1.249 -16.328 1.815 1 98 130 ILE B O 1
ATOM 4914 N N . VAL B 1 131 ? 2.479 -17.875 2.779 1 98.56 131 VAL B N 1
ATOM 4915 C CA . VAL B 1 131 ? 1.332 -18.672 3.223 1 98.56 131 VAL B CA 1
ATOM 4916 C C . VAL B 1 131 ? 0.52 -17.859 4.238 1 98.56 131 VAL B C 1
ATOM 4918 O O . VAL B 1 131 ? -0.706 -17.781 4.133 1 98.56 131 VAL B O 1
ATOM 4921 N N . ASP B 1 132 ? 1.19 -17.188 5.141 1 98.25 132 ASP B N 1
ATOM 4922 C CA . ASP B 1 132 ? 0.511 -16.438 6.199 1 98.25 132 ASP B CA 1
ATOM 4923 C C . ASP B 1 132 ? -0.164 -15.188 5.645 1 98.25 132 ASP B C 1
ATOM 4925 O O . ASP B 1 132 ? -1.067 -14.633 6.273 1 98.25 132 ASP B O 1
ATOM 4929 N N . ALA B 1 133 ? 0.3 -14.797 4.461 1 98.06 133 ALA B N 1
ATOM 4930 C CA . ALA B 1 133 ? -0.308 -13.641 3.811 1 98.06 133 ALA B CA 1
ATOM 4931 C C . ALA B 1 133 ? -1.549 -14.047 3.02 1 98.06 133 ALA B C 1
ATOM 4933 O O . ALA B 1 133 ? -2.184 -13.203 2.379 1 98.06 133 ALA B O 1
ATOM 4934 N N . GLY B 1 134 ? -1.919 -15.289 3.02 1 98.81 134 GLY B N 1
ATOM 4935 C CA . GLY B 1 134 ? -3.189 -15.734 2.469 1 98.81 134 GLY B CA 1
ATOM 4936 C C . GLY B 1 134 ? -3.059 -16.359 1.092 1 98.81 134 GLY B C 1
ATOM 4937 O O . GLY B 1 134 ? -4.059 -16.703 0.465 1 98.81 134 GLY B O 1
ATOM 4938 N N . THR B 1 135 ? -1.793 -16.516 0.587 1 98.88 135 THR B N 1
ATOM 4939 C CA . THR B 1 135 ? -1.582 -17.125 -0.726 1 98.88 135 THR B CA 1
ATOM 4940 C C . THR B 1 135 ? -1.639 -18.641 -0.639 1 98.88 135 THR B C 1
ATOM 4942 O O . THR B 1 135 ? -0.691 -19.281 -0.173 1 98.88 135 THR B O 1
ATOM 4945 N N . THR B 1 136 ? -2.682 -19.188 -1.121 1 98.94 136 THR B N 1
ATOM 4946 C CA . THR B 1 136 ? -2.875 -20.625 -1.047 1 98.94 136 THR B CA 1
ATOM 4947 C C . THR B 1 136 ? -2.242 -21.328 -2.25 1 98.94 136 THR B C 1
ATOM 4949 O O . THR B 1 136 ? -1.89 -22.5 -2.18 1 98.94 136 THR B O 1
ATOM 4952 N N . THR B 1 137 ? -2.16 -20.625 -3.371 1 98.88 137 THR B N 1
ATOM 4953 C CA . THR B 1 137 ? -1.489 -21.125 -4.566 1 98.88 137 THR B CA 1
ATOM 4954 C C . THR B 1 137 ? -0.502 -20.094 -5.105 1 98.88 137 THR B C 1
ATOM 4956 O O . THR B 1 137 ? -0.825 -18.906 -5.191 1 98.88 137 THR B O 1
ATOM 4959 N N . CYS B 1 138 ? 0.685 -20.578 -5.426 1 98.88 138 CYS B N 1
ATOM 4960 C CA . CYS B 1 138 ? 1.707 -19.641 -5.891 1 98.88 138 CYS B CA 1
ATOM 4961 C C . CYS B 1 138 ? 2.504 -20.234 -7.043 1 98.88 138 CYS B C 1
ATOM 4963 O O . CYS B 1 138 ? 2.84 -21.422 -7.02 1 98.88 138 CYS B O 1
ATOM 4965 N N . CYS B 1 139 ? 2.736 -19.453 -8.109 1 98.88 139 CYS B N 1
ATOM 4966 C CA . CYS B 1 139 ? 3.695 -19.797 -9.148 1 98.88 139 CYS B CA 1
ATOM 4967 C C . CYS B 1 139 ? 5.074 -19.234 -8.836 1 98.88 139 CYS B C 1
ATOM 4969 O O . CYS B 1 139 ? 5.301 -18.031 -8.953 1 98.88 139 CYS B O 1
ATOM 4971 N N . TYR B 1 140 ? 6.016 -20.156 -8.516 1 98.88 140 TYR B N 1
ATOM 4972 C CA . TYR B 1 140 ? 7.34 -19.75 -8.047 1 98.88 140 TYR B CA 1
ATOM 4973 C C . TYR B 1 140 ? 8.359 -19.812 -9.18 1 98.88 140 TYR B C 1
ATOM 4975 O O . TYR B 1 140 ? 8.516 -20.859 -9.828 1 98.88 140 TYR B O 1
ATOM 4983 N N . PHE B 1 141 ? 9.008 -18.672 -9.438 1 98.62 141 PHE B N 1
ATOM 4984 C CA . PHE B 1 141 ? 10.234 -18.625 -10.227 1 98.62 141 PHE B CA 1
ATOM 4985 C C . PHE B 1 141 ? 11.453 -18.891 -9.359 1 98.62 141 PHE B C 1
ATOM 4987 O O . PHE B 1 141 ? 11.875 -18.016 -8.594 1 98.62 141 PHE B O 1
ATOM 4994 N N . GLY B 1 142 ? 12.016 -20.078 -9.445 1 98.31 142 GLY B N 1
ATOM 4995 C CA . GLY B 1 142 ? 13.258 -20.328 -8.734 1 98.31 142 GLY B CA 1
ATOM 4996 C C . GLY B 1 142 ? 14.461 -19.656 -9.367 1 98.31 142 GLY B C 1
ATOM 4997 O O . GLY B 1 142 ? 14.312 -18.875 -10.305 1 98.31 142 GLY B O 1
ATOM 4998 N N . SER B 1 143 ? 15.695 -19.844 -8.781 1 98.25 143 SER B N 1
ATOM 4999 C CA . SER B 1 143 ? 16.938 -19.422 -9.422 1 98.25 143 SER B CA 1
ATOM 5000 C C . SER B 1 143 ? 17.344 -20.391 -10.523 1 98.25 143 SER B C 1
ATOM 5002 O O . SER B 1 143 ? 16.594 -21.312 -10.875 1 98.25 143 SER B O 1
ATOM 5004 N N . VAL B 1 144 ? 18.516 -20.172 -11.117 1 98.31 144 VAL B N 1
ATOM 5005 C CA . VAL B 1 144 ? 19 -21.062 -12.172 1 98.31 144 VAL B CA 1
ATOM 5006 C C . VAL B 1 144 ? 19.516 -22.359 -11.562 1 98.31 144 VAL B C 1
ATOM 5008 O O . VAL B 1 144 ? 19.812 -23.312 -12.281 1 98.31 144 VAL B O 1
ATOM 5011 N N . HIS B 1 145 ? 19.5 -22.5 -10.219 1 98.62 145 HIS B N 1
ATOM 5012 C CA . HIS B 1 145 ? 20.203 -23.594 -9.531 1 98.62 145 HIS B CA 1
ATOM 5013 C C . HIS B 1 145 ? 19.25 -24.734 -9.227 1 98.62 145 HIS B C 1
ATOM 5015 O O . HIS B 1 145 ? 18.266 -24.562 -8.5 1 98.62 145 HIS B O 1
ATOM 5021 N N . GLU B 1 146 ? 19.594 -25.875 -9.719 1 98.56 146 GLU B N 1
ATOM 5022 C CA . GLU B 1 146 ? 18.828 -27.094 -9.547 1 98.56 146 GLU B CA 1
ATOM 5023 C C . GLU B 1 146 ? 18.562 -27.391 -8.078 1 98.56 146 GLU B C 1
ATOM 5025 O O . GLU B 1 146 ? 17.422 -27.594 -7.668 1 98.56 146 GLU B O 1
ATOM 5030 N N . GLY B 1 147 ? 19.609 -27.422 -7.262 1 98.75 147 GLY B N 1
ATOM 5031 C CA . GLY B 1 147 ? 19.516 -27.75 -5.848 1 98.75 147 GLY B CA 1
ATOM 5032 C C . GLY B 1 147 ? 18.594 -26.812 -5.082 1 98.75 147 GLY B C 1
ATOM 5033 O O . GLY B 1 147 ? 17.781 -27.266 -4.27 1 98.75 147 GLY B O 1
ATOM 5034 N N . ALA B 1 148 ? 18.734 -25.531 -5.297 1 98.81 148 ALA B N 1
ATOM 5035 C CA . ALA B 1 148 ? 17.906 -24.531 -4.617 1 98.81 148 ALA B CA 1
ATOM 5036 C C . ALA B 1 148 ? 16.422 -24.719 -4.953 1 98.81 148 ALA B C 1
ATOM 5038 O O . ALA B 1 148 ? 15.562 -24.578 -4.09 1 98.81 148 ALA B O 1
ATOM 5039 N N . THR B 1 149 ? 16.141 -25 -6.176 1 98.88 149 THR B N 1
ATOM 5040 C CA . THR B 1 149 ? 14.766 -25.156 -6.609 1 98.88 149 THR B CA 1
ATOM 5041 C C . THR B 1 149 ? 14.148 -26.406 -5.988 1 98.88 149 THR B C 1
ATOM 5043 O O . THR B 1 149 ? 12.969 -26.406 -5.617 1 98.88 149 THR B O 1
ATOM 5046 N N . LYS B 1 150 ? 14.922 -27.516 -5.906 1 98.88 150 LYS B N 1
ATOM 5047 C CA . LYS B 1 150 ? 14.445 -28.719 -5.23 1 98.88 150 LYS B CA 1
ATOM 5048 C C . LYS B 1 150 ? 14.133 -28.438 -3.762 1 98.88 150 LYS B C 1
ATOM 5050 O O . LYS B 1 150 ? 13.109 -28.875 -3.242 1 98.88 150 LYS B O 1
ATOM 5055 N N . ILE B 1 151 ? 15 -27.641 -3.109 1 98.88 151 ILE B N 1
ATOM 5056 C CA . ILE B 1 151 ? 14.797 -27.266 -1.717 1 98.88 151 ILE B CA 1
ATOM 5057 C C . ILE B 1 151 ? 13.516 -26.453 -1.584 1 98.88 151 ILE B C 1
ATOM 5059 O O . ILE B 1 151 ? 12.727 -26.672 -0.665 1 98.88 151 ILE B O 1
ATOM 5063 N N . LEU B 1 152 ? 13.305 -25.516 -2.488 1 98.88 152 LEU B N 1
ATOM 5064 C CA . LEU B 1 152 ? 12.078 -24.719 -2.496 1 98.88 152 LEU B CA 1
ATOM 5065 C C . LEU B 1 152 ? 10.852 -25.625 -2.58 1 98.88 152 LEU B C 1
ATOM 5067 O O . LEU B 1 152 ? 9.906 -25.469 -1.797 1 98.88 152 LEU B O 1
ATOM 5071 N N . ALA B 1 153 ? 10.875 -26.531 -3.52 1 98.88 153 ALA B N 1
ATOM 5072 C CA . ALA B 1 153 ? 9.734 -27.438 -3.705 1 98.88 153 ALA B CA 1
ATOM 5073 C C . ALA B 1 153 ? 9.469 -28.25 -2.438 1 98.88 153 ALA B C 1
ATOM 5075 O O . ALA B 1 153 ? 8.312 -28.422 -2.039 1 98.88 153 ALA B O 1
ATOM 5076 N N . ASP B 1 154 ? 10.523 -28.734 -1.812 1 98.81 154 ASP B N 1
ATOM 5077 C CA . ASP B 1 154 ? 10.391 -29.516 -0.579 1 98.81 154 ASP B CA 1
ATOM 5078 C C . ASP B 1 154 ? 9.734 -28.672 0.521 1 98.81 154 ASP B C 1
ATOM 5080 O O . ASP B 1 154 ? 8.844 -29.156 1.224 1 98.81 154 ASP B O 1
ATOM 5084 N N . LEU B 1 155 ? 10.195 -27.453 0.678 1 98.81 155 LEU B N 1
ATOM 5085 C CA . LEU B 1 155 ? 9.711 -26.578 1.74 1 98.81 155 LEU B CA 1
ATOM 5086 C C . LEU B 1 155 ? 8.266 -26.172 1.496 1 98.81 155 LEU B C 1
ATOM 5088 O O . LEU B 1 155 ? 7.465 -26.094 2.436 1 98.81 155 LEU B O 1
ATOM 5092 N N . VAL B 1 156 ? 7.93 -25.906 0.252 1 98.75 156 VAL B N 1
ATOM 5093 C CA . VAL B 1 156 ? 6.555 -25.562 -0.105 1 98.75 156 VAL B CA 1
ATOM 5094 C C . VAL B 1 156 ? 5.637 -26.75 0.188 1 98.75 156 VAL B C 1
ATOM 5096 O O . VAL B 1 156 ? 4.559 -26.578 0.76 1 98.75 156 VAL B O 1
ATOM 5099 N N . HIS B 1 157 ? 6.082 -27.891 -0.244 1 98.31 157 HIS B N 1
ATOM 5100 C CA . HIS B 1 157 ? 5.32 -29.109 0.013 1 98.31 157 HIS B CA 1
ATOM 5101 C C . HIS B 1 157 ? 5.113 -29.328 1.508 1 98.31 157 HIS B C 1
ATOM 5103 O O . HIS B 1 157 ? 4.004 -29.656 1.944 1 98.31 157 HIS B O 1
ATOM 5109 N N . ALA B 1 158 ? 6.148 -29.156 2.262 1 97.88 158 ALA B N 1
ATOM 5110 C CA . ALA B 1 158 ? 6.086 -29.344 3.709 1 97.88 158 ALA B CA 1
ATOM 5111 C C . ALA B 1 158 ? 5.141 -28.328 4.348 1 97.88 158 ALA B C 1
ATOM 5113 O O . ALA B 1 158 ? 4.465 -28.641 5.336 1 97.88 158 ALA B O 1
ATOM 5114 N N . ALA B 1 159 ? 5.039 -27.125 3.799 1 98 159 ALA B N 1
ATOM 5115 C CA . ALA B 1 159 ? 4.188 -26.062 4.328 1 98 159 ALA B CA 1
ATOM 5116 C C . ALA B 1 159 ? 2.723 -26.312 3.967 1 98 159 ALA B C 1
ATOM 5118 O O . ALA B 1 159 ? 1.827 -25.656 4.523 1 98 159 ALA B O 1
ATOM 5119 N N . GLY B 1 160 ? 2.477 -27.203 3.002 1 97.94 160 GLY B N 1
ATOM 5120 C CA . GLY B 1 160 ? 1.122 -27.547 2.602 1 97.94 160 GLY B CA 1
ATOM 5121 C C . GLY B 1 160 ? 0.522 -26.578 1.607 1 97.94 160 GLY B C 1
ATOM 5122 O O . GLY B 1 160 ? -0.699 -26.516 1.449 1 97.94 160 GLY B O 1
ATOM 5123 N N . GLN B 1 161 ? 1.358 -25.781 0.986 1 98.56 161 GLN B N 1
ATOM 5124 C CA . GLN B 1 161 ? 0.88 -24.828 -0.009 1 98.56 161 GLN B CA 1
ATOM 5125 C C . GLN B 1 161 ? 0.74 -25.484 -1.379 1 98.56 161 GLN B C 1
ATOM 5127 O O . GLN B 1 161 ? 1.535 -26.344 -1.739 1 98.56 161 GLN B O 1
ATOM 5132 N N . ARG B 1 162 ? -0.261 -25.125 -2.137 1 98.62 162 ARG B N 1
ATOM 5133 C CA . ARG B 1 162 ? -0.322 -25.469 -3.557 1 98.62 162 ARG B CA 1
ATOM 5134 C C . ARG B 1 162 ? 0.61 -24.578 -4.371 1 98.62 162 ARG B C 1
ATOM 5136 O O . ARG B 1 162 ? 0.72 -23.375 -4.102 1 98.62 162 ARG B O 1
ATOM 5143 N N . ALA B 1 163 ? 1.365 -25.188 -5.301 1 98.75 163 ALA B N 1
ATOM 5144 C CA . ALA B 1 163 ? 2.318 -24.328 -6 1 98.75 163 ALA B CA 1
ATOM 5145 C C . ALA B 1 163 ? 2.762 -24.969 -7.316 1 98.75 163 ALA B C 1
ATOM 5147 O O . ALA B 1 163 ? 2.613 -26.172 -7.52 1 98.75 163 ALA B O 1
ATOM 5148 N N . PHE B 1 164 ? 3.121 -24.125 -8.203 1 98.75 164 PHE B N 1
ATOM 5149 C CA . PHE B 1 164 ? 3.941 -24.438 -9.359 1 98.75 164 PHE B CA 1
ATOM 5150 C C . PHE B 1 164 ? 5.371 -23.953 -9.172 1 98.75 164 PHE B C 1
ATOM 5152 O O . PHE B 1 164 ? 5.594 -22.75 -8.953 1 98.75 164 PHE B O 1
ATOM 5159 N N . VAL B 1 165 ? 6.34 -24.859 -9.172 1 98.88 165 VAL B N 1
ATOM 5160 C CA . VAL B 1 165 ? 7.719 -24.5 -8.859 1 98.88 165 VAL B CA 1
ATOM 5161 C C . VAL B 1 165 ? 8.617 -24.812 -10.055 1 98.88 165 VAL B C 1
ATOM 5163 O O . VAL B 1 165 ? 8.602 -25.922 -10.57 1 98.88 165 VAL B O 1
ATOM 5166 N N . GLY B 1 166 ? 9.32 -23.812 -10.523 1 98.75 166 GLY B N 1
ATOM 5167 C CA . GLY B 1 166 ? 10.188 -24.016 -11.672 1 98.75 166 GLY B CA 1
ATOM 5168 C C . GLY B 1 166 ? 11.578 -23.453 -11.492 1 98.75 166 GLY B C 1
ATOM 5169 O O . GLY B 1 166 ? 11.75 -22.422 -10.836 1 98.75 166 GLY B O 1
ATOM 5170 N N . LYS B 1 167 ? 12.578 -24.172 -12.031 1 98.69 167 LYS B N 1
ATOM 5171 C CA . LYS B 1 167 ? 13.93 -23.641 -12.18 1 98.69 167 LYS B CA 1
ATOM 5172 C C . LYS B 1 167 ? 14.031 -22.719 -13.391 1 98.69 167 LYS B C 1
ATOM 5174 O O . LYS B 1 167 ? 13.633 -23.078 -14.492 1 98.69 167 LYS B O 1
ATOM 5179 N N . CYS B 1 168 ? 14.586 -21.531 -13.211 1 98.69 168 CYS B N 1
ATOM 5180 C CA . CYS B 1 168 ? 14.727 -20.609 -14.336 1 98.69 168 CYS B CA 1
ATOM 5181 C C . CYS B 1 168 ? 15.742 -21.125 -15.344 1 98.69 168 CYS B C 1
ATOM 5183 O O . CYS B 1 168 ? 16.781 -21.672 -14.969 1 98.69 168 CYS B O 1
ATOM 5185 N N . ASN B 1 169 ? 15.43 -21.016 -16.609 1 98.88 169 ASN B N 1
ATOM 5186 C CA . ASN B 1 169 ? 16.344 -21.297 -17.703 1 98.88 169 ASN B CA 1
ATOM 5187 C C . ASN B 1 169 ? 16.969 -20.016 -18.25 1 98.88 169 ASN B C 1
ATOM 5189 O O . ASN B 1 169 ? 16.266 -19.125 -18.734 1 98.88 169 ASN B O 1
ATOM 5193 N N . VAL B 1 170 ? 18.234 -19.875 -18.094 1 98.62 170 VAL B N 1
ATOM 5194 C CA . VAL B 1 170 ? 19 -18.703 -18.5 1 98.62 170 VAL B CA 1
ATOM 5195 C C . VAL B 1 170 ? 20.359 -19.156 -19.062 1 98.62 170 VAL B C 1
ATOM 5197 O O . VAL B 1 170 ? 21.219 -19.609 -18.328 1 98.62 170 VAL B O 1
ATOM 5200 N N . ASP B 1 171 ? 20.578 -18.984 -20.406 1 98.19 171 ASP B N 1
ATOM 5201 C CA . ASP B 1 171 ? 21.859 -19.422 -20.922 1 98.19 171 ASP B CA 1
ATOM 5202 C C . ASP B 1 171 ? 22.531 -18.312 -21.734 1 98.19 171 ASP B C 1
ATOM 5204 O O . ASP B 1 171 ? 23.484 -18.562 -22.469 1 98.19 171 ASP B O 1
ATOM 5208 N N . ARG B 1 172 ? 22.016 -17.094 -21.672 1 97.38 172 ARG B N 1
ATOM 5209 C CA . ARG B 1 172 ? 22.656 -15.922 -22.281 1 97.38 172 ARG B CA 1
ATOM 5210 C C . ARG B 1 172 ? 22.141 -14.633 -21.656 1 97.38 172 ARG B C 1
ATOM 5212 O O . ARG B 1 172 ? 21.219 -14.656 -20.844 1 97.38 172 ARG B O 1
ATOM 5219 N N . GLU B 1 173 ? 22.75 -13.453 -21.969 1 95.94 173 GLU B N 1
ATOM 5220 C CA . GLU B 1 173 ? 22.328 -12.094 -21.641 1 95.94 173 GLU B CA 1
ATOM 5221 C C . GLU B 1 173 ? 22.125 -11.93 -20.141 1 95.94 173 GLU B C 1
ATOM 5223 O O . GLU B 1 173 ? 21.156 -11.289 -19.703 1 95.94 173 GLU B O 1
ATOM 5228 N N . ALA B 1 174 ? 22.75 -12.586 -19.328 1 96.06 174 ALA B N 1
ATOM 5229 C CA . ALA B 1 174 ? 22.969 -12.445 -17.891 1 96.06 174 ALA B CA 1
ATOM 5230 C C . ALA B 1 174 ? 24.453 -12.508 -17.547 1 96.06 174 ALA B C 1
ATOM 5232 O O . ALA B 1 174 ? 25.281 -12.859 -18.391 1 96.06 174 ALA B O 1
ATOM 5233 N N . PRO B 1 175 ? 24.812 -12.039 -16.391 1 96.12 175 PRO B N 1
ATOM 5234 C CA . PRO B 1 175 ? 26.234 -12.094 -16.062 1 96.12 175 PRO B CA 1
ATOM 5235 C C . PRO B 1 175 ? 26.797 -13.516 -16.125 1 96.12 175 PRO B C 1
ATOM 5237 O O . PRO B 1 175 ? 26.094 -14.484 -15.859 1 96.12 175 PRO B O 1
ATOM 5240 N N . ASP B 1 176 ? 28.109 -13.602 -16.344 1 96.25 176 ASP B N 1
ATOM 5241 C CA . ASP B 1 176 ? 28.781 -14.891 -16.516 1 96.25 176 ASP B CA 1
ATOM 5242 C C . ASP B 1 176 ? 28.578 -15.773 -15.281 1 96.25 176 ASP B C 1
ATOM 5244 O O . ASP B 1 176 ? 28.516 -17 -15.398 1 96.25 176 ASP B O 1
ATOM 5248 N N . TYR B 1 177 ? 28.453 -15.133 -14.156 1 95.94 177 TYR B N 1
ATOM 5249 C CA . TYR B 1 177 ? 28.359 -15.898 -12.914 1 95.94 177 TYR B CA 1
ATOM 5250 C C . TYR B 1 177 ? 26.938 -16.391 -12.688 1 95.94 177 TYR B C 1
ATOM 5252 O O . TYR B 1 177 ? 26.672 -17.109 -11.719 1 95.94 177 TYR B O 1
ATOM 5260 N N . TYR B 1 178 ? 26.016 -16.016 -13.57 1 96.75 178 TYR B N 1
ATOM 5261 C CA . TYR B 1 178 ? 24.625 -16.391 -13.398 1 96.75 178 TYR B CA 1
ATOM 5262 C C . TYR B 1 178 ? 24.031 -16.906 -14.711 1 96.75 178 TYR B C 1
ATOM 5264 O O . TYR B 1 178 ? 22.891 -16.578 -15.055 1 96.75 178 TYR B O 1
ATOM 5272 N N . VAL B 1 179 ? 24.688 -17.516 -15.523 1 96.31 179 VAL B N 1
ATOM 5273 C CA . VAL B 1 179 ? 24.234 -18.172 -16.75 1 96.31 179 VAL B CA 1
ATOM 5274 C C . VAL B 1 179 ? 24.484 -19.672 -16.656 1 96.31 179 VAL B C 1
ATOM 5276 O O . VAL B 1 179 ? 25.484 -20.094 -16.062 1 96.31 179 VAL B O 1
ATOM 5279 N N . GLU B 1 180 ? 23.547 -20.406 -17.188 1 97.69 180 GLU B N 1
ATOM 5280 C CA . GLU B 1 180 ? 23.75 -21.844 -17.25 1 97.69 180 GLU B CA 1
ATOM 5281 C C . GLU B 1 180 ? 24.797 -22.203 -18.312 1 97.69 180 GLU B C 1
ATOM 5283 O O . GLU B 1 180 ? 24.938 -21.5 -19.312 1 97.69 180 GLU B O 1
ATOM 5288 N N . PRO B 1 181 ? 25.547 -23.266 -18.109 1 96.69 181 PRO B N 1
ATOM 5289 C CA . PRO B 1 181 ? 26.75 -23.516 -18.906 1 96.69 181 PRO B CA 1
ATOM 5290 C C . PRO B 1 181 ? 26.406 -23.891 -20.359 1 96.69 181 PRO B C 1
ATOM 5292 O O . PRO B 1 181 ? 27.219 -23.656 -21.266 1 96.69 181 PRO B O 1
ATOM 5295 N N . SER B 1 182 ? 25.266 -24.578 -20.609 1 97.62 182 SER B N 1
ATOM 5296 C CA . SER B 1 182 ? 24.859 -24.953 -21.953 1 97.62 182 SER B CA 1
ATOM 5297 C C . SER B 1 182 ? 23.359 -25.25 -22 1 97.62 182 SER B C 1
ATOM 5299 O O . SER B 1 182 ? 22.734 -25.516 -20.969 1 97.62 182 SER B O 1
ATOM 5301 N N . PRO B 1 183 ? 22.766 -25.172 -23.203 1 98.19 183 PRO B N 1
ATOM 5302 C CA . PRO B 1 183 ? 21.359 -25.578 -23.344 1 98.19 183 PRO B CA 1
ATOM 5303 C C . PRO B 1 183 ? 21.109 -27 -22.828 1 98.19 183 PRO B C 1
ATOM 5305 O O . PRO B 1 183 ? 20.109 -27.25 -22.172 1 98.19 183 PRO B O 1
ATOM 5308 N N . ALA B 1 184 ? 22.047 -27.906 -23.109 1 98.12 184 ALA B N 1
ATOM 5309 C CA . ALA B 1 184 ? 21.906 -29.297 -22.672 1 98.12 184 ALA B CA 1
ATOM 5310 C C . ALA B 1 184 ? 21.891 -29.391 -21.156 1 98.12 184 ALA B C 1
ATOM 5312 O O . ALA B 1 184 ? 21.094 -30.141 -20.578 1 98.12 184 ALA B O 1
ATOM 5313 N N . ALA B 1 185 ? 22.781 -28.688 -20.547 1 98.25 185 ALA B N 1
ATOM 5314 C CA . ALA B 1 185 ? 22.844 -28.672 -19.078 1 98.25 185 ALA B CA 1
ATOM 5315 C C . ALA B 1 185 ? 21.562 -28.078 -18.484 1 98.25 185 ALA B C 1
ATOM 5317 O O . ALA B 1 185 ? 21.078 -28.562 -17.453 1 98.25 185 ALA B O 1
ATOM 5318 N N . SER B 1 186 ? 21.094 -27.016 -19.062 1 98.56 186 SER B N 1
ATOM 5319 C CA . SER B 1 186 ? 19.859 -26.375 -18.625 1 98.56 186 SER B CA 1
ATOM 5320 C C . SER B 1 186 ? 18.688 -27.359 -18.656 1 98.56 186 SER B C 1
ATOM 5322 O O . SER B 1 186 ? 17.938 -27.469 -17.688 1 98.56 186 SER B O 1
ATOM 5324 N N . VAL B 1 187 ? 18.547 -28.078 -19.766 1 98.44 187 VAL B N 1
ATOM 5325 C CA . VAL B 1 187 ? 17.438 -29 -19.938 1 98.44 187 VAL B CA 1
ATOM 5326 C C . VAL B 1 187 ? 17.578 -30.172 -18.953 1 98.44 187 VAL B C 1
ATOM 5328 O O . VAL B 1 187 ? 16.594 -30.594 -18.344 1 98.44 187 VAL B O 1
ATOM 5331 N N . GLN B 1 188 ? 18.797 -30.672 -18.812 1 98.44 188 GLN B N 1
ATOM 5332 C CA . GLN B 1 188 ? 19.031 -31.797 -17.906 1 98.44 188 GLN B CA 1
ATOM 5333 C C . GLN B 1 188 ? 18.656 -31.422 -16.469 1 98.44 188 GLN B C 1
ATOM 5335 O O . GLN B 1 188 ? 18 -32.219 -15.773 1 98.44 188 GLN B O 1
ATOM 5340 N N . SER B 1 189 ? 19.109 -30.297 -15.977 1 98.56 189 SER B N 1
ATOM 5341 C CA . SER B 1 189 ? 18.781 -29.844 -14.625 1 98.56 189 SER B CA 1
ATOM 5342 C C . SER B 1 189 ? 17.281 -29.578 -14.484 1 98.56 189 SER B C 1
ATOM 5344 O O . SER B 1 189 ? 16.703 -29.812 -13.422 1 98.56 189 SER B O 1
ATOM 5346 N N . THR B 1 190 ? 16.672 -29.062 -15.523 1 98.69 190 THR B N 1
ATOM 5347 C CA . THR B 1 190 ? 15.234 -28.828 -15.531 1 98.69 190 THR B CA 1
ATOM 5348 C C . THR B 1 190 ? 14.484 -30.156 -15.375 1 98.69 190 THR B C 1
ATOM 5350 O O . THR B 1 190 ? 13.562 -30.266 -14.562 1 98.69 190 THR B O 1
ATOM 5353 N N . LEU B 1 191 ? 14.883 -31.156 -16.172 1 98.62 191 LEU B N 1
ATOM 5354 C CA . LEU B 1 191 ? 14.266 -32.469 -16.094 1 98.62 191 LEU B CA 1
ATOM 5355 C C . LEU B 1 191 ? 14.438 -33.094 -14.711 1 98.62 191 LEU B C 1
ATOM 5357 O O . LEU B 1 191 ? 13.531 -33.75 -14.195 1 98.62 191 LEU B O 1
ATOM 5361 N N . SER B 1 192 ? 15.609 -32.875 -14.156 1 98.75 192 SER B N 1
ATOM 5362 C CA . SER B 1 192 ? 15.883 -33.375 -12.812 1 98.75 192 SER B CA 1
ATOM 5363 C C . SER B 1 192 ? 14.938 -32.75 -11.797 1 98.75 192 SER B C 1
ATOM 5365 O O . SER B 1 192 ? 14.414 -33.438 -10.914 1 98.75 192 SER B O 1
ATOM 5367 N N . VAL B 1 193 ? 14.672 -31.453 -11.836 1 98.75 193 VAL B N 1
ATOM 5368 C CA . VAL B 1 193 ? 13.758 -30.734 -10.945 1 98.75 193 VAL B CA 1
ATOM 5369 C C . VAL B 1 193 ? 12.336 -31.25 -11.141 1 98.75 193 VAL B C 1
ATOM 5371 O O . VAL B 1 193 ? 11.617 -31.5 -10.172 1 98.75 193 VAL B O 1
ATOM 5374 N N . ILE B 1 194 ? 11.93 -31.406 -12.406 1 98.19 194 ILE B N 1
ATOM 5375 C CA . ILE B 1 194 ? 10.594 -31.891 -12.727 1 98.19 194 ILE B CA 1
ATOM 5376 C C . ILE B 1 194 ? 10.383 -33.281 -12.094 1 98.19 194 ILE B C 1
ATOM 5378 O O . ILE B 1 194 ? 9.367 -33.5 -11.43 1 98.19 194 ILE B O 1
ATOM 5382 N N . SER B 1 195 ? 11.375 -34.125 -12.273 1 97.81 195 SER B N 1
ATOM 5383 C CA . SER B 1 195 ? 11.297 -35.469 -11.719 1 97.81 195 SER B CA 1
ATOM 5384 C C . SER B 1 195 ? 11.211 -35.438 -10.195 1 97.81 195 SER B C 1
ATOM 5386 O O . SER B 1 195 ? 10.461 -36.219 -9.586 1 97.81 195 SER B O 1
ATOM 5388 N N . HIS B 1 196 ? 12.008 -34.625 -9.578 1 98.38 196 HIS B N 1
ATOM 5389 C CA . HIS B 1 196 ? 12.008 -34.5 -8.133 1 98.38 196 HIS B CA 1
ATOM 5390 C C . HIS B 1 196 ? 10.641 -34.062 -7.613 1 98.38 196 HIS B C 1
ATOM 5392 O O . HIS B 1 196 ? 10.117 -34.656 -6.668 1 98.38 196 HIS B O 1
ATOM 5398 N N . ILE B 1 197 ? 10.062 -33.031 -8.195 1 98.38 197 ILE B N 1
ATOM 5399 C CA . ILE B 1 197 ? 8.789 -32.469 -7.754 1 98.38 197 ILE B CA 1
ATOM 5400 C C . ILE B 1 197 ? 7.68 -33.5 -7.934 1 98.38 197 ILE B C 1
ATOM 5402 O O . ILE B 1 197 ? 6.836 -33.688 -7.051 1 98.38 197 ILE B O 1
ATOM 5406 N N . ARG B 1 198 ? 7.668 -34.188 -9.086 1 96.94 198 ARG B N 1
ATOM 5407 C CA . ARG B 1 198 ? 6.66 -35.219 -9.328 1 96.94 198 ARG B CA 1
ATOM 5408 C C . ARG B 1 198 ? 6.793 -36.375 -8.336 1 96.94 198 ARG B C 1
ATOM 5410 O O . ARG B 1 198 ? 5.824 -37.062 -8.062 1 96.94 198 ARG B O 1
ATOM 5417 N N . GLY B 1 199 ? 7.953 -36.469 -7.781 1 97 199 GLY B N 1
ATOM 5418 C CA . GLY B 1 199 ? 8.211 -37.531 -6.809 1 97 199 GLY B CA 1
ATOM 5419 C C . GLY B 1 199 ? 7.75 -37.156 -5.406 1 97 199 GLY B C 1
ATOM 5420 O O . GLY B 1 199 ? 7.723 -38.031 -4.52 1 97 199 GLY B O 1
ATOM 5421 N N . LEU B 1 200 ? 7.414 -35.938 -5.133 1 96.25 200 LEU B N 1
ATOM 5422 C CA . LEU B 1 200 ? 7.004 -35.469 -3.807 1 96.25 200 LEU B CA 1
ATOM 5423 C C . LEU B 1 200 ? 5.688 -36.125 -3.396 1 96.25 200 LEU B C 1
ATOM 5425 O O . LEU B 1 200 ? 5.375 -36.188 -2.205 1 96.25 200 LEU B O 1
ATOM 5429 N N . THR B 1 201 ? 4.855 -36.438 -4.359 1 89.38 201 THR B N 1
ATOM 5430 C CA . THR B 1 201 ? 3.574 -37.062 -4.086 1 89.38 201 THR B CA 1
ATOM 5431 C C . THR B 1 201 ? 3.398 -38.312 -4.945 1 89.38 201 THR B C 1
ATOM 5433 O O . THR B 1 201 ? 3.635 -38.281 -6.152 1 89.38 201 THR B O 1
ATOM 5436 N N . PRO B 1 202 ? 2.914 -39.344 -4.355 1 80.31 202 PRO B N 1
ATOM 5437 C CA . PRO B 1 202 ? 2.793 -40.594 -5.098 1 80.31 202 PRO B CA 1
ATOM 5438 C C . PRO B 1 202 ? 1.7 -40.562 -6.164 1 80.31 202 PRO B C 1
ATOM 5440 O O . PRO B 1 202 ? 1.768 -41.281 -7.156 1 80.31 202 PRO B O 1
ATOM 5443 N N . HIS B 1 203 ? 0.693 -39.75 -5.898 1 83.31 203 HIS B N 1
ATOM 5444 C CA . HIS B 1 203 ? -0.396 -39.656 -6.863 1 83.31 203 HIS B CA 1
ATOM 5445 C C . HIS B 1 203 ? -0.507 -38.25 -7.445 1 83.31 203 HIS B C 1
ATOM 5447 O O . HIS B 1 203 ? -0.801 -37.281 -6.719 1 83.31 203 HIS B O 1
ATOM 5453 N N . PRO B 1 204 ? -0.38 -38.156 -8.742 1 78.06 204 PRO B N 1
ATOM 5454 C CA . PRO B 1 204 ? -0.395 -36.844 -9.398 1 78.06 204 PRO B CA 1
ATOM 5455 C C . PRO B 1 204 ? -1.684 -36.062 -9.141 1 78.06 204 PRO B C 1
ATOM 5457 O O . PRO B 1 204 ? -1.658 -34.844 -9.039 1 78.06 204 PRO B O 1
ATOM 5460 N N . SER B 1 205 ? -2.76 -36.781 -8.961 1 78.81 205 SER B N 1
ATOM 5461 C CA . SER B 1 205 ? -4.047 -36.094 -8.805 1 78.81 205 SER B CA 1
ATOM 5462 C C . SER B 1 205 ? -4.152 -35.406 -7.449 1 78.81 205 SER B C 1
ATOM 5464 O O . SER B 1 205 ? -4.973 -34.5 -7.266 1 78.81 205 SER B O 1
ATOM 5466 N N . SER B 1 206 ? -3.301 -35.844 -6.555 1 84.38 206 SER B N 1
ATOM 5467 C CA . SER B 1 206 ? -3.357 -35.281 -5.211 1 84.38 206 SER B CA 1
ATOM 5468 C C . SER B 1 206 ? -2.182 -34.344 -4.965 1 84.38 206 SER B C 1
ATOM 5470 O O . SER B 1 206 ? -2.025 -33.812 -3.863 1 84.38 206 SER B O 1
ATOM 5472 N N . ALA B 1 207 ? -1.425 -34.125 -5.988 1 92.81 207 ALA B N 1
ATOM 5473 C CA . ALA B 1 207 ? -0.206 -33.344 -5.805 1 92.81 207 ALA B CA 1
ATOM 5474 C C . ALA B 1 207 ? -0.53 -31.875 -5.586 1 92.81 207 ALA B C 1
ATOM 5476 O O . ALA B 1 207 ? -1.289 -31.281 -6.355 1 92.81 207 ALA B O 1
ATOM 5477 N N . LEU B 1 208 ? 0.009 -31.312 -4.523 1 96.75 208 LEU B N 1
ATOM 5478 C CA . LEU B 1 208 ? -0.108 -29.875 -4.285 1 96.75 208 LEU B CA 1
ATOM 5479 C C . LEU B 1 208 ? 0.942 -29.109 -5.078 1 96.75 208 LEU B C 1
ATOM 5481 O O . LEU B 1 208 ? 0.63 -28.094 -5.703 1 96.75 208 LEU B O 1
ATOM 5485 N N . VAL B 1 209 ? 2.141 -29.672 -5.059 1 98.25 209 VAL B N 1
ATOM 5486 C CA . VAL B 1 209 ? 3.238 -28.984 -5.73 1 98.25 209 VAL B CA 1
ATOM 5487 C C . VAL B 1 209 ? 3.465 -29.609 -7.109 1 98.25 209 VAL B C 1
ATOM 5489 O O . VAL B 1 209 ? 3.584 -30.828 -7.234 1 98.25 209 VAL B O 1
ATOM 5492 N N . GLN B 1 210 ? 3.436 -28.844 -8.125 1 97.69 210 GLN B N 1
ATOM 5493 C CA . GLN B 1 210 ? 3.645 -29.266 -9.5 1 97.69 210 GLN B CA 1
ATOM 5494 C C . GLN B 1 210 ? 4.828 -28.547 -10.133 1 97.69 210 GLN B C 1
ATOM 5496 O O . GLN B 1 210 ? 5.141 -27.406 -9.758 1 97.69 210 GLN B O 1
ATOM 5501 N N . PRO B 1 211 ? 5.508 -29.234 -11.039 1 97.94 211 PRO B N 1
ATOM 5502 C CA . PRO B 1 211 ? 6.578 -28.531 -11.75 1 97.94 211 PRO B CA 1
ATOM 5503 C C . PRO B 1 211 ? 6.051 -27.562 -12.805 1 97.94 211 PRO B C 1
ATOM 5505 O O . PRO B 1 211 ? 4.945 -27.75 -13.32 1 97.94 211 PRO B O 1
ATOM 5508 N N . VAL B 1 212 ? 6.766 -26.578 -13.102 1 98.75 212 VAL B N 1
ATOM 5509 C CA . VAL B 1 212 ? 6.465 -25.609 -14.156 1 98.75 212 VAL B CA 1
ATOM 5510 C C . VAL B 1 212 ? 7.738 -25.281 -14.93 1 98.75 212 VAL B C 1
ATOM 5512 O O . VAL B 1 212 ? 8.805 -25.109 -14.336 1 98.75 212 VAL B O 1
ATOM 5515 N N . LEU B 1 213 ? 7.695 -25.375 -16.281 1 98.81 213 LEU B N 1
ATOM 5516 C CA . LEU B 1 213 ? 8.797 -24.938 -17.125 1 98.81 213 LEU B CA 1
ATOM 5517 C C . LEU B 1 213 ? 8.953 -23.422 -17.094 1 98.81 213 LEU B C 1
ATOM 5519 O O . LEU B 1 213 ? 7.973 -22.703 -17.25 1 98.81 213 LEU B O 1
ATOM 5523 N N . THR B 1 214 ? 10.25 -22.922 -16.891 1 98.81 214 THR B N 1
ATOM 5524 C CA . THR B 1 214 ? 10.391 -21.516 -16.578 1 98.81 214 THR B CA 1
ATOM 5525 C C . THR B 1 214 ? 11.516 -20.875 -17.391 1 98.81 214 THR B C 1
ATOM 5527 O O . THR B 1 214 ? 12.516 -20.422 -16.828 1 98.81 214 THR B O 1
ATOM 5530 N N . PRO B 1 215 ? 11.359 -20.859 -18.797 1 98.75 215 PRO B N 1
ATOM 5531 C CA . PRO B 1 215 ? 12.242 -19.891 -19.438 1 98.75 215 PRO B CA 1
ATOM 5532 C C . PRO B 1 215 ? 12.086 -18.469 -18.891 1 98.75 215 PRO B C 1
ATOM 5534 O O . PRO B 1 215 ? 10.992 -17.906 -18.953 1 98.75 215 PRO B O 1
ATOM 5537 N N . ARG B 1 216 ? 13.07 -17.984 -18.219 1 97.69 216 ARG B N 1
ATOM 5538 C CA . ARG B 1 216 ? 12.922 -16.734 -17.469 1 97.69 216 ARG B CA 1
ATOM 5539 C C . ARG B 1 216 ? 12.297 -15.648 -18.344 1 97.69 216 ARG B C 1
ATOM 5541 O O . ARG B 1 216 ? 11.297 -15.039 -17.953 1 97.69 216 ARG B O 1
ATOM 5548 N N . PHE B 1 217 ? 12.891 -15.148 -19.406 1 95.31 217 PHE B N 1
ATOM 5549 C CA . PHE B 1 217 ? 12.336 -14.359 -20.5 1 95.31 217 PHE B CA 1
ATOM 5550 C C . PHE B 1 217 ? 13.109 -14.586 -21.781 1 95.31 217 PHE B C 1
ATOM 5552 O O . PHE B 1 217 ? 14.219 -15.141 -21.75 1 95.31 217 PHE B O 1
ATOM 5559 N N . ALA B 1 218 ? 12.539 -14.336 -22.875 1 96.19 218 ALA B N 1
ATOM 5560 C CA . ALA B 1 218 ? 13.023 -14.758 -24.188 1 96.19 218 ALA B CA 1
ATOM 5561 C C . ALA B 1 218 ? 14.477 -14.336 -24.391 1 96.19 218 ALA B C 1
ATOM 5563 O O . ALA B 1 218 ? 15.297 -15.117 -24.875 1 96.19 218 ALA B O 1
ATOM 5564 N N . MET B 1 219 ? 14.844 -13.18 -23.953 1 95.81 219 MET B N 1
ATOM 5565 C CA . MET B 1 219 ? 16.156 -12.617 -24.266 1 95.81 219 MET B CA 1
ATOM 5566 C C . MET B 1 219 ? 17.266 -13.391 -23.562 1 95.81 219 MET B C 1
ATOM 5568 O O . MET B 1 219 ? 18.406 -13.406 -24.031 1 95.81 219 MET B O 1
ATOM 5572 N N . THR B 1 220 ? 16.953 -14.094 -22.469 1 97.56 220 THR B N 1
ATOM 5573 C CA . THR B 1 220 ? 17.984 -14.781 -21.703 1 97.56 220 THR B CA 1
ATOM 5574 C C . THR B 1 220 ? 18.078 -16.25 -22.109 1 97.56 220 THR B C 1
ATOM 5576 O O . THR B 1 220 ? 18.766 -17.031 -21.453 1 97.56 220 THR B O 1
ATOM 5579 N N . CYS B 1 221 ? 17.359 -16.703 -23.125 1 98.31 221 CYS B N 1
ATOM 5580 C CA . CYS B 1 221 ? 17.406 -18.062 -23.656 1 98.31 221 CYS B CA 1
ATOM 5581 C C . CYS B 1 221 ? 17.812 -18.062 -25.109 1 98.31 221 CYS B C 1
ATOM 5583 O O . CYS B 1 221 ? 17.219 -17.375 -25.938 1 98.31 221 CYS B O 1
ATOM 5585 N N . THR B 1 222 ? 18.844 -18.844 -25.5 1 97.69 222 THR B N 1
ATOM 5586 C CA . THR B 1 222 ? 19.25 -18.984 -26.891 1 97.69 222 THR B CA 1
ATOM 5587 C C . THR B 1 222 ? 18.203 -19.719 -27.703 1 97.69 222 THR B C 1
ATOM 5589 O O . THR B 1 222 ? 17.391 -20.469 -27.141 1 97.69 222 THR B O 1
ATOM 5592 N N . PRO B 1 223 ? 18.234 -19.547 -29.031 1 97.25 223 PRO B N 1
ATOM 5593 C CA . PRO B 1 223 ? 17.344 -20.328 -29.875 1 97.25 223 PRO B CA 1
ATOM 5594 C C . PRO B 1 223 ? 17.484 -21.828 -29.641 1 97.25 223 PRO B C 1
ATOM 5596 O O . PRO B 1 223 ? 16.484 -22.562 -29.672 1 97.25 223 PRO B O 1
ATOM 5599 N N . GLU B 1 224 ? 18.688 -22.297 -29.422 1 98.06 224 GLU B N 1
ATOM 5600 C CA . GLU B 1 224 ? 18.906 -23.719 -29.156 1 98.06 224 GLU B CA 1
ATOM 5601 C C . GLU B 1 224 ? 18.203 -24.156 -27.875 1 98.06 224 GLU B C 1
ATOM 5603 O O . GLU B 1 224 ? 17.562 -25.203 -27.859 1 98.06 224 GLU B O 1
ATOM 5608 N N . LEU B 1 225 ? 18.375 -23.391 -26.812 1 98.5 225 LEU B N 1
ATOM 5609 C CA . LEU B 1 225 ? 17.703 -23.719 -25.562 1 98.5 225 LEU B CA 1
ATOM 5610 C C . LEU B 1 225 ? 16.188 -23.719 -25.734 1 98.5 225 LEU B C 1
ATOM 5612 O O . LEU B 1 225 ? 15.508 -24.641 -25.297 1 98.5 225 LEU B O 1
ATOM 5616 N N . LEU B 1 226 ? 15.641 -22.656 -26.406 1 98.31 226 LEU B N 1
ATOM 5617 C CA . LEU B 1 226 ? 14.203 -22.578 -26.625 1 98.31 226 LEU B CA 1
ATOM 5618 C C . LEU B 1 226 ? 13.703 -23.766 -27.422 1 98.31 226 LEU B C 1
ATOM 5620 O O . LEU B 1 226 ? 12.609 -24.281 -27.172 1 98.31 226 LEU B O 1
ATOM 5624 N N . SER B 1 227 ? 14.523 -24.203 -28.375 1 97.56 227 SER B N 1
ATOM 5625 C CA . SER B 1 227 ? 14.172 -25.375 -29.172 1 97.56 227 SER B CA 1
ATOM 5626 C C . SER B 1 227 ? 14.102 -26.625 -28.297 1 97.56 227 SER B C 1
ATOM 5628 O O . SER B 1 227 ? 13.203 -27.453 -28.469 1 97.56 227 SER B O 1
ATOM 5630 N N . LYS B 1 228 ? 15.039 -26.797 -27.453 1 98.19 228 LYS B N 1
ATOM 5631 C CA . LYS B 1 228 ? 15.062 -27.953 -26.562 1 98.19 228 LYS B CA 1
ATOM 5632 C C . LYS B 1 228 ? 13.883 -27.906 -25.578 1 98.19 228 LYS B C 1
ATOM 5634 O O . LYS B 1 228 ? 13.312 -28.953 -25.25 1 98.19 228 LYS B O 1
ATOM 5639 N N . LEU B 1 229 ? 13.57 -26.734 -25.047 1 98.25 229 LEU B N 1
ATOM 5640 C CA . LEU B 1 229 ? 12.406 -26.578 -24.188 1 98.25 229 LEU B CA 1
ATOM 5641 C C . LEU B 1 229 ? 11.117 -26.875 -24.938 1 98.25 229 LEU B C 1
ATOM 5643 O O . LEU B 1 229 ? 10.172 -27.422 -24.375 1 98.25 229 LEU B O 1
ATOM 5647 N N . SER B 1 230 ? 11.109 -26.453 -26.219 1 97.06 230 SER B N 1
ATOM 5648 C CA . SER B 1 230 ? 9.984 -26.781 -27.094 1 97.06 230 SER B CA 1
ATOM 5649 C C . SER B 1 230 ? 9.758 -28.281 -27.156 1 97.06 230 SER B C 1
ATOM 5651 O O . SER B 1 230 ? 8.625 -28.75 -27.031 1 97.06 230 SER B O 1
ATOM 5653 N N . GLU B 1 231 ? 10.82 -29.031 -27.359 1 97.31 231 GLU B N 1
ATOM 5654 C CA . GLU B 1 231 ? 10.75 -30.5 -27.406 1 97.31 231 GLU B CA 1
ATOM 5655 C C . GLU B 1 231 ? 10.188 -31.062 -26.109 1 97.31 231 GLU B C 1
ATOM 5657 O O . GLU B 1 231 ? 9.367 -31.984 -26.125 1 97.31 231 GLU B O 1
ATOM 5662 N N . LEU B 1 232 ? 10.641 -30.5 -25.078 1 96.94 232 LEU B N 1
ATOM 5663 C CA . LEU B 1 232 ? 10.203 -30.938 -23.75 1 96.94 232 LEU B CA 1
ATOM 5664 C C . LEU B 1 232 ? 8.703 -30.75 -23.578 1 96.94 232 LEU B C 1
ATOM 5666 O O . LEU B 1 232 ? 7.996 -31.656 -23.141 1 96.94 232 LEU B O 1
ATOM 5670 N N . VAL B 1 233 ? 8.133 -29.609 -23.922 1 95.94 233 VAL B N 1
ATOM 5671 C CA . VAL B 1 233 ? 6.723 -29.312 -23.672 1 95.94 233 VAL B CA 1
ATOM 5672 C C . VAL B 1 233 ? 5.848 -30.109 -24.625 1 95.94 233 VAL B C 1
ATOM 5674 O O . VAL B 1 233 ? 4.711 -30.469 -24.297 1 95.94 233 VAL B O 1
ATOM 5677 N N . LEU B 1 234 ? 6.348 -30.359 -25.844 1 95.94 234 LEU B N 1
ATOM 5678 C CA . LEU B 1 234 ? 5.602 -31.156 -26.797 1 95.94 234 LEU B CA 1
ATOM 5679 C C . LEU B 1 234 ? 5.492 -32.594 -26.328 1 95.94 234 LEU B C 1
ATOM 5681 O O . LEU B 1 234 ? 4.496 -33.281 -26.594 1 95.94 234 LEU B O 1
ATOM 5685 N N . SER B 1 235 ? 6.484 -33.062 -25.609 1 96.75 235 SER B N 1
ATOM 5686 C CA . SER B 1 235 ? 6.492 -34.438 -25.078 1 96.75 235 SER B CA 1
ATOM 5687 C C . SER B 1 235 ? 5.684 -34.531 -23.797 1 96.75 235 SER B C 1
ATOM 5689 O O . SER B 1 235 ? 5.273 -35.625 -23.391 1 96.75 235 SER B O 1
ATOM 5691 N N . ASP B 1 236 ? 5.406 -33.469 -23.125 1 95.81 236 ASP B N 1
ATOM 5692 C CA . ASP B 1 236 ? 4.652 -33.375 -21.875 1 95.81 236 ASP B CA 1
ATOM 5693 C C . ASP B 1 236 ? 3.643 -32.25 -21.922 1 95.81 236 ASP B C 1
ATOM 5695 O O . ASP B 1 236 ? 3.801 -31.234 -21.219 1 95.81 236 ASP B O 1
ATOM 5699 N N . PRO B 1 237 ? 2.578 -32.406 -22.609 1 93.38 237 PRO B N 1
ATOM 5700 C CA . PRO B 1 237 ? 1.643 -31.312 -22.859 1 93.38 237 PRO B CA 1
ATOM 5701 C C . PRO B 1 237 ? 0.987 -30.781 -21.594 1 93.38 237 PRO B C 1
ATOM 5703 O O . PRO B 1 237 ? 0.462 -29.672 -21.578 1 93.38 237 PRO B O 1
ATOM 5706 N N . GLY B 1 238 ? 1.031 -31.547 -20.562 1 93.25 238 GLY B N 1
ATOM 5707 C CA . GLY B 1 238 ? 0.425 -31.125 -19.312 1 93.25 238 GLY B CA 1
ATOM 5708 C C . GLY B 1 238 ? 1.333 -30.25 -18.469 1 93.25 238 GLY B C 1
ATOM 5709 O O . GLY B 1 238 ? 0.887 -29.641 -17.5 1 93.25 238 GLY B O 1
ATOM 5710 N N . LEU B 1 239 ? 2.588 -30.125 -18.844 1 96.56 239 LEU B N 1
ATOM 5711 C CA . LEU B 1 239 ? 3.555 -29.312 -18.109 1 96.56 239 LEU B CA 1
ATOM 5712 C C . LEU B 1 239 ? 3.27 -27.828 -18.297 1 96.56 239 LEU B C 1
ATOM 5714 O O . LEU B 1 239 ? 3.279 -27.312 -19.406 1 96.56 239 LEU B O 1
ATOM 5718 N N . THR B 1 240 ? 2.914 -27.125 -17.188 1 97.62 240 THR B N 1
ATOM 5719 C CA . THR B 1 240 ? 2.678 -25.688 -17.219 1 97.62 240 THR B CA 1
ATOM 5720 C C . THR B 1 240 ? 3.951 -24.938 -17.594 1 97.62 240 THR B C 1
ATOM 5722 O O . THR B 1 240 ? 5.059 -25.438 -17.375 1 97.62 240 THR B O 1
ATOM 5725 N N . ILE B 1 241 ? 3.797 -23.797 -18.266 1 98.75 241 ILE B N 1
ATOM 5726 C CA . ILE B 1 241 ? 4.895 -22.922 -18.641 1 98.75 241 ILE B CA 1
ATOM 5727 C C . ILE B 1 241 ? 4.691 -21.547 -18.016 1 98.75 241 ILE B C 1
ATOM 5729 O O . ILE B 1 241 ? 3.561 -21.062 -17.922 1 98.75 241 ILE B O 1
ATOM 5733 N N . GLN B 1 242 ? 5.707 -20.922 -17.469 1 98.88 242 GLN B N 1
ATOM 5734 C CA . GLN B 1 242 ? 5.664 -19.531 -17.031 1 98.88 242 GLN B CA 1
ATOM 5735 C C . GLN B 1 242 ? 6.832 -18.734 -17.609 1 98.88 242 GLN B C 1
ATOM 5737 O O . GLN B 1 242 ? 7.934 -19.281 -17.781 1 98.88 242 GLN B O 1
ATOM 5742 N N . THR B 1 243 ? 6.637 -17.516 -17.953 1 98.88 243 THR B N 1
ATOM 5743 C CA . THR B 1 243 ? 7.668 -16.641 -18.484 1 98.88 243 THR B CA 1
ATOM 5744 C C . THR B 1 243 ? 7.223 -15.18 -18.406 1 98.88 243 THR B C 1
ATOM 5746 O O . THR B 1 243 ? 6.113 -14.883 -17.953 1 98.88 243 THR B O 1
ATOM 5749 N N . HIS B 1 244 ? 8.109 -14.227 -18.672 1 98.62 244 HIS B N 1
ATOM 5750 C CA . HIS B 1 244 ? 7.816 -12.797 -18.719 1 98.62 244 HIS B CA 1
ATOM 5751 C C . HIS B 1 244 ? 7.504 -12.359 -20.156 1 98.62 244 HIS B C 1
ATOM 5753 O O . HIS B 1 244 ? 7.934 -13 -21.109 1 98.62 244 HIS B O 1
ATOM 5759 N N . ILE B 1 245 ? 6.746 -11.25 -20.266 1 98.5 245 ILE B N 1
ATOM 5760 C CA . ILE B 1 245 ? 6.473 -10.766 -21.609 1 98.5 245 ILE B CA 1
ATOM 5761 C C . ILE B 1 245 ? 6.172 -9.266 -21.562 1 98.5 245 ILE B C 1
ATOM 5763 O O . ILE B 1 245 ? 5.406 -8.805 -20.719 1 98.5 245 ILE B O 1
ATOM 5767 N N . ASP B 1 246 ? 6.754 -8.484 -22.391 1 98.31 246 ASP B N 1
ATOM 5768 C CA . ASP B 1 246 ? 6.383 -7.125 -22.766 1 98.31 246 ASP B CA 1
ATOM 5769 C C . ASP B 1 246 ? 6.266 -6.227 -21.547 1 98.31 246 ASP B C 1
ATOM 5771 O O . ASP B 1 246 ? 5.262 -5.535 -21.359 1 98.31 246 ASP B O 1
ATOM 5775 N N . GLU B 1 247 ? 7.23 -6.238 -20.656 1 97.12 247 GLU B N 1
ATOM 5776 C CA . GLU B 1 247 ? 7.18 -5.469 -19.422 1 97.12 247 GLU B CA 1
ATOM 5777 C C . GLU B 1 247 ? 7.742 -4.066 -19.609 1 97.12 247 GLU B C 1
ATOM 5779 O O . GLU B 1 247 ? 7.211 -3.098 -19.078 1 97.12 247 GLU B O 1
ATOM 5784 N N . ASN B 1 248 ? 8.805 -3.998 -20.281 1 95.38 248 ASN B N 1
ATOM 5785 C CA . ASN B 1 248 ? 9.609 -2.789 -20.422 1 95.38 248 ASN B CA 1
ATOM 5786 C C . ASN B 1 248 ? 9.969 -2.529 -21.891 1 95.38 248 ASN B C 1
ATOM 5788 O O . ASN B 1 248 ? 10.289 -3.461 -22.625 1 95.38 248 ASN B O 1
ATOM 5792 N N . ARG B 1 249 ? 10 -1.324 -22.328 1 94.38 249 ARG B N 1
ATOM 5793 C CA . ARG B 1 249 ? 10.195 -0.979 -23.734 1 94.38 249 ARG B CA 1
ATOM 5794 C C . ARG B 1 249 ? 11.578 -1.404 -24.203 1 94.38 249 ARG B C 1
ATOM 5796 O O . ARG B 1 249 ? 11.727 -1.896 -25.328 1 94.38 249 ARG B O 1
ATOM 5803 N N . ASP B 1 250 ? 12.602 -1.15 -23.375 1 94.81 250 ASP B N 1
ATOM 5804 C CA . ASP B 1 250 ? 13.953 -1.543 -23.75 1 94.81 250 ASP B CA 1
ATOM 5805 C C . ASP B 1 250 ? 14.078 -3.062 -23.844 1 94.81 250 ASP B C 1
ATOM 5807 O O . ASP B 1 250 ? 14.75 -3.576 -24.75 1 94.81 250 ASP B O 1
ATOM 5811 N N . GLU B 1 251 ? 13.438 -3.764 -22.953 1 95.75 251 GLU B N 1
ATOM 5812 C CA . GLU B 1 251 ? 13.383 -5.223 -22.984 1 95.75 251 GLU B CA 1
ATOM 5813 C C . GLU B 1 251 ? 12.75 -5.723 -24.281 1 95.75 251 GLU B C 1
ATOM 5815 O O . GLU B 1 251 ? 13.273 -6.641 -24.922 1 95.75 251 GLU B O 1
ATOM 5820 N N . ILE B 1 252 ? 11.68 -5.129 -24.688 1 97.31 252 ILE B N 1
ATOM 5821 C CA . ILE B 1 252 ? 10.922 -5.523 -25.875 1 97.31 252 ILE B CA 1
ATOM 5822 C C . ILE B 1 252 ? 11.766 -5.293 -27.125 1 97.31 252 ILE B C 1
ATOM 5824 O O . ILE B 1 252 ? 11.898 -6.184 -27.969 1 97.31 252 ILE B O 1
ATOM 5828 N N . ALA B 1 253 ? 12.359 -4.062 -27.234 1 96.38 253 ALA B N 1
ATOM 5829 C CA . ALA B 1 253 ? 13.188 -3.717 -28.375 1 96.38 253 ALA B CA 1
ATOM 5830 C C . ALA B 1 253 ? 14.367 -4.668 -28.516 1 96.38 253 ALA B C 1
ATOM 5832 O O . ALA B 1 253 ? 14.688 -5.133 -29.609 1 96.38 253 ALA B O 1
ATOM 5833 N N . TYR B 1 254 ? 14.969 -4.953 -27.406 1 96.31 254 TYR B N 1
ATOM 5834 C CA . TYR B 1 254 ? 16.141 -5.82 -27.422 1 96.31 254 TYR B CA 1
ATOM 5835 C C . TYR B 1 254 ? 15.758 -7.25 -27.781 1 96.31 254 TYR B C 1
ATOM 5837 O O . TYR B 1 254 ? 16.453 -7.906 -28.562 1 96.31 254 TYR B O 1
ATOM 5845 N N . THR B 1 255 ? 14.656 -7.762 -27.297 1 96.81 255 THR B N 1
ATOM 5846 C CA . THR B 1 255 ? 14.18 -9.102 -27.609 1 96.81 255 THR B CA 1
ATOM 5847 C C . THR B 1 255 ? 13.906 -9.234 -29.109 1 96.81 255 THR B C 1
ATOM 5849 O O . THR B 1 255 ? 14.336 -10.195 -29.734 1 96.81 255 THR B O 1
ATOM 5852 N N . LYS B 1 256 ? 13.211 -8.289 -29.656 1 95.81 256 LYS B N 1
ATOM 5853 C CA . LYS B 1 256 ? 12.914 -8.312 -31.078 1 95.81 256 LYS B CA 1
ATOM 5854 C C . LYS B 1 256 ? 14.195 -8.32 -31.906 1 95.81 256 LYS B C 1
ATOM 5856 O O . LYS B 1 256 ? 14.289 -9.031 -32.906 1 95.81 256 LYS B O 1
ATOM 5861 N N . SER B 1 257 ? 15.172 -7.535 -31.484 1 96.12 257 SER B N 1
ATOM 5862 C CA . SER B 1 257 ? 16.438 -7.453 -32.219 1 96.12 257 SER B CA 1
ATOM 5863 C C . SER B 1 257 ? 17.188 -8.781 -32.156 1 96.12 257 SER B C 1
ATOM 5865 O O . SER B 1 257 ? 17.812 -9.188 -33.125 1 96.12 257 SER B O 1
ATOM 5867 N N . LEU B 1 258 ? 17.141 -9.5 -31.062 1 95.81 258 LEU B N 1
ATOM 5868 C CA . LEU B 1 258 ? 17.875 -10.75 -30.844 1 95.81 258 LEU B CA 1
ATOM 5869 C C . LEU B 1 258 ? 17.297 -11.875 -31.703 1 95.81 258 LEU B C 1
ATOM 5871 O O . LEU B 1 258 ? 18.016 -12.781 -32.125 1 95.81 258 LEU B O 1
ATOM 5875 N N . PHE B 1 259 ? 15.992 -11.797 -32.031 1 95.88 259 PHE B N 1
ATOM 5876 C CA . PHE B 1 259 ? 15.336 -12.945 -32.656 1 95.88 259 PHE B CA 1
ATOM 5877 C C . PHE B 1 259 ? 14.945 -12.641 -34.094 1 95.88 259 PHE B C 1
ATOM 5879 O O . PHE B 1 259 ? 14.383 -13.5 -34.781 1 95.88 259 PHE B O 1
ATOM 5886 N N . LYS B 1 260 ? 15.141 -11.484 -34.594 1 90.5 260 LYS B N 1
ATOM 5887 C CA . LYS B 1 260 ? 14.727 -11 -35.906 1 90.5 260 LYS B CA 1
ATOM 5888 C C . LYS B 1 260 ? 15.102 -11.984 -37.031 1 90.5 260 LYS B C 1
ATOM 5890 O O . LYS B 1 260 ? 14.297 -12.266 -37.906 1 90.5 260 LYS B O 1
ATOM 5895 N N . ASP B 1 261 ? 16.234 -12.641 -37 1 88.88 261 ASP B N 1
ATOM 5896 C CA . ASP B 1 261 ? 16.688 -13.438 -38.125 1 88.88 261 ASP B CA 1
ATOM 5897 C C . ASP B 1 261 ? 16.875 -14.898 -37.719 1 88.88 261 ASP B C 1
ATOM 5899 O O . ASP B 1 261 ? 17.469 -15.68 -38.5 1 88.88 261 ASP B O 1
ATOM 5903 N N . VAL B 1 262 ? 16.297 -15.25 -36.594 1 89.12 262 VAL B N 1
ATOM 5904 C CA . VAL B 1 262 ? 16.672 -16.594 -36.156 1 89.12 262 VAL B CA 1
ATOM 5905 C C . VAL B 1 262 ? 15.406 -17.359 -35.781 1 89.12 262 VAL B C 1
ATOM 5907 O O . VAL B 1 262 ? 15.484 -18.531 -35.375 1 89.12 262 VAL B O 1
ATOM 5910 N N . LEU B 1 263 ? 14.289 -16.797 -35.938 1 90.44 263 LEU B N 1
ATOM 5911 C CA . LEU B 1 263 ? 13.062 -17.438 -35.5 1 90.44 263 LEU B CA 1
ATOM 5912 C C . LEU B 1 263 ? 12.625 -18.516 -36.5 1 90.44 263 LEU B C 1
ATOM 5914 O O . LEU B 1 263 ? 12.617 -18.281 -37.688 1 90.44 263 LEU B O 1
ATOM 5918 N N . PRO B 1 264 ? 12.32 -19.656 -36.062 1 86.44 264 PRO B N 1
ATOM 5919 C CA . PRO B 1 264 ? 11.656 -20.625 -36.938 1 86.44 264 PRO B CA 1
ATOM 5920 C C . PRO B 1 264 ? 10.242 -20.203 -37.344 1 86.44 264 PRO B C 1
ATOM 5922 O O . PRO B 1 264 ? 9.711 -19.25 -36.781 1 86.44 264 PRO B O 1
ATOM 5925 N N . PRO B 1 265 ? 9.719 -20.859 -38.375 1 81.38 265 PRO B N 1
ATOM 5926 C CA . PRO B 1 265 ? 8.328 -20.562 -38.719 1 81.38 265 PRO B CA 1
ATOM 5927 C C . PRO B 1 265 ? 7.363 -20.922 -37.594 1 81.38 265 PRO B C 1
ATOM 5929 O O . PRO B 1 265 ? 7.629 -21.828 -36.812 1 81.38 265 PRO B O 1
ATOM 5932 N N . PRO B 1 266 ? 6.293 -20.141 -37.531 1 81.56 266 PRO B N 1
ATOM 5933 C CA . PRO B 1 266 ? 5.305 -20.484 -36.531 1 81.56 266 PRO B CA 1
ATOM 5934 C C . PRO B 1 266 ? 4.711 -21.875 -36.719 1 81.56 266 PRO B C 1
ATOM 5936 O O . PRO B 1 266 ? 4.73 -22.406 -37.844 1 81.56 266 PRO B O 1
ATOM 5939 N N . PRO B 1 267 ? 4.203 -22.406 -35.656 1 78.56 267 PRO B N 1
ATOM 5940 C CA . PRO B 1 267 ? 3.686 -23.781 -35.719 1 78.56 267 PRO B CA 1
ATOM 5941 C C . PRO B 1 267 ? 2.555 -23.922 -36.75 1 78.56 267 PRO B C 1
ATOM 5943 O O . PRO B 1 267 ? 2.381 -25 -37.344 1 78.56 267 PRO B O 1
ATOM 5946 N N . ASP B 1 268 ? 1.77 -22.828 -36.906 1 77.62 268 ASP B N 1
ATOM 5947 C CA . ASP B 1 268 ? 0.646 -22.922 -37.812 1 77.62 268 ASP B CA 1
ATOM 5948 C C . ASP B 1 268 ? 1.062 -22.516 -39.25 1 77.62 268 ASP B C 1
ATOM 5950 O O . ASP B 1 268 ? 0.24 -22.516 -40.156 1 77.62 268 ASP B O 1
ATOM 5954 N N . GLY B 1 269 ? 2.275 -22.266 -39.469 1 71.06 269 GLY B N 1
ATOM 5955 C CA . GLY B 1 269 ? 2.822 -22 -40.781 1 71.06 269 GLY B CA 1
ATOM 5956 C C . GLY B 1 269 ? 2.482 -20.609 -41.312 1 71.06 269 GLY B C 1
ATOM 5957 O O . GLY B 1 269 ? 2.836 -20.25 -42.438 1 71.06 269 GLY B O 1
ATOM 5958 N N . GLU B 1 270 ? 1.789 -19.859 -40.562 1 63.59 270 GLU B N 1
ATOM 5959 C CA . GLU B 1 270 ? 1.376 -18.531 -41.031 1 63.59 270 GLU B CA 1
ATOM 5960 C C . GLU B 1 270 ? 2.555 -17.562 -41.062 1 63.59 270 GLU B C 1
ATOM 5962 O O . GLU B 1 270 ? 3.381 -17.562 -40.125 1 63.59 270 GLU B O 1
ATOM 5967 N N . GLU B 1 271 ? 2.729 -16.953 -42.188 1 64.19 271 GLU B N 1
ATOM 5968 C CA . GLU B 1 271 ? 3.812 -16 -42.375 1 64.19 271 GLU B CA 1
ATOM 5969 C C . GLU B 1 271 ? 3.703 -14.852 -41.375 1 64.19 271 GLU B C 1
ATOM 5971 O O . GLU B 1 271 ? 2.605 -14.352 -41.094 1 64.19 271 GLU B O 1
ATOM 5976 N N . ARG B 1 272 ? 4.848 -14.625 -40.594 1 64.56 272 ARG B N 1
ATOM 5977 C CA . ARG B 1 272 ? 4.914 -13.523 -39.656 1 64.56 272 ARG B CA 1
ATOM 5978 C C . ARG B 1 272 ? 5.301 -12.219 -40.344 1 64.56 272 ARG B C 1
ATOM 5980 O O . ARG B 1 272 ? 6.238 -12.195 -41.156 1 64.56 272 ARG B O 1
ATOM 5987 N N . CYS B 1 273 ? 4.445 -11.258 -40.25 1 62.47 273 CYS B N 1
ATOM 5988 C CA . CYS B 1 273 ? 4.812 -9.977 -40.844 1 62.47 273 CYS B CA 1
ATOM 5989 C C . CYS B 1 273 ? 5.938 -9.32 -40.031 1 62.47 273 CYS B C 1
ATOM 5991 O O . CYS B 1 273 ? 6.926 -8.859 -40.625 1 62.47 273 CYS B O 1
ATOM 5993 N N . GLU B 1 274 ? 5.809 -9.203 -38.719 1 81.19 274 GLU B N 1
ATOM 5994 C CA . GLU B 1 274 ? 6.789 -8.578 -37.812 1 81.19 274 GLU B CA 1
ATOM 5995 C C . GLU B 1 274 ? 7.008 -9.422 -36.562 1 81.19 274 GLU B C 1
ATOM 5997 O O . GLU B 1 274 ? 6.094 -10.117 -36.125 1 81.19 274 GLU B O 1
ATOM 6002 N N . ILE B 1 275 ? 8.227 -9.398 -36.219 1 90.62 275 ILE B N 1
ATOM 6003 C CA . ILE B 1 275 ? 8.555 -10.148 -35.031 1 90.62 275 ILE B CA 1
ATOM 6004 C C . ILE B 1 275 ? 7.918 -9.477 -33.812 1 90.62 275 ILE B C 1
ATOM 6006 O O . ILE B 1 275 ? 7.945 -8.25 -33.688 1 90.62 275 ILE B O 1
ATOM 6010 N N . THR B 1 276 ? 7.211 -10.234 -33.031 1 94.38 276 THR B N 1
ATOM 6011 C CA . THR B 1 276 ? 6.676 -9.773 -31.766 1 94.38 276 THR B CA 1
ATOM 6012 C C . THR B 1 276 ? 7.191 -10.641 -30.625 1 94.38 276 THR B C 1
ATOM 6014 O O . THR B 1 276 ? 7.73 -11.727 -30.859 1 94.38 276 THR B O 1
ATOM 6017 N N . TYR B 1 277 ? 7.125 -10.094 -29.453 1 96.88 277 TYR B N 1
ATOM 6018 C CA . TYR B 1 277 ? 7.574 -10.82 -28.266 1 96.88 277 TYR B CA 1
ATOM 6019 C C . TYR B 1 277 ? 6.805 -12.125 -28.094 1 96.88 277 TYR B C 1
ATOM 6021 O O . TYR B 1 277 ? 7.402 -13.195 -27.953 1 96.88 277 TYR B O 1
ATOM 6029 N N . ALA B 1 278 ? 5.484 -12.117 -28.141 1 96.88 278 ALA B N 1
ATOM 6030 C CA . ALA B 1 278 ? 4.648 -13.312 -28.062 1 96.88 278 ALA B CA 1
ATOM 6031 C C . ALA B 1 278 ? 4.949 -14.266 -29.219 1 96.88 278 ALA B C 1
ATOM 6033 O O . ALA B 1 278 ? 4.887 -15.484 -29.062 1 96.88 278 ALA B O 1
ATOM 6034 N N . GLY B 1 279 ? 5.262 -13.672 -30.375 1 95.38 279 GLY B N 1
ATOM 6035 C CA . GLY B 1 279 ? 5.609 -14.469 -31.547 1 95.38 279 GLY B CA 1
ATOM 6036 C C . GLY B 1 279 ? 6.832 -15.336 -31.328 1 95.38 279 GLY B C 1
ATOM 6037 O O . GLY B 1 279 ? 6.93 -16.438 -31.891 1 95.38 279 GLY B O 1
ATOM 6038 N N . VAL B 1 280 ? 7.754 -14.836 -30.5 1 96.62 280 VAL B N 1
ATOM 6039 C CA . VAL B 1 280 ? 8.945 -15.617 -30.172 1 96.62 280 VAL B CA 1
ATOM 6040 C C . VAL B 1 280 ? 8.539 -16.891 -29.438 1 96.62 280 VAL B C 1
ATOM 6042 O O . VAL B 1 280 ? 8.945 -17.984 -29.812 1 96.62 280 VAL B O 1
ATOM 6045 N N . TYR B 1 281 ? 7.738 -16.766 -28.406 1 97.62 281 TYR B N 1
ATOM 6046 C CA . TYR B 1 281 ? 7.297 -17.922 -27.641 1 97.62 281 TYR B CA 1
ATOM 6047 C C . TYR B 1 281 ? 6.469 -18.875 -28.516 1 97.62 281 TYR B C 1
ATOM 6049 O O . TYR B 1 281 ? 6.57 -20.094 -28.391 1 97.62 281 TYR B O 1
ATOM 6057 N N . ASP B 1 282 ? 5.621 -18.266 -29.328 1 96.25 282 ASP B N 1
ATOM 6058 C CA . ASP B 1 282 ? 4.762 -19.062 -30.203 1 96.25 282 ASP B CA 1
ATOM 6059 C C . ASP B 1 282 ? 5.59 -19.922 -31.156 1 96.25 282 ASP B C 1
ATOM 6061 O O . ASP B 1 282 ? 5.254 -21.078 -31.406 1 96.25 282 ASP B O 1
ATOM 6065 N N . ALA B 1 283 ? 6.66 -19.375 -31.719 1 94.88 283 ALA B N 1
ATOM 6066 C CA . ALA B 1 283 ? 7.52 -20.062 -32.688 1 94.88 283 ALA B CA 1
ATOM 6067 C C . ALA B 1 283 ? 8.133 -21.312 -32.062 1 94.88 283 ALA B C 1
ATOM 6069 O O . ALA B 1 283 ? 8.445 -22.281 -32.781 1 94.88 283 ALA B O 1
ATOM 6070 N N . TYR B 1 284 ? 8.273 -21.344 -30.75 1 96.38 284 TYR B N 1
ATOM 6071 C CA . TYR B 1 284 ? 8.898 -22.469 -30.062 1 96.38 284 TYR B CA 1
ATOM 6072 C C . TYR B 1 284 ? 7.871 -23.266 -29.266 1 96.38 284 TYR B C 1
ATOM 6074 O O . TYR B 1 284 ? 8.219 -23.969 -28.312 1 96.38 284 TYR B O 1
ATOM 6082 N N . ASN B 1 285 ? 6.594 -23.141 -29.531 1 96.12 285 ASN B N 1
ATOM 6083 C CA . ASN B 1 285 ? 5.492 -23.891 -28.922 1 96.12 285 ASN B CA 1
ATOM 6084 C C . ASN B 1 285 ? 5.395 -23.625 -27.422 1 96.12 285 ASN B C 1
ATOM 6086 O O . ASN B 1 285 ? 4.996 -24.516 -26.656 1 96.12 285 ASN B O 1
ATOM 6090 N N . LEU B 1 286 ? 5.84 -22.453 -27.016 1 97.88 286 LEU B N 1
ATOM 6091 C CA . LEU B 1 286 ? 5.836 -22.125 -25.609 1 97.88 286 LEU B CA 1
ATOM 6092 C C . LEU B 1 286 ? 4.645 -21.234 -25.25 1 97.88 286 LEU B C 1
ATOM 6094 O O . LEU B 1 286 ? 4.52 -20.781 -24.109 1 97.88 286 LEU B O 1
ATOM 6098 N N . LEU B 1 287 ? 3.869 -20.891 -26.203 1 97.44 287 LEU B N 1
ATOM 6099 C CA . LEU B 1 287 ? 2.627 -20.141 -26 1 97.44 287 LEU B CA 1
ATOM 6100 C C . LEU B 1 287 ? 1.419 -21.062 -26.188 1 97.44 287 LEU B C 1
ATOM 6102 O O . LEU B 1 287 ? 1.009 -21.344 -27.312 1 97.44 287 LEU B O 1
ATOM 6106 N N . ARG B 1 288 ? 0.82 -21.469 -25.062 1 96.25 288 ARG B N 1
ATOM 6107 C CA . ARG B 1 288 ? -0.269 -22.438 -25.047 1 96.25 288 ARG B CA 1
ATOM 6108 C C . ARG B 1 288 ? -1.225 -22.188 -23.891 1 96.25 288 ARG B C 1
ATOM 6110 O O . ARG B 1 288 ? -1.066 -21.203 -23.156 1 96.25 288 ARG B O 1
ATOM 6117 N N . GLU B 1 289 ? -2.26 -22.984 -23.734 1 97.31 289 GLU B N 1
ATOM 6118 C CA . GLU B 1 289 ? -3.348 -22.766 -22.781 1 97.31 289 GLU B CA 1
ATOM 6119 C C . GLU B 1 289 ? -2.836 -22.781 -21.344 1 97.31 289 GLU B C 1
ATOM 6121 O O . GLU B 1 289 ? -3.389 -22.094 -20.484 1 97.31 289 GLU B O 1
ATOM 6126 N N . ASN B 1 290 ? -1.79 -23.516 -21.047 1 97.12 290 ASN B N 1
ATOM 6127 C CA . ASN B 1 290 ? -1.25 -23.578 -19.703 1 97.12 290 ASN B CA 1
ATOM 6128 C C . ASN B 1 290 ? 0.015 -22.734 -19.547 1 97.12 290 ASN B C 1
ATOM 6130 O O . ASN B 1 290 ? 0.904 -23.078 -18.766 1 97.12 290 ASN B O 1
ATOM 6134 N N . THR B 1 291 ? 0.172 -21.672 -20.406 1 98.69 291 THR B N 1
ATOM 6135 C CA . THR B 1 291 ? 1.272 -20.719 -20.281 1 98.69 291 THR B CA 1
ATOM 6136 C C . THR B 1 291 ? 0.839 -19.5 -19.484 1 98.69 291 THR B C 1
ATOM 6138 O O . THR B 1 291 ? -0.177 -18.875 -19.797 1 98.69 291 THR B O 1
ATOM 6141 N N . VAL B 1 292 ? 1.573 -19.203 -18.406 1 98.88 292 VAL B N 1
ATOM 6142 C CA . VAL B 1 292 ? 1.393 -18 -17.594 1 98.88 292 VAL B CA 1
ATOM 6143 C C . VAL B 1 292 ? 2.355 -16.922 -18.062 1 98.88 292 VAL B C 1
ATOM 6145 O O . VAL B 1 292 ? 3.576 -17.078 -17.984 1 98.88 292 VAL B O 1
ATOM 6148 N N . LEU B 1 293 ? 1.841 -15.789 -18.594 1 98.88 293 LEU B N 1
ATOM 6149 C CA . LEU B 1 293 ? 2.621 -14.664 -19.094 1 98.88 293 LEU B CA 1
ATOM 6150 C C . LEU B 1 293 ? 2.605 -13.508 -18.109 1 98.88 293 LEU B C 1
ATOM 6152 O O . LEU B 1 293 ? 1.582 -12.836 -17.953 1 98.88 293 LEU B O 1
ATOM 6156 N N . ALA B 1 294 ? 3.719 -13.195 -17.484 1 98.75 294 ALA B N 1
ATOM 6157 C CA . ALA B 1 294 ? 3.773 -12.172 -16.453 1 98.75 294 ALA B CA 1
ATOM 6158 C C . ALA B 1 294 ? 3.904 -10.781 -17.062 1 98.75 294 ALA B C 1
ATOM 6160 O O . ALA B 1 294 ? 4.609 -10.594 -18.047 1 98.75 294 ALA B O 1
ATOM 6161 N N . HIS B 1 295 ? 3.271 -9.758 -16.5 1 98.5 295 HIS B N 1
ATOM 6162 C CA . HIS B 1 295 ? 3.363 -8.312 -16.734 1 98.5 295 HIS B CA 1
ATOM 6163 C C . HIS B 1 295 ? 2.48 -7.883 -17.891 1 98.5 295 HIS B C 1
ATOM 6165 O O . HIS B 1 295 ? 1.376 -7.375 -17.688 1 98.5 295 HIS B O 1
ATOM 6171 N N . ALA B 1 296 ? 2.955 -8.125 -19.156 1 98.38 296 ALA B N 1
ATOM 6172 C CA . ALA B 1 296 ? 2.162 -7.844 -20.344 1 98.38 296 ALA B CA 1
ATOM 6173 C C . ALA B 1 296 ? 1.736 -6.379 -20.391 1 98.38 296 ALA B C 1
ATOM 6175 O O . ALA B 1 296 ? 0.566 -6.074 -20.641 1 98.38 296 ALA B O 1
ATOM 6176 N N . VAL B 1 297 ? 2.648 -5.449 -20.188 1 98.12 297 VAL B N 1
ATOM 6177 C CA . VAL B 1 297 ? 2.365 -4.023 -20.047 1 98.12 297 VAL B CA 1
ATOM 6178 C C . VAL B 1 297 ? 2.141 -3.416 -21.438 1 98.12 297 VAL B C 1
ATOM 6180 O O . VAL B 1 297 ? 1.236 -2.598 -21.625 1 98.12 297 VAL B O 1
ATOM 6183 N N . TYR B 1 298 ? 2.936 -3.877 -22.469 1 97.69 298 TYR B N 1
ATOM 6184 C CA . TYR B 1 298 ? 2.945 -3.203 -23.766 1 97.69 298 TYR B CA 1
ATOM 6185 C C . TYR B 1 298 ? 2.572 -4.168 -24.891 1 97.69 298 TYR B C 1
ATOM 6187 O O . TYR B 1 298 ? 3.152 -4.121 -25.969 1 97.69 298 TYR B O 1
ATOM 6195 N N . LEU B 1 299 ? 1.666 -5.023 -24.625 1 97.81 299 LEU B N 1
ATOM 6196 C CA . LEU B 1 299 ? 1.227 -5.953 -25.656 1 97.81 299 LEU B CA 1
ATOM 6197 C C . LEU B 1 299 ? 0.699 -5.203 -26.875 1 97.81 299 LEU B C 1
ATOM 6199 O O . LEU B 1 299 ? -0.093 -4.266 -26.734 1 97.81 299 LEU B O 1
ATOM 6203 N N . GLU B 1 300 ? 1.176 -5.605 -28.016 1 95.94 300 GLU B N 1
ATOM 6204 C CA . GLU B 1 300 ? 0.612 -5.109 -29.266 1 95.94 300 GLU B CA 1
ATOM 6205 C C . GLU B 1 300 ? -0.672 -5.852 -29.625 1 95.94 300 GLU B C 1
ATOM 6207 O O . GLU B 1 300 ? -0.926 -6.945 -29.125 1 95.94 300 GLU B O 1
ATOM 6212 N N . GLU B 1 301 ? -1.427 -5.25 -30.547 1 95.44 301 GLU B N 1
ATOM 6213 C CA . GLU B 1 301 ? -2.705 -5.828 -30.953 1 95.44 301 GLU B CA 1
ATOM 6214 C C . GLU B 1 301 ? -2.525 -7.25 -31.469 1 95.44 301 GLU B C 1
ATOM 6216 O O . GLU B 1 301 ? -3.301 -8.148 -31.125 1 95.44 301 GLU B O 1
ATOM 6221 N N . GLU B 1 302 ? -1.533 -7.43 -32.281 1 95.12 302 GLU B N 1
ATOM 6222 C CA . GLU B 1 302 ? -1.268 -8.75 -32.844 1 95.12 302 GLU B CA 1
ATOM 6223 C C . GLU B 1 302 ? -0.941 -9.758 -31.75 1 95.12 302 GLU B C 1
ATOM 6225 O O . GLU B 1 302 ? -1.283 -10.938 -31.859 1 95.12 302 GLU B O 1
ATOM 6230 N N . GLU B 1 303 ? -0.25 -9.336 -30.75 1 97.44 303 GLU B N 1
ATOM 6231 C CA . GLU B 1 303 ? 0.105 -10.211 -29.641 1 97.44 303 GLU B CA 1
ATOM 6232 C C . GLU B 1 303 ? -1.125 -10.594 -28.812 1 97.44 303 GLU B C 1
ATOM 6234 O O . GLU B 1 303 ? -1.261 -11.742 -28.391 1 97.44 303 GLU B O 1
ATOM 6239 N N . ILE B 1 304 ? -1.995 -9.656 -28.609 1 97.88 304 ILE B N 1
ATOM 6240 C CA . ILE B 1 304 ? -3.227 -9.93 -27.875 1 97.88 304 ILE B CA 1
ATOM 6241 C C . ILE B 1 304 ? -4.039 -11 -28.594 1 97.88 304 ILE B C 1
ATOM 6243 O O . ILE B 1 304 ? -4.543 -11.93 -27.969 1 97.88 304 ILE B O 1
ATOM 6247 N N . GLU B 1 305 ? -4.148 -10.844 -29.906 1 96.69 305 GLU B N 1
ATOM 6248 C CA . GLU B 1 305 ? -4.879 -11.82 -30.703 1 96.69 305 GLU B CA 1
ATOM 6249 C C . GLU B 1 305 ? -4.23 -13.203 -30.625 1 96.69 305 GLU B C 1
ATOM 6251 O O . GLU B 1 305 ? -4.926 -14.211 -30.516 1 96.69 305 GLU B O 1
ATOM 6256 N N . LEU B 1 306 ? -2.916 -13.203 -30.734 1 96.12 306 LEU B N 1
ATOM 6257 C CA . LEU B 1 306 ? -2.176 -14.461 -30.672 1 96.12 306 LEU B CA 1
ATOM 6258 C C . LEU B 1 306 ? -2.369 -15.141 -29.312 1 96.12 306 LEU B C 1
ATOM 6260 O O . LEU B 1 306 ? -2.586 -16.359 -29.25 1 96.12 306 LEU B O 1
ATOM 6264 N N . ILE B 1 307 ? -2.273 -14.391 -28.203 1 98.31 307 ILE B N 1
ATOM 6265 C CA . ILE B 1 307 ? -2.441 -14.914 -26.859 1 98.31 307 ILE B CA 1
ATOM 6266 C C . ILE B 1 307 ? -3.85 -15.484 -26.688 1 98.31 307 ILE B C 1
ATOM 6268 O O . ILE B 1 307 ? -4.031 -16.547 -26.094 1 98.31 307 ILE B O 1
ATOM 6272 N N . HIS B 1 308 ? -4.848 -14.766 -27.219 1 98.12 308 HIS B N 1
ATOM 6273 C CA . HIS B 1 308 ? -6.227 -15.25 -27.188 1 98.12 308 HIS B CA 1
ATOM 6274 C C . HIS B 1 308 ? -6.363 -16.578 -27.938 1 98.12 308 HIS B C 1
ATOM 6276 O O . HIS B 1 308 ? -6.957 -17.516 -27.422 1 98.12 308 HIS B O 1
ATOM 6282 N N . ARG B 1 309 ? -5.789 -16.609 -29.141 1 96.88 309 ARG B N 1
ATOM 6283 C CA . ARG B 1 309 ? -5.879 -17.812 -29.984 1 96.88 309 ARG B CA 1
ATOM 6284 C C . ARG B 1 309 ? -5.234 -19.016 -29.312 1 96.88 309 ARG B C 1
ATOM 6286 O O . ARG B 1 309 ? -5.727 -20.125 -29.422 1 96.88 309 ARG B O 1
ATOM 6293 N N . ARG B 1 310 ? -4.148 -18.812 -28.641 1 97.38 310 ARG B N 1
ATOM 6294 C CA . ARG B 1 310 ? -3.414 -19.891 -27.984 1 97.38 310 ARG B CA 1
ATOM 6295 C C . ARG B 1 310 ? -3.967 -20.156 -26.594 1 97.38 310 ARG B C 1
ATOM 6297 O O . ARG B 1 310 ? -3.521 -21.078 -25.906 1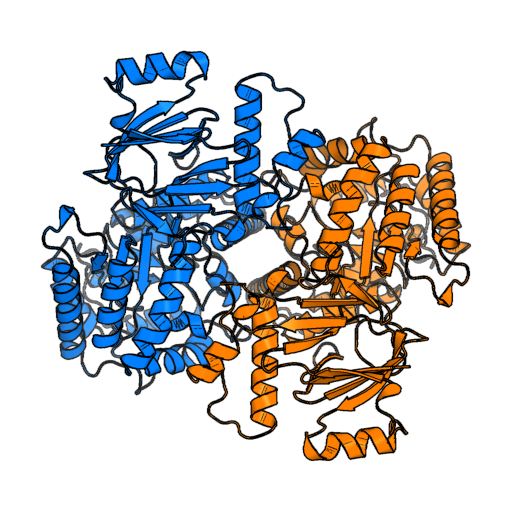 97.38 310 ARG B O 1
ATOM 6304 N N . LYS B 1 311 ? -4.852 -19.312 -26.047 1 98.25 311 LYS B N 1
ATOM 6305 C CA . LYS B 1 311 ? -5.574 -19.438 -24.781 1 98.25 311 LYS B CA 1
ATOM 6306 C C . LYS B 1 311 ? -4.621 -19.328 -23.594 1 98.25 311 LYS B C 1
ATOM 6308 O O . LYS B 1 311 ? -4.84 -19.953 -22.562 1 98.25 311 LYS B O 1
ATOM 6313 N N . ALA B 1 312 ? -3.471 -18.641 -23.812 1 98.56 312 ALA B N 1
ATOM 6314 C CA . ALA B 1 312 ? -2.564 -18.375 -22.703 1 98.56 312 ALA B CA 1
ATOM 6315 C C . ALA B 1 312 ? -3.168 -17.359 -21.734 1 98.56 312 ALA B C 1
ATOM 6317 O O . ALA B 1 312 ? -4.211 -16.766 -22.016 1 98.56 312 ALA B O 1
ATOM 6318 N N . GLY B 1 313 ? -2.594 -17.234 -20.531 1 98.69 313 GLY B N 1
ATOM 6319 C CA . GLY B 1 313 ? -3.094 -16.312 -19.516 1 98.69 313 GLY B CA 1
ATOM 6320 C C . GLY B 1 313 ? -2.066 -15.281 -19.094 1 98.69 313 GLY B C 1
ATOM 6321 O O . GLY B 1 313 ? -0.863 -15.484 -19.281 1 98.69 313 GLY B O 1
ATOM 6322 N N . VAL B 1 314 ? -2.512 -14.18 -18.594 1 98.88 314 VAL B N 1
ATOM 6323 C CA . VAL B 1 314 ? -1.645 -13.078 -18.188 1 98.88 314 VAL B CA 1
ATOM 6324 C C . VAL B 1 314 ? -1.652 -12.938 -16.672 1 98.88 314 VAL B C 1
ATOM 6326 O O . VAL B 1 314 ? -2.713 -12.961 -16.047 1 98.88 314 VAL B O 1
ATOM 6329 N N . SER B 1 315 ? -0.482 -12.891 -16.062 1 98.88 315 SER B N 1
ATOM 6330 C CA . SER B 1 315 ? -0.302 -12.516 -14.672 1 98.88 315 SER B CA 1
ATOM 6331 C C . SER B 1 315 ? -0.078 -11.016 -14.531 1 98.88 315 SER B C 1
ATOM 6333 O O . SER B 1 315 ? 1.025 -10.516 -14.766 1 98.88 315 SER B O 1
ATOM 6335 N N . HIS B 1 316 ? -1.108 -10.297 -14.156 1 98.88 316 HIS B N 1
ATOM 6336 C CA . HIS B 1 316 ? -1.024 -8.859 -13.93 1 98.88 316 HIS B CA 1
ATOM 6337 C C . HIS B 1 316 ? -0.234 -8.539 -12.664 1 98.88 316 HIS B C 1
ATOM 6339 O O . HIS B 1 316 ? -0.63 -8.93 -11.562 1 98.88 316 HIS B O 1
ATOM 6345 N N . CYS B 1 317 ? 0.928 -7.902 -12.781 1 98.75 317 CYS B N 1
ATOM 6346 C CA . CYS B 1 317 ? 1.813 -7.578 -11.672 1 98.75 317 CYS B CA 1
ATOM 6347 C C . CYS B 1 317 ? 1.944 -6.066 -11.508 1 98.75 317 CYS B C 1
ATOM 6349 O O . CYS B 1 317 ? 3.033 -5.512 -11.664 1 98.75 317 CYS B O 1
ATOM 6351 N N . PRO B 1 318 ? 0.888 -5.398 -11.055 1 98.69 318 PRO B N 1
ATOM 6352 C CA . PRO B 1 318 ? 0.842 -3.934 -11.102 1 98.69 318 PRO B CA 1
ATOM 6353 C C . PRO B 1 318 ? 1.866 -3.281 -10.172 1 98.69 318 PRO B C 1
ATOM 6355 O O . PRO B 1 318 ? 2.439 -2.244 -10.516 1 98.69 318 PRO B O 1
ATOM 6358 N N . THR B 1 319 ? 2.135 -3.824 -8.984 1 98.5 319 THR B N 1
ATOM 6359 C CA . THR B 1 319 ? 3.078 -3.229 -8.047 1 98.5 319 THR B CA 1
ATOM 6360 C C . THR B 1 319 ? 4.48 -3.186 -8.648 1 98.5 319 THR B C 1
ATOM 6362 O O . THR B 1 319 ? 5.172 -2.168 -8.555 1 98.5 319 THR B O 1
ATOM 6365 N N . SER B 1 320 ? 4.883 -4.289 -9.234 1 98.12 320 SER B N 1
ATOM 6366 C CA . SER B 1 320 ? 6.195 -4.359 -9.867 1 98.12 320 SER B CA 1
ATOM 6367 C C . SER B 1 320 ? 6.27 -3.449 -11.094 1 98.12 320 SER B C 1
ATOM 6369 O O . SER B 1 320 ? 7.285 -2.795 -11.328 1 98.12 320 SER B O 1
ATOM 6371 N N . ASN B 1 321 ? 5.18 -3.428 -11.922 1 98.19 321 ASN B N 1
ATOM 6372 C CA . ASN B 1 321 ? 5.137 -2.566 -13.094 1 98.19 321 ASN B CA 1
ATOM 6373 C C . ASN B 1 321 ? 5.316 -1.097 -12.719 1 98.19 321 ASN B C 1
ATOM 6375 O O . ASN B 1 321 ? 6.07 -0.374 -13.375 1 98.19 321 ASN B O 1
ATOM 6379 N N . PHE B 1 322 ? 4.609 -0.683 -11.609 1 97.75 322 PHE B N 1
ATOM 6380 C CA . PHE B 1 322 ? 4.754 0.683 -11.117 1 97.75 322 PHE B CA 1
ATOM 6381 C C . PHE B 1 322 ? 6.156 0.916 -10.57 1 97.75 322 PHE B C 1
ATOM 6383 O O . PHE B 1 322 ? 6.801 1.913 -10.898 1 97.75 322 PHE B O 1
ATOM 6390 N N . ASN B 1 323 ? 6.609 -0 -9.734 1 97.19 323 ASN B N 1
ATOM 6391 C CA . ASN B 1 323 ? 7.832 0.187 -8.969 1 97.19 323 ASN B CA 1
ATOM 6392 C C . ASN B 1 323 ? 9.055 0.284 -9.867 1 97.19 323 ASN B C 1
ATOM 6394 O O . ASN B 1 323 ? 9.961 1.079 -9.617 1 97.19 323 ASN B O 1
ATOM 6398 N N . LEU B 1 324 ? 9.094 -0.474 -10.93 1 96.5 324 LEU B N 1
ATOM 6399 C CA . LEU B 1 324 ? 10.234 -0.504 -11.836 1 96.5 324 LEU B CA 1
ATOM 6400 C C . LEU B 1 324 ? 10.016 0.445 -13.016 1 96.5 324 LEU B C 1
ATOM 6402 O O . LEU B 1 324 ? 10.742 0.383 -14.008 1 96.5 324 LEU B O 1
ATOM 6406 N N . ARG B 1 325 ? 8.938 1.262 -12.914 1 95.88 325 ARG B N 1
ATOM 6407 C CA . ARG B 1 325 ? 8.641 2.301 -13.891 1 95.88 325 ARG B CA 1
ATOM 6408 C C . ARG B 1 325 ? 8.398 1.697 -15.273 1 95.88 325 ARG B C 1
ATOM 6410 O O . ARG B 1 325 ? 8.914 2.199 -16.266 1 95.88 325 ARG B O 1
ATOM 6417 N N . SER B 1 326 ? 7.719 0.537 -15.273 1 96.44 326 SER B N 1
ATOM 6418 C CA . SER B 1 326 ? 7.363 -0.119 -16.531 1 96.44 326 SER B CA 1
ATOM 6419 C C . SER B 1 326 ? 6.023 0.383 -17.062 1 96.44 326 SER B C 1
ATOM 6421 O O . SER B 1 326 ? 5.68 0.146 -18.219 1 96.44 326 SER B O 1
ATOM 6423 N N . GLY B 1 327 ? 5.285 1.118 -16.266 1 95.38 327 GLY B N 1
ATOM 6424 C CA . GLY B 1 327 ? 3.955 1.559 -16.641 1 95.38 327 GLY B CA 1
ATOM 6425 C C . GLY B 1 327 ? 2.852 0.676 -16.094 1 95.38 327 GLY B C 1
ATOM 6426 O O . GLY B 1 327 ? 2.939 0.204 -14.961 1 95.38 327 GLY B O 1
ATOM 6427 N N . TYR B 1 328 ? 1.727 0.606 -16.734 1 95.44 328 TYR B N 1
ATOM 6428 C CA . TYR B 1 328 ? 0.625 -0.226 -16.266 1 95.44 328 TYR B CA 1
ATOM 6429 C C . TYR B 1 328 ? -0.052 -0.941 -17.422 1 95.44 328 TYR B C 1
ATOM 6431 O O . TYR B 1 328 ? -0.183 -0.38 -18.516 1 95.44 328 TYR B O 1
ATOM 6439 N N . ALA B 1 329 ? -0.35 -2.221 -17.234 1 97.19 329 ALA B N 1
ATOM 6440 C CA . ALA B 1 329 ? -0.98 -3.068 -18.25 1 97.19 329 ALA B CA 1
ATOM 6441 C C . ALA B 1 329 ? -2.449 -2.697 -18.438 1 97.19 329 ALA B C 1
ATOM 6443 O O . ALA B 1 329 ? -3.125 -2.316 -17.469 1 97.19 329 ALA B O 1
ATOM 6444 N N . LYS B 1 330 ? -2.973 -2.832 -19.656 1 96.38 330 LYS B N 1
ATOM 6445 C CA . LYS B 1 330 ? -4.359 -2.523 -19.984 1 96.38 330 LYS B CA 1
ATOM 6446 C C . LYS B 1 330 ? -5.254 -3.75 -19.812 1 96.38 330 LYS B C 1
ATOM 6448 O O . LYS B 1 330 ? -5.824 -4.246 -20.797 1 96.38 330 LYS B O 1
ATOM 6453 N N . ILE B 1 331 ? -5.492 -4.098 -18.609 1 98.12 331 ILE B N 1
ATOM 6454 C CA . ILE B 1 331 ? -6.129 -5.359 -18.234 1 98.12 331 ILE B CA 1
ATOM 6455 C C . ILE B 1 331 ? -7.562 -5.387 -18.766 1 98.12 331 ILE B C 1
ATOM 6457 O O . ILE B 1 331 ? -8.055 -6.434 -19.188 1 98.12 331 ILE B O 1
ATOM 6461 N N . GLY B 1 332 ? -8.258 -4.199 -18.672 1 96.88 332 GLY B N 1
ATOM 6462 C CA . GLY B 1 332 ? -9.617 -4.156 -19.203 1 96.88 332 GLY B CA 1
ATOM 6463 C C . GLY B 1 332 ? -9.703 -4.57 -20.656 1 96.88 332 GLY B C 1
ATOM 6464 O O . GLY B 1 332 ? -10.641 -5.273 -21.047 1 96.88 332 GLY B O 1
ATOM 6465 N N . VAL B 1 333 ? -8.75 -4.18 -21.484 1 96.19 333 VAL B N 1
ATOM 6466 C CA . VAL B 1 333 ? -8.695 -4.543 -22.891 1 96.19 333 VAL B CA 1
ATOM 6467 C C . VAL B 1 333 ? -8.531 -6.055 -23.031 1 96.19 333 VAL B C 1
ATOM 6469 O O . VAL B 1 333 ? -9.195 -6.684 -23.859 1 96.19 333 VAL B O 1
ATOM 6472 N N . LEU B 1 334 ? -7.633 -6.66 -22.234 1 98.19 334 LEU B N 1
ATOM 6473 C CA . LEU B 1 334 ? -7.383 -8.102 -22.281 1 98.19 334 LEU B CA 1
ATOM 6474 C C . LEU B 1 334 ? -8.641 -8.883 -21.906 1 98.19 334 LEU B C 1
ATOM 6476 O O . LEU B 1 334 ? -8.977 -9.867 -22.562 1 98.19 334 LEU B O 1
ATOM 6480 N N . LEU B 1 335 ? -9.297 -8.43 -20.828 1 98.31 335 LEU B N 1
ATOM 6481 C CA . LEU B 1 335 ? -10.508 -9.109 -20.391 1 98.31 335 LEU B CA 1
ATOM 6482 C C . LEU B 1 335 ? -11.586 -9.062 -21.469 1 98.31 335 LEU B C 1
ATOM 6484 O O . LEU B 1 335 ? -12.266 -10.062 -21.703 1 98.31 335 LEU B O 1
ATOM 6488 N N . ASP B 1 336 ? -11.75 -7.898 -22.141 1 97.19 336 ASP B N 1
ATOM 6489 C CA . ASP B 1 336 ? -12.742 -7.75 -23.203 1 97.19 336 ASP B CA 1
ATOM 6490 C C . ASP B 1 336 ? -12.422 -8.664 -24.375 1 97.19 336 ASP B C 1
ATOM 6492 O O . ASP B 1 336 ? -13.312 -9.039 -25.141 1 97.19 336 ASP B O 1
ATOM 6496 N N . ARG B 1 337 ? -11.156 -9.016 -24.516 1 96.75 337 ARG B N 1
ATOM 6497 C CA . ARG B 1 337 ? -10.719 -9.867 -25.609 1 96.75 337 ARG B CA 1
ATOM 6498 C C . ARG B 1 337 ? -10.719 -11.336 -25.203 1 96.75 337 ARG B C 1
ATOM 6500 O O . ARG B 1 337 ? -10.234 -12.188 -25.938 1 96.75 337 ARG B O 1
ATOM 6507 N N . GLY B 1 338 ? -11.141 -11.672 -24.047 1 97 338 GLY B N 1
ATOM 6508 C CA . GLY B 1 338 ? -11.32 -13.047 -23.609 1 97 338 GLY B CA 1
ATOM 6509 C C . GLY B 1 338 ? -10.047 -13.672 -23.062 1 97 338 GLY B C 1
ATOM 6510 O O . GLY B 1 338 ? -9.938 -14.898 -23 1 97 338 GLY B O 1
ATOM 6511 N N . ILE B 1 339 ? -9.094 -12.93 -22.734 1 98.44 339 ILE B N 1
ATOM 6512 C CA . ILE B 1 339 ? -7.844 -13.438 -22.172 1 98.44 339 ILE B CA 1
ATOM 6513 C C . ILE B 1 339 ? -7.98 -13.594 -20.656 1 98.44 339 ILE B C 1
ATOM 6515 O O . ILE B 1 339 ? -8.461 -12.688 -19.984 1 98.44 339 ILE B O 1
ATOM 6519 N N . LYS B 1 340 ? -7.652 -14.766 -20.109 1 98.31 340 LYS B N 1
ATOM 6520 C CA . LYS B 1 340 ? -7.688 -14.953 -18.672 1 98.31 340 LYS B CA 1
ATOM 6521 C C . LYS B 1 340 ? -6.574 -14.172 -17.984 1 98.31 340 LYS B C 1
ATOM 6523 O O . LYS B 1 340 ? -5.457 -14.086 -18.5 1 98.31 340 LYS B O 1
ATOM 6528 N N . VAL B 1 341 ? -6.91 -13.539 -16.938 1 98.88 341 VAL B N 1
ATOM 6529 C CA . VAL B 1 341 ? -5.98 -12.695 -16.188 1 98.88 341 VAL B CA 1
ATOM 6530 C C . VAL B 1 341 ? -6.023 -13.062 -14.711 1 98.88 341 VAL B C 1
ATOM 6532 O O . VAL B 1 341 ? -7.102 -13.305 -14.156 1 98.88 341 VAL B O 1
ATOM 6535 N N . GLY B 1 342 ? -4.906 -13.273 -14.062 1 98.88 342 GLY B N 1
ATOM 6536 C CA . GLY B 1 342 ? -4.711 -13.359 -12.625 1 98.88 342 GLY B CA 1
ATOM 6537 C C . GLY B 1 342 ? -3.809 -12.266 -12.078 1 98.88 342 GLY B C 1
ATOM 6538 O O . GLY B 1 342 ? -3.398 -11.367 -12.82 1 98.88 342 GLY B O 1
ATOM 6539 N N . LEU B 1 343 ? -3.545 -12.258 -10.797 1 98.94 343 LEU B N 1
ATOM 6540 C CA . LEU B 1 343 ? -2.652 -11.273 -10.188 1 98.94 343 LEU B CA 1
ATOM 6541 C C . LEU B 1 343 ? -1.331 -11.922 -9.781 1 98.94 343 LEU B C 1
ATOM 6543 O O . LEU B 1 343 ? -1.281 -13.125 -9.508 1 98.94 343 LEU B O 1
ATOM 6547 N N . GLY B 1 344 ? -0.317 -11.211 -9.805 1 98.88 344 GLY B N 1
ATOM 6548 C CA . GLY B 1 344 ? 0.995 -11.594 -9.297 1 98.88 344 GLY B CA 1
ATOM 6549 C C . GLY B 1 344 ? 1.674 -10.484 -8.508 1 98.88 344 GLY B C 1
ATOM 6550 O O . GLY B 1 344 ? 1.544 -9.305 -8.844 1 98.88 344 GLY B O 1
ATOM 6551 N N . THR B 1 345 ? 2.414 -10.867 -7.512 1 98.62 345 THR B N 1
ATOM 6552 C CA . THR B 1 345 ? 3.115 -9.883 -6.699 1 98.62 345 THR B CA 1
ATOM 6553 C C . THR B 1 345 ? 4.434 -9.484 -7.348 1 98.62 345 THR B C 1
ATOM 6555 O O . THR B 1 345 ? 4.844 -8.32 -7.277 1 98.62 345 THR B O 1
ATOM 6558 N N . ASP B 1 346 ? 5.105 -10.508 -7.984 1 98.44 346 ASP B N 1
ATOM 6559 C CA . ASP B 1 346 ? 6.414 -10.336 -8.609 1 98.44 346 ASP B CA 1
ATOM 6560 C C . ASP B 1 346 ? 7.41 -9.719 -7.629 1 98.44 346 ASP B C 1
ATOM 6562 O O . ASP B 1 346 ? 8.055 -8.711 -7.941 1 98.44 346 ASP B O 1
ATOM 6566 N N . VAL B 1 347 ? 7.531 -10.203 -6.422 1 95.56 347 VAL B N 1
ATOM 6567 C CA . VAL B 1 347 ? 8.547 -9.734 -5.488 1 95.56 347 VAL B CA 1
ATOM 6568 C C . VAL B 1 347 ? 9.938 -10.102 -6.008 1 95.56 347 VAL B C 1
ATOM 6570 O O . VAL B 1 347 ? 10.156 -11.219 -6.48 1 95.56 347 VAL B O 1
ATOM 6573 N N . SER B 1 348 ? 10.766 -9.125 -5.895 1 94.06 348 SER B N 1
ATOM 6574 C CA . SER B 1 348 ? 11.25 -7.84 -5.402 1 94.06 348 SER B CA 1
ATOM 6575 C C . SER B 1 348 ? 11.016 -6.734 -6.426 1 94.06 348 SER B C 1
ATOM 6577 O O . SER B 1 348 ? 11.141 -5.551 -6.109 1 94.06 348 SER B O 1
ATOM 6579 N N . GLY B 1 349 ? 10.641 -7.133 -7.711 1 96.31 349 GLY B N 1
ATOM 6580 C CA . GLY B 1 349 ? 10.172 -6.07 -8.586 1 96.31 349 GLY B CA 1
ATOM 6581 C C . GLY B 1 349 ? 9.078 -5.227 -7.965 1 96.31 349 GLY B C 1
ATOM 6582 O O . GLY B 1 349 ? 9.078 -4 -8.109 1 96.31 349 GLY B O 1
ATOM 6583 N N . GLY B 1 350 ? 8.094 -5.844 -7.391 1 97.31 350 GLY B N 1
ATOM 6584 C CA . GLY B 1 350 ? 7.16 -5.199 -6.484 1 97.31 350 GLY B CA 1
ATOM 6585 C C . GLY B 1 350 ? 7.629 -5.199 -5.043 1 97.31 350 GLY B C 1
ATOM 6586 O O . GLY B 1 350 ? 8.352 -6.105 -4.621 1 97.31 350 GLY B O 1
ATOM 6587 N N . TYR B 1 351 ? 7.129 -4.332 -4.184 1 97.94 351 TYR B N 1
ATOM 6588 C CA . TYR B 1 351 ? 7.688 -4.184 -2.846 1 97.94 351 TYR B CA 1
ATOM 6589 C C . TYR B 1 351 ? 6.758 -4.781 -1.798 1 97.94 351 TYR B C 1
ATOM 6591 O O . TYR B 1 351 ? 6.773 -4.367 -0.636 1 97.94 351 TYR B O 1
ATOM 6599 N N . SER B 1 352 ? 5.863 -5.695 -2.197 1 98.06 352 SER B N 1
ATOM 6600 C CA . SER B 1 352 ? 4.953 -6.328 -1.249 1 98.06 352 SER B CA 1
ATOM 6601 C C . SER B 1 352 ? 4.766 -7.809 -1.566 1 98.06 352 SER B C 1
ATOM 6603 O O . SER B 1 352 ? 4.734 -8.203 -2.734 1 98.06 352 SER B O 1
ATOM 6605 N N . LEU B 1 353 ? 4.582 -8.617 -0.502 1 97.56 353 LEU B N 1
ATOM 6606 C CA . LEU B 1 353 ? 4.316 -10.047 -0.621 1 97.56 353 LEU B CA 1
ATOM 6607 C C . LEU B 1 353 ? 2.822 -10.312 -0.755 1 97.56 353 LEU B C 1
ATOM 6609 O O . LEU B 1 353 ? 2.41 -11.453 -0.999 1 97.56 353 LEU B O 1
ATOM 6613 N N . SER B 1 354 ? 2.049 -9.312 -0.709 1 97.88 354 SER B N 1
ATOM 6614 C CA . SER B 1 354 ? 0.618 -9.492 -0.489 1 97.88 354 SER B CA 1
ATOM 6615 C C . SER B 1 354 ? -0.168 -9.297 -1.781 1 97.88 354 SER B C 1
ATOM 6617 O O . SER B 1 354 ? -0.01 -8.281 -2.463 1 97.88 354 SER B O 1
ATOM 6619 N N . ILE B 1 355 ? -1.073 -10.219 -2.07 1 98.81 355 ILE B N 1
ATOM 6620 C CA . ILE B 1 355 ? -1.996 -10.07 -3.189 1 98.81 355 ILE B CA 1
ATOM 6621 C C . ILE B 1 355 ? -2.949 -8.906 -2.922 1 98.81 355 ILE B C 1
ATOM 6623 O O . ILE B 1 355 ? -3.484 -8.305 -3.855 1 98.81 355 ILE B O 1
ATOM 6627 N N . LEU B 1 356 ? -3.174 -8.547 -1.646 1 98.81 356 LEU B N 1
ATOM 6628 C CA . LEU B 1 356 ? -4.004 -7.387 -1.328 1 98.81 356 LEU B CA 1
ATOM 6629 C C . LEU B 1 356 ? -3.393 -6.109 -1.898 1 98.81 356 LEU B C 1
ATOM 6631 O O . LEU B 1 356 ? -4.105 -5.27 -2.451 1 98.81 356 LEU B O 1
ATOM 6635 N N . THR B 1 357 ? -2.072 -5.965 -1.771 1 98.62 357 THR B N 1
ATOM 6636 C CA . THR B 1 357 ? -1.405 -4.816 -2.373 1 98.62 357 THR B CA 1
ATOM 6637 C C . THR B 1 357 ? -1.554 -4.84 -3.891 1 98.62 357 THR B C 1
ATOM 6639 O O . THR B 1 357 ? -1.776 -3.797 -4.516 1 98.62 357 THR B O 1
ATOM 6642 N N . ALA B 1 358 ? -1.434 -6.043 -4.465 1 98.81 358 ALA B N 1
ATOM 6643 C CA . ALA B 1 358 ? -1.636 -6.168 -5.902 1 98.81 358 ALA B CA 1
ATOM 6644 C C . ALA B 1 358 ? -3.045 -5.738 -6.301 1 98.81 358 ALA B C 1
ATOM 6646 O O . ALA B 1 358 ? -3.242 -5.129 -7.352 1 98.81 358 ALA B O 1
ATOM 6647 N N . ILE B 1 359 ? -4.055 -6.082 -5.5 1 98.88 359 ILE B N 1
ATOM 6648 C CA . ILE B 1 359 ? -5.434 -5.676 -5.734 1 98.88 359 ILE B CA 1
ATOM 6649 C C . ILE B 1 359 ? -5.523 -4.148 -5.758 1 98.88 359 ILE B C 1
ATOM 6651 O O . ILE B 1 359 ? -6.125 -3.572 -6.668 1 98.88 359 ILE B O 1
ATOM 6655 N N . GLN B 1 360 ? -4.949 -3.502 -4.77 1 98.56 360 GLN B N 1
ATOM 6656 C CA . GLN B 1 360 ? -4.973 -2.047 -4.668 1 98.56 360 GLN B CA 1
ATOM 6657 C C . GLN B 1 360 ? -4.355 -1.399 -5.906 1 98.56 360 GLN B C 1
ATOM 6659 O O . GLN B 1 360 ? -4.941 -0.491 -6.496 1 98.56 360 GLN B O 1
ATOM 6664 N N . HIS B 1 361 ? -3.211 -1.929 -6.281 1 98.69 361 HIS B N 1
ATOM 6665 C CA . HIS B 1 361 ? -2.492 -1.328 -7.402 1 98.69 361 HIS B CA 1
ATOM 6666 C C . HIS B 1 361 ? -3.15 -1.68 -8.734 1 98.69 361 HIS B C 1
ATOM 6668 O O . HIS B 1 361 ? -3.092 -0.898 -9.68 1 98.69 361 HIS B O 1
ATOM 6674 N N . ALA B 1 362 ? -3.789 -2.875 -8.797 1 98.81 362 ALA B N 1
ATOM 6675 C CA . ALA B 1 362 ? -4.59 -3.18 -9.977 1 98.81 362 ALA B CA 1
ATOM 6676 C C . ALA B 1 362 ? -5.738 -2.188 -10.133 1 98.81 362 ALA B C 1
ATOM 6678 O O . ALA B 1 362 ? -6.051 -1.759 -11.242 1 98.81 362 ALA B O 1
ATOM 6679 N N . SER B 1 363 ? -6.344 -1.874 -9.023 1 98.38 363 SER B N 1
ATOM 6680 C CA . SER B 1 363 ? -7.395 -0.863 -9.031 1 98.38 363 SER B CA 1
ATOM 6681 C C . SER B 1 363 ? -6.867 0.481 -9.516 1 98.38 363 SER B C 1
ATOM 6683 O O . SER B 1 363 ? -7.477 1.115 -10.383 1 98.38 363 SER B O 1
ATOM 6685 N N . ILE B 1 364 ? -5.746 0.933 -9.016 1 97.94 364 ILE B N 1
ATOM 6686 C CA . ILE B 1 364 ? -5.129 2.193 -9.406 1 97.94 364 ILE B CA 1
ATOM 6687 C C . ILE B 1 364 ? -4.805 2.166 -10.898 1 97.94 364 ILE B C 1
ATOM 6689 O O . ILE B 1 364 ? -5.141 3.104 -11.633 1 97.94 364 ILE B O 1
ATOM 6693 N N . ALA B 1 365 ? -4.164 1.095 -11.359 1 97.75 365 ALA B N 1
ATOM 6694 C CA . ALA B 1 365 ? -3.779 0.966 -12.758 1 97.75 365 ALA B CA 1
ATOM 6695 C C . ALA B 1 365 ? -4.996 1.083 -13.68 1 97.75 365 ALA B C 1
ATOM 6697 O O . ALA B 1 365 ? -4.941 1.759 -14.703 1 97.75 365 ALA B O 1
ATOM 6698 N N . SER B 1 366 ? -6.066 0.39 -13.328 1 96.88 366 SER B N 1
ATOM 6699 C CA . SER B 1 366 ? -7.266 0.417 -14.156 1 96.88 366 SER B CA 1
ATOM 6700 C C . SER B 1 366 ? -7.859 1.819 -14.227 1 96.88 366 SER B C 1
ATOM 6702 O O . SER B 1 366 ? -8.367 2.234 -15.266 1 96.88 366 SER B O 1
ATOM 6704 N N . LYS B 1 367 ? -7.836 2.564 -13.141 1 95.75 367 LYS B N 1
ATOM 6705 C CA . LYS B 1 367 ? -8.328 3.938 -13.102 1 95.75 367 LYS B CA 1
ATOM 6706 C C . LYS B 1 367 ? -7.484 4.852 -13.977 1 95.75 367 LYS B C 1
ATOM 6708 O O . LYS B 1 367 ? -8.016 5.719 -14.672 1 95.75 367 LYS B O 1
ATOM 6713 N N . LEU B 1 368 ? -6.172 4.648 -13.953 1 94.94 368 LEU B N 1
ATOM 6714 C CA . LEU B 1 368 ? -5.262 5.449 -14.758 1 94.94 368 LEU B CA 1
ATOM 6715 C C . LEU B 1 368 ? -5.465 5.168 -16.25 1 94.94 368 LEU B C 1
ATOM 6717 O O . LEU B 1 368 ? -5.391 6.086 -17.062 1 94.94 368 LEU B O 1
ATOM 6721 N N . VAL B 1 369 ? -5.715 3.9 -16.594 1 93.56 369 VAL B N 1
ATOM 6722 C CA . VAL B 1 369 ? -5.984 3.539 -17.984 1 93.56 369 VAL B CA 1
ATOM 6723 C C . VAL B 1 369 ? -7.227 4.277 -18.484 1 93.56 369 VAL B C 1
ATOM 6725 O O . VAL B 1 369 ? -7.242 4.789 -19.594 1 93.56 369 VAL B O 1
ATOM 6728 N N . VAL B 1 370 ? -8.211 4.34 -17.656 1 91.06 370 VAL B N 1
ATOM 6729 C CA . VAL B 1 370 ? -9.461 4.996 -18.016 1 91.06 370 VAL B CA 1
ATOM 6730 C C . VAL B 1 370 ? -9.227 6.492 -18.203 1 91.06 370 VAL B C 1
ATOM 6732 O O . VAL B 1 370 ? -9.742 7.098 -19.156 1 91.06 370 VAL B O 1
ATOM 6735 N N . LEU B 1 371 ? -8.484 7.129 -17.344 1 89.88 371 LEU B N 1
ATOM 6736 C CA . LEU B 1 371 ? -8.172 8.555 -17.438 1 89.88 371 LEU B CA 1
ATOM 6737 C C . LEU B 1 371 ? -7.402 8.859 -18.719 1 89.88 371 LEU B C 1
ATOM 6739 O O . LEU B 1 371 ? -7.605 9.898 -19.328 1 89.88 371 LEU B O 1
ATOM 6743 N N . ASP B 1 372 ? -6.531 7.965 -19.078 1 83.75 372 ASP B N 1
ATOM 6744 C CA . ASP B 1 372 ? -5.754 8.133 -20.297 1 83.75 372 ASP B CA 1
ATOM 6745 C C . ASP B 1 372 ? -6.641 8.016 -21.547 1 83.75 372 ASP B C 1
ATOM 6747 O O . ASP B 1 372 ? -6.434 8.719 -22.531 1 83.75 372 ASP B O 1
ATOM 6751 N N . HIS B 1 373 ? -7.598 7.082 -21.547 1 73.81 373 HIS B N 1
ATOM 6752 C CA . HIS B 1 373 ? -8.516 6.863 -22.656 1 73.81 373 HIS B CA 1
ATOM 6753 C C . HIS B 1 373 ? -9.461 8.047 -22.828 1 73.81 373 HIS B C 1
ATOM 6755 O O . HIS B 1 373 ? -9.812 8.406 -23.953 1 73.81 373 HIS B O 1
ATOM 6761 N N . GLU B 1 374 ? -10.008 8.438 -21.781 1 66.81 374 GLU B N 1
ATOM 6762 C CA . GLU B 1 374 ? -10.891 9.594 -21.859 1 66.81 374 GLU B CA 1
ATOM 6763 C C . GLU B 1 374 ? -10.219 10.758 -22.594 1 66.81 374 GLU B C 1
ATOM 6765 O O . GLU B 1 374 ? -10.891 11.547 -23.25 1 66.81 374 GLU B O 1
ATOM 6770 N N . ARG B 1 375 ? -9.039 10.547 -22.562 1 58.34 375 ARG B N 1
ATOM 6771 C CA . ARG B 1 375 ? -8.281 11.57 -23.297 1 58.34 375 ARG B CA 1
ATOM 6772 C C . ARG B 1 375 ? -8.211 11.242 -24.781 1 58.34 375 ARG B C 1
ATOM 6774 O O . ARG B 1 375 ? -8.062 12.141 -25.609 1 58.34 375 ARG B O 1
ATOM 6781 N N . SER B 1 376 ? -8.438 9.883 -25.047 1 56.53 376 SER B N 1
ATOM 6782 C CA . SER B 1 376 ? -8.25 9.469 -26.422 1 56.53 376 SER B CA 1
ATOM 6783 C C . SER B 1 376 ? -9.57 9.008 -27.047 1 56.53 376 SER B C 1
ATOM 6785 O O . SER B 1 376 ? -9.625 8.695 -28.234 1 56.53 376 SER B O 1
ATOM 6787 N N . SER B 1 377 ? -10.789 9.227 -26.641 1 53.09 377 SER B N 1
ATOM 6788 C CA . SER B 1 377 ? -12.148 8.953 -27.078 1 53.09 377 SER B CA 1
ATOM 6789 C C . SER B 1 377 ? -12.32 7.492 -27.484 1 53.09 377 SER B C 1
ATOM 6791 O O . SER B 1 377 ? -13.375 7.098 -27.984 1 53.09 377 SER B O 1
ATOM 6793 N N . SER B 1 378 ? -11.398 6.586 -27.375 1 52.41 378 SER B N 1
ATOM 6794 C CA . SER B 1 378 ? -11.438 5.391 -28.203 1 52.41 378 SER B CA 1
ATOM 6795 C C . SER B 1 378 ? -11.938 4.184 -27.422 1 52.41 378 SER B C 1
ATOM 6797 O O . SER B 1 378 ? -12.156 3.113 -28 1 52.41 378 SER B O 1
ATOM 6799 N N . ALA B 1 379 ? -11.961 4.059 -26.156 1 60.16 379 ALA B N 1
ATOM 6800 C CA . ALA B 1 379 ? -12.07 2.701 -25.625 1 60.16 379 ALA B CA 1
ATOM 6801 C C . ALA B 1 379 ? -13.531 2.273 -25.516 1 60.16 379 ALA B C 1
ATOM 6803 O O . ALA B 1 379 ? -14.32 2.918 -24.812 1 60.16 379 ALA B O 1
ATOM 6804 N N . LYS B 1 380 ? -13.961 1.314 -26.469 1 66.25 380 LYS B N 1
ATOM 6805 C CA . LYS B 1 380 ? -15.273 0.678 -26.547 1 66.25 380 LYS B CA 1
ATOM 6806 C C . LYS B 1 380 ? -15.234 -0.741 -25.984 1 66.25 380 LYS B C 1
ATOM 6808 O O . LYS B 1 380 ? -14.32 -1.511 -26.297 1 66.25 380 LYS B O 1
ATOM 6813 N N . GLY B 1 381 ? -15.664 -1.004 -24.547 1 77.69 381 GLY B N 1
ATOM 6814 C CA . GLY B 1 381 ? -15.812 -2.332 -23.984 1 77.69 381 GLY B CA 1
ATOM 6815 C C . GLY B 1 381 ? -16.359 -2.316 -22.562 1 77.69 381 GLY B C 1
ATOM 6816 O O . GLY B 1 381 ? -16.453 -1.257 -21.938 1 77.69 381 GLY B O 1
ATOM 6817 N N . THR B 1 382 ? -16.641 -3.566 -22.078 1 85.75 382 THR B N 1
ATOM 6818 C CA . THR B 1 382 ? -17.219 -3.752 -20.766 1 85.75 382 THR B CA 1
ATOM 6819 C C . THR B 1 382 ? -16.203 -3.42 -19.672 1 85.75 382 THR B C 1
ATOM 6821 O O . THR B 1 382 ? -16.531 -2.758 -18.688 1 85.75 382 THR B O 1
ATOM 6824 N N . PHE B 1 383 ? -14.922 -3.75 -19.922 1 93.25 383 PHE B N 1
ATOM 6825 C CA . PHE B 1 383 ? -13.898 -3.609 -18.891 1 93.25 383 PHE B CA 1
ATOM 6826 C C . PHE B 1 383 ? -12.914 -2.502 -19.25 1 93.25 383 PHE B C 1
ATOM 6828 O O . PHE B 1 383 ? -12.383 -1.819 -18.375 1 93.25 383 PHE B O 1
ATOM 6835 N N . ALA B 1 384 ? -12.656 -2.254 -20.5 1 91.06 384 ALA B N 1
ATOM 6836 C CA . ALA B 1 384 ? -11.633 -1.324 -20.969 1 91.06 384 ALA B CA 1
ATOM 6837 C C . ALA B 1 384 ? -12.039 0.122 -20.688 1 91.06 384 ALA B C 1
ATOM 6839 O O . ALA B 1 384 ? -11.18 0.997 -20.547 1 91.06 384 ALA B O 1
ATOM 6840 N N . SER B 1 385 ? -13.336 0.403 -20.578 1 89.12 385 SER B N 1
ATOM 6841 C CA . SER B 1 385 ? -13.828 1.771 -20.469 1 89.12 385 SER B CA 1
ATOM 6842 C C . SER B 1 385 ? -14.125 2.133 -19.016 1 89.12 385 SER B C 1
ATOM 6844 O O . SER B 1 385 ? -14.602 3.234 -18.734 1 89.12 385 SER B O 1
ATOM 6846 N N . LYS B 1 386 ? -13.867 1.202 -18.125 1 91.31 386 LYS B N 1
ATOM 6847 C CA . LYS B 1 386 ? -14.18 1.421 -16.703 1 91.31 386 LYS B CA 1
ATOM 6848 C C . LYS B 1 386 ? -13.07 0.883 -15.812 1 91.31 386 LYS B C 1
ATOM 6850 O O . LYS B 1 386 ? -12.297 0.013 -16.219 1 91.31 386 LYS B O 1
ATOM 6855 N N . GLN B 1 387 ? -13 1.498 -14.648 1 94.69 387 GLN B N 1
ATOM 6856 C CA . GLN B 1 387 ? -12.102 0.918 -13.656 1 94.69 387 GLN B CA 1
ATOM 6857 C C . GLN B 1 387 ? -12.57 -0.474 -13.242 1 94.69 387 GLN B C 1
ATOM 6859 O O . GLN B 1 387 ? -13.758 -0.779 -13.297 1 94.69 387 GLN B O 1
ATOM 6864 N N . LEU B 1 388 ? -11.633 -1.344 -12.844 1 97.5 388 LEU B N 1
ATOM 6865 C CA . LEU B 1 388 ? -11.984 -2.682 -12.383 1 97.5 388 LEU B CA 1
ATOM 6866 C C . LEU B 1 388 ? -12.875 -2.609 -11.148 1 97.5 388 LEU B C 1
ATOM 6868 O O . LEU B 1 388 ? -12.57 -1.89 -10.195 1 97.5 388 LEU B O 1
ATOM 6872 N N . SER B 1 389 ? -13.992 -3.299 -11.164 1 97.69 389 SER B N 1
ATOM 6873 C CA . SER B 1 389 ? -14.93 -3.336 -10.047 1 97.69 389 SER B CA 1
ATOM 6874 C C . SER B 1 389 ? -14.469 -4.309 -8.969 1 97.69 389 SER B C 1
ATOM 6876 O O . SER B 1 389 ? -13.531 -5.086 -9.188 1 97.69 389 SER B O 1
ATOM 6878 N N . ILE B 1 390 ? -15.133 -4.285 -7.789 1 98.38 390 ILE B N 1
ATOM 6879 C CA . ILE B 1 390 ? -14.805 -5.164 -6.672 1 98.38 390 ILE B CA 1
ATOM 6880 C C . ILE B 1 390 ? -14.953 -6.621 -7.102 1 98.38 390 ILE B C 1
ATOM 6882 O O . ILE B 1 390 ? -14.07 -7.445 -6.855 1 98.38 390 ILE B O 1
ATOM 6886 N N . PRO B 1 391 ? -16.062 -6.977 -7.824 1 98.56 391 PRO B N 1
ATOM 6887 C CA . PRO B 1 391 ? -16.156 -8.359 -8.297 1 98.56 391 PRO B CA 1
ATOM 6888 C C . PRO B 1 391 ? -15 -8.758 -9.211 1 98.56 391 PRO B C 1
ATOM 6890 O O . PRO B 1 391 ? -14.492 -9.875 -9.109 1 98.56 391 PRO B O 1
ATOM 6893 N N . THR B 1 392 ? -14.617 -7.844 -10.102 1 98.75 392 THR B N 1
ATOM 6894 C CA . THR B 1 392 ? -13.523 -8.141 -11.016 1 98.75 392 THR B CA 1
ATOM 6895 C C . THR B 1 392 ? -12.219 -8.359 -10.25 1 98.75 392 THR B C 1
ATOM 6897 O O . THR B 1 392 ? -11.477 -9.305 -10.531 1 98.75 392 THR B O 1
ATOM 6900 N N . LEU B 1 393 ? -11.953 -7.48 -9.305 1 98.88 393 LEU B N 1
ATOM 6901 C CA . LEU B 1 393 ? -10.742 -7.594 -8.508 1 98.88 393 LEU B CA 1
ATOM 6902 C C . LEU B 1 393 ? -10.727 -8.906 -7.723 1 98.88 393 LEU B C 1
ATOM 6904 O O . LEU B 1 393 ? -9.688 -9.57 -7.652 1 98.88 393 LEU B O 1
ATOM 6908 N N . LEU B 1 394 ? -11.859 -9.266 -7.117 1 98.94 394 LEU B N 1
ATOM 6909 C CA . LEU B 1 394 ? -11.984 -10.539 -6.41 1 98.94 394 LEU B CA 1
ATOM 6910 C C . LEU B 1 394 ? -11.688 -11.711 -7.348 1 98.94 394 LEU B C 1
ATOM 6912 O O . LEU B 1 394 ? -10.953 -12.633 -6.984 1 98.94 394 LEU B O 1
ATOM 6916 N N . TYR B 1 395 ? -12.281 -11.633 -8.523 1 98.94 395 TYR B N 1
ATOM 6917 C CA . TYR B 1 395 ? -12.109 -12.688 -9.516 1 98.94 395 TYR B CA 1
ATOM 6918 C C . TYR B 1 395 ? -10.648 -12.844 -9.906 1 98.94 395 TYR B C 1
ATOM 6920 O O . TYR B 1 395 ? -10.109 -13.953 -9.898 1 98.94 395 TYR B O 1
ATOM 6928 N N . LEU B 1 396 ? -9.969 -11.773 -10.227 1 98.94 396 LEU B N 1
ATOM 6929 C CA . LEU B 1 396 ? -8.578 -11.812 -10.656 1 98.94 396 LEU B CA 1
ATOM 6930 C C . LEU B 1 396 ? -7.68 -12.367 -9.555 1 98.94 396 LEU B C 1
ATOM 6932 O O . LEU B 1 396 ? -6.703 -13.07 -9.828 1 98.94 396 LEU B O 1
ATOM 6936 N N . ALA B 1 397 ? -8.016 -12.094 -8.305 1 98.94 397 ALA B N 1
ATOM 6937 C CA . ALA B 1 397 ? -7.172 -12.469 -7.176 1 98.94 397 ALA B CA 1
ATOM 6938 C C . ALA B 1 397 ? -7.367 -13.938 -6.805 1 98.94 397 ALA B C 1
ATOM 6940 O O . ALA B 1 397 ? -6.602 -14.492 -6.016 1 98.94 397 ALA B O 1
ATOM 6941 N N . THR B 1 398 ? -8.414 -14.602 -7.309 1 98.88 398 THR B N 1
ATOM 6942 C CA . THR B 1 398 ? -8.789 -15.953 -6.891 1 98.88 398 THR B CA 1
ATOM 6943 C C . THR B 1 398 ? -9.031 -16.844 -8.102 1 98.88 398 THR B C 1
ATOM 6945 O O . THR B 1 398 ? -8.086 -17.328 -8.727 1 98.88 398 THR B O 1
ATOM 6948 N N . GLN B 1 399 ? -10.242 -16.781 -8.664 1 98.94 399 GLN B N 1
ATOM 6949 C CA . GLN B 1 399 ? -10.609 -17.656 -9.773 1 98.94 399 GLN B CA 1
ATOM 6950 C C . GLN B 1 399 ? -9.789 -17.344 -11.023 1 98.94 399 GLN B C 1
ATOM 6952 O O . GLN B 1 399 ? -9.398 -18.25 -11.758 1 98.94 399 GLN B O 1
ATOM 6957 N N . GLY B 1 400 ? -9.586 -16.031 -11.289 1 98.88 400 GLY B N 1
ATOM 6958 C CA . GLY B 1 400 ? -8.766 -15.656 -12.422 1 98.88 400 GLY B CA 1
ATOM 6959 C C . GLY B 1 400 ? -7.363 -16.234 -12.367 1 98.88 400 GLY B C 1
ATOM 6960 O O . GLY B 1 400 ? -6.836 -16.703 -13.375 1 98.88 400 GLY B O 1
ATOM 6961 N N . GLY B 1 401 ? -6.73 -16.156 -11.172 1 98.88 401 GLY B N 1
ATOM 6962 C CA . GLY B 1 401 ? -5.434 -16.781 -10.992 1 98.88 401 GLY B CA 1
ATOM 6963 C C . GLY B 1 401 ? -5.469 -18.281 -11.219 1 98.88 401 GLY B C 1
ATOM 6964 O O . GLY B 1 401 ? -4.559 -18.844 -11.828 1 98.88 401 GLY B O 1
ATOM 6965 N N . ALA B 1 402 ? -6.527 -18.938 -10.719 1 98.81 402 ALA B N 1
ATOM 6966 C CA . ALA B 1 402 ? -6.68 -20.375 -10.922 1 98.81 402 ALA B CA 1
ATOM 6967 C C . ALA B 1 402 ? -6.801 -20.719 -12.406 1 98.81 402 ALA B C 1
ATOM 6969 O O . ALA B 1 402 ? -6.219 -21.688 -12.875 1 98.81 402 ALA B O 1
ATOM 6970 N N . ASP B 1 403 ? -7.559 -19.891 -13.117 1 98.75 403 ASP B N 1
ATOM 6971 C CA . ASP B 1 403 ? -7.762 -20.109 -14.547 1 98.75 403 ASP B CA 1
ATOM 6972 C C . ASP B 1 403 ? -6.449 -19.953 -15.312 1 98.75 403 ASP B C 1
ATOM 6974 O O . ASP B 1 403 ? -6.16 -20.734 -16.219 1 98.75 403 ASP B O 1
ATOM 6978 N N . VAL B 1 404 ? -5.676 -18.938 -14.938 1 98.62 404 VAL B N 1
ATOM 6979 C CA . VAL B 1 404 ? -4.387 -18.672 -15.57 1 98.62 404 VAL B CA 1
ATOM 6980 C C . VAL B 1 404 ? -3.465 -19.875 -15.375 1 98.62 404 VAL B C 1
ATOM 6982 O O . VAL B 1 404 ? -2.693 -20.234 -16.266 1 98.62 404 VAL B O 1
ATOM 6985 N N . CYS B 1 405 ? -3.607 -20.578 -14.234 1 97.75 405 CYS B N 1
ATOM 6986 C CA . CYS B 1 405 ? -2.771 -21.719 -13.914 1 97.75 405 CYS B CA 1
ATOM 6987 C C . CYS B 1 405 ? -3.402 -23.016 -14.414 1 97.75 405 CYS B C 1
ATOM 6989 O O . CYS B 1 405 ? -2.861 -24.109 -14.195 1 97.75 405 CYS B O 1
ATOM 6991 N N . ASN B 1 406 ? -4.555 -23 -15.008 1 96.88 406 ASN B N 1
ATOM 6992 C CA . ASN B 1 406 ? -5.297 -24.125 -15.555 1 96.88 406 ASN B CA 1
ATOM 6993 C C . ASN B 1 406 ? -5.73 -25.094 -14.461 1 96.88 406 ASN B C 1
ATOM 6995 O O . ASN B 1 406 ? -5.688 -26.312 -14.648 1 96.88 406 ASN B O 1
ATOM 6999 N N . ILE B 1 407 ? -6.09 -24.531 -13.32 1 97.19 407 ILE B N 1
ATOM 7000 C CA . ILE B 1 407 ? -6.605 -25.359 -12.234 1 97.19 407 ILE B CA 1
ATOM 7001 C C . ILE B 1 407 ? -7.918 -24.781 -11.711 1 97.19 407 ILE B C 1
ATOM 7003 O O . ILE B 1 407 ? -8.258 -24.953 -10.539 1 97.19 407 ILE B O 1
ATOM 7007 N N . GLY B 1 408 ? -8.609 -24.031 -12.562 1 97.44 408 GLY B N 1
ATOM 7008 C CA . GLY B 1 408 ? -9.828 -23.328 -12.195 1 97.44 408 GLY B CA 1
ATOM 7009 C C . GLY B 1 408 ? -10.938 -24.25 -11.734 1 97.44 408 GLY B C 1
ATOM 7010 O O . GLY B 1 408 ? -11.844 -23.844 -11.008 1 97.44 408 GLY B O 1
ATOM 7011 N N . GLY B 1 409 ? -10.867 -25.469 -12.203 1 97.12 409 GLY B N 1
ATOM 7012 C CA . GLY B 1 409 ? -11.852 -26.453 -11.766 1 97.12 409 GLY B CA 1
ATOM 7013 C C . GLY B 1 409 ? -11.586 -26.969 -10.367 1 97.12 409 GLY B C 1
ATOM 7014 O O . GLY B 1 409 ? -12.477 -27.531 -9.734 1 97.12 409 GLY B O 1
ATOM 7015 N N . ARG B 1 410 ? -10.414 -26.75 -9.883 1 97.25 410 ARG B N 1
ATOM 7016 C CA . ARG B 1 410 ? -9.992 -27.328 -8.617 1 97.25 410 ARG B CA 1
ATOM 7017 C C . ARG B 1 410 ? -10.055 -26.297 -7.496 1 97.25 410 ARG B C 1
ATOM 7019 O O . ARG B 1 410 ? -10.406 -26.625 -6.359 1 97.25 410 ARG B O 1
ATOM 7026 N N . VAL B 1 411 ? -9.688 -25.078 -7.75 1 98.38 411 VAL B N 1
ATOM 7027 C CA . VAL B 1 411 ? -9.609 -24.031 -6.734 1 98.38 411 VAL B CA 1
ATOM 7028 C C . VAL B 1 411 ? -10.031 -22.688 -7.336 1 98.38 411 VAL B C 1
ATOM 7030 O O . VAL B 1 411 ? -10.516 -22.641 -8.469 1 98.38 411 VAL B O 1
ATOM 7033 N N . GLY B 1 412 ? -9.953 -21.594 -6.566 1 98.75 412 GLY B N 1
ATOM 7034 C CA . GLY B 1 412 ? -10.227 -20.25 -7.027 1 98.75 412 GLY B CA 1
ATOM 7035 C C . GLY B 1 412 ? -11.617 -19.75 -6.656 1 98.75 412 GLY B C 1
ATOM 7036 O O . GLY B 1 412 ? -11.875 -18.547 -6.648 1 98.75 412 GLY B O 1
ATOM 7037 N N . SER B 1 413 ? -12.5 -20.594 -6.395 1 98.88 413 SER B N 1
ATOM 7038 C CA . SER B 1 413 ? -13.836 -20.328 -5.863 1 98.88 413 SER B CA 1
ATOM 7039 C C . SER B 1 413 ? -14.273 -21.406 -4.883 1 98.88 413 SER B C 1
ATOM 7041 O O . SER B 1 413 ? -13.633 -22.469 -4.789 1 98.88 413 SER B O 1
ATOM 7043 N N . LEU B 1 414 ? -15.227 -21.094 -4.059 1 98.81 414 LEU B N 1
ATOM 7044 C CA . LEU B 1 414 ? -15.781 -22.078 -3.125 1 98.81 414 LEU B CA 1
ATOM 7045 C C . LEU B 1 414 ? -17.047 -22.703 -3.688 1 98.81 414 LEU B C 1
ATOM 7047 O O . LEU B 1 414 ? -18.109 -22.078 -3.691 1 98.81 414 LEU B O 1
ATOM 7051 N N . LYS B 1 415 ? -16.922 -23.859 -4.152 1 98.31 415 LYS B N 1
ATOM 7052 C CA . LYS B 1 415 ? -18 -24.641 -4.73 1 98.31 415 LYS B CA 1
ATOM 7053 C C . LYS B 1 415 ? -17.859 -26.125 -4.371 1 98.31 415 LYS B C 1
ATOM 7055 O O . LYS B 1 415 ? -16.734 -26.625 -4.23 1 98.31 415 LYS B O 1
ATOM 7060 N N . PRO B 1 416 ? -19.062 -26.812 -4.227 1 98.44 416 PRO B N 1
ATOM 7061 C CA . PRO B 1 416 ? -18.953 -28.266 -3.99 1 98.44 416 PRO B CA 1
ATOM 7062 C C . PRO B 1 416 ? -18.078 -28.969 -5.023 1 98.44 416 PRO B C 1
ATOM 7064 O O . PRO B 1 416 ? -18.172 -28.672 -6.219 1 98.44 416 PRO B O 1
ATOM 7067 N N . GLY B 1 417 ? -17.219 -29.844 -4.555 1 98.06 417 GLY B N 1
ATOM 7068 C CA . GLY B 1 417 ? -16.328 -30.578 -5.426 1 98.06 417 GLY B CA 1
ATOM 7069 C C . GLY B 1 417 ? -14.93 -29.969 -5.492 1 98.06 417 GLY B C 1
ATOM 7070 O O . GLY B 1 417 ? -13.953 -30.688 -5.719 1 98.06 417 GLY B O 1
ATOM 7071 N N . LYS B 1 418 ? -14.781 -28.703 -5.324 1 98.44 418 LYS B N 1
ATOM 7072 C CA . LYS B 1 418 ? -13.492 -28.031 -5.34 1 98.44 418 LYS B CA 1
ATOM 7073 C C . LYS B 1 418 ? -12.75 -28.234 -4.023 1 98.44 418 LYS B C 1
ATOM 7075 O O . LYS B 1 418 ? -13.359 -28.562 -3.004 1 98.44 418 LYS B O 1
ATOM 7080 N N . ALA B 1 419 ? -11.43 -28.141 -4.137 1 98.69 419 ALA B N 1
ATOM 7081 C CA . ALA B 1 419 ? -10.609 -28.172 -2.924 1 98.69 419 ALA B CA 1
ATOM 7082 C C . ALA B 1 419 ? -10.922 -26.969 -2.033 1 98.69 419 ALA B C 1
ATOM 7084 O O . ALA B 1 419 ? -11.125 -25.859 -2.529 1 98.69 419 ALA B O 1
ATOM 7085 N N . PHE B 1 420 ? -10.961 -27.203 -0.695 1 98.81 420 PHE B N 1
ATOM 7086 C CA . PHE B 1 420 ? -11.133 -26.094 0.238 1 98.81 420 PHE B CA 1
ATOM 7087 C C . PHE B 1 420 ? -9.812 -25.359 0.457 1 98.81 420 PHE B C 1
ATOM 7089 O O . PHE B 1 420 ? -9.133 -25.594 1.457 1 98.81 420 PHE B O 1
ATOM 7096 N N . ASP B 1 421 ? -9.398 -24.562 -0.447 1 98.88 421 ASP B N 1
ATOM 7097 C CA . ASP B 1 421 ? -8.391 -23.531 -0.314 1 98.88 421 ASP B CA 1
ATOM 7098 C C . ASP B 1 421 ? -9.023 -22.188 0.048 1 98.88 421 ASP B C 1
ATOM 7100 O O . ASP B 1 421 ? -9.531 -21.484 -0.824 1 98.88 421 ASP B O 1
ATOM 7104 N N . ALA B 1 422 ? -8.883 -21.797 1.321 1 98.94 422 ALA B N 1
ATOM 7105 C CA . ALA B 1 422 ? -9.727 -20.703 1.781 1 98.94 422 ALA B CA 1
ATOM 7106 C C . ALA B 1 422 ? -9.031 -19.906 2.883 1 98.94 422 ALA B C 1
ATOM 7108 O O . ALA B 1 422 ? -8.062 -20.375 3.48 1 98.94 422 ALA B O 1
ATOM 7109 N N . LEU B 1 423 ? -9.492 -18.734 3.041 1 98.94 423 LEU B N 1
ATOM 7110 C CA . LEU B 1 423 ? -9.086 -17.844 4.125 1 98.94 423 LEU B CA 1
ATOM 7111 C C . LEU B 1 423 ? -10.234 -17.609 5.102 1 98.94 423 LEU B C 1
ATOM 7113 O O . LEU B 1 423 ? -11.391 -17.5 4.688 1 98.94 423 LEU B O 1
ATOM 7117 N N . LEU B 1 424 ? -9.984 -17.641 6.312 1 98.88 424 LEU B N 1
ATOM 7118 C CA . LEU B 1 424 ? -10.844 -17.016 7.316 1 98.88 424 LEU B CA 1
ATOM 7119 C C . LEU B 1 424 ? -10.352 -15.609 7.645 1 98.88 424 LEU B C 1
ATOM 7121 O O . LEU B 1 424 ? -9.258 -15.438 8.18 1 98.88 424 LEU B O 1
ATOM 7125 N N . VAL B 1 425 ? -11.109 -14.594 7.328 1 98.94 425 VAL B N 1
ATOM 7126 C CA . VAL B 1 425 ? -10.742 -13.188 7.441 1 98.94 425 VAL B CA 1
ATOM 7127 C C . VAL B 1 425 ? -11.531 -12.531 8.57 1 98.94 425 VAL B C 1
ATOM 7129 O O . VAL B 1 425 ? -12.719 -12.812 8.75 1 98.94 425 VAL B O 1
ATOM 7132 N N . SER B 1 426 ? -10.898 -11.695 9.336 1 98.88 426 SER B N 1
ATOM 7133 C CA . SER B 1 426 ? -11.578 -10.898 10.344 1 98.88 426 SER B CA 1
ATOM 7134 C C . SER B 1 426 ? -11.398 -9.406 10.086 1 98.88 426 SER B C 1
ATOM 7136 O O . SER B 1 426 ? -10.273 -8.938 9.914 1 98.88 426 SER B O 1
ATOM 7138 N N . MET B 1 427 ? -12.508 -8.703 10.086 1 98.44 427 MET B N 1
ATOM 7139 C CA . MET B 1 427 ? -12.477 -7.254 9.914 1 98.44 427 MET B CA 1
ATOM 7140 C C . MET B 1 427 ? -12.719 -6.539 11.234 1 98.44 427 MET B C 1
ATOM 7142 O O . MET B 1 427 ? -12.953 -5.332 11.258 1 98.44 427 MET B O 1
ATOM 7146 N N . ASN B 1 428 ? -12.727 -7.289 12.273 1 98.44 428 ASN B N 1
ATOM 7147 C CA . ASN B 1 428 ? -12.93 -6.703 13.594 1 98.44 428 ASN B CA 1
ATOM 7148 C C . ASN B 1 428 ? -11.648 -6.066 14.133 1 98.44 428 ASN B C 1
ATOM 7150 O O . ASN B 1 428 ? -10.547 -6.406 13.688 1 98.44 428 ASN B O 1
ATOM 7154 N N . SER B 1 429 ? -11.82 -5.16 15.078 1 97.19 429 SER B N 1
ATOM 7155 C CA . SER B 1 429 ? -10.703 -4.41 15.641 1 97.19 429 SER B CA 1
ATOM 7156 C C . SER B 1 429 ? -9.688 -5.34 16.297 1 97.19 429 SER B C 1
ATOM 7158 O O . SER B 1 429 ? -8.492 -5.039 16.344 1 97.19 429 SER B O 1
ATOM 7160 N N . ASP B 1 430 ? -10.109 -6.477 16.703 1 96.81 430 ASP B N 1
ATOM 7161 C CA . ASP B 1 430 ? -9.227 -7.391 17.422 1 96.81 430 ASP B CA 1
ATOM 7162 C C . ASP B 1 430 ? -8.242 -8.062 16.469 1 96.81 430 ASP B C 1
ATOM 7164 O O . ASP B 1 430 ? -7.301 -8.727 16.906 1 96.81 430 ASP B O 1
ATOM 7168 N N . ALA B 1 431 ? -8.461 -7.887 15.125 1 97.25 431 ALA B N 1
ATOM 7169 C CA . ALA B 1 431 ? -7.473 -8.352 14.156 1 97.25 431 ALA B CA 1
ATOM 7170 C C . ALA B 1 431 ? -6.145 -7.625 14.336 1 97.25 431 ALA B C 1
ATOM 7172 O O . ALA B 1 431 ? -5.094 -8.133 13.93 1 97.25 431 ALA B O 1
ATOM 7173 N N . GLY B 1 432 ? -6.223 -6.391 14.898 1 97.06 432 GLY B N 1
ATOM 7174 C CA . GLY B 1 432 ? -5.004 -5.676 15.242 1 97.06 432 GLY B CA 1
ATOM 7175 C C . GLY B 1 432 ? -4.453 -4.84 14.102 1 97.06 432 GLY B C 1
ATOM 7176 O O . GLY B 1 432 ? -3.285 -4.449 14.117 1 97.06 432 GLY B O 1
ATOM 7177 N N . ASN B 1 433 ? -5.199 -4.668 13.039 1 97.88 433 ASN B N 1
ATOM 7178 C CA . ASN B 1 433 ? -4.816 -3.801 11.93 1 97.88 433 ASN B CA 1
ATOM 7179 C C . ASN B 1 433 ? -5.387 -2.396 12.086 1 97.88 433 ASN B C 1
ATOM 7181 O O . ASN B 1 433 ? -6.566 -2.168 11.82 1 97.88 433 ASN B O 1
ATOM 7185 N N . PRO B 1 434 ? -4.594 -1.391 12.469 1 97.31 434 PRO B N 1
ATOM 7186 C CA . PRO B 1 434 ? -5.113 -0.045 12.719 1 97.31 434 PRO B CA 1
ATOM 7187 C C . PRO B 1 434 ? -5.59 0.651 11.445 1 97.31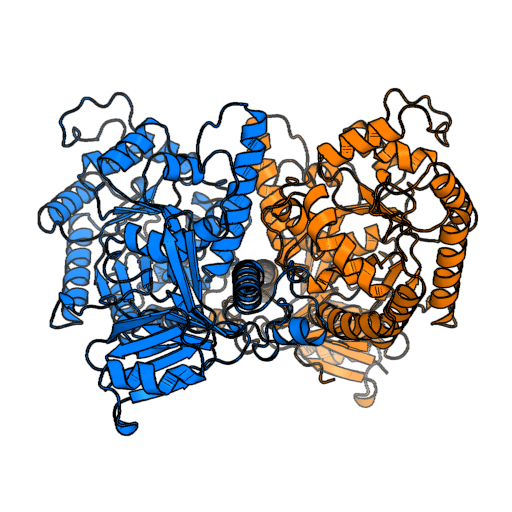 434 PRO B C 1
ATOM 7189 O O . PRO B 1 434 ? -6.254 1.688 11.516 1 97.31 434 PRO B O 1
ATOM 7192 N N . GLU B 1 435 ? -5.262 0.145 10.266 1 97.5 435 GLU B N 1
ATOM 7193 C CA . GLU B 1 435 ? -5.664 0.746 9 1 97.5 435 GLU B CA 1
ATOM 7194 C C . GLU B 1 435 ? -7.137 0.467 8.695 1 97.5 435 GLU B C 1
ATOM 7196 O O . GLU B 1 435 ? -7.734 1.123 7.844 1 97.5 435 GLU B O 1
ATOM 7201 N N . VAL B 1 436 ? -7.703 -0.527 9.352 1 97.81 436 VAL B N 1
ATOM 7202 C CA . VAL B 1 436 ? -9.07 -0.95 9.078 1 97.81 436 VAL B CA 1
ATOM 7203 C C . VAL B 1 436 ? -10.016 -0.337 10.109 1 97.81 436 VAL B C 1
ATOM 7205 O O . VAL B 1 436 ? -9.766 -0.41 11.312 1 97.81 436 VAL B O 1
ATOM 7208 N N . TRP B 1 437 ? -11.07 0.4 9.656 1 97.75 437 TRP B N 1
ATOM 7209 C CA . TRP B 1 437 ? -12.195 0.687 10.547 1 97.75 437 TRP B CA 1
ATOM 7210 C C . TRP B 1 437 ? -13.016 -0.569 10.805 1 97.75 437 TRP B C 1
ATOM 7212 O O . TRP B 1 437 ? -13.68 -1.085 9.898 1 97.75 437 TRP B O 1
ATOM 7222 N N . GLY B 1 438 ? -13.055 -1.073 11.945 1 97.5 438 GLY B N 1
ATOM 7223 C CA . GLY B 1 438 ? -13.523 -2.41 12.281 1 97.5 438 GLY B CA 1
ATOM 7224 C C . GLY B 1 438 ? -15.023 -2.574 12.141 1 97.5 438 GLY B C 1
ATOM 7225 O O . GLY B 1 438 ? -15.781 -1.645 12.414 1 97.5 438 GLY B O 1
ATOM 7226 N N . ALA B 1 439 ? -15.383 -3.748 11.75 1 97 439 ALA B N 1
ATOM 7227 C CA . ALA B 1 439 ? -16.812 -4.074 11.656 1 97 439 ALA B CA 1
ATOM 7228 C C . ALA B 1 439 ? -17.5 -3.877 12.992 1 97 439 ALA B C 1
ATOM 7230 O O . ALA B 1 439 ? -18.672 -3.482 13.039 1 97 439 ALA B O 1
ATOM 7231 N N . ASP B 1 440 ? -16.828 -4.145 14.078 1 97.12 440 ASP B N 1
ATOM 7232 C CA . ASP B 1 440 ? -17.359 -3.949 15.414 1 97.12 440 ASP B CA 1
ATOM 7233 C C . ASP B 1 440 ? -17.609 -2.467 15.695 1 97.12 440 ASP B C 1
ATOM 7235 O O . ASP B 1 440 ? -18.625 -2.1 16.281 1 97.12 440 ASP B O 1
ATOM 7239 N N . LEU B 1 441 ? -16.719 -1.599 15.273 1 96.62 441 LEU B N 1
ATOM 7240 C CA . LEU B 1 441 ? -16.875 -0.158 15.43 1 96.62 441 LEU B CA 1
ATOM 7241 C C . LEU B 1 441 ? -18.047 0.349 14.594 1 96.62 441 LEU B C 1
ATOM 7243 O O . LEU B 1 441 ? -18.828 1.188 15.055 1 96.62 441 LEU B O 1
ATOM 7247 N N . ASP B 1 442 ? -18.125 -0.182 13.375 1 95.94 442 ASP B N 1
ATOM 7248 C CA . ASP B 1 442 ? -19.25 0.169 12.516 1 95.94 442 ASP B CA 1
ATOM 7249 C C . ASP B 1 442 ? -20.578 -0.138 13.195 1 95.94 442 ASP B C 1
ATOM 7251 O O . ASP B 1 442 ? -21.5 0.678 13.164 1 95.94 442 ASP B O 1
ATOM 7255 N N . ARG B 1 443 ? -20.672 -1.27 13.727 1 93.06 443 ARG B N 1
ATOM 7256 C CA . ARG B 1 443 ? -21.906 -1.683 14.391 1 93.06 443 ARG B CA 1
ATOM 7257 C C . ARG B 1 443 ? -22.172 -0.824 15.625 1 93.06 443 ARG B C 1
ATOM 7259 O O . ARG B 1 443 ? -23.312 -0.41 15.859 1 93.06 443 ARG B O 1
ATOM 7266 N N . GLU B 1 444 ? -21.156 -0.614 16.375 1 94.44 444 GLU B N 1
ATOM 7267 C CA . GLU B 1 444 ? -21.281 0.159 17.594 1 94.44 444 GLU B CA 1
ATOM 7268 C C . GLU B 1 444 ? -21.719 1.592 17.312 1 94.44 444 GLU B C 1
ATOM 7270 O O . GLU B 1 444 ? -22.562 2.146 18.016 1 94.44 444 GLU B O 1
ATOM 7275 N N . LEU B 1 445 ? -21.234 2.188 16.188 1 95.25 445 LEU B N 1
ATOM 7276 C CA . LEU B 1 445 ? -21.406 3.621 15.969 1 95.25 445 LEU B CA 1
ATOM 7277 C C . LEU B 1 445 ? -22.375 3.891 14.828 1 95.25 445 LEU B C 1
ATOM 7279 O O . LEU B 1 445 ? -22.688 5.047 14.531 1 95.25 445 LEU B O 1
ATOM 7283 N N . GLY B 1 446 ? -22.859 2.799 14.219 1 92.31 446 GLY B N 1
ATOM 7284 C CA . GLY B 1 446 ? -23.797 2.959 13.117 1 92.31 446 GLY B CA 1
ATOM 7285 C C . GLY B 1 446 ? -23.188 3.637 11.906 1 92.31 446 GLY B C 1
ATOM 7286 O O . GLY B 1 446 ? -23.766 4.582 11.359 1 92.31 446 GLY B O 1
ATOM 7287 N N . THR B 1 447 ? -21.953 3.209 11.516 1 92.69 447 THR B N 1
ATOM 7288 C CA . THR B 1 447 ? -21.25 3.869 10.422 1 92.69 447 THR B CA 1
ATOM 7289 C C . THR B 1 447 ? -21.078 2.926 9.234 1 92.69 447 THR B C 1
ATOM 7291 O O . THR B 1 447 ? -20.219 3.139 8.383 1 92.69 447 THR B O 1
ATOM 7294 N N . ILE B 1 448 ? -21.906 1.835 9.18 1 86.81 448 ILE B N 1
ATOM 7295 C CA . ILE B 1 448 ? -21.844 0.914 8.047 1 86.81 448 ILE B CA 1
ATOM 7296 C C . ILE B 1 448 ? -22.172 1.662 6.754 1 86.81 448 ILE B C 1
ATOM 7298 O O . ILE B 1 448 ? -23.266 2.234 6.617 1 86.81 448 ILE B O 1
ATOM 7302 N N . PRO B 1 449 ? -21.297 1.66 5.914 1 77.06 449 PRO B N 1
ATOM 7303 C CA . PRO B 1 449 ? -21.531 2.414 4.68 1 77.06 449 PRO B CA 1
ATOM 7304 C C . PRO B 1 449 ? -22.766 1.921 3.922 1 77.06 449 PRO B C 1
ATOM 7306 O O . PRO B 1 449 ? -22.969 0.711 3.789 1 77.06 449 PRO B O 1
ATOM 7309 N N . GLY B 1 450 ? -23.688 2.801 3.484 1 67.5 450 GLY B N 1
ATOM 7310 C CA . GLY B 1 450 ? -24.812 2.498 2.623 1 67.5 450 GLY B CA 1
ATOM 7311 C C . GLY B 1 450 ? -25.938 1.789 3.35 1 67.5 450 GLY B C 1
ATOM 7312 O O . GLY B 1 450 ? -26.875 1.29 2.719 1 67.5 450 GLY B O 1
ATOM 7313 N N . ASP B 1 451 ? -25.969 1.614 4.652 1 66.56 451 ASP B N 1
ATOM 7314 C CA . ASP B 1 451 ? -26.891 0.778 5.418 1 66.56 451 ASP B CA 1
ATOM 7315 C C . ASP B 1 451 ? -28.219 1.497 5.656 1 66.56 451 ASP B C 1
ATOM 7317 O O . ASP B 1 451 ? -29.234 0.856 5.891 1 66.56 451 ASP B O 1
ATOM 7321 N N . GLU B 1 452 ? -28.312 2.68 5.457 1 63.12 452 GLU B N 1
ATOM 7322 C CA . GLU B 1 452 ? -29.422 3.457 5.98 1 63.12 452 GLU B CA 1
ATOM 7323 C C . GLU B 1 452 ? -30.75 3 5.371 1 63.12 452 GLU B C 1
ATOM 7325 O O . GLU B 1 452 ? -31.812 3.205 5.957 1 63.12 452 GLU B O 1
ATOM 7330 N N . LYS B 1 453 ? -30.75 2.291 4.375 1 67 453 LYS B N 1
ATOM 7331 C CA . LYS B 1 453 ? -32.031 1.981 3.713 1 67 453 LYS B CA 1
ATOM 7332 C C . LYS B 1 453 ? -32.281 0.477 3.68 1 67 453 LYS B C 1
ATOM 7334 O O . LYS B 1 453 ? -33.312 0.025 3.182 1 67 453 LYS B O 1
ATOM 7339 N N . ARG B 1 454 ? -31.438 -0.244 4.398 1 76 454 ARG B N 1
ATOM 7340 C CA . ARG B 1 454 ? -31.578 -1.687 4.223 1 76 454 ARG B CA 1
ATOM 7341 C C . ARG B 1 454 ? -31.984 -2.363 5.527 1 76 454 ARG B C 1
ATOM 7343 O O . ARG B 1 454 ? -31.75 -1.827 6.609 1 76 454 ARG B O 1
ATOM 7350 N N . ALA B 1 455 ? -32.812 -3.535 5.348 1 79.19 455 ALA B N 1
ATOM 7351 C CA . ALA B 1 455 ? -33.25 -4.27 6.527 1 79.19 455 ALA B CA 1
ATOM 7352 C C . ALA B 1 455 ? -33.062 -5.773 6.348 1 79.19 455 ALA B C 1
ATOM 7354 O O . ALA B 1 455 ? -32.875 -6.25 5.223 1 79.19 455 ALA B O 1
ATOM 7355 N N . GLY B 1 456 ? -32.875 -6.453 7.43 1 82.56 456 GLY B N 1
ATOM 7356 C CA . GLY B 1 456 ? -32.844 -7.906 7.406 1 82.56 456 GLY B CA 1
ATOM 7357 C C . GLY B 1 456 ? -31.594 -8.469 6.73 1 82.56 456 GLY B C 1
ATOM 7358 O O . GLY B 1 456 ? -30.469 -8.039 7.023 1 82.56 456 GLY B O 1
ATOM 7359 N N . GLN B 1 457 ? -31.844 -9.477 5.895 1 83.44 457 GLN B N 1
ATOM 7360 C CA . GLN B 1 457 ? -30.766 -10.203 5.227 1 83.44 457 GLN B CA 1
ATOM 7361 C C . GLN B 1 457 ? -30.047 -9.32 4.215 1 83.44 457 GLN B C 1
ATOM 7363 O O . GLN B 1 457 ? -28.844 -9.453 4.012 1 83.44 457 GLN B O 1
ATOM 7368 N N . GLU B 1 458 ? -30.766 -8.398 3.693 1 88.38 458 GLU B N 1
ATOM 7369 C CA . GLU B 1 458 ? -30.172 -7.5 2.711 1 88.38 458 GLU B CA 1
ATOM 7370 C C . GLU B 1 458 ? -29.172 -6.551 3.369 1 88.38 458 GLU B C 1
ATOM 7372 O O . GLU B 1 458 ? -28.141 -6.223 2.781 1 88.38 458 GLU B O 1
ATOM 7377 N N . ALA B 1 459 ? -29.516 -6.121 4.582 1 91.19 459 ALA B N 1
ATOM 7378 C CA . ALA B 1 459 ? -28.609 -5.27 5.34 1 91.19 459 ALA B CA 1
ATOM 7379 C C . ALA B 1 459 ? -27.312 -6.012 5.68 1 91.19 459 ALA B C 1
ATOM 7381 O O . ALA B 1 459 ? -26.234 -5.449 5.582 1 91.19 459 ALA B O 1
ATOM 7382 N N . LYS B 1 460 ? -27.484 -7.254 6.035 1 92.75 460 LYS B N 1
ATOM 7383 C CA . LYS B 1 460 ? -26.312 -8.078 6.367 1 92.75 460 LYS B CA 1
ATOM 7384 C C . LYS B 1 460 ? -25.438 -8.305 5.141 1 92.75 460 LYS B C 1
ATOM 7386 O O . LYS B 1 460 ? -24.203 -8.289 5.242 1 92.75 460 LYS B O 1
ATOM 7391 N N . ARG B 1 461 ? -26.109 -8.523 4.055 1 94.88 461 ARG B N 1
ATOM 7392 C CA . ARG B 1 461 ? -25.375 -8.742 2.807 1 94.88 461 ARG B CA 1
ATOM 7393 C C . ARG B 1 461 ? -24.625 -7.48 2.391 1 94.88 461 ARG B C 1
ATOM 7395 O O . ARG B 1 461 ? -23.484 -7.555 1.941 1 94.88 461 ARG B O 1
ATOM 7402 N N . SER B 1 462 ? -25.312 -6.363 2.539 1 93.88 462 SER B N 1
ATOM 7403 C CA . SER B 1 462 ? -24.672 -5.09 2.207 1 93.88 462 SER B CA 1
ATOM 7404 C C . SER B 1 462 ? -23.484 -4.816 3.115 1 93.88 462 SER B C 1
ATOM 7406 O O . SER B 1 462 ? -22.453 -4.289 2.666 1 93.88 462 SER B O 1
ATOM 7408 N N . GLU B 1 463 ? -23.625 -5.113 4.352 1 95.31 463 GLU B N 1
ATOM 7409 C CA . GLU B 1 463 ? -22.531 -4.965 5.301 1 95.31 463 GLU B CA 1
ATOM 7410 C C . GLU B 1 463 ? -21.344 -5.855 4.922 1 95.31 463 GLU B C 1
ATOM 7412 O O . GLU B 1 463 ? -20.203 -5.426 4.988 1 95.31 463 GLU B O 1
ATOM 7417 N N . LEU B 1 464 ? -21.656 -7.062 4.559 1 96.88 464 LEU B N 1
ATOM 7418 C CA . LEU B 1 464 ? -20.609 -8.008 4.168 1 96.88 464 LEU B CA 1
ATOM 7419 C C . LEU B 1 464 ? -19.875 -7.516 2.934 1 96.88 464 LEU B C 1
ATOM 7421 O O . LEU B 1 464 ? -18.641 -7.625 2.859 1 96.88 464 LEU B O 1
ATOM 7425 N N . LYS B 1 465 ? -20.609 -6.988 1.964 1 96.81 465 LYS B N 1
ATOM 7426 C CA . LYS B 1 465 ? -19.984 -6.434 0.765 1 96.81 465 LYS B CA 1
ATOM 7427 C C . LYS B 1 465 ? -19.078 -5.258 1.112 1 96.81 465 LYS B C 1
ATOM 7429 O O . LYS B 1 465 ? -17.984 -5.125 0.548 1 96.81 465 LYS B O 1
ATOM 7434 N N . ALA B 1 466 ? -19.5 -4.43 2.033 1 96.19 466 ALA B N 1
ATOM 7435 C CA . ALA B 1 466 ? -18.672 -3.309 2.492 1 96.19 466 ALA B CA 1
ATOM 7436 C C . ALA B 1 466 ? -17.406 -3.801 3.174 1 96.19 466 ALA B C 1
ATOM 7438 O O . ALA B 1 466 ? -16.344 -3.195 3.029 1 96.19 466 ALA B O 1
ATOM 7439 N N . GLN B 1 467 ? -17.531 -4.895 3.896 1 97.44 467 GLN B N 1
ATOM 7440 C CA . GLN B 1 467 ? -16.375 -5.469 4.578 1 97.44 467 GLN B CA 1
ATOM 7441 C C . GLN B 1 467 ? -15.352 -6.004 3.572 1 97.44 467 GLN B C 1
ATOM 7443 O O . GLN B 1 467 ? -14.148 -5.84 3.758 1 97.44 467 GLN B O 1
ATOM 7448 N N . LEU B 1 468 ? -15.844 -6.609 2.498 1 98.5 468 LEU B N 1
ATOM 7449 C CA . LEU B 1 468 ? -14.938 -7.098 1.468 1 98.5 468 LEU B CA 1
ATOM 7450 C C . LEU B 1 468 ? -14.156 -5.945 0.839 1 98.5 468 LEU B C 1
ATOM 7452 O O . LEU B 1 468 ? -12.945 -6.035 0.657 1 98.5 468 LEU B O 1
ATOM 7456 N N . GLU B 1 469 ? -14.898 -4.918 0.482 1 97.88 469 GLU B N 1
ATOM 7457 C CA . GLU B 1 469 ? -14.258 -3.758 -0.128 1 97.88 469 GLU B CA 1
ATOM 7458 C C . GLU B 1 469 ? -13.188 -3.172 0.788 1 97.88 469 GLU B C 1
ATOM 7460 O O . GLU B 1 469 ? -12.078 -2.883 0.344 1 97.88 469 GLU B O 1
ATOM 7465 N N . ARG B 1 470 ? -13.508 -3.031 2.039 1 97.81 470 ARG B N 1
ATOM 7466 C CA . ARG B 1 470 ? -12.555 -2.494 3.008 1 97.81 470 ARG B CA 1
ATOM 7467 C C . ARG B 1 470 ? -11.375 -3.441 3.203 1 97.81 470 ARG B C 1
ATOM 7469 O O . ARG B 1 470 ? -10.25 -3 3.428 1 97.81 470 ARG B O 1
ATOM 7476 N N . PHE B 1 471 ? -11.664 -4.758 3.197 1 98.81 471 PHE B N 1
ATOM 7477 C CA . PHE B 1 471 ? -10.578 -5.727 3.285 1 98.81 471 PHE B CA 1
ATOM 7478 C C . PHE B 1 471 ? -9.609 -5.555 2.125 1 98.81 471 PHE B C 1
ATOM 7480 O O . PHE B 1 471 ? -8.391 -5.578 2.32 1 98.81 471 PHE B O 1
ATOM 7487 N N . PHE B 1 472 ? -10.094 -5.344 0.918 1 98.81 472 PHE B N 1
ATOM 7488 C CA . PHE B 1 472 ? -9.273 -5.203 -0.28 1 98.81 472 PHE B CA 1
ATOM 7489 C C . PHE B 1 472 ? -8.383 -3.971 -0.186 1 98.81 472 PHE B C 1
ATOM 7491 O O . PHE B 1 472 ? -7.219 -4.008 -0.59 1 98.81 472 PHE B O 1
ATOM 7498 N N . PHE B 1 473 ? -8.812 -2.947 0.45 1 98.25 473 PHE B N 1
ATOM 7499 C CA . PHE B 1 473 ? -8.102 -1.685 0.293 1 98.25 473 PHE B CA 1
ATOM 7500 C C . PHE B 1 473 ? -7.371 -1.308 1.578 1 98.25 473 PHE B C 1
ATOM 7502 O O . PHE B 1 473 ? -6.402 -0.549 1.55 1 98.25 473 PHE B O 1
ATOM 7509 N N . CYS B 1 474 ? -7.84 -1.869 2.695 1 98.31 474 CYS B N 1
ATOM 7510 C CA . CYS B 1 474 ? -7.238 -1.477 3.965 1 98.31 474 CYS B CA 1
ATOM 7511 C C . CYS B 1 474 ? -6.656 -2.684 4.688 1 98.31 474 CYS B C 1
ATOM 7513 O O . CYS B 1 474 ? -5.938 -2.533 5.676 1 98.31 474 CYS B O 1
ATOM 7515 N N . GLY B 1 475 ? -6.98 -3.918 4.238 1 98.44 475 GLY B N 1
ATOM 7516 C CA . GLY B 1 475 ? -6.586 -5.125 4.945 1 98.44 475 GLY B CA 1
ATOM 7517 C C . GLY B 1 475 ? -5.121 -5.477 4.758 1 98.44 475 GLY B C 1
ATOM 7518 O O . GLY B 1 475 ? -4.457 -4.938 3.867 1 98.44 475 GLY B O 1
ATOM 7519 N N . ASP B 1 476 ? -4.586 -6.297 5.625 1 98.12 476 ASP B N 1
ATOM 7520 C CA . ASP B 1 476 ? -3.273 -6.922 5.5 1 98.12 476 ASP B CA 1
ATOM 7521 C C . ASP B 1 476 ? -3.238 -8.266 6.223 1 98.12 476 ASP B C 1
ATOM 7523 O O . ASP B 1 476 ? -4.285 -8.859 6.5 1 98.12 476 ASP B O 1
ATOM 7527 N N . ASN B 1 477 ? -1.997 -8.859 6.398 1 98.19 477 ASN B N 1
ATOM 7528 C CA . ASN B 1 477 ? -1.872 -10.211 6.93 1 98.19 477 ASN B CA 1
ATOM 7529 C C . ASN B 1 477 ? -2.482 -10.32 8.32 1 98.19 477 ASN B C 1
ATOM 7531 O O . ASN B 1 477 ? -2.814 -11.422 8.773 1 98.19 477 ASN B O 1
ATOM 7535 N N . ARG B 1 478 ? -2.643 -9.188 9.109 1 98.12 478 ARG B N 1
ATOM 7536 C CA . ARG B 1 478 ? -3.217 -9.211 10.445 1 98.12 478 ARG B CA 1
ATOM 7537 C C . ARG B 1 478 ? -4.695 -9.578 10.406 1 98.12 478 ARG B C 1
ATOM 7539 O O . ARG B 1 478 ? -5.25 -10.07 11.391 1 98.12 478 ARG B O 1
ATOM 7546 N N . ASN B 1 479 ? -5.359 -9.344 9.25 1 98.81 479 ASN B N 1
ATOM 7547 C CA . ASN B 1 479 ? -6.781 -9.648 9.102 1 98.81 479 ASN B CA 1
ATOM 7548 C C . ASN B 1 479 ? -7.008 -11.102 8.719 1 98.81 479 ASN B C 1
ATOM 7550 O O . ASN B 1 479 ? -8.133 -11.602 8.797 1 98.81 479 ASN B O 1
ATOM 7554 N N . ILE B 1 480 ? -5.996 -11.789 8.203 1 98.88 480 ILE B N 1
ATOM 7555 C CA . ILE B 1 480 ? -6.102 -13.18 7.77 1 98.88 480 ILE B CA 1
ATOM 7556 C C . ILE B 1 480 ? -5.852 -14.109 8.961 1 98.88 480 ILE B C 1
ATOM 7558 O O . ILE B 1 480 ? -4.699 -14.422 9.281 1 98.88 480 ILE B O 1
ATOM 7562 N N . ARG B 1 481 ? -6.887 -14.602 9.531 1 98.56 481 ARG B N 1
ATOM 7563 C CA . ARG B 1 481 ? -6.801 -15.375 10.773 1 98.56 481 ARG B CA 1
ATOM 7564 C C . ARG B 1 481 ? -6.293 -16.781 10.5 1 98.56 481 ARG B C 1
ATOM 7566 O O . ARG B 1 481 ? -5.438 -17.297 11.227 1 98.56 481 ARG B O 1
ATOM 7573 N N . ARG B 1 482 ? -6.887 -17.422 9.453 1 98.81 482 ARG B N 1
ATOM 7574 C CA . ARG B 1 482 ? -6.531 -18.797 9.125 1 98.81 482 ARG B CA 1
ATOM 7575 C C . ARG B 1 482 ? -6.43 -18.984 7.617 1 98.81 482 ARG B C 1
ATOM 7577 O O . ARG B 1 482 ? -7.176 -18.375 6.855 1 98.81 482 ARG B O 1
ATOM 7584 N N . VAL B 1 483 ? -5.523 -19.781 7.223 1 98.88 483 VAL B N 1
ATOM 7585 C CA . VAL B 1 483 ? -5.332 -20.188 5.832 1 98.88 483 VAL B CA 1
ATOM 7586 C C . VAL B 1 483 ? -5.488 -21.703 5.703 1 98.88 483 VAL B C 1
ATOM 7588 O O . VAL B 1 483 ? -4.844 -22.469 6.43 1 98.88 483 VAL B O 1
ATOM 7591 N N . TYR B 1 484 ? -6.363 -22.094 4.844 1 98.88 484 TYR B N 1
ATOM 7592 C CA . TYR B 1 484 ? -6.586 -23.5 4.57 1 98.88 484 TYR B CA 1
ATOM 7593 C C . TYR B 1 484 ? -6.164 -23.859 3.15 1 98.88 484 TYR B C 1
ATOM 7595 O O . TYR B 1 484 ? -6.402 -23.094 2.217 1 98.88 484 TYR B O 1
ATOM 7603 N N . VAL B 1 485 ? -5.52 -24.984 2.988 1 98.81 485 VAL B N 1
ATOM 7604 C CA . VAL B 1 485 ? -5.238 -25.578 1.684 1 98.81 485 VAL B CA 1
ATOM 7605 C C . VAL B 1 485 ? -5.645 -27.047 1.684 1 98.81 485 VAL B C 1
ATOM 7607 O O . VAL B 1 485 ? -5.23 -27.812 2.559 1 98.81 485 VAL B O 1
ATOM 7610 N N . GLN B 1 486 ? -6.508 -27.406 0.706 1 98.31 486 GLN B N 1
ATOM 7611 C CA . GLN B 1 486 ? -7.02 -28.766 0.618 1 98.31 486 GLN B CA 1
ATOM 7612 C C . GLN B 1 486 ? -7.629 -29.219 1.944 1 98.31 486 GLN B C 1
ATOM 7614 O O . GLN B 1 486 ? -7.402 -30.344 2.393 1 98.31 486 GLN B O 1
ATOM 7619 N N . GLY B 1 487 ? -8.289 -28.281 2.615 1 98.19 487 GLY B N 1
ATOM 7620 C CA . GLY B 1 487 ? -9.039 -28.562 3.826 1 98.19 487 GLY B CA 1
ATOM 7621 C C . GLY B 1 487 ? -8.172 -28.578 5.074 1 98.19 487 GLY B C 1
ATOM 7622 O O . GLY B 1 487 ? -8.68 -28.75 6.184 1 98.19 487 GLY B O 1
ATOM 7623 N N . LYS B 1 488 ? -6.902 -28.344 4.949 1 98 488 LYS B N 1
ATOM 7624 C CA . LYS B 1 488 ? -5.98 -28.375 6.082 1 98 488 LYS B CA 1
ATOM 7625 C C . LYS B 1 488 ? -5.598 -26.969 6.523 1 98 488 LYS B C 1
ATOM 7627 O O . LYS B 1 488 ? -5.324 -26.109 5.688 1 98 488 LYS B O 1
ATOM 7632 N N . PHE B 1 489 ? -5.664 -26.688 7.852 1 98.31 489 PHE B N 1
ATOM 7633 C CA . PHE B 1 489 ? -5.219 -25.438 8.445 1 98.31 489 PHE B CA 1
ATOM 7634 C C . PHE B 1 489 ? -3.701 -25.297 8.367 1 98.31 489 PHE B C 1
ATOM 7636 O O . PHE B 1 489 ? -2.975 -26.031 9.047 1 98.31 489 PHE B O 1
ATOM 7643 N N . VAL B 1 490 ? -3.162 -24.312 7.5 1 98.56 490 VAL B N 1
ATOM 7644 C CA . VAL B 1 490 ? -1.738 -24.391 7.188 1 98.56 490 VAL B CA 1
ATOM 7645 C C . VAL B 1 490 ? -1.069 -23.062 7.512 1 98.56 490 VAL B C 1
ATOM 7647 O O . VAL B 1 490 ? 0.153 -22.922 7.414 1 98.56 490 VAL B O 1
ATOM 7650 N N . GLY B 1 491 ? -1.863 -22.016 7.848 1 98.5 491 GLY B N 1
ATOM 7651 C CA . GLY B 1 491 ? -1.239 -20.719 8.086 1 98.5 491 GLY B CA 1
ATOM 7652 C C . GLY B 1 491 ? -2.213 -19.672 8.586 1 98.5 491 GLY B C 1
ATOM 7653 O O . GLY B 1 491 ? -3.346 -19.984 8.945 1 98.5 491 GLY B O 1
ATOM 7654 N N . GLY B 1 492 ? -1.731 -18.359 8.594 1 98.12 492 GLY B N 1
ATOM 7655 C CA . GLY B 1 492 ? -2.506 -17.25 9.109 1 98.12 492 GLY B CA 1
ATOM 7656 C C . GLY B 1 492 ? -2.066 -16.812 10.492 1 98.12 492 GLY B C 1
ATOM 7657 O O . GLY B 1 492 ? -1.171 -17.422 11.086 1 98.12 492 GLY B O 1
ATOM 7658 N N . LYS B 1 493 ? -2.684 -15.781 10.938 1 96.81 493 LYS B N 1
ATOM 7659 C CA . LYS B 1 493 ? -2.305 -15.141 12.195 1 96.81 493 LYS B CA 1
ATOM 7660 C C . LYS B 1 493 ? -2.432 -16.109 13.367 1 96.81 493 LYS B C 1
ATOM 7662 O O . LYS B 1 493 ? -1.651 -16.047 14.32 1 96.81 493 LYS B O 1
ATOM 7667 N N . GLU B 1 494 ? -3.363 -17.062 13.312 1 97.19 494 GLU B N 1
ATOM 7668 C CA . GLU B 1 494 ? -3.641 -17.953 14.43 1 97.19 494 GLU B CA 1
ATOM 7669 C C . GLU B 1 494 ? -2.793 -19.219 14.344 1 97.19 494 GLU B C 1
ATOM 7671 O O . GLU B 1 494 ? -2.834 -20.062 15.242 1 97.19 494 GLU B O 1
ATOM 7676 N N . PHE B 1 495 ? -2.088 -19.328 13.227 1 96.06 495 PHE B N 1
ATOM 7677 C CA . PHE B 1 495 ? -1.298 -20.547 13.031 1 96.06 495 PHE B CA 1
ATOM 7678 C C . PHE B 1 495 ? -0.06 -20.531 13.922 1 96.06 495 PHE B C 1
ATOM 7680 O O . PHE B 1 495 ? 0.708 -19.562 13.914 1 96.06 495 PHE B O 1
ATOM 7687 N N . LYS B 1 496 ? 0.181 -21.484 14.875 1 86.44 496 LYS B N 1
ATOM 7688 C CA . LYS B 1 496 ? 1.347 -21.594 15.75 1 86.44 496 LYS B CA 1
ATOM 7689 C C . LYS B 1 496 ? 2.326 -22.641 15.211 1 86.44 496 LYS B C 1
ATOM 7691 O O . LYS B 1 496 ? 1.931 -23.766 14.891 1 86.44 496 LYS B O 1
ATOM 7696 N N . VAL B 1 497 ? 3.494 -22.172 14.711 1 73.19 497 VAL B N 1
ATOM 7697 C CA . VAL B 1 497 ? 4.52 -23.094 14.219 1 73.19 497 VAL B CA 1
ATOM 7698 C C . VAL B 1 497 ? 5.199 -23.781 15.398 1 73.19 497 VAL B C 1
ATOM 7700 O O . VAL B 1 497 ? 5.426 -23.172 16.438 1 73.19 497 VAL B O 1
#

pLDDT: mean 95.02, std 7.36, range [52.41, 98.94]

Secondary structure (DSSP, 8-state):
-EEEEEEEEEEE-SSS-EEEEEEEEEEEETTT-BEEEEES---GGGHHHHHHHTT---GGGEEEEEPPTTEEEEEPEEEEEE-GGGGGGTT--TT--HHHHIIIIIHHHHHGGGSHHHHHHHHHHHHHHHHHTTEEEEEEE--S-HHHHHHHHHHHHHHT-EEEEE-EE--SSS-GGGS-S-HHHHHHHHHHHHHHHHTTSS-GGG-SEEEEEEE--GGGS-HHHHHHHHHHHHH-TT-EEEEEES--HHHHHHHHHHHTTTPPPPTT-PPPSS--HHHHHHHTT--STTEEEEE--S--HHHHHHHHHHT-EEEE-HHHHHHTT-----HHHHHHTT-EEEE---BTTBS-S-HHHHHHHHHHHHHHHHHHHHTTT---STTTTSPPPHHHHHHHHTHHHHHHTT-TTTSSS--TTSB--EEEEE-SGGG--TTS--HHHHHHHT--TTGGG--HHHHHHHHHHHHHHHHHHH--GGGEEEEEETTEEEESTT---/-EEEEEEEEEEE-SSS-EEEEEEEEEEEETTT-BEEEEESS--GGGHHHHHHHTT---GGGEEEEEPPTTEEEEEPEEEEEE-GGGGGGTT--TT--HHHHIIIIIHHHHHGGGSHHHHHHHHHHHHHHHHHTTEEEEEEE--S-HHHHHHHHHHHHHHT-EEEEE-EE--SSS-GGGS-S-HHHHHHHHHHHHHHHHTTSS-GGG-SEEEEEEE--GGGS-HHHHHHHHHHHHH-TT-EEEEEES--HHHHHHHHHHHTTTPPPPTT-PPPSS--HHHHHHHTT--STTEEEEE--S--HHHHHHHHHHT-EEEE-HHHHHHTT-----HHHHHHTT-EEEE---BTTBS-S-HHHHHHHHHHHHHHHHHHHHTTT---STTTTSPPPHHHHHHHHTHHHHHHTT-TTTSSS--TTSB--EEEEE-SGGG--TTS--HHHHHHHT--TTGGG--HHHHHHHHHHHHHHHHHHH--GGGEEEEEETTEEEESTT---

Nearest PDB structures (foldseek):
  6oha-assembly1_A-2  TM=9.476E-01  e=2.748E-49  Saccharomyces cerevisiae S288C
  6oh9-assembly1_A-2  TM=9.357E-01  e=3.283E-49  Saccharomyces cerevisiae S288C
  2uz9-assembly1_A  TM=9.532E-01  e=4.247E-47  Homo sapiens
  3e0l-assembly1_B  TM=9.471E-01  e=2.257E-45  Homo sapiens
  2ood-assembly1_A-2  TM=8.788E-01  e=1.522E-37  Bradyrhizobium diazoefficiens USDA 110

Solvent-accessible surface area (backbone atoms only — not comparable to full-atom values): 48335 Å² total; per-residue (Å²): 97,30,40,35,40,38,24,23,36,38,30,53,73,41,63,81,36,56,49,65,29,58,30,21,37,39,36,28,31,63,83,76,4,22,23,66,45,69,43,79,63,52,53,79,91,42,45,68,57,54,33,45,74,72,68,55,72,56,72,88,49,39,49,81,45,73,50,54,91,45,28,34,35,31,42,17,32,24,32,51,29,34,29,69,61,33,42,72,48,40,28,54,65,72,89,31,42,62,72,58,32,38,64,74,50,43,52,61,51,36,46,53,28,71,39,53,68,57,27,49,59,53,43,57,56,49,52,51,46,39,34,26,46,36,37,31,30,37,30,36,42,35,39,75,32,50,67,28,32,48,48,46,48,52,52,38,48,73,53,51,38,32,30,32,45,15,47,28,38,36,55,37,89,53,57,82,85,58,38,42,94,36,51,69,56,46,51,51,42,46,51,52,41,38,53,53,38,57,62,73,36,95,46,77,91,71,43,47,46,38,45,26,49,23,51,48,34,69,67,22,39,46,72,67,34,44,48,53,53,25,55,52,40,71,76,35,75,83,57,31,33,38,33,50,39,41,46,37,70,69,59,43,55,51,37,42,64,75,41,67,88,68,65,62,70,36,82,85,63,57,84,75,90,66,84,44,75,60,51,54,36,34,34,35,68,58,52,31,49,44,15,32,32,31,41,43,30,64,65,47,72,70,42,51,52,50,38,38,74,36,45,24,12,35,15,41,22,36,40,18,27,37,51,28,58,39,48,59,41,62,57,28,52,40,50,66,61,65,32,43,39,13,27,10,27,33,31,26,56,4,41,41,78,33,62,45,58,28,46,44,35,43,39,38,37,29,30,52,52,28,58,55,31,70,70,59,80,64,64,84,52,86,36,38,53,35,53,64,46,71,35,29,49,51,15,23,35,11,32,22,14,19,43,17,66,63,39,44,81,41,33,25,32,76,45,61,72,12,36,34,34,26,27,38,35,37,44,28,62,85,36,67,48,81,56,44,69,17,45,56,54,23,64,76,68,70,50,54,75,87,42,88,84,49,60,72,70,58,30,45,28,48,47,51,51,50,48,50,47,23,42,46,49,28,48,57,46,51,24,27,39,34,17,24,34,51,55,37,84,58,23,17,63,70,48,81,132,95,31,40,36,40,37,24,23,36,40,30,53,73,41,62,80,36,57,48,63,30,56,28,20,38,41,36,29,32,65,83,75,4,23,22,67,42,67,43,78,64,51,52,78,90,42,45,66,60,53,34,45,75,75,66,54,73,54,70,87,48,39,49,80,45,73,52,53,91,45,28,34,35,31,42,18,31,23,33,50,29,34,28,71,62,33,43,72,48,40,27,55,63,73,89,32,40,62,72,57,30,39,66,74,50,44,51,63,51,36,45,51,30,71,38,53,69,55,28,49,58,52,44,56,55,50,52,53,46,37,34,26,45,36,37,31,29,37,30,37,42,35,39,76,32,50,67,29,30,47,48,44,48,51,52,36,48,73,53,50,37,32,29,31,44,16,46,28,38,36,56,37,89,53,57,83,85,60,38,42,94,38,52,67,55,44,51,51,41,45,51,51,41,39,54,52,38,57,61,75,35,95,46,76,91,71,43,48,46,40,44,26,48,23,52,50,35,71,66,22,40,45,72,68,34,43,47,54,51,25,54,51,40,72,77,35,74,81,57,31,32,39,34,50,38,42,45,37,71,69,59,43,54,49,36,41,65,74,40,66,88,67,64,62,70,36,82,84,63,58,84,74,91,67,83,43,76,59,51,56,38,34,34,34,69,56,52,30,50,43,14,31,33,30,41,43,32,64,66,46,72,69,41,52,53,49,38,39,74,35,45,24,14,36,16,41,24,37,41,18,26,36,51,27,57,39,49,60,42,62,57,28,52,41,48,66,61,67,32,43,40,13,27,11,28,34,30,28,57,4,42,43,77,33,63,46,58,25,48,44,34,42,39,38,37,30,30,50,52,27,60,55,32,71,70,60,78,64,65,84,51,86,34,38,54,35,54,64,46,71,36,29,49,53,15,23,36,11,32,22,13,19,44,18,67,63,39,44,81,41,33,25,33,78,47,61,72,13,36,34,35,27,29,39,35,36,45,29,62,86,36,66,48,81,56,45,68,17,45,55,56,23,64,75,68,68,51,55,75,88,42,90,84,50,62,70,70,57,29,45,28,48,48,51,54,51,48,51,45,24,42,46,50,26,48,57,46,52,23,27,38,34,17,23,34,52,55,36,84,58,22,17,64,70,50,81,131

Foldseek 3Di:
DWAKEWAWEWWFDDLVDIDTAGTKIWIADPVFLFTAAMDGHQDPVCVQVVCVVVPNNDPVVYHYHYDDPQKYKYFFFAAEAAELLQQVCFPHDLVAFDLVCCQPRNQVSLLVVLDVVVLLVSLLVSLFVLQLFRHQEYEYEHAQHLNSQLSNLVNNVVLQGAYATFHEAFADPHDPSRHDPDLVRSVVSRVVSQVSNCVVDPDPVSRRYHYAYEHAAQLRADPVSLQVVLVVCVVPVPHAYEYEFLQAPVVFVNNQVRCVPPFAAFPVNDDDPGDGRLNRCRSSVNQALRYEYEDQADDDPVNLVVNVVRNAAYAFQQQLSVSSVSAGHQVLVSVQSPHQYAYHPHPNSGNDSHVLVRLQRLQVRQVVQLVVVVVVVDDDGDRNNDGRDLSNSLQRRFLSSCSNNVNSVATRTRRGPHRPFMFIFGQACVLVQPQGPRPVNCVVVVVQPPQPPDDDRVSSSSSSVSSSVRCSNRNTSSGGQFTDTRNDTSHGPVDDD/DWAKEWAWEWWFDDLVDIDTAGTKIWIADPVFLFTAAMDGHQDPVCVQVVCVVVPNNDPVVYHYHYDDPQKYKYFFFAAEAAELQQQVCFPHDLVAFDLVCCQPRNQVSLLVVLDVVVLLVSLLVSLFVLLLFRHQEYEYEHAQHLNSQLSNLVNNVVLQGAYATFHEAFADPHDPSRHDPDLVRSVVSRVVSQVSNCVSDPDPVSRRYHYAAEHAFQLRADPVSLQVVLVVCVVPVPHAYEYEFLQAPVVFVNNQVRCVPPFAAFPVNDDDPGDGRLNRCRSSVNQALRYEYEDQADDDPVSLVVNVVRNAAYAFQQQLSVSSVSAGHQVLVSVQSPHQYAYHPHPNSGNDSHVLVRLQRLQVRLVVQLVVVVVVVDDDGDRNNDGRDLSNSLQRRFLSSCSNNVNSVATRTRRGPHRPFMFIFGQACVLVQPQGPRPVNCVVVVVQPPQPPDDDSVSSSSSSVSSSVRCSNRNTSSGGQFTDTRNDTSHGPVDDD

Sequence (994 aa):
MYTLFYGALITPKSLTEYTAAPQALVCVSKVSGNIDWIELDVPSHKFEDTLASYGLVNLRDFEFIELKHGEFIMPGFIDTHFHPCQVPNIGSGQEYELLDWLKHYTYPLEAKFKDKSFAKRVYTTVVRRIVDAGTTTCCYFGSVHEGATKILADLVHAAGQRAFVGKCNVDREAPDYYVEPSPAASVQSTLSVISHIRGLTPHPSSALVQPVLTPRFAMTCTPELLSKLSELVLSDPGLTIQTHIDENRDEIAYTKSLFKDVLPPPPDGEERCEITYAGVYDAYNLLRENTVLAHAVYLEEEEIELIHRRKAGVSHCPTSNFNLRSGYAKIGVLLDRGIKVGLGTDVSGGYSLSILTAIQHASIASKLVVLDHERSSSAKGTFASKQLSIPTLLYLATQGGADVCNIGGRVGSLKPGKAFDALLVSMNSDAGNPEVWGADLDRELGTIPGDEKRAGQEAKRSELKAQLERFFFCGDNRNIRRVYVQGKFVGGKEFKVMYTLFYGALITPKSLTEYTAAPQALVCVSKVSGNIDWIELDVPSHKFEDTLASYGLVNLRDFEFIELKHGEFIMPGFIDTHFHPCQVPNIGSGQEYELLDWLKHYTYPLEAKFKDKSFAKRVYTTVVRRIVDAGTTTCCYFGSVHEGATKILADLVHAAGQRAFVGKCNVDREAPDYYVEPSPAASVQSTLSVISHIRGLTPHPSSALVQPVLTPRFAMTCTPELLSKLSELVLSDPGLTIQTHIDENRDEIAYTKSLFKDVLPPPPDGEERCEITYAGVYDAYNLLRENTVLAHAVYLEEEEIELIHRRKAGVSHCPTSNFNLRSGYAKIGVLLDRGIKVGLGTDVSGGYSLSILTAIQHASIASKLVVLDHERSSSAKGTFASKQLSIPTLLYLATQGGADVCNIGGRVGSLKPGKAFDALLVSMNSDAGNPEVWGADLDRELGTIPGDEKRAGQEAKRSELKAQLERFFFCGDNRNIRRVYVQGKFVGGKEFKV

Organism: Phanerochaete carnosa (strain HHB-10118-sp) (NCBI:txid650164)